Protein 4J25 (pdb70)

Solvent-accessible surface area: 62816 Å² total; per-residue (Å²): 46,125,5,65,6,58,48,50,76,19,76,50,0,15,81,40,2,65,85,120,4,49,2,70,27,70,145,0,6,42,58,52,0,2,116,16,0,7,59,13,2,122,148,33,89,119,146,106,61,9,53,60,70,78,23,38,4,0,14,1,1,22,33,0,0,58,80,0,34,95,24,0,17,149,37,37,163,36,8,0,31,21,29,13,0,24,22,14,36,51,75,76,44,34,121,106,187,143,40,67,11,70,136,117,118,79,40,41,56,32,0,1,0,18,0,2,1,4,84,61,14,92,91,163,28,21,0,34,5,62,0,26,35,85,107,67,80,100,63,56,2,69,0,63,15,3,8,0,0,0,0,44,0,42,94,3,38,11,28,9,49,69,10,60,73,82,6,0,3,1,22,0,25,0,12,86,31,18,149,114,70,70,192,94,68,10,145,38,45,157,21,61,49,0,14,86,39,3,66,96,82,11,15,2,75,25,62,70,0,7,55,42,74,16,4,87,42,0,16,48,12,3,102,44,26,72,6,102,98,161,58,45,9,72,110,68,88,20,88,11,0,18,27,0,30,32,0,0,59,63,0,39,98,22,0,36,152,35,40,170,42,46,4,51,48,35,16,0,30,24,18,38,36,72,62,47,35,130,108,59,138,39,83,9,74,129,80,50,60,40,0,1,0,15,0,2,5,6,95,65,21,88,43,112,14,6,0,9,4,15,0,28,23,92,97,60,6,33,35,24,2,65,0,44,19,2,9,0,0,0,2,50,0,40,65,8,23,10,37,10,18,63,6,62,65,19,4,2,2,1,23,1,28,0,13,73,40,92,88,184,95,68,10,143,39,48,155,21,59,47,0,16,82,39,0,8,61,71,1,15,2,74,24,67,131,0,6,52,64,93,16,3,121,46,0,4,56,14,0,129,105,21,57,91,98,66,112,85,113,17,61,108,69,51,24,92,13,0,18,28,1,29,17,0,0,57,72,0,43,90,28,0,26,100,25,3,34,17,20,4,93,48,33,61,5,66,5,16,28,35,74,79,44,36,129,112,65,138,40,71,12,32,89,62,85,93,26,80,63,18,0,4,2,15,0,2,3,5,92,68,20,91,31,91,12,2,0,4,6,18,0,28,31,87,94,58,4,31,12,22,2,60,0,56,18,3,7,0,0,0,5,16,0,44,88,4,28,10,39,11,17,68,8,64,79,85,4,7,3,1,28,1,34,0,61,49,88,101,46,188,92,76,10,151,47,47,100,18,70,49,0,14,82,35,2,66,83,82,3,12,2,74,26,69,144,0,5,58,58,106,15,3,124,44,0,7,58,19,2,141,196,62,90,150,62,93,9,76,93,58,84,29,87,9,0,15,26,2,25,31,0,0,59,67,0,44,95,26,0,34,151,37,39,167,44,50,4,91,45,29,33,1,32,24,13,47,43,68,78,46,35,123,110,118,48,34,58,12,68,44,71,102,32,81,60,22,0,1,0,17,0,2,3,6,88,61,21,104,48,54,26,4,0,8,5,13,0,20,27,80,142,55,15,35,28,27,2,59,0,65,15,2,9,0,0,0,1,44,0,36,98,2,16,10,34,9,24,53,6,62,75,80,5,1,4,0,21,0,29,0,51,93,160,23,153,108,137,140,109,53,80,44,0,17,85,39,0,7,23,114,2,46,2,74,25,70,134,19,13,93,80,84,20,3,49,44,0,4,47,40,0,116,58,19,59,90,74,54,75,16,83,102,59,108,110,87,54,28,4,38,22,51,110,13,46,70,69,80,28,121,11,2,51,85,2,34,59,22,0,62,112,0,41,94,25,0,35,73,28,2,110,32,50,4,29,25,32,37,0,5,0,1,6,9,47,88,46,17,65,36,124,144,36,72,9,123,187,58,103,82,25,63,50,54,0,1,0,14,0,2,4,5,118,58,20,91,93,163,28,23,0,34,4,61,0,36,35,84,108,69,81,98,57,56,1,78,0,64,12,2,7,0,0,0,0,24,0,37,62,7,20,10,31,12,51,65,6,67,76,69,4,6,2,0,23,0,22,0,43,82,70,99,153,42,34,70,43,0,18,55,36,4,62,105,110,4,20,2,71,34,62,161,38,20,86,63,71,15,2,131,42,0,5,52,40,0,134,58,20,66,95,86,64,37,17,56,76,2,4,50,97,70,38,51,50,126,54,24,36,9,2,43,20,53,116,10,82,111,65,85,25,77,12,0,55,102,1,31,64,22,0,62,44,0,42,101,28,0,28,82,41,62,171,44,49,2,66,55,33,43,0,4,0,1,20,12,46,88,47,19,65,34,18,141,40,78,17,63,151,72,114,56,70,0,1,0,15,0,2,4,5,101,54,22,87,34,69,27,1,0,4,4,12,0,30,24,87,104,62,16,35,22,28,2,58,0,66,19,3,8,1,0,1,1,35,0,45,117,7,26,12,34,10,20,51,8,66,73,56,4,5,1,0,26,0,20,0,55,56,107,63,82,43,0,13,60,43,6,77,80,95,4,18,5,70,41,60,160,16,17,94,77,81,21,5,75,42,0,5,51,44,0,128,55,14,40,96,59,68,20,68,108,61,100,95,83,80,60,32,3,46,17,56,117,22,86,101,40,73,19,77,12,4,60,100,3,42,60,32,0,66,41,0,45,98,23,2,33,76,43,48,158,34,42,4,60,48,31,30,3,5,6,1,14,12,56,50,38,11,62,36,64,141,38,73,18,71,86,113,97,93,30,69,56,51,2,4,2,17,0,1,4,8,91,71,31,21,36,81,19,4,0,8,6,11,0,29,27,86,104,65,16,38,17,20,4,68,0,68,34,4,10,1,0,0,5,45,0,21,115,10,25,11,27,12,14,30,8,24,77,75,4,5,3,0,25,0,24,0,64,69,159,109,107,53,35,71,48,0,16,59,39,6,79,110,92,8,14,2,74,24,71,114,10,13,83,57,115,40,5,91,44,0,5,49,8,0,115,147,15,49,89,157,61,28,20,46,108,52,161,50,91,114,80,64,26,4,45,16,34,62,5,19,17,62,78,16,82,13,0,56,50,0,34,71,27,0,50,45,0,22,45,28,0,30,79,41,30,168,49,48,3,21,4,15,4,1,4,0,0,13,10,50,95,46,10,46,35,137,139,36,76,19,63,91,57,114,126,29,84,38,52,0,2,0,17,0,2,1,10,66,74,31,26,43,72,20,4,0,12,5,15,0,30,25,79,140,62,15,38,20,26,2,46,0,70,28,0,9,0,0,0,1,33,0,20,112,8,25,12,26,10,17,54,0,48,87,89,4,12,3,0,21,0,24,0,1,20,116

Structure (mmCIF, N/CA/C/O backbone):
data_4J25
#
_entry.id   4J25
#
_cell.length_a   45.330
_cell.length_b   62.160
_cell.length_c   132.830
_cell.angle_alpha   91.840
_cell.angle_beta   94.700
_cell.angle_gamma   90.080
#
_symmetry.space_group_name_H-M   'P 1'
#
loop_
_entity.id
_entity.type
_entity.pdbx_description
1 polymer 'Putative uncharacterized protein'
2 non-polymer 'MANGANESE (II) ION'
3 non-polymer N-OXALYLGLYCINE
4 water water
#
loop_
_atom_site.group_PDB
_atom_site.id
_atom_site.type_symbol
_atom_site.label_atom_id
_atom_site.label_alt_id
_atom_site.label_comp_id
_atom_site.label_asym_id
_atom_site.label_entity_id
_atom_site.label_seq_id
_atom_site.pdbx_PDB_ins_code
_atom_site.Cartn_x
_atom_site.Cartn_y
_atom_site.Cartn_z
_atom_site.occupancy
_atom_site.B_iso_or_equiv
_atom_site.auth_seq_id
_atom_site.auth_comp_id
_atom_site.auth_asym_id
_atom_site.auth_atom_id
_atom_site.pdbx_PDB_model_num
ATOM 1 N N . SER A 1 23 ? 10.591 -39.333 -8.085 1.00 39.63 1 SER A N 1
ATOM 2 C CA . SER A 1 23 ? 9.538 -39.803 -7.144 1.00 41.27 1 SER A CA 1
ATOM 3 C C . SER A 1 23 ? 8.443 -38.762 -6.955 1.00 47.65 1 SER A C 1
ATOM 4 O O . SER A 1 23 ? 8.651 -37.577 -7.209 1.00 42.31 1 SER A O 1
ATOM 7 N N . HIS A 1 24 ? 7.277 -39.222 -6.504 1.00 54.50 2 HIS A N 1
ATOM 8 C CA . HIS A 1 24 ? 6.127 -38.357 -6.289 1.00 58.76 2 HIS A CA 1
ATOM 9 C C . HIS A 1 24 ? 5.641 -38.415 -4.834 1.00 53.27 2 HIS A C 1
ATOM 10 O O . HIS A 1 24 ? 4.672 -37.744 -4.483 1.00 60.72 2 HIS A O 1
ATOM 17 N N . ILE A 1 25 ? 6.304 -39.207 -3.988 1.00 44.22 3 ILE A N 1
ATOM 18 C CA . ILE A 1 25 ? 5.924 -39.304 -2.574 1.00 35.19 3 ILE A CA 1
ATOM 19 C C . ILE A 1 25 ? 6.154 -37.954 -1.868 1.00 34.58 3 ILE A C 1
ATOM 20 O O . ILE A 1 25 ? 7.139 -37.258 -2.135 1.00 29.52 3 ILE A O 1
ATOM 25 N N . SER A 1 26 ? 5.239 -37.602 -0.970 1.00 37.53 4 SER A N 1
ATOM 26 C CA . SER A 1 26 ? 5.357 -36.390 -0.168 1.00 39.96 4 SER A CA 1
ATOM 27 C C . SER A 1 26 ? 5.487 -36.779 1.299 1.00 37.47 4 SER A C 1
ATOM 28 O O . SER A 1 26 ? 4.561 -37.322 1.889 1.00 39.30 4 SER A O 1
ATOM 31 N N . PRO A 1 27 ? 6.649 -36.507 1.897 1.00 34.30 5 PRO A N 1
ATOM 32 C CA . PRO A 1 27 ? 6.921 -37.001 3.252 1.00 33.22 5 PRO A CA 1
ATOM 33 C C . PRO A 1 27 ? 6.079 -36.303 4.317 1.00 33.85 5 PRO A C 1
ATOM 34 O O . PRO A 1 27 ? 5.605 -35.182 4.104 1.00 34.22 5 PRO A O 1
ATOM 38 N N . GLU A 1 28 ? 5.917 -36.949 5.464 1.00 32.78 6 GLU A N 1
ATOM 39 C CA . GLU A 1 28 ? 5.166 -36.360 6.558 1.00 34.31 6 GLU A CA 1
ATOM 40 C C . GLU A 1 28 ? 5.939 -35.201 7.151 1.00 31.81 6 GLU A C 1
ATOM 41 O O . GLU A 1 28 ? 7.158 -35.285 7.319 1.00 33.14 6 GLU A O 1
ATOM 47 N N . HIS A 1 29 ? 5.230 -34.123 7.469 1.00 29.65 7 HIS A N 1
ATOM 48 C CA . HIS A 1 29 ? 5.845 -32.954 8.091 1.00 27.10 7 HIS A CA 1
ATOM 49 C C . HIS A 1 29 ? 4.802 -32.225 8.941 1.00 25.55 7 HIS A C 1
ATOM 50 O O . HIS A 1 29 ? 3.608 -32.367 8.705 1.00 25.43 7 HIS A O 1
ATOM 57 N N . PRO A 1 30 ? 5.246 -31.446 9.939 1.00 25.18 8 PRO A N 1
ATOM 58 C CA . PRO A 1 30 ? 4.262 -30.705 10.734 1.00 25.87 8 PRO A CA 1
ATOM 59 C C . PRO A 1 30 ? 3.597 -29.606 9.898 1.00 25.03 8 PRO A C 1
ATOM 60 O O . PRO A 1 30 ? 4.059 -29.331 8.801 1.00 24.18 8 PRO A O 1
ATOM 64 N N . MET A 1 31 ? 2.521 -29.008 10.393 1.00 26.05 9 MET A N 1
ATOM 65 C CA . MET A 1 31 ? 1.732 -28.074 9.593 1.00 24.82 9 MET A CA 1
ATOM 66 C C . MET A 1 31 ? 2.557 -26.838 9.206 1.00 23.49 9 MET A C 1
ATOM 67 O O . MET A 1 31 ? 3.249 -26.256 10.024 1.00 21.95 9 MET A O 1
ATOM 69 N N . LEU A 1 32 ? 2.491 -26.457 7.938 1.00 24.91 10 LEU A N 1
ATOM 70 C CA . LEU A 1 32 ? 3.336 -25.386 7.420 1.00 26.25 10 LEU A CA 1
ATOM 71 C C . LEU A 1 32 ? 2.811 -24.007 7.831 1.00 26.35 10 LEU A C 1
ATOM 72 O O . LEU A 1 32 ? 3.553 -23.019 7.820 1.00 26.28 10 LEU A O 1
ATOM 77 N N . ALA A 1 33 ? 1.539 -23.944 8.205 1.00 27.38 11 ALA A N 1
ATOM 78 C CA . ALA A 1 33 ? 0.931 -22.685 8.633 1.00 26.89 11 ALA A CA 1
ATOM 79 C C . ALA A 1 33 ? 1.712 -22.036 9.770 1.00 26.67 11 ALA A C 1
ATOM 80 O O . ALA A 1 33 ? 1.777 -20.815 9.856 1.00 27.01 11 ALA A O 1
ATOM 82 N N . ALA A 1 34 ? 2.297 -22.853 10.645 1.00 27.46 12 ALA A N 1
ATOM 83 C CA . ALA A 1 34 ? 3.078 -22.348 11.774 1.00 25.42 12 ALA A CA 1
ATOM 84 C C . ALA A 1 34 ? 4.396 -21.703 11.327 1.00 23.11 12 ALA A C 1
ATOM 85 O O . ALA A 1 34 ? 4.816 -20.687 11.880 1.00 21.91 12 ALA A O 1
ATOM 87 N N . VAL A 1 35 ? 5.056 -22.308 10.337 1.00 21.80 13 VAL A N 1
ATOM 88 C CA . VAL A 1 35 ? 6.266 -21.737 9.751 1.00 19.43 13 VAL A CA 1
ATOM 89 C C . VAL A 1 35 ? 5.946 -20.357 9.135 1.00 18.42 13 VAL A C 1
ATOM 90 O O . VAL A 1 35 ? 6.677 -19.393 9.333 1.00 16.82 13 VAL A O 1
ATOM 94 N N . VAL A 1 36 ? 4.843 -20.274 8.400 1.00 17.94 14 VAL A N 1
ATOM 95 C CA . VAL A 1 36 ? 4.465 -19.028 7.751 1.00 17.62 14 VAL A CA 1
ATOM 96 C C . VAL A 1 36 ? 4.099 -17.942 8.777 1.00 20.54 14 VAL A C 1
ATOM 97 O O . VAL A 1 36 ? 4.537 -16.801 8.649 1.00 17.51 14 VAL A O 1
ATOM 101 N N . ASP A 1 37 ? 3.306 -18.289 9.791 1.00 21.29 15 ASP A N 1
ATOM 102 C CA . ASP A 1 37 ? 2.977 -17.318 10.843 1.00 25.41 15 ASP A CA 1
ATOM 103 C C . ASP A 1 37 ? 4.256 -16.813 11.527 1.00 24.31 15 ASP A C 1
ATOM 104 O O . ASP A 1 37 ? 4.421 -15.603 11.719 1.00 23.24 15 ASP A O 1
ATOM 109 N N . ASP A 1 38 ? 5.179 -17.725 11.856 1.00 23.36 16 ASP A N 1
ATOM 110 C CA . ASP A 1 38 ? 6.459 -17.342 12.464 1.00 23.53 16 ASP A CA 1
ATOM 111 C C . ASP A 1 38 ? 7.257 -16.389 11.565 1.00 21.47 16 ASP A C 1
ATOM 112 O O . ASP A 1 38 ? 7.820 -15.410 12.043 1.00 19.98 16 ASP A O 1
ATOM 117 N N . LEU A 1 39 ? 7.348 -16.689 10.272 1.00 19.94 17 LEU A N 1
ATOM 118 C CA . LEU A 1 39 ? 8.060 -15.801 9.354 1.00 20.09 17 LEU A CA 1
ATOM 119 C C . LEU A 1 39 ? 7.453 -14.400 9.356 1.00 20.58 17 LEU A C 1
ATOM 120 O O . LEU A 1 39 ? 8.176 -13.412 9.333 1.00 21.38 17 LEU A O 1
ATOM 125 N N . ALA A 1 40 ? 6.129 -14.326 9.393 1.00 20.82 18 ALA A N 1
ATOM 126 C CA . ALA A 1 40 ? 5.422 -13.040 9.366 1.00 22.92 18 ALA A CA 1
ATOM 127 C C . ALA A 1 40 ? 5.632 -12.250 10.655 1.00 25.84 18 ALA A C 1
ATOM 128 O O . ALA A 1 40 ? 5.803 -11.032 10.631 1.00 25.45 18 ALA A O 1
ATOM 130 N N . THR A 1 41 ? 5.622 -12.949 11.781 1.00 26.97 19 THR A N 1
ATOM 131 C CA . THR A 1 41 ? 5.639 -12.289 13.079 1.00 27.33 19 THR A CA 1
ATOM 132 C C . THR A 1 41 ? 7.060 -11.998 13.587 1.00 25.36 19 THR A C 1
ATOM 133 O O . THR A 1 41 ? 7.299 -10.953 14.211 1.00 25.55 19 THR A O 1
ATOM 137 N N . HIS A 1 42 ? 7.998 -12.901 13.308 1.00 22.39 20 HIS A N 1
ATOM 138 C CA . HIS A 1 42 ? 9.359 -12.813 13.852 1.00 21.36 20 HIS A CA 1
ATOM 139 C C . HIS A 1 42 ? 10.454 -12.776 12.800 1.00 18.61 20 HIS A C 1
ATOM 140 O O . HIS A 1 42 ? 11.607 -12.508 13.128 1.00 19.36 20 HIS A O 1
ATOM 147 N N . GLY A 1 43 ? 10.131 -13.074 11.547 1.00 17.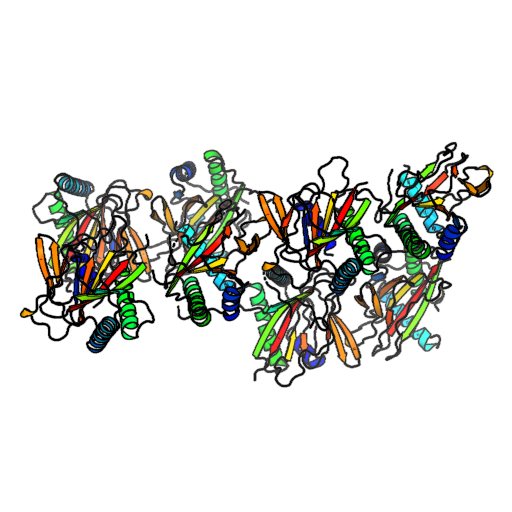98 21 GLY A N 1
ATOM 148 C CA . GLY A 1 43 ? 11.154 -13.117 10.514 1.00 15.79 21 GLY A CA 1
ATOM 149 C C . GLY A 1 43 ? 11.896 -14.445 10.426 1.00 14.33 21 GLY A C 1
ATOM 150 O O . GLY A 1 43 ? 12.782 -14.609 9.591 1.00 13.90 21 GLY A O 1
ATOM 151 N N . TRP A 1 44 ? 11.562 -15.386 11.304 1.00 15.39 22 TRP A N 1
ATOM 152 C CA . TRP A 1 44 ? 12.239 -16.685 11.311 1.00 15.98 22 TRP A CA 1
ATOM 153 C C . TRP A 1 44 ? 11.392 -17.748 11.978 1.00 17.21 22 TRP A C 1
ATOM 154 O O . TRP A 1 44 ? 10.456 -17.436 12.705 1.00 17.90 22 TRP A O 1
ATOM 165 N N . SER A 1 45 ? 11.734 -19.014 11.734 1.00 15.31 23 SER A N 1
ATOM 166 C CA . SER A 1 45 ? 10.998 -20.117 12.311 1.00 16.12 23 SER A CA 1
ATOM 167 C C . SER A 1 45 ? 11.950 -21.299 12.480 1.00 15.96 23 SER A C 1
ATOM 168 O O . SER A 1 45 ? 12.893 -21.470 11.705 1.00 15.49 23 SER A O 1
ATOM 171 N N . GLN A 1 46 ? 11.716 -22.076 13.521 1.00 17.97 24 GLN A N 1
ATOM 172 C CA . GLN A 1 46 ? 12.470 -23.303 13.759 1.00 18.65 24 GLN A CA 1
ATOM 173 C C . GLN A 1 46 ? 11.509 -24.446 14.067 1.00 20.56 24 GLN A C 1
ATOM 174 O O . GLN A 1 46 ? 10.600 -24.296 14.879 1.00 22.90 24 GLN A O 1
ATOM 180 N N . GLN A 1 47 ? 11.707 -25.591 13.410 1.00 20.26 25 GLN A N 1
ATOM 181 C CA . GLN A 1 47 ? 10.815 -26.732 13.561 1.00 20.56 25 GLN A CA 1
ATOM 182 C C . GLN A 1 47 ? 11.623 -27.978 13.832 1.00 20.53 25 GLN A C 1
ATOM 183 O O . GLN A 1 47 ? 12.448 -28.361 13.010 1.00 20.41 25 GLN A O 1
ATOM 189 N N . ALA A 1 48 ? 11.385 -28.619 14.969 1.00 21.27 26 ALA A N 1
ATOM 190 C CA . ALA A 1 48 ? 12.056 -29.878 15.268 1.00 22.06 26 ALA A CA 1
ATOM 191 C C . ALA A 1 48 ? 11.317 -30.996 14.544 1.00 23.27 26 ALA A C 1
ATOM 192 O O . ALA A 1 48 ? 10.117 -30.891 14.291 1.00 21.92 26 ALA A O 1
ATOM 194 N N . HIS A 1 49 ? 12.033 -32.069 14.218 1.00 25.34 27 HIS A N 1
ATOM 195 C CA . HIS A 1 49 ? 11.422 -33.224 13.571 1.00 24.07 27 HIS A CA 1
ATOM 196 C C . HIS A 1 49 ? 10.569 -32.829 12.363 1.00 23.67 27 HIS A C 1
ATOM 197 O O . HIS A 1 49 ? 9.423 -33.263 12.222 1.00 23.51 27 HIS A O 1
ATOM 204 N N . PHE A 1 50 ? 11.147 -32.013 11.486 1.00 22.58 28 PHE A N 1
ATOM 205 C CA . PHE A 1 50 ? 10.443 -31.547 10.297 1.00 21.92 28 PHE A CA 1
ATOM 206 C C . PHE A 1 50 ? 10.106 -32.707 9.352 1.00 22.51 28 PHE A C 1
ATOM 207 O O . PHE A 1 50 ? 9.104 -32.676 8.639 1.00 22.71 28 PHE A O 1
ATOM 215 N N . LEU A 1 51 ? 10.934 -33.742 9.375 1.00 20.64 29 LEU A N 1
ATOM 216 C CA . LEU A 1 51 ? 10.728 -34.887 8.511 1.00 22.26 29 LEU A CA 1
ATOM 217 C C . LEU A 1 51 ? 10.945 -36.160 9.312 1.00 24.51 29 LEU A C 1
ATOM 218 O O . LEU A 1 51 ? 11.660 -36.151 10.312 1.00 26.80 29 LEU A O 1
ATOM 223 N N . PRO A 1 52 ? 10.322 -37.262 8.885 1.00 26.62 30 PRO A N 1
ATOM 224 C CA . PRO A 1 52 ? 10.505 -38.496 9.653 1.00 28.00 30 PRO A CA 1
ATOM 225 C C . PRO A 1 52 ? 11.969 -38.919 9.698 1.00 26.33 30 PRO A C 1
ATOM 226 O O . PRO A 1 52 ? 12.715 -38.678 8.757 1.00 24.24 30 PRO A O 1
ATOM 230 N N . ALA A 1 53 ? 12.367 -39.560 10.792 1.00 27.10 31 ALA A N 1
ATOM 231 C CA . ALA A 1 53 ? 13.765 -39.903 11.007 1.00 24.93 31 ALA A CA 1
ATOM 232 C C . ALA A 1 53 ? 14.398 -40.713 9.870 1.00 26.65 31 ALA A C 1
ATOM 233 O O . ALA A 1 53 ? 15.568 -40.511 9.563 1.00 24.75 31 ALA A O 1
ATOM 235 N N . ASP A 1 54 ? 13.658 -41.630 9.249 1.00 26.21 32 ASP A N 1
ATOM 236 C CA . ASP A 1 54 ? 14.254 -42.477 8.209 1.00 29.50 32 ASP A CA 1
ATOM 237 C C . ASP A 1 54 ? 14.653 -41.646 6.990 1.00 26.76 32 ASP A C 1
ATOM 238 O O . ASP A 1 54 ? 15.667 -41.940 6.352 1.00 27.33 32 ASP A O 1
ATOM 243 N N . LEU A 1 55 ? 13.855 -40.623 6.671 1.00 22.70 33 LEU A N 1
ATOM 244 C CA . LEU A 1 55 ? 14.126 -39.739 5.530 1.00 20.13 33 LEU A CA 1
ATOM 245 C C . LEU A 1 55 ? 15.338 -38.850 5.830 1.00 20.21 33 LEU A C 1
ATOM 246 O O . LEU A 1 55 ? 16.224 -38.702 4.999 1.00 18.09 33 LEU A O 1
ATOM 251 N N . VAL A 1 56 ? 15.381 -38.286 7.036 1.00 20.48 34 VAL A N 1
ATOM 252 C CA . VAL A 1 56 ? 16.535 -37.505 7.475 1.00 22.75 34 VAL A CA 1
ATOM 253 C C . VAL A 1 56 ? 17.832 -38.313 7.401 1.00 22.44 34 VAL A C 1
ATOM 254 O O . VAL A 1 56 ? 18.879 -37.785 7.008 1.00 21.49 34 VAL A O 1
ATOM 258 N N . ARG A 1 57 ? 17.775 -39.588 7.790 1.00 23.25 35 ARG A N 1
ATOM 259 C CA . ARG A 1 57 ? 18.959 -40.449 7.697 1.00 24.47 35 ARG A CA 1
ATOM 260 C C . ARG A 1 57 ? 19.370 -40.683 6.258 1.00 22.19 35 ARG A C 1
ATOM 261 O O . ARG A 1 57 ? 20.561 -40.691 5.949 1.00 21.99 35 ARG A O 1
ATOM 269 N N . ALA A 1 58 ? 18.382 -40.855 5.382 1.00 21.53 36 ALA A N 1
ATOM 270 C CA . ALA A 1 58 ? 18.640 -41.038 3.954 1.00 21.33 36 ALA A CA 1
ATOM 271 C C . ALA A 1 58 ? 19.258 -39.775 3.333 1.00 20.99 36 ALA A C 1
ATOM 272 O O . ALA A 1 58 ? 20.090 -39.854 2.417 1.00 21.83 36 ALA A O 1
ATOM 274 N N . LEU A 1 59 ? 18.842 -38.610 3.827 1.00 18.47 37 LEU A N 1
ATOM 275 C CA . LEU A 1 59 ? 19.415 -37.335 3.401 1.00 18.24 37 LEU A CA 1
ATOM 276 C C . LEU A 1 59 ? 20.840 -37.194 3.906 1.00 18.66 37 LEU A C 1
ATOM 277 O O . LEU A 1 59 ? 21.704 -36.740 3.177 1.00 18.93 37 LEU A O 1
ATOM 282 N N . ALA A 1 60 ? 21.082 -37.577 5.159 1.00 18.94 38 ALA A N 1
ATOM 283 C CA . ALA A 1 60 ? 22.442 -37.607 5.686 1.00 19.69 38 ALA A CA 1
ATOM 284 C C . ALA A 1 60 ? 23.324 -38.488 4.803 1.00 20.81 38 ALA A C 1
ATOM 285 O O . ALA A 1 60 ? 24.460 -38.136 4.492 1.00 21.24 38 ALA A O 1
ATOM 287 N N . ALA A 1 61 ? 22.781 -39.620 4.368 1.00 22.97 39 ALA A N 1
ATOM 288 C CA . ALA A 1 61 ? 23.526 -40.554 3.531 1.00 27.18 39 ALA A CA 1
ATOM 289 C C . ALA A 1 61 ? 23.871 -39.949 2.171 1.00 26.86 39 ALA A C 1
ATOM 290 O O . ALA A 1 61 ? 24.978 -40.150 1.658 1.00 25.43 39 ALA A O 1
ATOM 292 N N . GLU A 1 62 ? 22.923 -39.227 1.583 1.00 26.63 40 GLU A N 1
ATOM 293 C CA . GLU A 1 62 ? 23.152 -38.578 0.295 1.00 27.29 40 GLU A CA 1
ATOM 294 C C . GLU A 1 62 ? 24.148 -37.437 0.442 1.00 26.27 40 GLU A C 1
ATOM 295 O O . GLU A 1 62 ? 24.946 -37.174 -0.451 1.00 26.68 40 GLU A O 1
ATOM 301 N N . CYS A 1 63 ? 24.095 -36.753 1.580 1.00 26.51 41 CYS A N 1
ATOM 302 C CA . CYS A 1 63 ? 25.032 -35.674 1.868 1.00 25.36 41 CYS A CA 1
ATOM 303 C C . CYS A 1 63 ? 26.447 -36.235 1.859 1.00 28.06 41 CYS A C 1
ATOM 304 O O . CYS A 1 63 ? 27.323 -35.682 1.213 1.00 28.08 41 CYS A O 1
ATOM 307 N N . ARG A 1 64 ? 26.662 -37.343 2.571 1.00 29.28 42 ARG A N 1
ATOM 308 C CA . ARG A 1 64 ? 27.977 -37.985 2.619 1.00 33.05 42 ARG A CA 1
ATOM 309 C C . ARG A 1 64 ? 28.417 -38.501 1.248 1.00 31.84 42 ARG A C 1
ATOM 310 O O . ARG A 1 64 ? 29.577 -38.379 0.874 1.00 33.58 42 ARG A O 1
ATOM 318 N N . ARG A 1 65 ? 27.481 -39.080 0.509 1.00 30.06 43 ARG A N 1
ATOM 319 C CA . ARG A 1 65 ? 27.727 -39.545 -0.855 1.00 31.97 43 ARG A CA 1
ATOM 320 C C . ARG A 1 65 ? 28.256 -38.414 -1.749 1.00 33.03 43 ARG A C 1
ATOM 321 O O . ARG A 1 65 ? 29.244 -38.579 -2.451 1.00 34.24 43 ARG A O 1
ATOM 329 N N . ARG A 1 66 ? 27.593 -37.258 -1.718 1.00 33.35 44 ARG A N 1
ATOM 330 C CA . ARG A 1 66 ? 27.990 -36.120 -2.555 1.00 34.81 44 ARG A CA 1
ATOM 331 C C . ARG A 1 66 ? 29.305 -35.487 -2.133 1.00 37.65 44 ARG A C 1
ATOM 332 O O . ARG A 1 66 ? 29.990 -34.875 -2.954 1.00 39.38 44 ARG A O 1
ATOM 340 N N . ASP A 1 67 ? 29.652 -35.624 -0.858 1.00 38.44 45 ASP A N 1
ATOM 341 C CA . ASP A 1 67 ? 30.900 -35.071 -0.341 1.00 41.70 45 ASP A CA 1
ATOM 342 C C . ASP A 1 67 ? 32.086 -35.875 -0.835 1.00 44.07 45 ASP A C 1
ATOM 343 O O . ASP A 1 67 ? 33.188 -35.339 -0.986 1.00 46.22 45 ASP A O 1
ATOM 348 N N . ALA A 1 68 ? 31.849 -37.162 -1.091 1.00 35.86 46 ALA A N 1
ATOM 349 C CA . ALA A 1 68 ? 32.910 -38.078 -1.494 1.00 36.49 46 ALA A CA 1
ATOM 350 C C . ALA A 1 68 ? 33.262 -37.902 -2.966 1.00 37.72 46 ALA A C 1
ATOM 351 O O . ALA A 1 68 ? 32.925 -38.748 -3.801 1.00 38.29 46 ALA A O 1
ATOM 353 N N . ILE A 1 94 ? 29.500 -26.689 -6.733 1.00 42.92 72 ILE A N 1
ATOM 354 C CA . ILE A 1 94 ? 28.222 -26.854 -6.053 1.00 41.30 72 ILE A CA 1
ATOM 355 C C . ILE A 1 94 ? 27.294 -27.777 -6.828 1.00 40.86 72 ILE A C 1
ATOM 356 O O . ILE A 1 94 ? 26.880 -27.446 -7.936 1.00 44.03 72 ILE A O 1
ATOM 361 N N . GLN A 1 95 ? 26.929 -28.907 -6.230 1.00 37.92 73 GLN A N 1
ATOM 362 C CA . GLN A 1 95 ? 25.942 -29.806 -6.818 1.00 37.20 73 GLN A CA 1
ATOM 363 C C . GLN A 1 95 ? 24.514 -29.470 -6.359 1.00 33.96 73 GLN A C 1
ATOM 364 O O . GLN A 1 95 ? 24.007 -30.035 -5.385 1.00 34.00 73 GLN A O 1
ATOM 370 N N . TRP A 1 96 ? 23.875 -28.556 -7.086 1.00 32.51 74 TRP A N 1
ATOM 371 C CA . TRP A 1 96 ? 22.493 -28.185 -6.846 1.00 26.64 74 TRP A CA 1
ATOM 372 C C . TRP A 1 96 ? 21.602 -29.404 -6.981 1.00 25.71 74 TRP A C 1
ATOM 373 O O . TRP A 1 96 ? 21.876 -30.314 -7.756 1.00 24.93 74 TRP A O 1
ATOM 384 N N . ILE A 1 97 ? 20.542 -29.421 -6.189 1.00 24.28 75 ILE A N 1
ATOM 385 C CA . ILE A 1 97 ? 19.658 -30.566 -6.113 1.00 25.32 75 ILE A CA 1
ATOM 386 C C . ILE A 1 97 ? 18.433 -30.302 -6.979 1.00 27.62 75 ILE A C 1
ATOM 387 O O . ILE A 1 97 ? 17.842 -29.222 -6.922 1.00 25.46 75 ILE A O 1
ATOM 392 N N . ASP A 1 98 ? 18.079 -31.287 -7.798 1.00 29.16 76 ASP A N 1
ATOM 393 C CA . ASP A 1 98 ? 16.892 -31.219 -8.646 1.00 32.62 76 ASP A CA 1
ATOM 394 C C . ASP A 1 98 ? 16.132 -32.522 -8.500 1.00 31.83 76 ASP A C 1
ATOM 395 O O . ASP A 1 98 ? 16.687 -33.521 -8.044 1.00 30.78 76 ASP A O 1
ATOM 400 N N . PRO A 1 99 ? 14.850 -32.519 -8.893 1.00 32.50 77 PRO A N 1
ATOM 401 C CA . PRO A 1 99 ? 14.110 -33.781 -8.937 1.00 31.79 77 PRO A CA 1
ATOM 402 C C . PRO A 1 99 ? 14.840 -34.797 -9.806 1.00 31.14 77 PRO A C 1
ATOM 403 O O . PRO A 1 99 ? 15.509 -34.409 -10.760 1.00 32.48 77 PRO A O 1
ATOM 407 N N . GLY A 1 100 ? 14.755 -36.071 -9.442 1.00 30.26 78 GLY A N 1
ATOM 408 C CA . GLY A 1 100 ? 15.246 -37.140 -10.290 1.00 30.41 78 GLY A CA 1
ATOM 409 C C . GLY A 1 100 ? 16.659 -37.575 -9.976 1.00 31.54 78 GLY A C 1
ATOM 410 O O . GLY A 1 100 ? 17.202 -38.430 -10.658 1.00 33.74 78 GLY A O 1
ATOM 411 N N . GLN A 1 101 ? 17.263 -37.004 -8.941 1.00 31.14 79 GLN A N 1
ATOM 412 C CA . GLN A 1 101 ? 18.634 -37.363 -8.585 1.00 30.15 79 GLN A CA 1
ATOM 413 C C . GLN A 1 101 ? 18.662 -38.460 -7.530 1.00 28.99 79 GLN A C 1
ATOM 414 O O . GLN A 1 101 ? 19.492 -39.354 -7.598 1.00 30.13 79 GLN A O 1
ATOM 420 N N . ALA A 1 102 ? 17.759 -38.388 -6.561 1.00 27.04 80 ALA A N 1
ATOM 421 C CA . ALA A 1 102 ? 17.687 -39.393 -5.503 1.00 25.22 80 ALA A CA 1
ATOM 422 C C . ALA A 1 102 ? 16.337 -39.289 -4.837 1.00 24.71 80 ALA A C 1
ATOM 423 O O . ALA A 1 102 ? 15.764 -38.203 -4.761 1.00 24.73 80 ALA A O 1
ATOM 425 N N . GLU A 1 103 ? 15.839 -40.411 -4.341 1.00 23.39 81 GLU A N 1
ATOM 426 C CA . GLU A 1 103 ? 14.537 -40.475 -3.684 1.00 25.38 81 GLU A CA 1
ATOM 427 C C . GLU A 1 103 ? 14.394 -39.533 -2.485 1.00 22.63 81 GLU A C 1
ATOM 428 O O . GLU A 1 103 ? 13.387 -38.847 -2.348 1.00 20.75 81 GLU A O 1
ATOM 434 N N . ALA A 1 104 ? 15.389 -39.537 -1.605 1.00 22.01 82 ALA A N 1
ATOM 435 C CA . ALA A 1 104 ? 15.342 -38.720 -0.408 1.00 22.08 82 ALA A CA 1
ATOM 436 C C . ALA A 1 104 ? 15.226 -37.239 -0.804 1.00 20.85 82 ALA A C 1
ATOM 437 O O . ALA A 1 104 ? 14.416 -36.492 -0.257 1.00 20.28 82 ALA A O 1
ATOM 439 N N . CYS A 1 105 ? 16.024 -36.829 -1.777 1.00 19.97 83 CYS A N 1
ATOM 440 C CA . CYS A 1 105 ? 16.005 -35.440 -2.219 1.00 23.55 83 CYS A CA 1
ATOM 441 C C . CYS A 1 105 ? 14.649 -35.053 -2.832 1.00 23.63 83 CYS A C 1
ATOM 442 O O . CYS A 1 105 ? 14.164 -33.934 -2.616 1.00 23.11 83 CYS A O 1
ATOM 445 N N . ASP A 1 106 ? 14.042 -35.974 -3.583 1.00 20.74 84 ASP A N 1
ATOM 446 C CA . ASP A 1 106 ? 12.771 -35.722 -4.257 1.00 21.92 84 ASP A CA 1
ATOM 447 C C . ASP A 1 106 ? 11.701 -35.427 -3.225 1.00 22.07 84 ASP A C 1
ATOM 448 O O . ASP A 1 106 ? 10.852 -34.553 -3.418 1.00 21.53 84 ASP A O 1
ATOM 453 N N . GLN A 1 107 ? 11.734 -36.174 -2.129 1.00 19.89 85 GLN A N 1
ATOM 454 C CA . GLN A 1 107 ? 10.780 -35.987 -1.054 1.00 19.85 85 GLN A CA 1
ATOM 455 C C . GLN A 1 107 ? 11.034 -34.651 -0.324 1.00 18.79 85 GLN A C 1
ATOM 456 O O . GLN A 1 107 ? 10.100 -33.966 0.075 1.00 16.85 85 GLN A O 1
ATOM 462 N N . TYR A 1 108 ? 12.299 -34.288 -0.157 1.00 19.76 86 TYR A N 1
ATOM 463 C CA . TYR A 1 108 ? 12.617 -33.000 0.455 1.00 19.39 86 TYR A CA 1
ATOM 464 C C . TYR A 1 108 ? 12.083 -31.862 -0.401 1.00 18.31 86 TYR A C 1
ATOM 465 O O . TYR A 1 108 ? 11.476 -30.931 0.117 1.00 17.01 86 TYR A O 1
ATOM 474 N N . LEU A 1 109 ? 12.310 -31.938 -1.710 1.00 19.33 87 LEU A N 1
ATOM 475 C CA . LEU A 1 109 ? 11.845 -30.898 -2.627 1.00 21.97 87 LEU A CA 1
ATOM 476 C C . LEU A 1 109 ? 10.326 -30.803 -2.648 1.00 20.98 87 LEU A C 1
ATOM 477 O O . LEU A 1 109 ? 9.780 -29.711 -2.749 1.00 20.45 87 LEU A O 1
ATOM 482 N N . ALA A 1 110 ? 9.641 -31.937 -2.546 1.00 18.39 88 ALA A N 1
ATOM 483 C CA . ALA A 1 110 ? 8.186 -31.920 -2.558 1.00 18.42 88 ALA A CA 1
ATOM 484 C C . ALA A 1 110 ? 7.666 -31.175 -1.334 1.00 20.35 88 ALA A C 1
ATOM 485 O O . ALA A 1 110 ? 6.746 -30.365 -1.446 1.00 20.67 88 ALA A O 1
ATOM 487 N N . ALA A 1 111 ? 8.288 -31.393 -0.176 1.00 18.41 89 ALA A N 1
ATOM 488 C CA . ALA A 1 111 ? 7.867 -30.701 1.043 1.00 15.77 89 ALA A CA 1
ATOM 489 C C . ALA A 1 111 ? 8.173 -29.200 0.966 1.00 16.15 89 ALA A C 1
ATOM 490 O O . ALA A 1 111 ? 7.369 -28.364 1.410 1.00 15.11 89 ALA A O 1
ATOM 492 N N . MET A 1 112 ? 9.339 -28.861 0.431 1.00 14.50 90 MET A N 1
ATOM 493 C CA . MET A 1 112 ? 9.728 -27.469 0.334 1.00 17.70 90 MET A CA 1
ATOM 494 C C . MET A 1 112 ? 8.884 -26.764 -0.726 1.00 17.73 90 MET A C 1
ATOM 495 O O . MET A 1 112 ? 8.647 -25.566 -0.622 1.00 14.53 90 MET A O 1
ATOM 500 N N . ASP A 1 113 ? 8.419 -27.498 -1.736 1.00 17.82 91 ASP A N 1
ATOM 501 C CA . ASP A 1 113 ? 7.518 -26.888 -2.698 1.00 18.87 91 ASP A CA 1
ATOM 502 C C . ASP A 1 113 ? 6.204 -26.548 -2.019 1.00 17.58 91 ASP A C 1
ATOM 503 O O . ASP A 1 113 ? 5.613 -25.513 -2.298 1.00 16.68 91 ASP A O 1
ATOM 508 N N . GLN A 1 114 ? 5.750 -27.397 -1.110 1.00 16.25 92 GLN A N 1
ATOM 509 C CA . GLN A 1 114 ? 4.558 -27.080 -0.338 1.00 16.53 92 GLN A CA 1
ATOM 510 C C . GLN A 1 114 ? 4.774 -25.834 0.519 1.00 14.65 92 GLN A C 1
ATOM 511 O O . GLN A 1 114 ? 3.884 -25.008 0.639 1.00 14.33 92 GLN A O 1
ATOM 517 N N . LEU A 1 115 ? 5.934 -25.749 1.156 1.00 13.84 93 LEU A N 1
ATOM 518 C CA . LEU A 1 115 ? 6.306 -24.570 1.927 1.00 14.97 93 LEU A CA 1
ATOM 519 C C . LEU A 1 115 ? 6.358 -23.296 1.056 1.00 13.14 93 LEU A C 1
ATOM 520 O O . LEU A 1 115 ? 5.905 -22.255 1.488 1.00 12.76 93 LEU A O 1
ATOM 525 N N . ARG A 1 116 ? 6.899 -23.391 -0.155 1.00 13.34 94 ARG A N 1
ATOM 526 C CA . ARG A 1 116 ? 6.854 -22.294 -1.127 1.00 14.27 94 ARG A CA 1
ATOM 527 C C . ARG A 1 116 ? 5.448 -21.745 -1.368 1.00 15.23 94 ARG A C 1
ATOM 528 O O . ARG A 1 116 ? 5.219 -20.523 -1.289 1.00 13.42 94 ARG A O 1
ATOM 536 N N . LEU A 1 117 ? 4.510 -22.643 -1.638 1.00 14.89 95 LEU A N 1
ATOM 537 C CA . LEU A 1 117 ? 3.133 -22.248 -1.928 1.00 15.63 95 LEU A CA 1
ATOM 538 C C . LEU A 1 117 ? 2.471 -21.674 -0.685 1.00 15.49 95 LEU A C 1
ATOM 539 O O . LEU A 1 117 ? 1.650 -20.769 -0.781 1.00 14.29 95 LEU A O 1
ATOM 544 N N . ALA A 1 118 ? 2.847 -22.185 0.485 1.00 13.86 96 ALA A N 1
ATOM 545 C CA . ALA A 1 118 ? 2.269 -21.698 1.725 1.00 14.61 96 ALA A CA 1
ATOM 546 C C . ALA A 1 118 ? 2.791 -20.290 2.012 1.00 12.99 96 ALA A C 1
ATOM 547 O O . ALA A 1 118 ? 2.040 -19.415 2.430 1.00 16.11 96 ALA A O 1
ATOM 549 N N . ILE A 1 119 ? 4.075 -20.068 1.770 1.00 12.64 97 ILE A N 1
ATOM 550 C CA . ILE A 1 119 ? 4.681 -18.754 1.946 1.00 13.61 97 ILE A CA 1
ATOM 551 C C . ILE A 1 119 ? 4.055 -17.734 0.995 1.00 14.21 97 ILE A C 1
ATOM 552 O O . ILE A 1 119 ? 3.705 -16.618 1.405 1.00 13.94 97 ILE A O 1
ATOM 557 N N . ASN A 1 120 ? 3.859 -18.123 -0.261 1.00 13.77 98 ASN A N 1
ATOM 558 C CA . ASN A 1 120 ? 3.269 -17.212 -1.228 1.00 14.07 98 ASN A CA 1
ATOM 559 C C . ASN A 1 120 ? 1.890 -16.845 -0.805 1.00 15.61 98 ASN A C 1
ATOM 560 O O . ASN A 1 120 ? 1.482 -15.704 -0.944 1.00 13.44 98 ASN A O 1
ATOM 565 N N . GLN A 1 121 ? 1.162 -17.833 -0.310 1.00 15.16 99 GLN A N 1
ATOM 566 C CA . GLN A 1 121 ? -0.210 -17.632 0.070 1.00 20.32 99 GLN A CA 1
ATOM 567 C C . GLN A 1 121 ? -0.316 -16.631 1.241 1.00 21.87 99 GLN A C 1
ATOM 568 O O . GLN A 1 121 ? -1.126 -15.697 1.197 1.00 20.84 99 GLN A O 1
ATOM 574 N N . GLY A 1 122 ? 0.527 -16.810 2.260 1.00 20.11 100 GLY A N 1
ATOM 575 C CA . GLY A 1 122 ? 0.424 -16.032 3.479 1.00 19.92 100 GLY A CA 1
ATOM 576 C C . GLY A 1 122 ? 1.142 -14.695 3.452 1.00 19.53 100 GLY A C 1
ATOM 577 O O . GLY A 1 122 ? 0.682 -13.748 4.100 1.00 22.98 100 GLY A O 1
ATOM 578 N N . LEU A 1 123 ? 2.256 -14.619 2.721 1.00 17.66 101 LEU A N 1
ATOM 579 C CA . LEU A 1 123 ? 3.130 -13.444 2.693 1.00 17.62 101 LEU A CA 1
ATOM 580 C C . LEU A 1 123 ? 3.288 -12.794 1.309 1.00 17.53 101 LEU A C 1
ATOM 581 O O . LEU A 1 123 ? 3.987 -11.787 1.193 1.00 17.69 101 LEU A O 1
ATOM 586 N N . PHE A 1 124 ? 2.697 -13.384 0.273 1.00 16.07 102 PHE A N 1
ATOM 587 C CA . PHE A 1 124 ? 2.596 -12.736 -1.049 1.00 15.96 102 PHE A CA 1
ATOM 588 C C . PHE A 1 124 ? 3.940 -12.418 -1.652 1.00 15.97 102 PHE A C 1
ATOM 589 O O . PHE A 1 124 ? 4.090 -11.387 -2.304 1.00 16.49 102 PHE A O 1
ATOM 597 N N . LEU A 1 125 ? 4.910 -13.306 -1.447 1.00 15.22 103 LEU A N 1
ATOM 598 C CA . LEU A 1 125 ? 6.288 -13.046 -1.861 1.00 16.65 103 LEU A CA 1
ATOM 599 C C . LEU A 1 125 ? 6.586 -13.370 -3.329 1.00 16.78 103 LEU A C 1
ATOM 600 O O . LEU A 1 125 ? 7.646 -13.003 -3.826 1.00 17.54 103 LEU A O 1
ATOM 605 N N . GLY A 1 126 ? 5.689 -14.060 -4.024 1.00 15.34 104 GLY A N 1
ATOM 606 C CA . GLY A 1 126 ? 5.946 -14.363 -5.428 1.00 16.28 104 GLY A CA 1
ATOM 607 C C . GLY A 1 126 ? 7.125 -15.299 -5.692 1.00 16.43 104 GLY A C 1
ATOM 608 O O . GLY A 1 126 ? 7.796 -15.222 -6.732 1.00 17.14 104 GLY A O 1
ATOM 609 N N . LEU A 1 127 ? 7.382 -16.195 -4.750 1.00 15.43 105 LEU A N 1
ATOM 610 C CA . LEU A 1 127 ? 8.494 -17.134 -4.858 1.00 13.93 105 LEU A CA 1
ATOM 611 C C . LEU A 1 127 ? 8.272 -18.102 -6.027 1.00 16.24 105 LEU A C 1
ATOM 612 O O . LEU A 1 127 ? 7.263 -18.806 -6.075 1.00 14.90 105 LEU A O 1
ATOM 617 N N . GLU A 1 128 ? 9.217 -18.144 -6.955 1.00 16.74 106 GLU A N 1
ATOM 618 C CA . GLU A 1 128 ? 9.076 -18.995 -8.138 1.00 22.46 106 GLU A CA 1
ATOM 619 C C . GLU A 1 128 ? 9.722 -20.369 -7.963 1.00 22.09 106 GLU A C 1
ATOM 620 O O . GLU A 1 128 ? 9.297 -21.339 -8.596 1.00 21.63 106 GLU A O 1
ATOM 626 N N . ASP A 1 129 ? 10.765 -20.453 -7.140 1.00 19.85 107 ASP A N 1
ATOM 627 C CA . ASP A 1 129 ? 11.424 -21.734 -6.926 1.00 20.85 107 ASP A CA 1
ATOM 628 C C . ASP A 1 129 ? 12.259 -21.813 -5.631 1.00 19.10 107 ASP A C 1
ATOM 629 O O . ASP A 1 129 ? 12.351 -20.854 -4.839 1.00 16.93 107 ASP A O 1
ATOM 634 N N . PHE A 1 130 ? 12.830 -22.986 -5.426 1.00 14.72 108 PHE A N 1
ATOM 635 C CA . PHE A 1 130 ? 13.645 -23.301 -4.270 1.00 14.22 108 PHE A CA 1
ATOM 636 C C . PHE A 1 130 ? 14.884 -23.978 -4.802 1.00 16.78 108 PHE A C 1
ATOM 637 O O . PHE A 1 130 ? 14.790 -24.920 -5.595 1.00 20.30 108 PHE A O 1
ATOM 645 N N . GLU A 1 131 ? 16.042 -23.475 -4.423 1.00 15.50 109 GLU A N 1
ATOM 646 C CA . GLU A 1 131 ? 17.296 -24.074 -4.810 1.00 18.78 109 GLU A CA 1
ATOM 647 C C . GLU A 1 131 ? 17.986 -24.523 -3.532 1.00 19.29 109 GLU A C 1
ATOM 648 O O . GLU A 1 131 ? 17.962 -23.821 -2.517 1.00 18.22 109 GLU A O 1
ATOM 654 N N . CYS A 1 132 ? 18.604 -25.694 -3.570 1.00 18.33 110 CYS A N 1
ATOM 655 C CA . CYS A 1 132 ? 19.312 -26.176 -2.402 1.00 18.27 110 CYS A CA 1
ATOM 656 C C . CYS A 1 132 ? 20.476 -27.087 -2.758 1.00 19.15 110 CYS A C 1
ATOM 657 O O . CYS A 1 132 ? 20.640 -27.508 -3.915 1.00 18.92 110 CYS A O 1
ATOM 660 N N . HIS A 1 133 ? 21.320 -27.341 -1.761 1.00 17.00 111 HIS A N 1
ATOM 661 C CA . HIS A 1 133 ? 22.464 -28.213 -1.928 1.00 16.69 111 HIS A CA 1
ATOM 662 C C . HIS A 1 133 ? 22.921 -28.657 -0.560 1.00 16.88 111 HIS A C 1
ATOM 663 O O . HIS A 1 133 ? 22.580 -28.017 0.457 1.00 15.00 111 HIS A O 1
ATOM 670 N N . PHE A 1 134 ? 23.683 -29.744 -0.537 1.00 15.71 112 PHE A N 1
ATOM 671 C CA . PHE A 1 134 ? 24.203 -30.286 0.715 1.00 17.17 112 PHE A CA 1
ATOM 672 C C . PHE A 1 134 ? 25.439 -29.518 1.135 1.00 19.58 112 PHE A C 1
ATOM 673 O O . PHE A 1 134 ? 26.101 -28.890 0.311 1.00 18.16 112 PHE A O 1
ATOM 681 N N . ALA A 1 135 ? 25.740 -29.556 2.428 1.00 20.62 113 ALA A N 1
ATOM 682 C CA . ALA A 1 135 ? 26.940 -28.923 2.945 1.00 23.29 113 ALA A CA 1
ATOM 683 C C . ALA A 1 135 ? 27.507 -29.781 4.059 1.00 24.48 113 ALA A C 1
ATOM 684 O O . ALA A 1 135 ? 26.783 -30.211 4.953 1.00 25.39 113 ALA A O 1
ATOM 686 N N . LEU A 1 136 ? 28.806 -30.025 4.014 1.00 25.55 114 LEU A N 1
ATOM 687 C CA . LEU A 1 136 ? 29.453 -30.879 4.997 1.00 28.11 114 LEU A CA 1
ATOM 688 C C . LEU A 1 136 ? 30.666 -30.153 5.553 1.00 26.37 114 LEU A C 1
ATOM 689 O O . LEU A 1 136 ? 31.670 -30.014 4.862 1.00 28.56 114 LEU A O 1
ATOM 694 N N . TYR A 1 137 ? 30.574 -29.680 6.790 1.00 32.50 115 TYR A N 1
ATOM 695 C CA . TYR A 1 137 ? 31.670 -28.932 7.383 1.00 30.67 115 TYR A CA 1
ATOM 696 C C . TYR A 1 137 ? 32.599 -29.858 8.165 1.00 31.35 115 TYR A C 1
ATOM 697 O O . TYR A 1 137 ? 32.159 -30.567 9.075 1.00 30.05 115 TYR A O 1
ATOM 706 N N . PRO A 1 138 ? 33.888 -29.881 7.793 1.00 33.05 116 PRO A N 1
ATOM 707 C CA . PRO A 1 138 ? 34.863 -30.665 8.559 1.00 33.96 116 PRO A CA 1
ATOM 708 C C . PRO A 1 138 ? 34.998 -30.074 9.948 1.00 32.41 116 PRO A C 1
ATOM 709 O O . PRO A 1 138 ? 34.666 -28.906 10.121 1.00 32.62 116 PRO A O 1
ATOM 713 N N . PRO A 1 139 ? 35.467 -30.861 10.927 1.00 31.74 117 PRO A N 1
ATOM 714 C CA . PRO A 1 139 ? 35.705 -30.310 12.270 1.00 30.03 117 PRO A CA 1
ATOM 715 C C . PRO A 1 139 ? 36.612 -29.088 12.209 1.00 28.13 117 PRO A C 1
ATOM 716 O O . PRO A 1 139 ? 37.644 -29.142 11.575 1.00 25.94 117 PRO A O 1
ATOM 720 N N . GLY A 1 140 ? 36.221 -27.998 12.855 1.00 30.58 118 GLY A N 1
ATOM 721 C CA . GLY A 1 140 ? 37.007 -26.779 12.827 1.00 31.03 118 GLY A CA 1
ATOM 722 C C . GLY A 1 140 ? 36.498 -25.733 11.849 1.00 31.25 118 GLY A C 1
ATOM 723 O O . GLY A 1 140 ? 36.822 -24.555 11.980 1.00 30.32 118 GLY A O 1
ATOM 724 N N . ALA A 1 141 ? 35.708 -26.151 10.863 1.00 32.06 119 ALA A N 1
ATOM 725 C CA . ALA A 1 141 ? 35.196 -25.214 9.875 1.00 32.05 119 ALA A CA 1
ATOM 726 C C . ALA A 1 141 ? 34.138 -24.327 10.515 1.00 29.58 119 ALA A C 1
ATOM 727 O O . ALA A 1 141 ? 33.353 -24.772 11.350 1.00 30.97 119 ALA A O 1
ATOM 729 N N . PHE A 1 142 ? 34.143 -23.060 10.127 1.00 26.28 120 PHE A N 1
ATOM 730 C CA . PHE A 1 142 ? 33.140 -22.127 10.583 1.00 25.11 120 PHE A CA 1
ATOM 731 C C . PHE A 1 142 ? 32.727 -21.253 9.423 1.00 24.78 120 PHE A C 1
ATOM 732 O O . PHE A 1 142 ? 33.369 -21.263 8.376 1.00 24.95 120 PHE A O 1
ATOM 740 N N . TYR A 1 143 ? 31.643 -20.506 9.619 1.00 24.72 121 TYR A N 1
ATOM 741 C CA . TYR A 1 143 ? 31.117 -19.596 8.610 1.00 24.97 121 TYR A CA 1
ATOM 742 C C . TYR A 1 143 ? 30.873 -18.277 9.325 1.00 26.50 121 TYR A C 1
ATOM 743 O O . TYR A 1 143 ? 30.020 -18.187 10.202 1.00 25.08 121 TYR A O 1
ATOM 752 N N . ARG A 1 144 ? 31.638 -17.262 8.947 1.00 29.58 122 ARG A N 1
ATOM 753 C CA . ARG A 1 144 ? 31.598 -15.965 9.603 1.00 32.33 122 ARG A CA 1
ATOM 754 C C . ARG A 1 144 ? 30.285 -15.215 9.370 1.00 31.27 122 ARG A C 1
ATOM 755 O O . ARG A 1 144 ? 29.555 -15.502 8.422 1.00 31.24 122 ARG A O 1
ATOM 763 N N . ARG A 1 145 ? 29.994 -14.243 10.234 1.00 30.72 123 ARG A N 1
ATOM 764 C CA . ARG A 1 145 ? 28.711 -13.558 10.181 1.00 27.90 123 ARG A CA 1
ATOM 765 C C . ARG A 1 145 ? 28.428 -13.019 8.788 1.00 28.81 123 ARG A C 1
ATOM 766 O O . ARG A 1 145 ? 29.300 -12.476 8.118 1.00 27.54 123 ARG A O 1
ATOM 774 N N . HIS A 1 146 ? 27.188 -13.180 8.359 1.00 20.22 124 HIS A N 1
ATOM 775 C CA . HIS A 1 146 ? 26.797 -12.770 7.016 1.00 22.39 124 HIS A CA 1
ATOM 776 C C . HIS A 1 146 ? 25.289 -12.697 6.870 1.00 18.70 124 HIS A C 1
ATOM 777 O O . HIS A 1 146 ? 24.531 -13.203 7.713 1.00 15.52 124 HIS A O 1
ATOM 784 N N . LEU A 1 147 ? 24.879 -12.038 5.791 1.00 18.24 125 LEU A N 1
ATOM 785 C CA . LEU A 1 147 ? 23.500 -12.049 5.338 1.00 17.23 125 LEU A CA 1
ATOM 786 C C . LEU A 1 147 ? 23.460 -12.852 4.054 1.00 17.46 125 LEU A C 1
ATOM 787 O O . LEU A 1 147 ? 24.378 -12.783 3.242 1.00 18.51 125 LEU A O 1
ATOM 792 N N . ASP A 1 148 ? 22.394 -13.608 3.865 1.00 17.47 126 ASP A N 1
ATOM 793 C CA . ASP A 1 148 ? 22.272 -14.410 2.660 1.00 19.95 126 ASP A CA 1
ATOM 794 C C . ASP A 1 148 ? 21.922 -13.549 1.455 1.00 23.54 126 ASP A C 1
ATOM 795 O O . ASP A 1 148 ? 22.369 -13.819 0.354 1.00 30.05 126 ASP A O 1
ATOM 800 N N . ARG A 1 149 ? 21.108 -12.532 1.655 1.00 23.91 127 ARG A N 1
ATOM 801 C CA . ARG A 1 149 ? 20.695 -11.665 0.555 1.00 28.19 127 ARG A CA 1
ATOM 802 C C . ARG A 1 149 ? 21.240 -10.257 0.757 1.00 32.06 127 ARG A C 1
ATOM 803 O O . ARG A 1 149 ? 20.957 -9.636 1.763 1.00 29.63 127 ARG A O 1
ATOM 811 N N . PHE A 1 150 ? 22.015 -9.761 -0.197 1.00 39.44 128 PHE A N 1
ATOM 812 C CA . PHE A 1 150 ? 22.506 -8.385 -0.144 1.00 47.25 128 PHE A CA 1
ATOM 813 C C . PHE A 1 150 ? 21.403 -7.395 -0.534 1.00 51.62 128 PHE A C 1
ATOM 814 O O . PHE A 1 150 ? 20.348 -7.788 -1.035 1.00 50.40 128 PHE A O 1
ATOM 822 N N . ARG A 1 151 ? 21.645 -6.107 -0.319 1.00 55.30 129 ARG A N 1
ATOM 823 C CA . ARG A 1 151 ? 20.690 -5.091 -0.753 1.00 59.80 129 ARG A CA 1
ATOM 824 C C . ARG A 1 151 ? 20.701 -4.945 -2.284 1.00 61.52 129 ARG A C 1
ATOM 825 O O . ARG A 1 151 ? 20.132 -3.995 -2.823 1.00 67.02 129 ARG A O 1
ATOM 827 N N . ASP A 1 152 ? 21.337 -5.887 -2.976 1.00 59.23 130 ASP A N 1
ATOM 828 C CA . ASP A 1 152 ? 21.589 -5.751 -4.404 1.00 59.92 130 ASP A CA 1
ATOM 829 C C . ASP A 1 152 ? 20.704 -6.648 -5.272 1.00 62.67 130 ASP A C 1
ATOM 830 O O . ASP A 1 152 ? 21.193 -7.426 -6.099 1.00 60.92 130 ASP A O 1
ATOM 835 N N . ASP A 1 153 ? 19.396 -6.529 -5.082 1.00 63.00 131 ASP A N 1
ATOM 836 C CA . ASP A 1 153 ? 18.439 -7.179 -5.966 1.00 63.53 131 ASP A CA 1
ATOM 837 C C . ASP A 1 153 ? 18.425 -8.700 -5.791 1.00 57.17 131 ASP A C 1
ATOM 838 O O . ASP A 1 153 ? 17.579 -9.383 -6.367 1.00 58.49 131 ASP A O 1
ATOM 840 N N . ASP A 1 154 ? 19.352 -9.218 -4.993 1.00 51.33 132 ASP A N 1
ATOM 841 C CA . ASP A 1 154 ? 19.513 -10.659 -4.835 1.00 46.18 132 ASP A CA 1
ATOM 842 C C . ASP A 1 154 ? 18.107 -11.277 -4.818 1.00 40.64 132 ASP A C 1
ATOM 843 O O . ASP A 1 154 ? 17.186 -10.698 -4.237 1.00 45.61 132 ASP A O 1
ATOM 848 N N . ARG A 1 155 ? 17.926 -12.398 -5.514 1.00 33.28 133 ARG A N 1
ATOM 849 C CA . ARG A 1 155 ? 16.594 -12.995 -5.705 1.00 26.68 133 ARG A CA 1
ATOM 850 C C . ARG A 1 155 ? 16.180 -13.878 -4.533 1.00 24.55 133 ARG A C 1
ATOM 851 O O . ARG A 1 155 ? 15.012 -14.229 -4.394 1.00 19.45 133 ARG A O 1
ATOM 859 N N . ARG A 1 156 ? 17.148 -14.232 -3.697 1.00 24.28 134 ARG A N 1
ATOM 860 C CA . ARG A 1 156 ? 16.884 -15.066 -2.534 1.00 25.83 134 ARG A CA 1
ATOM 861 C C . ARG A 1 156 ? 16.132 -14.274 -1.489 1.00 23.68 134 ARG A C 1
ATOM 862 O O . ARG A 1 156 ? 16.579 -13.230 -1.034 1.00 26.98 134 ARG A O 1
ATOM 870 N N . MET A 1 157 ? 14.953 -14.771 -1.149 1.00 16.76 135 MET A N 1
ATOM 871 C CA . MET A 1 157 ? 14.033 -14.084 -0.264 1.00 16.24 135 MET A CA 1
ATOM 872 C C . MET A 1 157 ? 13.898 -14.786 1.091 1.00 15.97 135 MET A C 1
ATOM 873 O O . MET A 1 157 ? 13.684 -14.142 2.104 1.00 14.13 135 MET A O 1
ATOM 878 N N . VAL A 1 158 ? 13.971 -16.112 1.098 1.00 15.35 136 VAL A N 1
ATOM 879 C CA . VAL A 1 158 ? 13.794 -16.868 2.326 1.00 13.48 136 VAL A CA 1
ATOM 880 C C . VAL A 1 158 ? 14.804 -17.998 2.341 1.00 13.35 136 VAL A C 1
ATOM 881 O O . VAL A 1 158 ? 14.955 -18.691 1.354 1.00 13.17 136 VAL A O 1
ATOM 885 N N . SER A 1 159 ? 15.473 -18.181 3.467 1.00 13.06 137 SER A N 1
ATOM 886 C CA . SER A 1 159 ? 16.516 -19.181 3.614 1.00 12.92 137 SER A CA 1
ATOM 887 C C . SER A 1 159 ? 15.966 -20.339 4.407 1.00 12.90 137 SER A C 1
ATOM 888 O O . SER A 1 159 ? 15.140 -20.147 5.276 1.00 13.01 137 SER A O 1
ATOM 891 N N . ALA A 1 160 ? 16.437 -21.541 4.117 1.00 12.88 138 ALA A N 1
ATOM 892 C CA . ALA A 1 160 ? 15.986 -22.719 4.827 1.00 13.46 138 ALA A CA 1
ATOM 893 C C . ALA A 1 160 ? 17.141 -23.710 4.902 1.00 13.93 138 ALA A C 1
ATOM 894 O O . ALA A 1 160 ? 17.774 -24.035 3.890 1.00 13.83 138 ALA A O 1
ATOM 896 N N . VAL A 1 161 ? 17.421 -24.159 6.115 1.00 14.01 139 VAL A N 1
ATOM 897 C CA . VAL A 1 161 ? 18.481 -25.114 6.370 1.00 15.04 139 VAL A CA 1
ATOM 898 C C . VAL A 1 161 ? 17.891 -26.296 7.117 1.00 15.33 139 VAL A C 1
ATOM 899 O O . VAL A 1 161 ? 17.238 -26.109 8.151 1.00 14.15 139 VAL A O 1
ATOM 903 N N . LEU A 1 162 ? 18.123 -27.503 6.601 1.00 14.06 140 LEU A N 1
ATOM 904 C CA . LEU A 1 162 ? 17.732 -28.724 7.297 1.00 16.36 140 LEU A CA 1
ATOM 905 C C . LEU A 1 162 ? 18.990 -29.389 7.859 1.00 16.54 140 LEU A C 1
ATOM 906 O O . LEU A 1 162 ? 19.962 -29.606 7.132 1.00 17.02 140 LEU A O 1
ATOM 911 N N . TYR A 1 163 ? 19.002 -29.678 9.158 1.00 17.60 141 TYR A N 1
ATOM 912 C CA . TYR A 1 163 ? 20.172 -30.336 9.751 1.00 18.56 141 TYR A CA 1
ATOM 913 C C . TYR A 1 163 ? 19.995 -31.859 9.794 1.00 17.42 141 TYR A C 1
ATOM 914 O O . TYR A 1 163 ? 18.880 -32.372 9.809 1.00 16.69 141 TYR A O 1
ATOM 923 N N . LEU A 1 164 ? 21.116 -32.569 9.792 1.00 18.65 142 LEU A N 1
ATOM 924 C CA . LEU A 1 164 ? 21.131 -33.991 9.471 1.00 18.61 142 LEU A CA 1
ATOM 925 C C . LEU A 1 164 ? 21.939 -34.830 10.458 1.00 22.17 142 LEU A C 1
ATOM 926 O O . LEU A 1 164 ? 22.208 -36.001 10.201 1.00 21.76 142 LEU A O 1
ATOM 931 N N . ASN A 1 165 ? 22.332 -34.245 11.585 1.00 23.58 143 ASN A N 1
ATOM 932 C CA . ASN A 1 165 ? 23.303 -34.920 12.445 1.00 25.00 143 ASN A CA 1
ATOM 933 C C . ASN A 1 165 ? 22.692 -35.633 13.639 1.00 26.76 143 ASN A C 1
ATOM 934 O O . ASN A 1 165 ? 22.103 -35.010 14.526 1.00 23.15 143 ASN A O 1
ATOM 939 N N . GLU A 1 166 ? 22.867 -36.950 13.660 1.00 29.34 144 GLU A N 1
ATOM 940 C CA . GLU A 1 166 ? 22.378 -37.771 14.747 1.00 32.99 144 GLU A CA 1
ATOM 941 C C . GLU A 1 166 ? 23.282 -37.620 15.963 1.00 30.86 144 GLU A C 1
ATOM 942 O O . GLU A 1 166 ? 24.498 -37.501 15.824 1.00 31.24 144 GLU A O 1
ATOM 948 N N . GLY A 1 167 ? 22.676 -37.598 17.145 1.00 29.82 145 GLY A N 1
ATOM 949 C CA . GLY A 1 167 ? 23.413 -37.666 18.399 1.00 30.62 145 GLY A CA 1
ATOM 950 C C . GLY A 1 167 ? 24.293 -36.470 18.713 1.00 30.48 145 GLY A C 1
ATOM 951 O O . GLY A 1 167 ? 25.316 -36.612 19.391 1.00 31.04 145 GLY A O 1
ATOM 952 N N . TRP A 1 168 ? 23.904 -35.295 18.225 1.00 28.75 146 TRP A N 1
ATOM 953 C CA . TRP A 1 168 ? 24.678 -34.080 18.449 1.00 28.05 146 TRP A CA 1
ATOM 954 C C . TRP A 1 168 ? 24.619 -33.692 19.914 1.00 31.76 146 TRP A C 1
ATOM 955 O O . TRP A 1 168 ? 23.584 -33.846 20.555 1.00 31.00 146 TRP A O 1
ATOM 966 N N . GLN A 1 169 ? 25.730 -33.205 20.452 1.00 34.04 147 GLN A N 1
ATOM 967 C CA . GLN A 1 169 ? 25.755 -32.757 21.839 1.00 38.77 147 GLN A CA 1
ATOM 968 C C . GLN A 1 169 ? 26.344 -31.361 21.832 1.00 37.01 147 GLN A C 1
ATOM 969 O O . GLN A 1 169 ? 27.026 -30.996 20.874 1.00 37.62 147 GLN A O 1
ATOM 975 N N . PRO A 1 170 ? 26.090 -30.580 22.898 1.00 36.31 148 PRO A N 1
ATOM 976 C CA . PRO A 1 170 ? 26.540 -29.188 23.013 1.00 33.65 148 PRO A CA 1
ATOM 977 C C . PRO A 1 170 ? 28.055 -29.059 23.028 1.00 37.94 148 PRO A C 1
ATOM 978 O O . PRO A 1 170 ? 28.586 -28.012 22.672 1.00 33.83 148 PRO A O 1
ATOM 982 N N . HIS A 1 171 ? 28.742 -30.113 23.458 1.00 42.66 149 HIS A N 1
ATOM 983 C CA . HIS A 1 171 ? 30.204 -30.124 23.451 1.00 46.71 149 HIS A CA 1
ATOM 984 C C . HIS A 1 171 ? 30.714 -30.087 22.013 1.00 42.29 149 HIS A C 1
ATOM 985 O O . HIS A 1 171 ? 31.880 -29.772 21.760 1.00 43.07 149 HIS A O 1
ATOM 992 N N . ASP A 1 172 ? 29.825 -30.395 21.068 1.00 38.02 150 ASP A N 1
ATOM 993 C CA . ASP A 1 172 ? 30.209 -30.489 19.672 1.00 35.53 150 ASP A CA 1
ATOM 994 C C . ASP A 1 172 ? 30.257 -29.133 18.991 1.00 32.48 150 ASP A C 1
ATOM 995 O O . ASP A 1 172 ? 30.865 -28.989 17.930 1.00 33.84 150 ASP A O 1
ATOM 1000 N N . GLY A 1 173 ? 29.639 -28.130 19.602 1.00 30.94 151 GLY A N 1
ATOM 1001 C CA . GLY A 1 173 ? 29.592 -26.805 19.004 1.00 26.58 151 GLY A CA 1
ATOM 1002 C C . GLY A 1 173 ? 28.785 -26.808 17.715 1.00 22.17 151 GLY A C 1
ATOM 1003 O O . GLY A 1 173 ? 27.761 -27.481 17.611 1.00 20.07 151 GLY A O 1
ATOM 1004 N N . GLY A 1 174 ? 29.241 -26.032 16.738 1.00 21.14 152 GLY A N 1
ATOM 1005 C CA . GLY A 1 174 ? 28.618 -26.011 15.427 1.00 20.36 152 GLY A CA 1
ATOM 1006 C C . GLY A 1 174 ? 27.240 -25.379 15.330 1.00 19.43 152 GLY A C 1
ATOM 1007 O O . GLY A 1 174 ? 26.534 -25.607 14.356 1.00 17.27 152 GLY A O 1
ATOM 1008 N N . GLN A 1 175 ? 26.839 -24.583 16.316 1.00 18.12 153 GLN A N 1
ATOM 1009 C CA . GLN A 1 175 ? 25.519 -23.979 16.259 1.00 18.23 153 GLN A CA 1
ATOM 1010 C C . GLN A 1 175 ? 25.448 -22.940 15.145 1.00 17.11 153 GLN A C 1
ATOM 1011 O O . GLN A 1 175 ? 26.440 -22.277 14.829 1.00 16.71 153 GLN A O 1
ATOM 1017 N N . LEU A 1 176 ? 24.277 -22.838 14.533 1.00 16.10 154 LEU A N 1
ATOM 1018 C CA . LEU A 1 176 ? 23.935 -21.642 13.773 1.00 17.03 154 LEU A CA 1
ATOM 1019 C C . LEU A 1 176 ? 23.569 -20.569 14.808 1.00 17.71 154 LEU A C 1
ATOM 1020 O O . LEU A 1 176 ? 22.732 -20.812 15.669 1.00 17.65 154 LEU A O 1
ATOM 1025 N N . ARG A 1 177 ? 24.215 -19.412 14.740 1.00 16.57 155 ARG A N 1
ATOM 1026 C CA . ARG A 1 177 ? 23.866 -18.280 15.610 1.00 18.48 155 ARG A CA 1
ATOM 1027 C C . ARG A 1 177 ? 23.195 -17.169 14.803 1.00 18.16 155 ARG A C 1
ATOM 1028 O O . ARG A 1 177 ? 23.797 -16.621 13.896 1.00 17.60 155 ARG A O 1
ATOM 1036 N N . MET A 1 178 ? 21.950 -16.853 15.164 1.00 17.52 156 MET A N 1
ATOM 1037 C CA . MET A 1 178 ? 21.122 -15.899 14.453 1.00 17.47 156 MET A CA 1
ATOM 1038 C C . MET A 1 178 ? 20.989 -14.621 15.260 1.00 17.29 156 MET A C 1
ATOM 1039 O O . MET A 1 178 ? 20.712 -14.658 16.457 1.00 16.49 156 MET A O 1
ATOM 1044 N N . PHE A 1 179 ? 21.201 -13.500 14.591 1.00 16.35 157 PHE A N 1
ATOM 1045 C CA . PHE A 1 179 ? 21.120 -12.201 15.223 1.00 17.70 157 PHE A CA 1
ATOM 1046 C C . PHE A 1 179 ? 19.788 -11.585 14.906 1.00 22.09 157 PHE A C 1
ATOM 1047 O O . PHE A 1 179 ? 19.514 -11.163 13.776 1.00 20.79 157 PHE A O 1
ATOM 1055 N N . LEU A 1 180 ? 18.945 -11.557 15.933 1.00 22.93 158 LEU A N 1
ATOM 1056 C CA . LEU A 1 180 ? 17.553 -11.186 15.774 1.00 23.80 158 LEU A CA 1
ATOM 1057 C C . LEU A 1 180 ? 17.391 -9.751 16.186 1.00 28.42 158 LEU A C 1
ATOM 1058 O O . LEU A 1 180 ? 18.375 -9.085 16.484 1.00 27.76 158 LEU A O 1
ATOM 1063 N N . ALA A 1 181 ? 16.153 -9.268 16.176 1.00 32.72 159 ALA A N 1
ATOM 1064 C CA . ALA A 1 181 ? 15.881 -7.868 16.482 1.00 37.35 159 ALA A CA 1
ATOM 1065 C C . ALA A 1 181 ? 16.205 -7.588 17.941 1.00 37.86 159 ALA A C 1
ATOM 1066 O O . ALA A 1 181 ? 16.246 -8.504 18.751 1.00 38.09 159 ALA A O 1
ATOM 1068 N N . ASP A 1 182 ? 16.452 -6.326 18.266 1.00 40.22 160 ASP A N 1
ATOM 1069 C CA . ASP A 1 182 ? 16.643 -5.907 19.660 1.00 40.65 160 ASP A CA 1
ATOM 1070 C C . ASP A 1 182 ? 17.924 -6.478 20.273 1.00 38.23 160 ASP A C 1
ATOM 1071 O O . ASP A 1 182 ? 18.094 -6.463 21.491 1.00 38.65 160 ASP A O 1
ATOM 1073 N N . GLY A 1 183 ? 18.827 -6.971 19.430 1.00 34.71 161 GLY A N 1
ATOM 1074 C CA . GLY A 1 183 ? 20.129 -7.400 19.901 1.00 32.51 161 GLY A CA 1
ATOM 1075 C C . GLY A 1 183 ? 20.085 -8.806 20.472 1.00 28.44 161 GLY A C 1
ATOM 1076 O O . GLY A 1 183 ? 21.076 -9.320 20.982 1.00 30.06 161 GLY A O 1
ATOM 1077 N N . VAL A 1 184 ? 18.917 -9.424 20.400 1.00 25.31 162 VAL A N 1
ATOM 1078 C CA . VAL A 1 184 ? 18.773 -10.813 20.811 1.00 22.42 162 VAL A CA 1
ATOM 1079 C C . VAL A 1 184 ? 19.612 -11.727 19.913 1.00 20.50 162 VAL A C 1
ATOM 1080 O O . VAL A 1 184 ? 19.759 -11.504 18.700 1.00 19.95 162 VAL A O 1
ATOM 1084 N N . GLU A 1 185 ? 20.173 -12.761 20.518 1.00 21.70 163 GLU A N 1
ATOM 1085 C CA . GLU A 1 185 ? 20.877 -13.797 19.766 1.00 21.31 163 GLU A CA 1
ATOM 1086 C C . GLU A 1 185 ? 20.190 -15.124 20.035 1.00 20.72 163 GLU A C 1
ATOM 1087 O O . GLU A 1 185 ? 19.677 -15.331 21.123 1.00 19.45 163 GLU A O 1
ATOM 1093 N N . HIS A 1 186 ? 20.161 -16.014 19.046 1.00 20.98 164 HIS A N 1
ATOM 1094 C CA . HIS A 1 186 ? 19.616 -17.363 19.243 1.00 20.54 164 HIS A CA 1
ATOM 1095 C C . HIS A 1 186 ? 20.490 -18.406 18.553 1.00 20.62 164 HIS A C 1
ATOM 1096 O O . HIS A 1 186 ? 20.701 -18.319 17.343 1.00 19.96 164 HIS A O 1
ATOM 1103 N N . ASP A 1 187 ? 20.996 -19.378 19.322 1.00 20.06 165 ASP A N 1
ATOM 1104 C CA . ASP A 1 187 ? 21.744 -20.497 18.777 1.00 21.25 165 ASP A CA 1
ATOM 1105 C C . ASP A 1 187 ? 20.806 -21.641 18.377 1.00 22.12 165 ASP A C 1
ATOM 1106 O O . ASP A 1 187 ? 19.888 -21.987 19.111 1.00 22.32 165 ASP A O 1
ATOM 1111 N N . VAL A 1 188 ? 21.058 -22.233 17.215 1.00 21.82 166 VAL A N 1
ATOM 1112 C CA . VAL A 1 188 ? 20.427 -23.489 16.848 1.00 22.16 166 VAL A CA 1
ATOM 1113 C C . VAL A 1 188 ? 21.463 -24.611 16.781 1.00 21.56 166 VAL A C 1
ATOM 1114 O O . VAL A 1 188 ? 22.441 -24.512 16.041 1.00 21.24 166 VAL A O 1
ATOM 1118 N N . GLU A 1 189 ? 21.263 -25.678 17.546 1.00 21.66 167 GLU A N 1
ATOM 1119 C CA . GLU A 1 189 ? 22.107 -26.861 17.415 1.00 22.22 167 GLU A CA 1
ATOM 1120 C C . GLU A 1 189 ? 21.677 -27.617 16.167 1.00 17.88 167 GLU A C 1
ATOM 1121 O O . GLU A 1 189 ? 20.492 -27.807 15.943 1.00 17.42 167 GLU A O 1
ATOM 1127 N N . PRO A 1 190 ? 22.644 -28.041 15.355 1.00 17.74 168 PRO A N 1
ATOM 1128 C CA . PRO A 1 190 ? 22.376 -28.705 14.069 1.00 18.30 168 PRO A CA 1
ATOM 1129 C C . PRO A 1 190 ? 21.957 -30.167 14.251 1.00 17.80 168 PRO A C 1
ATOM 1130 O O . PRO A 1 190 ? 22.592 -31.084 13.736 1.00 17.98 168 PRO A O 1
ATOM 1134 N N . VAL A 1 191 ? 20.855 -30.349 14.970 1.00 19.31 169 VAL A N 1
ATOM 1135 C CA . VAL A 1 191 ? 20.312 -31.649 15.350 1.00 23.51 169 VAL A CA 1
ATOM 1136 C C . VAL A 1 191 ? 19.462 -32.258 14.231 1.00 23.69 169 VAL A C 1
ATOM 1137 O O . VAL A 1 191 ? 18.695 -31.565 13.568 1.00 22.46 169 VAL A O 1
ATOM 1141 N N . ALA A 1 192 ? 19.593 -33.559 14.019 1.00 24.16 170 ALA A N 1
ATOM 1142 C CA . ALA A 1 192 ? 18.903 -34.206 12.907 1.00 22.85 170 ALA A CA 1
ATOM 1143 C C . ALA A 1 192 ? 17.423 -33.869 12.916 1.00 20.46 170 ALA A C 1
ATOM 1144 O O . ALA A 1 192 ? 16.764 -33.981 13.943 1.00 21.96 170 ALA A O 1
ATOM 1146 N N . GLY A 1 193 ? 16.896 -33.481 11.762 1.00 18.14 171 GLY A N 1
ATOM 1147 C CA . GLY A 1 193 ? 15.472 -33.239 11.615 1.00 17.97 171 GLY A CA 1
ATOM 1148 C C . GLY A 1 193 ? 15.070 -31.795 11.844 1.00 18.22 171 GLY A C 1
ATOM 1149 O O . GLY A 1 193 ? 13.914 -31.417 11.617 1.00 17.02 171 GLY A O 1
ATOM 1150 N N . CYS A 1 194 ? 16.010 -30.981 12.315 1.00 18.75 172 CYS A N 1
ATOM 1151 C CA . CYS A 1 194 ? 15.700 -29.598 12.649 1.00 17.68 172 CYS A CA 1
ATOM 1152 C C . CYS A 1 194 ? 15.744 -28.716 11.411 1.00 15.71 172 CYS A C 1
ATOM 1153 O O . CYS A 1 194 ? 16.777 -28.632 10.730 1.00 15.37 172 CYS A O 1
ATOM 1156 N N . LEU A 1 195 ? 14.627 -28.047 11.140 1.00 16.20 173 LEU A N 1
ATOM 1157 C CA . LEU A 1 195 ? 14.555 -27.085 10.041 1.00 14.82 173 LEU A CA 1
ATOM 1158 C C . LEU A 1 195 ? 14.532 -25.650 10.582 1.00 14.62 173 LEU A C 1
ATOM 1159 O O . LEU A 1 195 ? 13.783 -25.338 11.506 1.00 15.09 173 LEU A O 1
ATOM 1164 N N . VAL A 1 196 ? 15.376 -24.790 10.021 1.00 14.29 174 VAL A N 1
ATOM 1165 C CA . VAL A 1 196 ? 15.376 -23.371 10.358 1.00 14.97 174 VAL A CA 1
ATOM 1166 C C . VAL A 1 196 ? 15.065 -22.605 9.083 1.00 14.09 174 VAL A C 1
ATOM 1167 O O . VAL A 1 196 ? 15.687 -22.840 8.063 1.00 13.44 174 VAL A O 1
ATOM 1171 N N . VAL A 1 197 ? 14.092 -21.703 9.151 1.00 15.43 175 VAL A N 1
ATOM 1172 C CA . VAL A 1 197 ? 13.712 -20.869 8.010 1.00 13.51 175 VAL A CA 1
ATOM 1173 C C . VAL A 1 197 ? 13.795 -19.408 8.443 1.00 13.59 175 VAL A C 1
ATOM 1174 O O . VAL A 1 197 ? 13.371 -19.051 9.542 1.00 13.90 175 VAL A O 1
ATOM 1178 N N . PHE A 1 198 ? 14.346 -18.550 7.597 1.00 13.43 176 PHE A N 1
ATOM 1179 C CA . PHE A 1 198 ? 14.364 -17.118 7.918 1.00 13.62 176 PHE A CA 1
ATOM 1180 C C . PHE A 1 198 ? 14.363 -16.212 6.685 1.00 13.83 176 PHE A C 1
ATOM 1181 O O . PHE A 1 198 ? 14.650 -16.643 5.543 1.00 13.40 176 PHE A O 1
ATOM 1189 N N . LEU A 1 199 ? 14.009 -14.953 6.915 1.00 14.05 177 LEU A N 1
ATOM 1190 C CA . LEU A 1 199 ? 14.068 -13.957 5.868 1.00 15.41 177 LEU A CA 1
ATOM 1191 C C . LEU A 1 199 ? 15.524 -13.611 5.531 1.00 15.66 177 LEU A C 1
ATOM 1192 O O . LEU A 1 199 ? 16.264 -13.111 6.375 1.00 16.11 177 LEU A O 1
ATOM 1197 N N . SER A 1 200 ? 15.912 -13.851 4.282 1.00 13.86 178 SER A N 1
ATOM 1198 C CA . SER A 1 200 ? 17.312 -13.763 3.872 1.00 13.83 178 SER A CA 1
ATOM 1199 C C . SER A 1 200 ? 17.908 -12.362 3.972 1.00 17.18 178 SER A C 1
ATOM 1200 O O . SER A 1 200 ? 19.088 -12.213 4.257 1.00 15.77 178 SER A O 1
ATOM 1203 N N . GLY A 1 201 ? 17.103 -11.339 3.711 1.00 18.59 179 GLY A N 1
ATOM 1204 C CA . GLY A 1 201 ? 17.597 -9.976 3.733 1.00 22.11 179 GLY A CA 1
ATOM 1205 C C . GLY A 1 201 ? 17.660 -9.389 5.129 1.00 23.69 179 GLY A C 1
ATOM 1206 O O . GLY A 1 201 ? 18.152 -8.274 5.308 1.00 23.09 179 GLY A O 1
ATOM 1207 N N . GLU A 1 202 ? 17.174 -10.132 6.120 1.00 22.56 180 GLU A N 1
ATOM 1208 C CA . GLU A 1 202 ? 16.963 -9.570 7.455 1.00 25.12 180 GLU A CA 1
ATOM 1209 C C . GLU A 1 202 ? 17.787 -10.164 8.591 1.00 23.41 180 GLU A C 1
ATOM 1210 O O . GLU A 1 202 ? 18.111 -9.459 9.553 1.00 23.76 180 GLU A O 1
ATOM 1216 N N . VAL A 1 203 ? 18.094 -11.459 8.533 1.00 19.63 181 VAL A N 1
ATOM 1217 C CA . VAL A 1 203 ? 18.727 -12.096 9.685 1.00 14.79 181 VAL A CA 1
ATOM 1218 C C . VAL A 1 203 ? 20.191 -12.428 9.451 1.00 14.72 181 VAL A C 1
ATOM 1219 O O . VAL A 1 203 ? 20.510 -13.415 8.778 1.00 14.34 181 VAL A O 1
ATOM 1223 N N . PRO A 1 204 ? 21.093 -11.604 10.011 1.00 17.41 182 PRO A N 1
ATOM 1224 C CA . PRO A 1 204 ? 22.505 -11.968 9.946 1.00 17.47 182 PRO A CA 1
ATOM 1225 C C . PRO A 1 204 ? 22.704 -13.242 10.732 1.00 15.73 182 PRO A C 1
ATOM 1226 O O . PRO A 1 204 ? 21.971 -13.474 11.699 1.00 17.28 182 PRO A O 1
ATOM 1230 N N . HIS A 1 205 ? 23.654 -14.070 10.330 1.00 15.05 183 HIS A N 1
ATOM 1231 C CA . HIS A 1 205 ? 23.868 -15.335 11.032 1.00 15.32 183 HIS A CA 1
ATOM 1232 C C . HIS A 1 205 ? 25.271 -15.846 10.772 1.00 17.37 183 HIS A C 1
ATOM 1233 O O . HIS A 1 205 ? 25.956 -15.372 9.874 1.00 18.59 183 HIS A O 1
ATOM 1240 N N . GLU A 1 206 ? 25.707 -16.788 11.592 1.00 18.12 184 GLU A N 1
ATOM 1241 C CA . GLU A 1 206 ? 27.031 -17.361 11.452 1.00 20.44 184 GLU A CA 1
ATOM 1242 C C . GLU A 1 206 ? 26.999 -18.794 11.948 1.00 18.88 184 GLU A C 1
ATOM 1243 O O . GLU A 1 206 ? 26.027 -19.224 12.572 1.00 17.01 184 GLU A O 1
ATOM 1249 N N . VAL A 1 207 ? 28.056 -19.539 11.650 1.00 21.59 185 VAL A N 1
ATOM 1250 C CA . VAL A 1 207 ? 28.201 -20.904 12.140 1.00 22.15 185 VAL A CA 1
ATOM 1251 C C . VAL A 1 207 ? 29.467 -20.992 12.962 1.00 22.97 185 VAL A C 1
ATOM 1252 O O . VAL A 1 207 ? 30.547 -20.678 12.476 1.00 22.90 185 VAL A O 1
ATOM 1256 N N . LEU A 1 208 ? 29.331 -21.406 14.218 1.00 23.87 186 LEU A N 1
ATOM 1257 C CA . LEU A 1 208 ? 30.486 -21.568 15.094 1.00 25.38 186 LEU A CA 1
ATOM 1258 C C . LEU A 1 208 ? 31.169 -22.911 14.799 1.00 25.57 186 LEU A C 1
ATOM 1259 O O . LEU A 1 208 ? 30.524 -23.851 14.345 1.00 22.79 186 LEU A O 1
ATOM 1264 N N . PRO A 1 209 ? 32.492 -22.990 15.013 1.00 27.18 187 PRO A N 1
ATOM 1265 C CA . PRO A 1 209 ? 33.155 -24.242 14.638 1.00 30.37 187 PRO A CA 1
ATOM 1266 C C . PRO A 1 209 ? 32.626 -25.431 15.438 1.00 30.09 187 PRO A C 1
ATOM 1267 O O . PRO A 1 209 ? 32.193 -25.265 16.587 1.00 30.72 187 PRO A O 1
ATOM 1271 N N . ALA A 1 210 ? 32.626 -26.605 14.815 1.00 27.66 188 ALA A N 1
ATOM 1272 C CA . ALA A 1 210 ? 32.216 -27.828 15.488 1.00 26.49 188 ALA A CA 1
ATOM 1273 C C . ALA A 1 210 ? 33.428 -28.706 15.705 1.00 27.43 188 ALA A C 1
ATOM 1274 O O . ALA A 1 210 ? 34.455 -28.527 15.055 1.00 27.40 188 ALA A O 1
ATOM 1276 N N . GLY A 1 211 ? 33.296 -29.665 16.611 1.00 28.30 189 GLY A N 1
ATOM 1277 C CA . GLY A 1 211 ? 34.367 -30.602 16.878 1.00 30.79 189 GLY A CA 1
ATOM 1278 C C . GLY A 1 211 ? 34.201 -31.880 16.085 1.00 33.45 189 GLY A C 1
ATOM 1279 O O . GLY A 1 211 ? 35.017 -32.782 16.204 1.00 34.75 189 GLY A O 1
ATOM 1280 N N . ARG A 1 212 ? 33.140 -31.971 15.287 1.00 32.74 190 ARG A N 1
ATOM 1281 C CA . ARG A 1 212 ? 32.909 -33.156 14.467 1.00 34.44 190 ARG A CA 1
ATOM 1282 C C . ARG A 1 212 ? 32.204 -32.756 13.174 1.00 33.99 190 ARG A C 1
ATOM 1283 O O . ARG A 1 212 ? 31.652 -31.671 13.079 1.00 31.74 190 ARG A O 1
ATOM 1291 N N . GLU A 1 213 ? 32.252 -33.625 12.175 1.00 35.66 191 GLU A N 1
ATOM 1292 C CA . GLU A 1 213 ? 31.663 -33.315 10.879 1.00 36.11 191 GLU A CA 1
ATOM 1293 C C . GLU A 1 213 ? 30.233 -32.848 11.046 1.00 29.65 191 GLU A C 1
ATOM 1294 O O . GLU A 1 213 ? 29.433 -33.479 11.735 1.00 29.65 191 GLU A O 1
ATOM 1300 N N . ARG A 1 214 ? 29.905 -31.737 10.413 1.00 26.11 192 ARG A N 1
ATOM 1301 C CA . ARG A 1 214 ? 28.580 -31.174 10.558 1.00 21.85 192 ARG A CA 1
ATOM 1302 C C . ARG A 1 214 ? 27.862 -31.169 9.216 1.00 19.67 192 ARG A C 1
ATOM 1303 O O . ARG A 1 214 ? 28.299 -30.532 8.280 1.00 18.77 192 ARG A O 1
ATOM 1311 N N . LEU A 1 215 ? 26.739 -31.868 9.163 1.00 17.79 193 LEU A N 1
ATOM 1312 C CA . LEU A 1 215 ? 25.986 -32.062 7.934 1.00 18.10 193 LEU A CA 1
ATOM 1313 C C . LEU A 1 215 ? 24.704 -31.247 7.874 1.00 17.90 193 LEU A C 1
ATOM 1314 O O . LEU A 1 215 ? 23.951 -31.200 8.849 1.00 19.65 193 LEU A O 1
ATOM 1319 N N . SER A 1 216 ? 24.445 -30.631 6.721 1.00 16.03 194 SER A N 1
ATOM 1320 C CA . SER A 1 216 ? 23.203 -29.879 6.517 1.00 15.41 194 SER A CA 1
ATOM 1321 C C . SER A 1 216 ? 22.748 -29.870 5.054 1.00 15.64 194 SER A C 1
ATOM 1322 O O . SER A 1 216 ? 23.485 -30.253 4.156 1.00 15.35 194 SER A O 1
ATOM 1325 N N . LEU A 1 217 ? 21.513 -29.438 4.844 1.00 16.94 195 LEU A N 1
ATOM 1326 C CA . LEU A 1 217 ? 20.951 -29.245 3.514 1.00 18.29 195 LEU A CA 1
ATOM 1327 C C . LEU A 1 217 ? 20.448 -27.803 3.521 1.00 17.11 195 LEU A C 1
ATOM 1328 O O . LEU A 1 217 ? 19.503 -27.463 4.222 1.00 15.85 195 LEU A O 1
ATOM 1333 N N . THR A 1 218 ? 21.138 -26.961 2.762 1.00 16.57 196 THR A N 1
ATOM 1334 C CA A THR A 1 218 ? 20.910 -25.529 2.791 0.50 17.13 196 THR A CA 1
ATOM 1335 C CA B THR A 1 218 ? 20.915 -25.525 2.788 0.50 17.20 196 THR A CA 1
ATOM 1336 C C . THR A 1 218 ? 20.298 -25.056 1.468 1.00 15.74 196 THR A C 1
ATOM 1337 O O . THR A 1 218 ? 20.647 -25.554 0.396 1.00 14.94 196 THR A O 1
ATOM 1344 N N . GLY A 1 219 ? 19.375 -24.101 1.545 1.00 13.17 197 GLY A N 1
ATOM 1345 C CA . GLY A 1 219 ? 18.673 -23.658 0.363 1.00 13.19 197 GLY A CA 1
ATOM 1346 C C . GLY A 1 219 ? 18.031 -22.288 0.489 1.00 14.40 197 GLY A C 1
ATOM 1347 O O . GLY A 1 219 ? 18.052 -21.675 1.563 1.00 13.29 197 GLY A O 1
ATOM 1348 N N . TRP A 1 220 ? 17.418 -21.849 -0.610 1.00 13.18 198 TRP A N 1
ATOM 1349 C CA . TRP A 1 220 ? 16.787 -20.523 -0.699 1.00 13.76 198 TRP A CA 1
ATOM 1350 C C . TRP A 1 220 ? 15.610 -20.569 -1.628 1.00 13.43 198 TRP A C 1
ATOM 1351 O O . TRP A 1 220 ? 15.682 -21.186 -2.707 1.00 13.65 198 TRP A O 1
ATOM 1362 N N . PHE A 1 221 ? 14.512 -19.976 -1.179 1.00 13.46 199 PHE A N 1
ATOM 1363 C CA . PHE A 1 221 ? 13.383 -19.699 -2.041 1.00 13.86 199 PHE A CA 1
ATOM 1364 C C . PHE A 1 221 ? 13.649 -18.376 -2.736 1.00 15.82 199 PHE A C 1
ATOM 1365 O O . PHE A 1 221 ? 14.053 -17.400 -2.084 1.00 14.14 199 PHE A O 1
ATOM 1373 N N . ARG A 1 222 ? 13.390 -18.326 -4.042 1.00 16.43 200 ARG A N 1
ATOM 1374 C CA . ARG A 1 222 ? 13.739 -17.175 -4.854 1.00 15.85 200 ARG A CA 1
ATOM 1375 C C . ARG A 1 222 ? 12.561 -16.593 -5.615 1.00 16.28 200 ARG A C 1
ATOM 1376 O O . ARG A 1 222 ? 11.625 -17.304 -5.947 1.00 15.60 200 ARG A O 1
ATOM 1384 N N . ARG A 1 223 ? 12.623 -15.286 -5.859 1.00 17.43 201 ARG A N 1
ATOM 1385 C CA . ARG A 1 223 ? 11.767 -14.604 -6.825 1.00 22.11 201 ARG A CA 1
ATOM 1386 C C . ARG A 1 223 ? 12.436 -14.614 -8.188 1.00 23.34 201 ARG A C 1
ATOM 1387 O O . ARG A 1 223 ? 13.643 -14.845 -8.299 1.00 22.85 201 ARG A O 1
ATOM 1395 N N . ARG A 1 224 ? 11.664 -14.277 -9.215 1.00 21.27 202 ARG A N 1
ATOM 1396 C CA . ARG A 1 224 ? 12.195 -14.125 -10.552 1.00 24.43 202 ARG A CA 1
ATOM 1397 C C . ARG A 1 224 ? 13.304 -13.058 -10.619 1.00 24.89 202 ARG A C 1
ATOM 1398 O O . ARG A 1 224 ? 14.371 -13.306 -11.175 1.00 27.89 202 ARG A O 1
ATOM 1406 N N . GLY A 1 225 ? 13.066 -11.879 -10.060 1.00 24.23 203 GLY A N 1
ATOM 1407 C CA . GLY A 1 225 ? 14.036 -10.795 -10.164 1.00 25.21 203 GLY A CA 1
ATOM 1408 C C . GLY A 1 225 ? 13.891 -9.987 -11.447 1.00 31.25 203 GLY A C 1
ATOM 1409 O O . GLY A 1 225 ? 13.284 -10.431 -12.424 1.00 28.22 203 GLY A O 1
ATOM 1410 N N . ASN A 1 226 ? 14.474 -8.796 -11.457 1.00 38.27 204 ASN A N 1
ATOM 1411 C CA . ASN A 1 226 ? 14.205 -7.838 -12.522 1.00 45.47 204 ASN A CA 1
ATOM 1412 C C . ASN A 1 226 ? 15.121 -7.962 -13.733 1.00 45.45 204 ASN A C 1
ATOM 1413 O O . ASN A 1 226 ? 14.925 -7.273 -14.721 1.00 48.25 204 ASN A O 1
ATOM 1418 N N . ASP A 1 227 ? 16.110 -8.847 -13.664 1.00 43.55 205 ASP A N 1
ATOM 1419 C CA . ASP A 1 227 ? 17.023 -9.034 -14.786 1.00 43.10 205 ASP A CA 1
ATOM 1420 C C . ASP A 1 227 ? 16.671 -10.318 -15.523 1.00 40.91 205 ASP A C 1
ATOM 1421 O O . ASP A 1 227 ? 16.681 -11.392 -14.923 1.00 39.10 205 ASP A O 1
ATOM 1426 N N . PRO A 1 228 ? 16.322 -10.211 -16.819 1.00 42.60 206 PRO A N 1
ATOM 1427 C CA . PRO A 1 228 ? 15.998 -11.426 -17.574 1.00 42.11 206 PRO A CA 1
ATOM 1428 C C . PRO A 1 228 ? 17.234 -12.132 -18.113 1.00 40.76 206 PRO A C 1
ATOM 1429 O O . PRO A 1 228 ? 17.052 -13.251 -18.592 1.00 39.77 206 PRO A O 1
ATOM 1433 N N . SER B 1 23 ? -12.519 -38.311 -70.536 1.00 50.92 1 SER B N 1
ATOM 1434 C CA . SER B 1 23 ? -13.241 -39.080 -69.486 1.00 48.19 1 SER B CA 1
ATOM 1435 C C . SER B 1 23 ? -14.622 -38.493 -69.169 1.00 43.43 1 SER B C 1
ATOM 1436 O O . SER B 1 23 ? -14.850 -37.277 -69.261 1.00 45.10 1 SER B O 1
ATOM 1439 N N . HIS B 1 24 ? -15.522 -39.393 -68.783 1.00 38.96 2 HIS B N 1
ATOM 1440 C CA . HIS B 1 24 ? -16.883 -39.085 -68.354 1.00 33.35 2 HIS B CA 1
ATOM 1441 C C . HIS B 1 24 ? -16.984 -38.967 -66.829 1.00 32.57 2 HIS B C 1
ATOM 1442 O O . HIS B 1 24 ? -18.076 -38.757 -66.290 1.00 33.35 2 HIS B O 1
ATOM 1449 N N . ILE B 1 25 ? -15.858 -39.113 -66.131 1.00 30.24 3 ILE B N 1
ATOM 1450 C CA . ILE B 1 25 ? -15.870 -39.121 -64.668 1.00 28.52 3 ILE B CA 1
ATOM 1451 C C . ILE B 1 25 ? -15.585 -37.728 -64.063 1.00 30.48 3 ILE B C 1
ATOM 1452 O O . ILE B 1 25 ? -14.614 -37.044 -64.411 1.00 26.31 3 ILE B O 1
ATOM 1457 N N . SER B 1 26 ? -16.459 -37.317 -63.156 1.00 32.93 4 SER B N 1
ATOM 1458 C CA . SER B 1 26 ? -16.291 -36.063 -62.445 1.00 34.99 4 SER B CA 1
ATOM 1459 C C . SER B 1 26 ? -15.947 -36.399 -60.992 1.00 31.45 4 SER B C 1
ATOM 1460 O O . SER B 1 26 ? -16.803 -36.884 -60.259 1.00 33.32 4 SER B O 1
ATOM 1463 N N . PRO B 1 27 ? -14.688 -36.146 -60.578 1.00 26.33 5 PRO B N 1
ATOM 1464 C CA . PRO B 1 27 ? -14.226 -36.572 -59.253 1.00 24.88 5 PRO B CA 1
ATOM 1465 C C . PRO B 1 27 ? -14.917 -35.823 -58.129 1.00 25.67 5 PRO B C 1
ATOM 1466 O O . PRO B 1 27 ? -15.416 -34.697 -58.324 1.00 24.30 5 PRO B O 1
ATOM 1470 N N . GLU B 1 28 ? -14.953 -36.451 -56.962 1.00 25.97 6 GLU B N 1
ATOM 1471 C CA . GLU B 1 28 ? -15.474 -35.815 -55.768 1.00 29.02 6 GLU B CA 1
ATOM 1472 C C . GLU B 1 28 ? -14.547 -34.704 -55.281 1.00 25.45 6 GLU B C 1
ATOM 1473 O O . GLU B 1 28 ? -13.330 -34.828 -55.293 1.00 23.93 6 GLU B O 1
ATOM 1479 N N . HIS B 1 29 ? -15.142 -33.613 -54.836 1.00 25.29 7 HIS B N 1
ATOM 1480 C CA . HIS B 1 29 ? -14.376 -32.487 -54.328 1.00 24.82 7 HIS B CA 1
ATOM 1481 C C . HIS B 1 29 ? -15.285 -31.702 -53.396 1.00 23.65 7 HIS B C 1
ATOM 1482 O O . HIS B 1 29 ? -16.500 -31.909 -53.415 1.00 24.24 7 HIS B O 1
ATOM 1489 N N . PRO B 1 30 ? -14.702 -30.831 -52.556 1.00 23.13 8 PRO B N 1
ATOM 1490 C CA . PRO B 1 30 ? -15.509 -29.971 -51.681 1.00 24.61 8 PRO B CA 1
ATOM 1491 C C . PRO B 1 30 ? -16.366 -28.997 -52.465 1.00 25.92 8 PRO B C 1
ATOM 1492 O O . PRO B 1 30 ? -16.135 -28.804 -53.655 1.00 23.12 8 PRO B O 1
ATOM 1496 N N . MET B 1 31 ? -17.335 -28.396 -51.784 1.00 29.30 9 MET B N 1
ATOM 1497 C CA . MET B 1 31 ? -18.270 -27.474 -52.401 1.00 32.30 9 MET B CA 1
ATOM 1498 C C . MET B 1 31 ? -17.498 -26.298 -52.988 1.00 28.99 9 MET B C 1
ATOM 1499 O O . MET B 1 31 ? -16.708 -25.643 -52.299 1.00 28.64 9 MET B O 1
ATOM 1504 N N . LEU B 1 32 ? -17.723 -26.037 -54.271 1.00 26.37 10 LEU B N 1
ATOM 1505 C CA . LEU B 1 32 ? -16.989 -24.988 -54.955 1.00 23.65 10 LEU B CA 1
ATOM 1506 C C . LEU B 1 32 ? -17.471 -23.629 -54.495 1.00 24.51 10 LEU B C 1
ATOM 1507 O O . LEU B 1 32 ? -16.754 -22.634 -54.626 1.00 25.32 10 LEU B O 1
ATOM 1512 N N . ALA B 1 33 ? -18.685 -23.588 -53.951 1.00 19.56 11 ALA B N 1
ATOM 1513 C CA . ALA B 1 33 ? -19.276 -22.339 -53.495 1.00 22.98 11 ALA B CA 1
ATOM 1514 C C . ALA B 1 33 ? -18.328 -21.642 -52.537 1.00 23.69 11 ALA B C 1
ATOM 1515 O O . ALA B 1 33 ? -18.165 -20.441 -52.611 1.00 21.10 11 ALA B O 1
ATOM 1517 N N . ALA B 1 34 ? -17.685 -22.409 -51.654 1.00 23.46 12 ALA B N 1
ATOM 1518 C CA . ALA B 1 34 ? -16.784 -21.834 -50.649 1.00 23.27 12 ALA B CA 1
ATOM 1519 C C . ALA B 1 34 ? -15.555 -21.178 -51.278 1.00 21.85 12 ALA B C 1
ATOM 1520 O O . ALA B 1 34 ? -15.051 -20.178 -50.777 1.00 22.92 12 ALA B O 1
ATOM 1522 N N . VAL B 1 35 ? -15.072 -21.746 -52.376 1.00 20.63 13 VAL B N 1
ATOM 1523 C CA . VAL B 1 35 ? -13.960 -21.165 -53.129 1.00 21.08 13 VAL B CA 1
ATOM 1524 C C . VAL B 1 35 ? -14.394 -19.846 -53.770 1.00 19.06 13 VAL B C 1
ATOM 1525 O O . VAL B 1 35 ? -13.697 -18.835 -53.687 1.00 17.80 13 VAL B O 1
ATOM 1529 N N . VAL B 1 36 ? -15.561 -19.868 -54.402 1.00 19.63 14 VAL B N 1
ATOM 1530 C CA . VAL B 1 36 ? -16.086 -18.681 -55.066 1.00 19.86 14 VAL B CA 1
ATOM 1531 C C . VAL B 1 36 ? -16.301 -17.569 -54.035 1.00 22.50 14 VAL B C 1
ATOM 1532 O O . VAL B 1 36 ? -15.982 -16.414 -54.302 1.00 19.35 14 VAL B O 1
ATOM 1536 N N . ASP B 1 37 ? -16.844 -17.917 -52.867 1.00 23.18 15 ASP B N 1
ATOM 1537 C CA . ASP B 1 37 ? -17.074 -16.936 -51.793 1.00 27.04 15 ASP B CA 1
ATOM 1538 C C . ASP B 1 37 ? -15.763 -16.350 -51.313 1.00 26.48 15 ASP B C 1
ATOM 1539 O O . ASP B 1 37 ? -15.657 -15.150 -51.067 1.00 27.93 15 ASP B O 1
ATOM 1544 N N . ASP B 1 38 ? -14.767 -17.213 -51.178 1.00 24.22 16 ASP B N 1
ATOM 1545 C CA . ASP B 1 38 ? -13.430 -16.817 -50.755 1.00 24.48 16 ASP B CA 1
ATOM 1546 C C . ASP B 1 38 ? -12.785 -15.850 -51.744 1.00 22.23 16 ASP B C 1
ATOM 1547 O O . ASP B 1 38 ? -12.131 -14.874 -51.348 1.00 21.91 16 ASP B O 1
ATOM 1552 N N . LEU B 1 39 ? -12.924 -16.142 -53.036 1.00 19.84 17 LEU B N 1
ATOM 1553 C CA . LEU B 1 39 ? -12.346 -15.269 -54.054 1.00 19.21 17 LEU B CA 1
ATOM 1554 C C . LEU B 1 39 ? -12.941 -13.877 -53.937 1.00 21.69 17 LEU B C 1
ATOM 1555 O O . LEU B 1 39 ? -12.226 -12.881 -54.057 1.00 22.55 17 LEU B O 1
ATOM 1560 N N . ALA B 1 40 ? -14.247 -13.814 -53.709 1.00 23.43 18 ALA B N 1
ATOM 1561 C CA . ALA B 1 40 ? -14.933 -12.532 -53.546 1.00 29.04 18 ALA B CA 1
ATOM 1562 C C . ALA B 1 40 ? -14.525 -11.815 -52.264 1.00 30.43 18 ALA B C 1
ATOM 1563 O O . ALA B 1 40 ? -14.206 -10.628 -52.287 1.00 30.59 18 ALA B O 1
ATOM 1565 N N . THR B 1 41 ? -14.536 -12.520 -51.142 1.00 30.25 19 THR B N 1
ATOM 1566 C CA . THR B 1 41 ? -14.269 -11.853 -49.871 1.00 33.22 19 THR B CA 1
ATOM 1567 C C . THR B 1 41 ? -12.776 -11.573 -49.628 1.00 32.11 19 THR B C 1
ATOM 1568 O O . THR B 1 41 ? -12.425 -10.558 -49.012 1.00 32.21 19 THR B O 1
ATOM 1572 N N . HIS B 1 42 ? -11.902 -12.458 -50.116 1.00 28.93 20 HIS B N 1
ATOM 1573 C CA . HIS B 1 42 ? -10.477 -12.374 -49.793 1.00 25.87 20 HIS B CA 1
ATOM 1574 C C . HIS B 1 42 ? -9.545 -12.274 -50.975 1.00 23.84 20 HIS B C 1
ATOM 1575 O O . HIS B 1 42 ? -8.385 -11.900 -50.796 1.00 24.48 20 HIS B O 1
ATOM 1582 N N . GLY B 1 43 ? -10.017 -12.623 -52.172 1.00 22.03 21 GLY B N 1
ATOM 1583 C CA . GLY B 1 43 ? -9.157 -12.651 -53.343 1.00 19.33 21 GLY B CA 1
ATOM 1584 C C . GLY B 1 43 ? -8.388 -13.953 -53.508 1.00 19.14 21 GLY B C 1
ATOM 1585 O O . GLY B 1 43 ? -7.661 -14.111 -54.489 1.00 16.97 21 GLY B O 1
ATOM 1586 N N . TRP B 1 44 ? -8.538 -14.874 -52.553 1.00 20.11 22 TRP B N 1
ATOM 1587 C CA . TRP B 1 44 ? -7.885 -16.181 -52.626 1.00 18.62 22 TRP B CA 1
ATOM 1588 C C . TRP B 1 44 ? -8.595 -17.207 -51.745 1.00 17.98 22 TRP B C 1
ATOM 1589 O O . TRP B 1 44 ? -9.344 -16.849 -50.820 1.00 16.65 22 TRP B O 1
ATOM 1600 N N . SER B 1 45 ? -8.337 -18.486 -52.039 1.00 14.90 23 SER B N 1
ATOM 1601 C CA . SER B 1 45 ? -8.946 -19.591 -51.331 1.00 15.62 23 SER B CA 1
ATOM 1602 C C . SER B 1 45 ? -7.932 -20.728 -51.254 1.00 16.35 23 SER B C 1
ATOM 1603 O O . SER B 1 45 ? -7.157 -20.948 -52.189 1.00 15.28 23 SER B O 1
ATOM 1606 N N . GLN B 1 46 ? -7.935 -21.441 -50.138 1.00 16.47 24 GLN B N 1
ATOM 1607 C CA . GLN B 1 46 ? -7.088 -22.612 -49.967 1.00 16.93 24 GLN B CA 1
ATOM 1608 C C . GLN B 1 46 ? -7.937 -23.795 -49.509 1.00 18.09 24 GLN B C 1
ATOM 1609 O O . GLN B 1 46 ? -8.642 -23.694 -48.517 1.00 17.38 24 GLN B O 1
ATOM 1615 N N . GLN B 1 47 ? -7.880 -24.907 -50.244 1.00 17.11 25 GLN B N 1
ATOM 1616 C CA . GLN B 1 47 ? -8.725 -26.070 -49.956 1.00 17.38 25 GLN B CA 1
ATOM 1617 C C . GLN B 1 47 ? -7.873 -27.315 -49.758 1.00 18.05 25 GLN B C 1
ATOM 1618 O O . GLN B 1 47 ? -7.222 -27.788 -50.693 1.00 17.76 25 GLN B O 1
ATOM 1624 N N . ALA B 1 48 ? -7.884 -27.854 -48.547 1.00 17.51 26 ALA B N 1
ATOM 1625 C CA . ALA B 1 48 ? -7.185 -29.099 -48.269 1.00 18.83 26 ALA B CA 1
ATOM 1626 C C . ALA B 1 48 ? -7.955 -30.269 -48.893 1.00 19.55 26 ALA B C 1
ATOM 1627 O O . ALA B 1 48 ? -9.177 -30.219 -49.011 1.00 20.76 26 ALA B O 1
ATOM 1629 N N . HIS B 1 49 ? -7.229 -31.303 -49.299 1.00 19.40 27 HIS B N 1
ATOM 1630 C CA . HIS B 1 49 ? -7.817 -32.545 -49.792 1.00 21.85 27 HIS B CA 1
ATOM 1631 C C . HIS B 1 49 ? -8.921 -32.298 -50.804 1.00 20.83 27 HIS B C 1
ATOM 1632 O O . HIS B 1 49 ? -10.049 -32.777 -50.684 1.00 20.48 27 HIS B O 1
ATOM 1639 N N . PHE B 1 50 ? -8.554 -31.533 -51.821 1.00 19.56 28 PHE B N 1
ATOM 1640 C CA . PHE B 1 50 ? -9.495 -31.059 -52.804 1.00 17.60 28 PHE B CA 1
ATOM 1641 C C . PHE B 1 50 ? -9.983 -32.170 -53.710 1.00 15.95 28 PHE B C 1
ATOM 1642 O O . PHE B 1 50 ? -11.073 -32.068 -54.265 1.00 16.79 28 PHE B O 1
ATOM 1650 N N . LEU B 1 51 ? -9.158 -33.202 -53.877 1.00 15.22 29 LEU B N 1
ATOM 1651 C CA . LEU B 1 51 ? -9.483 -34.363 -54.693 1.00 15.93 29 LEU B CA 1
ATOM 1652 C C . LEU B 1 51 ? -9.047 -35.595 -53.906 1.00 18.88 29 LEU B C 1
ATOM 1653 O O . LEU B 1 51 ? -8.198 -35.491 -53.018 1.00 18.02 29 LEU B O 1
ATOM 1658 N N . PRO B 1 52 ? -9.619 -36.759 -54.241 1.00 17.95 30 PRO B N 1
ATOM 1659 C CA . PRO B 1 52 ? -9.269 -37.972 -53.494 1.00 18.90 30 PRO B CA 1
ATOM 1660 C C . PRO B 1 52 ? -7.799 -38.364 -53.633 1.00 17.07 30 PRO B C 1
ATOM 1661 O O . PRO B 1 52 ? -7.185 -38.190 -54.695 1.00 17.21 30 PRO B O 1
ATOM 1665 N N . ALA B 1 53 ? -7.234 -38.880 -52.547 1.00 17.14 31 ALA B N 1
ATOM 1666 C CA . ALA B 1 53 ? -5.807 -39.185 -52.485 1.00 17.68 31 ALA B CA 1
ATOM 1667 C C . ALA B 1 53 ? -5.303 -40.034 -53.671 1.00 18.57 31 ALA B C 1
ATOM 1668 O O . ALA B 1 53 ? -4.195 -39.816 -54.163 1.00 15.73 31 ALA B O 1
ATOM 1670 N N . ASP B 1 54 ? -6.102 -40.991 -54.138 1.00 20.69 32 ASP B N 1
ATOM 1671 C CA . ASP B 1 54 ? -5.630 -41.864 -55.207 1.00 22.39 32 ASP B CA 1
ATOM 1672 C C . ASP B 1 54 ? -5.621 -41.159 -56.559 1.00 18.28 32 ASP B C 1
ATOM 1673 O O . ASP B 1 54 ? -4.762 -41.445 -57.383 1.00 16.44 32 ASP B O 1
ATOM 1678 N N . LEU B 1 55 ? -6.554 -40.236 -56.790 1.00 18.44 33 LEU B N 1
ATOM 1679 C CA . LEU B 1 55 ? -6.480 -39.383 -57.976 1.00 17.98 33 LEU B CA 1
ATOM 1680 C C . LEU B 1 55 ? -5.232 -38.497 -57.903 1.00 15.56 33 LEU B C 1
ATOM 1681 O O . LEU B 1 55 ? -4.507 -38.330 -58.879 1.00 14.93 33 LEU B O 1
ATOM 1686 N N . VAL B 1 56 ? -4.967 -37.935 -56.733 1.00 14.88 34 VAL B N 1
ATOM 1687 C CA . VAL B 1 56 ? -3.805 -37.067 -56.575 1.00 14.50 34 VAL B CA 1
ATOM 1688 C C . VAL B 1 56 ? -2.503 -37.849 -56.801 1.00 14.66 34 VAL B C 1
ATOM 1689 O O . VAL B 1 56 ? -1.570 -37.369 -57.443 1.00 14.64 34 VAL B O 1
ATOM 1693 N N . ARG B 1 57 ? -2.438 -39.067 -56.288 1.00 15.09 35 ARG B N 1
ATOM 1694 C CA . ARG B 1 57 ? -1.266 -39.914 -56.544 1.00 16.40 35 ARG B CA 1
ATOM 1695 C C . ARG B 1 57 ? -1.074 -40.199 -58.035 1.00 15.41 35 ARG B C 1
ATOM 1696 O O . ARG B 1 57 ? 0.048 -40.195 -58.517 1.00 15.44 35 ARG B O 1
ATOM 1704 N N . ALA B 1 58 ? -2.165 -40.425 -58.760 1.00 15.51 36 ALA B N 1
ATOM 1705 C CA . ALA B 1 58 ? -2.093 -40.586 -60.230 1.00 16.92 36 ALA B CA 1
ATOM 1706 C C . ALA B 1 58 ? -1.565 -39.331 -60.939 1.00 15.25 36 ALA B C 1
ATOM 1707 O O . ALA B 1 58 ? -0.785 -39.415 -61.888 1.00 15.41 36 ALA B O 1
ATOM 1709 N N . LEU B 1 59 ? -1.980 -38.151 -60.478 1.00 14.80 37 LEU B N 1
ATOM 1710 C CA . LEU B 1 59 ? -1.473 -36.920 -61.069 1.00 14.49 37 LEU B CA 1
ATOM 1711 C C . LEU B 1 59 ? 0.017 -36.790 -60.802 1.00 14.47 37 LEU B C 1
ATOM 1712 O O . LEU B 1 59 ? 0.765 -36.386 -61.672 1.00 14.53 37 LEU B O 1
ATOM 1717 N N . ALA B 1 60 ? 0.447 -37.150 -59.602 1.00 14.50 38 ALA B N 1
ATOM 1718 C CA . ALA B 1 60 ? 1.856 -37.085 -59.256 1.00 15.60 38 ALA B CA 1
ATOM 1719 C C . ALA B 1 60 ? 2.656 -38.058 -60.120 1.00 16.43 38 ALA B C 1
ATOM 1720 O O . ALA B 1 60 ? 3.743 -37.738 -60.557 1.00 16.24 38 ALA B O 1
ATOM 1722 N N . ALA B 1 61 ? 2.122 -39.244 -60.371 1.00 16.99 39 ALA B N 1
ATOM 1723 C CA . ALA B 1 61 ? 2.824 -40.195 -61.230 1.00 18.50 39 ALA B CA 1
ATOM 1724 C C . ALA B 1 61 ? 2.901 -39.634 -62.654 1.00 20.62 39 ALA B C 1
ATOM 1725 O O . ALA B 1 61 ? 3.934 -39.748 -63.321 1.00 20.63 39 ALA B O 1
ATOM 1727 N N . GLU B 1 62 ? 1.817 -39.012 -63.110 1.00 21.22 40 GLU B N 1
ATOM 1728 C CA . GLU B 1 62 ? 1.801 -38.400 -64.443 1.00 22.46 40 GLU B CA 1
ATOM 1729 C C . GLU B 1 62 ? 2.834 -37.289 -64.509 1.00 21.21 40 GLU B C 1
ATOM 1730 O O . GLU B 1 62 ? 3.554 -37.162 -65.497 1.00 23.59 40 GLU B O 1
ATOM 1736 N N . CYS B 1 63 ? 2.914 -36.486 -63.449 1.00 17.90 41 CYS B N 1
ATOM 1737 C CA . CYS B 1 63 ? 3.925 -35.448 -63.329 1.00 16.59 41 CYS B CA 1
ATOM 1738 C C . CYS B 1 63 ? 5.349 -35.980 -63.461 1.00 19.66 41 CYS B C 1
ATOM 1739 O O . CYS B 1 63 ? 6.162 -35.398 -64.199 1.00 21.24 41 CYS B O 1
ATOM 1742 N N . ARG B 1 64 ? 5.682 -37.050 -62.746 1.00 25.66 42 ARG B N 1
ATOM 1743 C CA . ARG B 1 64 ? 7.008 -37.664 -62.908 1.00 27.01 42 ARG B CA 1
ATOM 1744 C C . ARG B 1 64 ? 7.187 -38.248 -64.319 1.00 27.04 42 ARG B C 1
ATOM 1745 O O . ARG B 1 64 ? 8.277 -38.230 -64.881 1.00 25.82 42 ARG B O 1
ATOM 1753 N N . ARG B 1 65 ? 6.108 -38.752 -64.897 1.00 28.20 43 ARG B N 1
ATOM 1754 C CA . ARG B 1 65 ? 6.173 -39.315 -66.242 1.00 32.43 43 ARG B CA 1
ATOM 1755 C C . ARG B 1 65 ? 6.596 -38.252 -67.256 1.00 31.85 43 ARG B C 1
ATOM 1756 O O . ARG B 1 65 ? 7.515 -38.464 -68.044 1.00 31.35 43 ARG B O 1
ATOM 1764 N N . ARG B 1 66 ? 5.938 -37.097 -67.213 1.00 32.07 44 ARG B N 1
ATOM 1765 C CA . ARG B 1 66 ? 6.244 -36.002 -68.130 1.00 32.25 44 ARG B CA 1
ATOM 1766 C C . ARG B 1 66 ? 7.619 -35.408 -67.872 1.00 32.13 44 ARG B C 1
ATOM 1767 O O . ARG B 1 66 ? 8.265 -34.906 -68.788 1.00 30.67 44 ARG B O 1
ATOM 1775 N N . ASP B 1 67 ? 8.070 -35.469 -66.627 1.00 32.25 45 ASP B N 1
ATOM 1776 C CA . ASP B 1 67 ? 9.434 -35.092 -66.311 1.00 35.66 45 ASP B CA 1
ATOM 1777 C C . ASP B 1 67 ? 10.411 -36.049 -67.003 1.00 35.19 45 ASP B C 1
ATOM 1778 O O . ASP B 1 67 ? 11.432 -35.634 -67.555 1.00 39.40 45 ASP B O 1
ATOM 1783 N N . ALA B 1 68 ? 10.087 -37.340 -66.971 1.00 30.32 46 ALA B N 1
ATOM 1784 C CA . ALA B 1 68 ? 10.925 -38.360 -67.585 1.00 28.21 46 ALA B CA 1
ATOM 1785 C C . ALA B 1 68 ? 10.969 -38.224 -69.113 1.00 32.75 46 ALA B C 1
ATOM 1786 O O . ALA B 1 68 ? 11.841 -38.801 -69.768 1.00 29.52 46 ALA B O 1
ATOM 1788 N N . GLU B 1 69 ? 10.025 -37.462 -69.670 1.00 39.21 47 GLU B N 1
ATOM 1789 C CA . GLU B 1 69 ? 9.969 -37.199 -71.107 1.00 46.04 47 GLU B CA 1
ATOM 1790 C C . GLU B 1 69 ? 10.704 -35.918 -71.497 1.00 49.76 47 GLU B C 1
ATOM 1791 O O . GLU B 1 69 ? 10.849 -35.617 -72.682 1.00 50.56 47 GLU B O 1
ATOM 1797 N N . GLY B 1 70 ? 11.136 -35.145 -70.509 1.00 51.82 48 GLY B N 1
ATOM 1798 C CA . GLY B 1 70 ? 11.826 -33.895 -70.778 1.00 55.07 48 GLY B CA 1
ATOM 1799 C C . GLY B 1 70 ? 11.001 -32.967 -71.646 1.00 56.45 48 GLY B C 1
ATOM 1800 O O . GLY B 1 70 ? 9.909 -32.552 -71.255 1.00 57.04 48 GLY B O 1
ATOM 1801 N N . ILE B 1 94 ? 7.062 -26.720 -73.257 1.00 55.23 72 ILE B N 1
ATOM 1802 C CA . ILE B 1 94 ? 6.129 -27.027 -72.173 1.00 53.90 72 ILE B CA 1
ATOM 1803 C C . ILE B 1 94 ? 5.087 -28.057 -72.614 1.00 49.80 72 ILE B C 1
ATOM 1804 O O . ILE B 1 94 ? 4.524 -27.953 -73.708 1.00 52.19 72 ILE B O 1
ATOM 1809 N N . GLN B 1 95 ? 4.827 -29.047 -71.765 1.00 44.84 73 GLN B N 1
ATOM 1810 C CA . GLN B 1 95 ? 3.765 -30.012 -72.036 1.00 40.31 73 GLN B CA 1
ATOM 1811 C C . GLN B 1 95 ? 2.473 -29.570 -71.350 1.00 38.41 73 GLN B C 1
ATOM 1812 O O . GLN B 1 95 ? 2.207 -29.922 -70.204 1.00 39.38 73 GLN B O 1
ATOM 1814 N N . TRP B 1 96 ? 1.666 -28.781 -72.046 1.00 35.73 74 TRP B N 1
ATOM 1815 C CA . TRP B 1 96 ? 0.397 -28.378 -71.491 1.00 32.59 74 TRP B CA 1
ATOM 1816 C C . TRP B 1 96 ? -0.559 -29.566 -71.468 1.00 31.79 74 TRP B C 1
ATOM 1817 O O . TRP B 1 96 ? -0.453 -30.479 -72.285 1.00 33.47 74 TRP B O 1
ATOM 1828 N N . ILE B 1 97 ? -1.486 -29.549 -70.520 1.00 27.07 75 ILE B N 1
ATOM 1829 C CA . ILE B 1 97 ? -2.424 -30.642 -70.337 1.00 25.84 75 ILE B CA 1
ATOM 1830 C C . ILE B 1 97 ? -3.692 -30.415 -71.171 1.00 28.15 75 ILE B C 1
ATOM 1831 O O . ILE B 1 97 ? -4.362 -29.390 -71.048 1.00 28.37 75 ILE B O 1
ATOM 1836 N N . ASP B 1 98 ? -4.000 -31.359 -72.047 1.00 28.48 76 ASP B N 1
ATOM 1837 C CA . ASP B 1 98 ? -5.211 -31.268 -72.862 1.00 32.47 76 ASP B CA 1
ATOM 1838 C C . ASP B 1 98 ? -6.093 -32.478 -72.602 1.00 31.22 76 ASP B C 1
ATOM 1839 O O . ASP B 1 98 ? -5.612 -33.507 -72.133 1.00 29.71 76 ASP B O 1
ATOM 1844 N N . PRO B 1 99 ? -7.392 -32.370 -72.906 1.00 32.36 77 PRO B N 1
ATOM 1845 C CA . PRO B 1 99 ? -8.233 -33.557 -72.712 1.00 33.91 77 PRO B CA 1
ATOM 1846 C C . PRO B 1 99 ? -7.714 -34.751 -73.512 1.00 34.91 77 PRO B C 1
ATOM 1847 O O . PRO B 1 99 ? -7.202 -34.543 -74.605 1.00 36.13 77 PRO B O 1
ATOM 1851 N N . GLY B 1 100 ? -7.797 -35.961 -72.958 1.00 34.51 78 GLY B N 1
ATOM 1852 C CA . GLY B 1 100 ? -7.442 -37.160 -73.697 1.00 34.80 78 GLY B CA 1
ATOM 1853 C C . GLY B 1 100 ? -6.022 -37.675 -73.525 1.00 35.66 78 GLY B C 1
ATOM 1854 O O . GLY B 1 100 ? -5.626 -38.614 -74.211 1.00 36.89 78 GLY B O 1
ATOM 1855 N N . GLN B 1 101 ? -5.241 -37.087 -72.627 1.00 33.79 79 GLN B N 1
ATOM 1856 C CA . GLN B 1 101 ? -3.869 -37.558 -72.417 1.00 32.67 79 GLN B CA 1
ATOM 1857 C C . GLN B 1 101 ? -3.761 -38.579 -71.292 1.00 30.74 79 GLN B C 1
ATOM 1858 O O . GLN B 1 101 ? -2.924 -39.490 -71.355 1.00 31.08 79 GLN B O 1
ATOM 1864 N N . ALA B 1 102 ? -4.606 -38.432 -70.273 1.00 26.82 80 ALA B N 1
ATOM 1865 C CA . ALA B 1 102 ? -4.559 -39.296 -69.089 1.00 25.41 80 ALA B CA 1
ATOM 1866 C C . ALA B 1 102 ? -5.855 -39.207 -68.301 1.00 24.49 80 ALA B C 1
ATOM 1867 O O . ALA B 1 102 ? -6.416 -38.117 -68.157 1.00 24.78 80 ALA B O 1
ATOM 1869 N N . GLU B 1 103 ? -6.317 -40.332 -67.756 1.00 21.71 81 GLU B N 1
ATOM 1870 C CA . GLU B 1 103 ? -7.572 -40.338 -66.999 1.00 21.88 81 GLU B CA 1
ATOM 1871 C C . GLU B 1 103 ? -7.538 -39.391 -65.795 1.00 18.84 81 GLU B C 1
ATOM 1872 O O . GLU B 1 103 ? -8.480 -38.626 -65.580 1.00 20.34 81 GLU B O 1
ATOM 1878 N N . ALA B 1 104 ? -6.458 -39.434 -65.020 1.00 17.08 82 ALA B N 1
ATOM 1879 C CA . ALA B 1 104 ? -6.300 -38.532 -63.884 1.00 16.83 82 ALA B CA 1
ATOM 1880 C C . ALA B 1 104 ? -6.400 -37.059 -64.312 1.00 16.67 82 ALA B C 1
ATOM 1881 O O . ALA B 1 104 ? -7.082 -36.271 -63.662 1.00 14.71 82 ALA B O 1
ATOM 1883 N N . CYS B 1 105 ? -5.691 -36.696 -65.383 1.00 18.32 83 CYS B N 1
ATOM 1884 C CA . CYS B 1 105 ? -5.704 -35.316 -65.898 1.00 20.44 83 CYS B CA 1
ATOM 1885 C C . CYS B 1 105 ? -7.081 -34.932 -66.376 1.00 20.81 83 CYS B C 1
ATOM 1886 O O . CYS B 1 105 ? -7.539 -33.808 -66.145 1.00 19.23 83 CYS B O 1
ATOM 1889 N N . ASP B 1 106 ? -7.736 -35.861 -67.061 1.00 21.48 84 ASP B N 1
ATOM 1890 C CA . ASP B 1 106 ? -9.090 -35.619 -67.539 1.00 23.36 84 ASP B CA 1
ATOM 1891 C C . ASP B 1 106 ? -10.000 -35.263 -66.383 1.00 18.69 84 ASP B C 1
ATOM 1892 O O . ASP B 1 106 ? -10.758 -34.292 -66.453 1.00 19.20 84 ASP B O 1
ATOM 1897 N N . GLN B 1 107 ? -9.897 -36.009 -65.297 1.00 15.65 85 GLN B N 1
ATOM 1898 C CA . GLN B 1 107 ? -10.746 -35.738 -64.138 1.00 15.25 85 GLN B CA 1
ATOM 1899 C C . GLN B 1 107 ? -10.414 -34.402 -63.481 1.00 14.81 85 GLN B C 1
ATOM 1900 O O . GLN B 1 107 ? -11.303 -33.712 -62.980 1.00 14.75 85 GLN B O 1
ATOM 1906 N N . TYR B 1 108 ? -9.139 -34.046 -63.459 1.00 14.60 86 TYR B N 1
ATOM 1907 C CA . TYR B 1 108 ? -8.750 -32.755 -62.915 1.00 14.34 86 TYR B CA 1
ATOM 1908 C C . TYR B 1 108 ? -9.435 -31.650 -63.719 1.00 14.70 86 TYR B C 1
ATOM 1909 O O . TYR B 1 108 ? -10.091 -30.760 -63.160 1.00 14.58 86 TYR B O 1
ATOM 1918 N N . LEU B 1 109 ? -9.282 -31.730 -65.034 1.00 15.90 87 LEU B N 1
ATOM 1919 C CA . LEU B 1 109 ? -9.887 -30.763 -65.962 1.00 18.34 87 LEU B CA 1
ATOM 1920 C C . LEU B 1 109 ? -11.403 -30.650 -65.794 1.00 17.01 87 LEU B C 1
ATOM 1921 O O . LEU B 1 109 ? -11.961 -29.558 -65.903 1.00 17.92 87 LEU B O 1
ATOM 1926 N N . ALA B 1 110 ? -12.077 -31.768 -65.548 1.00 15.93 88 ALA B N 1
ATOM 1927 C CA . ALA B 1 110 ? -13.511 -31.753 -65.304 1.00 16.19 88 ALA B CA 1
ATOM 1928 C C . ALA B 1 110 ? -13.853 -30.964 -64.028 1.00 16.69 88 ALA B C 1
ATOM 1929 O O . ALA B 1 110 ? -14.835 -30.217 -63.992 1.00 16.17 88 ALA B O 1
ATOM 1931 N N . ALA B 1 111 ? -13.065 -31.153 -62.974 1.00 15.27 89 ALA B N 1
ATOM 1932 C CA . ALA B 1 111 ? -13.297 -30.445 -61.728 1.00 14.86 89 ALA B CA 1
ATOM 1933 C C . ALA B 1 111 ? -13.048 -28.932 -61.934 1.00 14.82 89 ALA B C 1
ATOM 1934 O O . ALA B 1 111 ? -13.807 -28.100 -61.440 1.00 14.94 89 ALA B O 1
ATOM 1936 N N . MET B 1 112 ? -11.985 -28.594 -62.663 1.00 15.13 90 MET B N 1
ATOM 1937 C CA . MET B 1 112 ? -11.637 -27.205 -62.929 1.00 16.78 90 MET B CA 1
ATOM 1938 C C . MET B 1 112 ? -12.681 -26.536 -63.822 1.00 17.52 90 MET B C 1
ATOM 1939 O O . MET B 1 112 ? -12.936 -25.337 -63.694 1.00 17.56 90 MET B O 1
ATOM 1944 N N . ASP B 1 113 ? -13.315 -27.302 -64.703 1.00 16.01 91 ASP B N 1
ATOM 1945 C CA . ASP B 1 113 ? -14.357 -26.723 -65.543 1.00 18.56 91 ASP B CA 1
ATOM 1946 C C . ASP B 1 113 ? -15.593 -26.397 -64.703 1.00 18.43 91 ASP B C 1
ATOM 1947 O O . ASP B 1 113 ? -16.280 -25.413 -64.953 1.00 18.04 91 ASP B O 1
ATOM 1952 N N . GLN B 1 114 ? -15.888 -27.244 -63.726 1.00 16.43 92 GLN B N 1
ATOM 1953 C CA . GLN B 1 114 ? -16.966 -26.972 -62.794 1.00 18.59 92 GLN B CA 1
ATOM 1954 C C . GLN B 1 114 ? -16.658 -25.701 -61.996 1.00 17.47 92 GLN B C 1
ATOM 1955 O O . GLN B 1 114 ? -17.544 -24.879 -61.768 1.00 18.27 92 GLN B O 1
ATOM 1961 N N . LEU B 1 115 ? -15.397 -25.548 -61.593 1.00 15.74 93 LEU B N 1
ATOM 1962 C CA . LEU B 1 115 ? -14.935 -24.343 -60.910 1.00 15.59 93 LEU B CA 1
ATOM 1963 C C . LEU B 1 115 ? -15.048 -23.123 -61.811 1.00 16.07 93 LEU B C 1
ATOM 1964 O O . LEU B 1 115 ? -15.465 -22.064 -61.372 1.00 16.29 93 LEU B O 1
ATOM 1969 N N . ARG B 1 116 ? -14.677 -23.275 -63.074 1.00 16.97 94 ARG B N 1
ATOM 1970 C CA . ARG B 1 116 ? -14.842 -22.191 -64.049 1.00 16.93 94 ARG B CA 1
ATOM 1971 C C . ARG B 1 116 ? -16.279 -21.696 -64.091 1.00 18.17 94 ARG B C 1
ATOM 1972 O O . ARG B 1 116 ? -16.535 -20.495 -63.994 1.00 19.00 94 ARG B O 1
ATOM 1980 N N . LEU B 1 117 ? -17.219 -22.619 -64.248 1.00 18.92 95 LEU B N 1
ATOM 1981 C CA . LEU B 1 117 ? -18.630 -22.262 -64.325 1.00 21.50 95 LEU B CA 1
ATOM 1982 C C . LEU B 1 117 ? -19.154 -21.682 -63.004 1.00 20.42 95 LEU B C 1
ATOM 1983 O O . LEU B 1 117 ? -19.964 -20.764 -63.006 1.00 18.92 95 LEU B O 1
ATOM 1988 N N . ALA B 1 118 ? -18.689 -22.210 -61.876 1.00 18.97 96 ALA B N 1
ATOM 1989 C CA . ALA B 1 118 ? -19.047 -21.643 -60.582 1.00 17.66 96 ALA B CA 1
ATOM 1990 C C . ALA B 1 118 ? -18.559 -20.189 -60.431 1.00 17.71 96 ALA B C 1
ATOM 1991 O O . ALA B 1 118 ? -19.282 -19.336 -59.926 1.00 19.25 96 ALA B O 1
ATOM 1993 N N . ILE B 1 119 ? -17.328 -19.912 -60.844 1.00 17.34 97 ILE B N 1
ATOM 1994 C CA . ILE B 1 119 ? -16.792 -18.542 -60.771 1.00 19.66 97 ILE B CA 1
ATOM 1995 C C . ILE B 1 119 ? -17.572 -17.575 -61.694 1.00 19.82 97 ILE B C 1
ATOM 1996 O O . ILE B 1 119 ? -17.944 -16.470 -61.287 1.00 19.84 97 ILE B O 1
ATOM 2001 N N . ASN B 1 120 ? -17.833 -18.003 -62.922 1.00 18.62 98 ASN B N 1
ATOM 2002 C CA . ASN B 1 120 ? -18.584 -17.179 -63.858 1.00 22.80 98 ASN B CA 1
ATOM 2003 C C . ASN B 1 120 ? -19.990 -16.860 -63.344 1.00 25.75 98 ASN B C 1
ATOM 2004 O O . ASN B 1 120 ? -20.474 -15.740 -63.465 1.00 24.16 98 ASN B O 1
ATOM 2009 N N . GLN B 1 121 ? -20.644 -17.869 -62.785 1.00 25.94 99 GLN B N 1
ATOM 2010 C CA . GLN B 1 121 ? -21.994 -17.739 -62.278 1.00 28.11 99 GLN B CA 1
ATOM 2011 C C . GLN B 1 121 ? -22.054 -16.792 -61.084 1.00 27.19 99 GLN B C 1
ATOM 2012 O O . GLN B 1 121 ? -23.044 -16.098 -60.889 1.00 27.14 99 GLN B O 1
ATOM 2018 N N . GLY B 1 122 ? -20.995 -16.783 -60.285 1.00 25.28 100 GLY B N 1
ATOM 2019 C CA . GLY B 1 122 ? -20.982 -16.046 -59.038 1.00 25.61 100 GLY B CA 1
ATOM 2020 C C . GLY B 1 122 ? -20.286 -14.693 -59.131 1.00 25.75 100 GLY B C 1
ATOM 2021 O O . GLY B 1 122 ? -20.703 -13.758 -58.457 1.00 27.80 100 GLY B O 1
ATOM 2022 N N . LEU B 1 123 ? -19.242 -14.581 -59.953 1.00 24.02 101 LEU B N 1
ATOM 2023 C CA . LEU B 1 123 ? -18.410 -13.365 -59.977 1.00 23.34 101 LEU B CA 1
ATOM 2024 C C . LEU B 1 123 ? -18.333 -12.696 -61.348 1.00 24.66 101 LEU B C 1
ATOM 2025 O O . LEU B 1 123 ? -17.641 -11.690 -61.506 1.00 24.40 101 LEU B O 1
ATOM 2030 N N . PHE B 1 124 ? -19.019 -13.263 -62.336 1.00 25.21 102 PHE B N 1
ATOM 2031 C CA . PHE B 1 124 ? -19.116 -12.663 -63.671 1.00 27.01 102 PHE B CA 1
ATOM 2032 C C . PHE B 1 124 ? -17.761 -12.278 -64.269 1.00 28.39 102 PHE B C 1
ATOM 2033 O O . PHE B 1 124 ? -17.631 -11.226 -64.924 1.00 28.64 102 PHE B O 1
ATOM 2041 N N . LEU B 1 125 ? -16.770 -13.150 -64.082 1.00 26.27 103 LEU B N 1
ATOM 2042 C CA . LEU B 1 125 ? -15.417 -12.895 -64.570 1.00 26.18 103 LEU B CA 1
ATOM 2043 C C . LEU B 1 125 ? -15.173 -13.226 -66.053 1.00 24.77 103 LEU B C 1
ATOM 2044 O O . LEU B 1 125 ? -14.102 -12.946 -66.567 1.00 26.50 103 LEU B O 1
ATOM 2049 N N . GLY B 1 126 ? -16.142 -13.827 -66.728 1.00 23.79 104 GLY B N 1
ATOM 2050 C CA . GLY B 1 126 ? -16.012 -14.103 -68.151 1.00 25.36 104 GLY B CA 1
ATOM 2051 C C . GLY B 1 126 ? -14.929 -15.102 -68.545 1.00 25.79 104 GLY B C 1
ATOM 2052 O O . GLY B 1 126 ? -14.335 -14.975 -69.621 1.00 27.35 104 GLY B O 1
ATOM 2053 N N . LEU B 1 127 ? -14.683 -16.103 -67.694 1.00 22.46 105 LEU B N 1
ATOM 2054 C CA . LEU B 1 127 ? -13.625 -17.074 -67.938 1.00 21.60 105 LEU B CA 1
ATOM 2055 C C . LEU B 1 127 ? -14.042 -18.027 -69.054 1.00 22.22 105 LEU B C 1
ATOM 2056 O O . LEU B 1 127 ? -15.081 -18.682 -68.966 1.00 21.84 105 LEU B O 1
ATOM 2061 N N . GLU B 1 128 ? -13.229 -18.093 -70.102 1.00 25.40 106 GLU B N 1
ATOM 2062 C CA . GLU B 1 128 ? -13.544 -18.905 -71.277 1.00 30.01 106 GLU B CA 1
ATOM 2063 C C . GLU B 1 128 ? -13.021 -20.337 -71.163 1.00 30.91 106 GLU B C 1
ATOM 2064 O O . GLU B 1 128 ? -13.689 -21.282 -71.584 1.00 29.46 106 GLU B O 1
ATOM 2070 N N . ASP B 1 129 ? -11.827 -20.494 -70.597 1.00 30.01 107 ASP B N 1
ATOM 2071 C CA . ASP B 1 129 ? -11.238 -21.810 -70.458 1.00 30.27 107 ASP B CA 1
ATOM 2072 C C . ASP B 1 129 ? -10.190 -21.859 -69.351 1.00 27.46 107 ASP B C 1
ATOM 2073 O O . ASP B 1 129 ? -9.971 -20.874 -68.635 1.00 25.18 107 ASP B O 1
ATOM 2078 N N . PHE B 1 130 ? -9.571 -23.029 -69.229 1.00 20.89 108 PHE B N 1
ATOM 2079 C CA . PHE B 1 130 ? -8.546 -23.317 -68.235 1.00 19.12 108 PHE B CA 1
ATOM 2080 C C . PHE B 1 130 ? -7.370 -23.966 -68.960 1.00 20.11 108 PHE B C 1
ATOM 2081 O O . PHE B 1 130 ? -7.554 -24.870 -69.774 1.00 19.45 108 PHE B O 1
ATOM 2089 N N . GLU B 1 131 ? -6.167 -23.476 -68.698 1.00 18.69 109 GLU B N 1
ATOM 2090 C CA . GLU B 1 131 ? -4.960 -24.105 -69.197 1.00 19.61 109 GLU B CA 1
ATOM 2091 C C . GLU B 1 131 ? -4.118 -24.472 -67.978 1.00 19.60 109 GLU B C 1
ATOM 2092 O O . GLU B 1 131 ? -4.150 -23.768 -66.976 1.00 16.52 109 GLU B O 1
ATOM 2098 N N . CYS B 1 132 ? -3.376 -25.578 -68.051 1.00 20.72 110 CYS B N 1
ATOM 2099 C CA . CYS B 1 132 ? -2.500 -25.978 -66.947 1.00 18.25 110 CYS B CA 1
ATOM 2100 C C . CYS B 1 132 ? -1.372 -26.891 -67.422 1.00 17.84 110 CYS B C 1
ATOM 2101 O O . CYS B 1 132 ? -1.429 -27.439 -68.512 1.00 15.51 110 CYS B O 1
ATOM 2104 N N . HIS B 1 133 ? -0.347 -27.046 -66.586 1.00 15.71 111 HIS B N 1
ATOM 2105 C CA . HIS B 1 133 ? 0.774 -27.917 -66.876 1.00 15.23 111 HIS B CA 1
ATOM 2106 C C . HIS B 1 133 ? 1.400 -28.343 -65.563 1.00 15.11 111 HIS B C 1
ATOM 2107 O O . HIS B 1 133 ? 1.182 -27.709 -64.525 1.00 15.11 111 HIS B O 1
ATOM 2114 N N . PHE B 1 134 ? 2.152 -29.444 -65.618 1.00 16.24 112 PHE B N 1
ATOM 2115 C CA . PHE B 1 134 ? 2.824 -29.985 -64.453 1.00 17.61 112 PHE B CA 1
ATOM 2116 C C . PHE B 1 134 ? 4.081 -29.192 -64.254 1.00 18.04 112 PHE B C 1
ATOM 2117 O O . PHE B 1 134 ? 4.653 -28.654 -65.208 1.00 18.84 112 PHE B O 1
ATOM 2125 N N . ALA B 1 135 ? 4.482 -29.080 -62.999 1.00 18.36 113 ALA B N 1
ATOM 2126 C CA . ALA B 1 135 ? 5.687 -28.359 -62.635 1.00 19.92 113 ALA B CA 1
ATOM 2127 C C . ALA B 1 135 ? 6.442 -29.232 -61.664 1.00 22.84 113 ALA B C 1
ATOM 2128 O O . ALA B 1 135 ? 5.855 -29.764 -60.711 1.00 18.35 113 ALA B O 1
ATOM 2130 N N . LEU B 1 136 ? 7.732 -29.402 -61.905 1.00 26.22 114 LEU B N 1
ATOM 2131 C CA . LEU B 1 136 ? 8.565 -30.153 -60.981 1.00 30.86 114 LEU B CA 1
ATOM 2132 C C . LEU B 1 136 ? 9.815 -29.350 -60.642 1.00 31.14 114 LEU B C 1
ATOM 2133 O O . LEU B 1 136 ? 10.691 -29.171 -61.490 1.00 33.98 114 LEU B O 1
ATOM 2138 N N . TYR B 1 137 ? 9.885 -28.864 -59.406 1.00 27.05 115 TYR B N 1
ATOM 2139 C CA . TYR B 1 137 ? 11.040 -28.118 -58.917 1.00 26.74 115 TYR B CA 1
ATOM 2140 C C . TYR B 1 137 ? 12.048 -29.074 -58.298 1.00 28.27 115 TYR B C 1
ATOM 2141 O O . TYR B 1 137 ? 11.779 -29.659 -57.245 1.00 26.39 115 TYR B O 1
ATOM 2150 N N . PRO B 1 138 ? 13.227 -29.208 -58.923 1.00 30.33 116 PRO B N 1
ATOM 2151 C CA . PRO B 1 138 ? 14.308 -29.955 -58.275 1.00 30.46 116 PRO B CA 1
ATOM 2152 C C . PRO B 1 138 ? 14.716 -29.225 -57.003 1.00 29.04 116 PRO B C 1
ATOM 2153 O O . PRO B 1 138 ? 14.463 -28.024 -56.906 1.00 28.64 116 PRO B O 1
ATOM 2157 N N . PRO B 1 139 ? 15.345 -29.928 -56.053 1.00 28.52 117 PRO B N 1
ATOM 2158 C CA . PRO B 1 139 ? 15.849 -29.299 -54.829 1.00 29.36 117 PRO B CA 1
ATOM 2159 C C . PRO B 1 139 ? 16.694 -28.064 -55.111 1.00 32.73 117 PRO B C 1
ATOM 2160 O O . PRO B 1 139 ? 17.653 -28.140 -55.875 1.00 34.42 117 PRO B O 1
ATOM 2164 N N . GLY B 1 140 ? 16.336 -26.938 -54.496 1.00 32.63 118 GLY B N 1
ATOM 2165 C CA . GLY B 1 140 ? 17.093 -25.712 -54.643 1.00 33.26 118 GLY B CA 1
ATOM 2166 C C . GLY B 1 140 ? 16.444 -24.756 -55.623 1.00 31.21 118 GLY B C 1
ATOM 2167 O O . GLY B 1 140 ? 16.724 -23.562 -55.614 1.00 33.00 118 GLY B O 1
ATOM 2168 N N . ALA B 1 141 ? 15.574 -25.279 -56.479 1.00 27.52 119 ALA B N 1
ATOM 2169 C CA . ALA B 1 141 ? 14.887 -24.440 -57.443 1.00 26.53 119 ALA B CA 1
ATOM 2170 C C . ALA B 1 141 ? 13.832 -23.585 -56.760 1.00 24.48 119 ALA B C 1
ATOM 2171 O O . ALA B 1 141 ? 13.212 -24.004 -55.783 1.00 23.82 119 ALA B O 1
ATOM 2173 N N . PHE B 1 142 ? 13.636 -22.377 -57.270 1.00 24.71 120 PHE B N 1
ATOM 2174 C CA . PHE B 1 142 ? 12.699 -21.453 -56.657 1.00 24.80 120 PHE B CA 1
ATOM 2175 C C . PHE B 1 142 ? 12.083 -20.564 -57.717 1.00 25.58 120 PHE B C 1
ATOM 2176 O O . PHE B 1 142 ? 12.465 -20.614 -58.884 1.00 26.68 120 PHE B O 1
ATOM 2184 N N . TYR B 1 143 ? 11.100 -19.780 -57.305 1.00 24.03 121 TYR B N 1
ATOM 2185 C CA . TYR B 1 143 ? 10.415 -18.866 -58.195 1.00 25.55 121 TYR B CA 1
ATOM 2186 C C . TYR B 1 143 ? 10.194 -17.555 -57.435 1.00 24.67 121 TYR B C 1
ATOM 2187 O O . TYR B 1 143 ? 9.356 -17.464 -56.542 1.00 22.45 121 TYR B O 1
ATOM 2196 N N . ARG B 1 144 ? 10.994 -16.549 -57.770 1.00 26.94 122 ARG B N 1
ATOM 2197 C CA . ARG B 1 144 ? 10.952 -15.277 -57.075 1.00 25.45 122 ARG B CA 1
ATOM 2198 C C . ARG B 1 144 ? 9.597 -14.619 -57.253 1.00 25.00 122 ARG B C 1
ATOM 2199 O O . ARG B 1 144 ? 8.862 -14.885 -58.212 1.00 25.36 122 ARG B O 1
ATOM 2201 N N . ARG B 1 145 ? 9.273 -13.766 -56.300 1.00 24.17 123 ARG B N 1
ATOM 2202 C CA . ARG B 1 145 ? 8.021 -13.044 -56.275 1.00 25.86 123 ARG B CA 1
ATOM 2203 C C . ARG B 1 145 ? 7.585 -12.486 -57.625 1.00 26.73 123 ARG B C 1
ATOM 2204 O O . ARG B 1 145 ? 8.367 -11.841 -58.341 1.00 28.44 123 ARG B O 1
ATOM 2212 N N . HIS B 1 146 ? 6.316 -12.705 -57.949 1.00 23.76 124 HIS B N 1
ATOM 2213 C CA . HIS B 1 146 ? 5.745 -12.192 -59.179 1.00 22.98 124 HIS B CA 1
ATOM 2214 C C . HIS B 1 146 ? 4.235 -12.103 -59.095 1.00 23.94 124 HIS B C 1
ATOM 2215 O O . HIS B 1 146 ? 3.604 -12.639 -58.186 1.00 20.75 124 HIS B O 1
ATOM 2222 N N . LEU B 1 147 ? 3.657 -11.434 -60.080 1.00 26.27 125 LEU B N 1
ATOM 2223 C CA . LEU B 1 147 ? 2.233 -11.545 -60.341 1.00 26.81 125 LEU B CA 1
ATOM 2224 C C . LEU B 1 147 ? 2.090 -12.375 -61.614 1.00 26.90 125 LEU B C 1
ATOM 2225 O O . LEU B 1 147 ? 2.920 -12.274 -62.518 1.00 28.02 125 LEU B O 1
ATOM 2230 N N . ASP B 1 148 ? 1.041 -13.188 -61.681 1.00 25.47 126 ASP B N 1
ATOM 2231 C CA . ASP B 1 148 ? 0.723 -13.953 -62.886 1.00 26.68 126 ASP B CA 1
ATOM 2232 C C . ASP B 1 148 ? 0.053 -13.053 -63.936 1.00 36.25 126 ASP B C 1
ATOM 2233 O O . ASP B 1 148 ? -0.940 -13.444 -64.535 1.00 32.57 126 ASP B O 1
ATOM 2238 N N . ARG B 1 149 ? 0.575 -11.855 -64.161 1.00 44.70 127 ARG B N 1
ATOM 2239 C CA . ARG B 1 149 ? -0.113 -10.884 -65.020 1.00 54.31 127 ARG B CA 1
ATOM 2240 C C . ARG B 1 149 ? 0.901 -9.964 -65.696 1.00 60.19 127 ARG B C 1
ATOM 2241 O O . ARG B 1 149 ? 1.946 -10.421 -66.162 1.00 58.11 127 ARG B O 1
ATOM 2249 N N . PHE B 1 150 ? 0.598 -8.669 -65.739 1.00 66.55 128 PHE B N 1
ATOM 2250 C CA . PHE B 1 150 ? 1.465 -7.688 -66.384 1.00 72.13 128 PHE B CA 1
ATOM 2251 C C . PHE B 1 150 ? 0.955 -6.287 -66.085 1.00 75.11 128 PHE B C 1
ATOM 2252 O O . PHE B 1 150 ? 0.311 -5.663 -66.927 1.00 77.35 128 PHE B O 1
ATOM 2254 N N . ASP B 1 154 ? -3.167 -9.126 -70.302 1.00 46.99 132 ASP B N 1
ATOM 2255 C CA . ASP B 1 154 ? -2.990 -10.555 -70.068 1.00 45.22 132 ASP B CA 1
ATOM 2256 C C . ASP B 1 154 ? -4.361 -11.188 -69.840 1.00 42.01 132 ASP B C 1
ATOM 2257 O O . ASP B 1 154 ? -5.248 -10.592 -69.236 1.00 43.57 132 ASP B O 1
ATOM 2262 N N . ARG B 1 155 ? -4.537 -12.395 -70.355 1.00 40.01 133 ARG B N 1
ATOM 2263 C CA . ARG B 1 155 ? -5.823 -13.080 -70.291 1.00 36.08 133 ARG B CA 1
ATOM 2264 C C . ARG B 1 155 ? -6.048 -13.850 -68.997 1.00 31.91 133 ARG B C 1
ATOM 2265 O O . ARG B 1 155 ? -7.187 -14.118 -68.632 1.00 28.29 133 ARG B O 1
ATOM 2273 N N . ARG B 1 156 ? -4.965 -14.203 -68.312 1.00 31.25 134 ARG B N 1
ATOM 2274 C CA . ARG B 1 156 ? -5.052 -14.962 -67.059 1.00 29.07 134 ARG B CA 1
ATOM 2275 C C . ARG B 1 156 ? -5.754 -14.147 -65.957 1.00 27.45 134 ARG B C 1
ATOM 2276 O O . ARG B 1 156 ? -5.248 -13.112 -65.528 1.00 30.86 134 ARG B O 1
ATOM 2284 N N . MET B 1 157 ? -6.931 -14.604 -65.528 1.00 24.80 135 MET B N 1
ATOM 2285 C CA . MET B 1 157 ? -7.740 -13.916 -64.522 1.00 22.24 135 MET B CA 1
ATOM 2286 C C . MET B 1 157 ? -7.687 -14.572 -63.141 1.00 21.52 135 MET B C 1
ATOM 2287 O O . MET B 1 157 ? -7.740 -13.888 -62.119 1.00 21.02 135 MET B O 1
ATOM 2292 N N . VAL B 1 158 ? -7.649 -15.906 -63.107 1.00 19.28 136 VAL B N 1
ATOM 2293 C CA . VAL B 1 158 ? -7.686 -16.646 -61.850 1.00 17.41 136 VAL B CA 1
ATOM 2294 C C . VAL B 1 158 ? -6.672 -17.776 -61.965 1.00 17.54 136 VAL B C 1
ATOM 2295 O O . VAL B 1 158 ? -6.668 -18.488 -62.966 1.00 18.75 136 VAL B O 1
ATOM 2299 N N . SER B 1 159 ? -5.826 -17.930 -60.950 1.00 15.38 137 SER B N 1
ATOM 2300 C CA . SER B 1 159 ? -4.771 -18.934 -60.942 1.00 15.64 137 SER B CA 1
ATOM 2301 C C . SER B 1 159 ? -5.186 -20.025 -60.004 1.00 13.90 137 SER B C 1
ATOM 2302 O O . SER B 1 159 ? -5.894 -19.782 -59.041 1.00 13.24 137 SER B O 1
ATOM 2305 N N . ALA B 1 160 ? -4.747 -21.237 -60.284 1.00 12.58 138 ALA B N 1
ATOM 2306 C CA . ALA B 1 160 ? -5.074 -22.347 -59.430 1.00 12.34 138 ALA B CA 1
ATOM 2307 C C . ALA B 1 160 ? -3.903 -23.310 -59.469 1.00 12.43 138 ALA B C 1
ATOM 2308 O O . ALA B 1 160 ? -3.405 -23.633 -60.542 1.00 12.28 138 ALA B O 1
ATOM 2310 N N . VAL B 1 161 ? -3.469 -23.762 -58.298 1.00 10.30 139 VAL B N 1
ATOM 2311 C CA . VAL B 1 161 ? -2.337 -24.659 -58.187 1.00 11.13 139 VAL B CA 1
ATOM 2312 C C . VAL B 1 161 ? -2.748 -25.817 -57.297 1.00 12.50 139 VAL B C 1
ATOM 2313 O O . VAL B 1 161 ? -3.249 -25.597 -56.176 1.00 10.19 139 VAL B O 1
ATOM 2317 N N . LEU B 1 162 ? -2.571 -27.042 -57.794 1.00 11.74 140 LEU B N 1
ATOM 2318 C CA . LEU B 1 162 ? -2.805 -28.243 -56.979 1.00 10.82 140 LEU B CA 1
ATOM 2319 C C . LEU B 1 162 ? -1.472 -28.866 -56.597 1.00 11.53 140 LEU B C 1
ATOM 2320 O O . LEU B 1 162 ? -0.652 -29.122 -57.461 1.00 14.03 140 LEU B O 1
ATOM 2325 N N . TYR B 1 163 ? -1.249 -29.140 -55.310 1.00 9.77 141 TYR B N 1
ATOM 2326 C CA . TYR B 1 163 ? 0.016 -29.728 -54.887 1.00 10.09 141 TYR B CA 1
ATOM 2327 C C . TYR B 1 163 ? -0.109 -31.247 -54.830 1.00 11.27 141 TYR B C 1
ATOM 2328 O O . TYR B 1 163 ? -1.210 -31.781 -54.685 1.00 10.16 141 TYR B O 1
ATOM 2337 N N . LEU B 1 164 ? 1.024 -31.928 -54.988 1.00 14.45 142 LEU B N 1
ATOM 2338 C CA . LEU B 1 164 ? 1.034 -33.357 -55.282 1.00 13.58 142 LEU B CA 1
ATOM 2339 C C . LEU B 1 164 ? 1.948 -34.168 -54.356 1.00 16.14 142 LEU B C 1
ATOM 2340 O O . LEU B 1 164 ? 2.055 -35.376 -54.522 1.00 16.70 142 LEU B O 1
ATOM 2345 N N . ASN B 1 165 ? 2.559 -33.518 -53.373 1.00 15.78 143 ASN B N 1
ATOM 2346 C CA . ASN B 1 165 ? 3.639 -34.114 -52.586 1.00 15.98 143 ASN B CA 1
ATOM 2347 C C . ASN B 1 165 ? 3.186 -34.758 -51.281 1.00 18.08 143 ASN B C 1
ATOM 2348 O O . ASN B 1 165 ? 2.555 -34.123 -50.438 1.00 19.09 143 ASN B O 1
ATOM 2353 N N . GLU B 1 166 ? 3.535 -36.017 -51.101 1.00 21.01 144 GLU B N 1
ATOM 2354 C CA . GLU B 1 166 ? 3.187 -36.715 -49.872 1.00 25.54 144 GLU B CA 1
ATOM 2355 C C . GLU B 1 166 ? 4.324 -36.605 -48.853 1.00 22.80 144 GLU B C 1
ATOM 2356 O O . GLU B 1 166 ? 5.504 -36.583 -49.215 1.00 20.68 144 GLU B O 1
ATOM 2362 N N . GLY B 1 167 ? 3.941 -36.496 -47.587 1.00 22.77 145 GLY B N 1
ATOM 2363 C CA . GLY B 1 167 ? 4.873 -36.589 -46.484 1.00 22.70 145 GLY B CA 1
ATOM 2364 C C . GLY B 1 167 ? 5.749 -35.372 -46.325 1.00 23.46 145 GLY B C 1
ATOM 2365 O O . GLY B 1 167 ? 6.868 -35.491 -45.828 1.00 25.27 145 GLY B O 1
ATOM 2366 N N . TRP B 1 168 ? 5.233 -34.205 -46.725 1.00 22.09 146 TRP B N 1
ATOM 2367 C CA . TRP B 1 168 ? 5.959 -32.937 -46.604 1.00 22.38 146 TRP B CA 1
ATOM 2368 C C . TRP B 1 168 ? 6.188 -32.526 -45.151 1.00 25.51 146 TRP B C 1
ATOM 2369 O O . TRP B 1 168 ? 5.291 -32.646 -44.318 1.00 23.97 146 TRP B O 1
ATOM 2380 N N . GLN B 1 169 ? 7.385 -32.022 -44.863 1.00 27.77 147 GLN B N 1
ATOM 2381 C CA . GLN B 1 169 ? 7.743 -31.614 -43.510 1.00 32.10 147 GLN B CA 1
ATOM 2382 C C . GLN B 1 169 ? 8.160 -30.155 -43.500 1.00 31.01 147 GLN B C 1
ATOM 2383 O O . GLN B 1 169 ? 8.685 -29.654 -44.487 1.00 26.45 147 GLN B O 1
ATOM 2389 N N . PRO B 1 170 ? 7.956 -29.467 -42.365 1.00 34.60 148 PRO B N 1
ATOM 2390 C CA . PRO B 1 170 ? 8.347 -28.053 -42.260 1.00 34.22 148 PRO B CA 1
ATOM 2391 C C . PRO B 1 170 ? 9.821 -27.794 -42.621 1.00 32.23 148 PRO B C 1
ATOM 2392 O O . PRO B 1 170 ? 10.133 -26.736 -43.176 1.00 31.55 148 PRO B O 1
ATOM 2396 N N . HIS B 1 171 ? 10.708 -28.751 -42.368 1.00 31.59 149 HIS B N 1
ATOM 2397 C CA . HIS B 1 171 ? 12.105 -28.595 -42.774 1.00 32.34 149 HIS B CA 1
ATOM 2398 C C . HIS B 1 171 ? 12.349 -28.729 -44.291 1.00 28.75 149 HIS B C 1
ATOM 2399 O O . HIS B 1 171 ? 13.462 -28.450 -44.768 1.00 29.73 149 HIS B O 1
ATOM 2406 N N . ASP B 1 172 ? 11.327 -29.158 -45.038 1.00 22.57 150 ASP B N 1
ATOM 2407 C CA . ASP B 1 172 ? 11.466 -29.349 -46.489 1.00 21.73 150 ASP B CA 1
ATOM 2408 C C . ASP B 1 172 ? 11.397 -28.029 -47.256 1.00 20.18 150 ASP B C 1
ATOM 2409 O O . ASP B 1 172 ? 11.832 -27.962 -48.402 1.00 20.48 150 ASP B O 1
ATOM 2414 N N . GLY B 1 173 ? 10.855 -26.984 -46.624 1.00 19.27 151 GLY B N 1
ATOM 2415 C CA . GLY B 1 173 ? 10.656 -25.699 -47.292 1.00 18.07 151 GLY B CA 1
ATOM 2416 C C . GLY B 1 173 ? 9.657 -25.786 -48.441 1.00 16.43 151 GLY B C 1
ATOM 2417 O O . GLY B 1 173 ? 8.619 -26.412 -48.327 1.00 15.70 151 GLY B O 1
ATOM 2418 N N . GLY B 1 174 ? 9.959 -25.132 -49.555 1.00 18.63 152 GLY B N 1
ATOM 2419 C CA . GLY B 1 174 ? 9.121 -25.236 -50.741 1.00 16.71 152 GLY B CA 1
ATOM 2420 C C . GLY B 1 174 ? 7.725 -24.644 -50.652 1.00 15.41 152 GLY B C 1
ATOM 2421 O O . GLY B 1 174 ? 6.847 -25.014 -51.434 1.00 13.43 152 GLY B O 1
ATOM 2422 N N . GLN B 1 175 ? 7.498 -23.705 -49.736 1.00 14.00 153 GLN B N 1
ATOM 2423 C CA . GLN B 1 175 ? 6.163 -23.148 -49.578 1.00 14.04 153 GLN B CA 1
ATOM 2424 C C . GLN B 1 175 ? 5.850 -22.142 -50.677 1.00 13.26 153 GLN B C 1
ATOM 2425 O O . GLN B 1 175 ? 6.727 -21.495 -51.218 1.00 13.55 153 GLN B O 1
ATOM 2431 N N . LEU B 1 176 ? 4.579 -22.040 -51.003 1.00 12.06 154 LEU B N 1
ATOM 2432 C CA . LEU B 1 176 ? 4.089 -20.921 -51.759 1.00 13.82 154 LEU B CA 1
ATOM 2433 C C . LEU B 1 176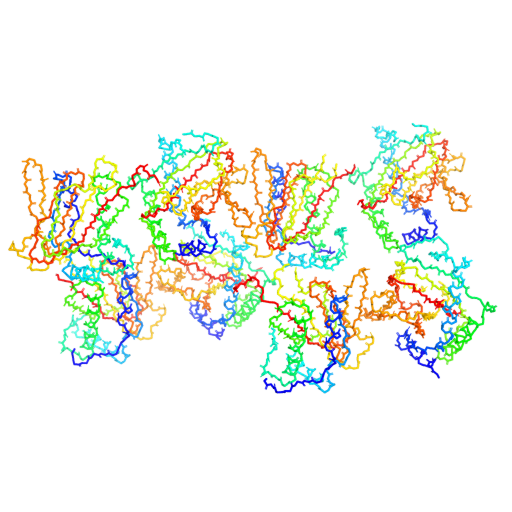 ? 3.891 -19.788 -50.753 1.00 14.96 154 LEU B C 1
ATOM 2434 O O . LEU B 1 176 ? 3.204 -19.955 -49.743 1.00 17.62 154 LEU B O 1
ATOM 2439 N N . ARG B 1 177 ? 4.502 -18.650 -51.010 1.00 13.26 155 ARG B N 1
ATOM 2440 C CA . ARG B 1 177 ? 4.315 -17.472 -50.154 1.00 16.31 155 ARG B CA 1
ATOM 2441 C C . ARG B 1 177 ? 3.447 -16.482 -50.892 1.00 15.74 155 ARG B C 1
ATOM 2442 O O . ARG B 1 177 ? 3.794 -16.067 -51.984 1.00 15.33 155 ARG B O 1
ATOM 2450 N N . MET B 1 178 ? 2.313 -16.138 -50.287 1.00 15.78 156 MET B N 1
ATOM 2451 C CA . MET B 1 178 ? 1.318 -15.248 -50.874 1.00 16.93 156 MET B CA 1
ATOM 2452 C C . MET B 1 178 ? 1.355 -13.924 -50.132 1.00 18.63 156 MET B C 1
ATOM 2453 O O . MET B 1 178 ? 1.369 -13.908 -48.904 1.00 18.08 156 MET B O 1
ATOM 2458 N N . PHE B 1 179 ? 1.373 -12.823 -50.876 1.00 20.02 157 PHE B N 1
ATOM 2459 C CA . PHE B 1 179 ? 1.441 -11.498 -50.280 1.00 23.40 157 PHE B CA 1
ATOM 2460 C C . PHE B 1 179 ? 0.073 -10.868 -50.336 1.00 24.91 157 PHE B C 1
ATOM 2461 O O . PHE B 1 179 ? -0.438 -10.534 -51.407 1.00 25.71 157 PHE B O 1
ATOM 2469 N N . LEU B 1 180 ? -0.528 -10.726 -49.167 1.00 27.23 158 LEU B N 1
ATOM 2470 C CA . LEU B 1 180 ? -1.900 -10.267 -49.080 1.00 31.18 158 LEU B CA 1
ATOM 2471 C C . LEU B 1 180 ? -1.958 -8.760 -48.810 1.00 36.54 158 LEU B C 1
ATOM 2472 O O . LEU B 1 180 ? -0.932 -8.125 -48.525 1.00 36.59 158 LEU B O 1
ATOM 2477 N N . ALA B 1 181 ? -3.157 -8.191 -48.931 1.00 40.40 159 ALA B N 1
ATOM 2478 C CA . ALA B 1 181 ? -3.387 -6.757 -48.674 1.00 43.65 159 ALA B CA 1
ATOM 2479 C C . ALA B 1 181 ? -2.794 -6.324 -47.344 1.00 45.78 159 ALA B C 1
ATOM 2480 O O . ALA B 1 181 ? -2.572 -7.145 -46.469 1.00 43.97 159 ALA B O 1
ATOM 2482 N N . ASP B 1 182 ? -2.546 -5.029 -47.186 1.00 50.71 160 ASP B N 1
ATOM 2483 C CA . ASP B 1 182 ? -2.000 -4.503 -45.937 1.00 53.35 160 ASP B CA 1
ATOM 2484 C C . ASP B 1 182 ? -0.675 -5.160 -45.556 1.00 50.84 160 ASP B C 1
ATOM 2485 O O . ASP B 1 182 ? -0.360 -5.300 -44.365 1.00 52.93 160 ASP B O 1
ATOM 2487 N N . GLY B 1 183 ? 0.095 -5.565 -46.564 1.00 46.96 161 GLY B N 1
ATOM 2488 C CA . GLY B 1 183 ? 1.385 -6.197 -46.338 1.00 44.87 161 GLY B CA 1
ATOM 2489 C C . GLY B 1 183 ? 1.357 -7.458 -45.481 1.00 42.88 161 GLY B C 1
ATOM 2490 O O . GLY B 1 183 ? 2.329 -7.749 -44.771 1.00 46.22 161 GLY B O 1
ATOM 2491 N N . VAL B 1 184 ? 0.256 -8.211 -45.541 1.00 38.40 162 VAL B N 1
ATOM 2492 C CA . VAL B 1 184 ? 0.143 -9.471 -44.808 1.00 34.84 162 VAL B CA 1
ATOM 2493 C C . VAL B 1 184 ? 0.708 -10.599 -45.679 1.00 29.49 162 VAL B C 1
ATOM 2494 O O . VAL B 1 184 ? 0.754 -10.459 -46.887 1.00 30.50 162 VAL B O 1
ATOM 2498 N N . GLU B 1 185 ? 1.164 -11.693 -45.077 1.00 29.89 163 GLU B N 1
ATOM 2499 C CA . GLU B 1 185 ? 1.722 -12.828 -45.846 1.00 28.96 163 GLU B CA 1
ATOM 2500 C C . GLU B 1 185 ? 1.170 -14.170 -45.374 1.00 26.67 163 GLU B C 1
ATOM 2501 O O . GLU B 1 185 ? 0.912 -14.353 -44.194 1.00 30.02 163 GLU B O 1
ATOM 2507 N N . HIS B 1 186 ? 0.997 -15.121 -46.292 1.00 23.04 164 HIS B N 1
ATOM 2508 C CA . HIS B 1 186 ? 0.524 -16.445 -45.918 1.00 19.77 164 HIS B CA 1
ATOM 2509 C C . HIS B 1 186 ? 1.293 -17.513 -46.691 1.00 17.75 164 HIS B C 1
ATOM 2510 O O . HIS B 1 186 ? 1.378 -17.460 -47.919 1.00 14.61 164 HIS B O 1
ATOM 2517 N N . ASP B 1 187 ? 1.875 -18.464 -45.964 1.00 17.83 165 ASP B N 1
ATOM 2518 C CA . ASP B 1 187 ? 2.636 -19.548 -46.566 1.00 19.19 165 ASP B CA 1
ATOM 2519 C C . ASP B 1 187 ? 1.740 -20.774 -46.722 1.00 18.74 165 ASP B C 1
ATOM 2520 O O . ASP B 1 187 ? 0.976 -21.132 -45.808 1.00 19.27 165 ASP B O 1
ATOM 2525 N N . VAL B 1 188 ? 1.821 -21.417 -47.878 1.00 16.83 166 VAL B N 1
ATOM 2526 C CA . VAL B 1 188 ? 1.126 -22.673 -48.093 1.00 15.91 166 VAL B CA 1
ATOM 2527 C C . VAL B 1 188 ? 2.163 -23.753 -48.313 1.00 13.73 166 VAL B C 1
ATOM 2528 O O . VAL B 1 188 ? 2.980 -23.670 -49.216 1.00 12.88 166 VAL B O 1
ATOM 2532 N N . GLU B 1 189 ? 2.137 -24.762 -47.463 1.00 16.28 167 GLU B N 1
ATOM 2533 C CA . GLU B 1 189 ? 2.948 -25.962 -47.664 1.00 17.04 167 GLU B CA 1
ATOM 2534 C C . GLU B 1 189 ? 2.390 -26.741 -48.840 1.00 12.99 167 GLU B C 1
ATOM 2535 O O . GLU B 1 189 ? 1.181 -26.924 -48.949 1.00 12.67 167 GLU B O 1
ATOM 2541 N N . PRO B 1 190 ? 3.272 -27.223 -49.715 1.00 11.48 168 PRO B N 1
ATOM 2542 C CA . PRO B 1 190 ? 2.857 -27.843 -50.975 1.00 10.58 168 PRO B CA 1
ATOM 2543 C C . PRO B 1 190 ? 2.377 -29.281 -50.748 1.00 12.58 168 PRO B C 1
ATOM 2544 O O . PRO B 1 190 ? 2.865 -30.252 -51.363 1.00 11.82 168 PRO B O 1
ATOM 2548 N N . VAL B 1 191 ? 1.405 -29.397 -49.846 1.00 13.55 169 VAL B N 1
ATOM 2549 C CA . VAL B 1 191 ? 0.859 -30.680 -49.426 1.00 15.72 169 VAL B CA 1
ATOM 2550 C C . VAL B 1 191 ? -0.062 -31.314 -50.476 1.00 14.78 169 VAL B C 1
ATOM 2551 O O . VAL B 1 191 ? -0.908 -30.634 -51.044 1.00 13.54 169 VAL B O 1
ATOM 2555 N N . ALA B 1 192 ? 0.081 -32.627 -50.694 1.00 12.78 170 ALA B N 1
ATOM 2556 C CA . ALA B 1 192 ? -0.736 -33.342 -51.675 1.00 13.45 170 ALA B CA 1
ATOM 2557 C C . ALA B 1 192 ? -2.229 -33.106 -51.466 1.00 12.24 170 ALA B C 1
ATOM 2558 O O . ALA B 1 192 ? -2.743 -33.238 -50.367 1.00 10.64 170 ALA B O 1
ATOM 2560 N N . GLY B 1 193 ? -2.920 -32.746 -52.541 1.00 10.65 171 GLY B N 1
ATOM 2561 C CA . GLY B 1 193 ? -4.351 -32.532 -52.484 1.00 10.18 171 GLY B CA 1
ATOM 2562 C C . GLY B 1 193 ? -4.729 -31.095 -52.166 1.00 11.01 171 GLY B C 1
ATOM 2563 O O . GLY B 1 193 ? -5.887 -30.709 -52.258 1.00 13.62 171 GLY B O 1
ATOM 2564 N N . CYS B 1 194 ? -3.756 -30.289 -51.804 1.00 10.29 172 CYS B N 1
ATOM 2565 C CA . CYS B 1 194 ? -4.049 -28.911 -51.438 1.00 11.31 172 CYS B CA 1
ATOM 2566 C C . CYS B 1 194 ? -4.195 -28.092 -52.711 1.00 9.49 172 CYS B C 1
ATOM 2567 O O . CYS B 1 194 ? -3.302 -28.091 -53.559 1.00 9.48 172 CYS B O 1
ATOM 2570 N N . LEU B 1 195 ? -5.339 -27.429 -52.846 1.00 10.11 173 LEU B N 1
ATOM 2571 C CA . LEU B 1 195 ? -5.617 -26.551 -53.985 1.00 10.23 173 LEU B CA 1
ATOM 2572 C C . LEU B 1 195 ? -5.615 -25.090 -53.496 1.00 12.00 173 LEU B C 1
ATOM 2573 O O . LEU B 1 195 ? -6.245 -24.770 -52.481 1.00 11.92 173 LEU B O 1
ATOM 2578 N N . VAL B 1 196 ? -4.884 -24.226 -54.205 1.00 9.74 174 VAL B N 1
ATOM 2579 C CA . VAL B 1 196 ? -4.845 -22.800 -53.914 1.00 11.89 174 VAL B CA 1
ATOM 2580 C C . VAL B 1 196 ? -5.317 -22.070 -55.169 1.00 12.81 174 VAL B C 1
ATOM 2581 O O . VAL B 1 196 ? -4.823 -22.335 -56.265 1.00 12.49 174 VAL B O 1
ATOM 2585 N N . VAL B 1 197 ? -6.265 -21.154 -54.996 1.00 10.64 175 VAL B N 1
ATOM 2586 C CA . VAL B 1 197 ? -6.879 -20.424 -56.093 1.00 11.30 175 VAL B CA 1
ATOM 2587 C C . VAL B 1 197 ? -6.792 -18.942 -55.694 1.00 12.86 175 VAL B C 1
ATOM 2588 O O . VAL B 1 197 ? -7.033 -18.599 -54.514 1.00 12.34 175 VAL B O 1
ATOM 2592 N N . PHE B 1 198 ? -6.346 -18.088 -56.612 1.00 12.06 176 PHE B N 1
ATOM 2593 C CA . PHE B 1 198 ? -6.305 -16.646 -56.341 1.00 13.45 176 PHE B CA 1
ATOM 2594 C C . PHE B 1 198 ? -6.487 -15.770 -57.600 1.00 14.59 176 PHE B C 1
ATOM 2595 O O . PHE B 1 198 ? -6.267 -16.207 -58.725 1.00 13.46 176 PHE B O 1
ATOM 2603 N N . LEU B 1 199 ? -6.880 -14.513 -57.389 1.00 15.68 177 LEU B N 1
ATOM 2604 C CA . LEU B 1 199 ? -6.993 -13.560 -58.485 1.00 15.77 177 LEU B CA 1
ATOM 2605 C C . LEU B 1 199 ? -5.602 -13.242 -59.038 1.00 16.76 177 LEU B C 1
ATOM 2606 O O . LEU B 1 199 ? -4.755 -12.723 -58.329 1.00 19.41 177 LEU B O 1
ATOM 2611 N N . SER B 1 200 ? -5.368 -13.560 -60.309 1.00 18.32 178 SER B N 1
ATOM 2612 C CA . SER B 1 200 ? -4.032 -13.481 -60.907 1.00 20.44 178 SER B CA 1
ATOM 2613 C C . SER B 1 200 ? -3.446 -12.069 -60.894 1.00 25.02 178 SER B C 1
ATOM 2614 O O . SER B 1 200 ? -2.218 -11.877 -60.902 1.00 22.72 178 SER B O 1
ATOM 2617 N N . GLY B 1 201 ? -4.326 -11.083 -60.923 1.00 28.17 179 GLY B N 1
ATOM 2618 C CA . GLY B 1 201 ? -3.883 -9.713 -61.021 1.00 31.45 179 GLY B CA 1
ATOM 2619 C C . GLY B 1 201 ? -3.668 -9.077 -59.669 1.00 31.26 179 GLY B C 1
ATOM 2620 O O . GLY B 1 201 ? -3.186 -7.958 -59.606 1.00 34.10 179 GLY B O 1
ATOM 2621 N N . GLU B 1 202 ? -4.016 -9.767 -58.583 1.00 27.01 180 GLU B N 1
ATOM 2622 C CA . GLU B 1 202 ? -4.088 -9.091 -57.285 1.00 25.66 180 GLU B CA 1
ATOM 2623 C C . GLU B 1 202 ? -3.179 -9.659 -56.200 1.00 25.59 180 GLU B C 1
ATOM 2624 O O . GLU B 1 202 ? -2.925 -8.991 -55.191 1.00 23.79 180 GLU B O 1
ATOM 2626 N N . VAL B 1 203 ? -2.726 -10.902 -56.382 1.00 24.73 181 VAL B N 1
ATOM 2627 C CA . VAL B 1 203 ? -1.968 -11.586 -55.340 1.00 24.47 181 VAL B CA 1
ATOM 2628 C C . VAL B 1 203 ? -0.571 -11.936 -55.814 1.00 23.89 181 VAL B C 1
ATOM 2629 O O . VAL B 1 203 ? -0.375 -12.920 -56.533 1.00 23.51 181 VAL B O 1
ATOM 2633 N N . PRO B 1 204 ? 0.406 -11.113 -55.441 1.00 24.94 182 PRO B N 1
ATOM 2634 C CA . PRO B 1 204 ? 1.786 -11.481 -55.725 1.00 24.12 182 PRO B CA 1
ATOM 2635 C C . PRO B 1 204 ? 2.158 -12.700 -54.898 1.00 19.62 182 PRO B C 1
ATOM 2636 O O . PRO B 1 204 ? 1.575 -12.884 -53.819 1.00 17.46 182 PRO B O 1
ATOM 2640 N N . HIS B 1 205 ? 3.118 -13.485 -55.373 1.00 17.97 183 HIS B N 1
ATOM 2641 C CA . HIS B 1 205 ? 3.495 -14.731 -54.707 1.00 17.78 183 HIS B CA 1
ATOM 2642 C C . HIS B 1 205 ? 4.858 -15.227 -55.182 1.00 20.04 183 HIS B C 1
ATOM 2643 O O . HIS B 1 205 ? 5.365 -14.814 -56.235 1.00 17.36 183 HIS B O 1
ATOM 2650 N N . GLU B 1 206 ? 5.455 -16.123 -54.397 1.00 19.42 184 GLU B N 1
ATOM 2651 C CA . GLU B 1 206 ? 6.730 -16.713 -54.767 1.00 21.23 184 GLU B CA 1
ATOM 2652 C C . GLU B 1 206 ? 6.767 -18.125 -54.246 1.00 17.81 184 GLU B C 1
ATOM 2653 O O . GLU B 1 206 ? 5.960 -18.488 -53.409 1.00 17.56 184 GLU B O 1
ATOM 2659 N N . VAL B 1 207 ? 7.691 -18.913 -54.775 1.00 16.78 185 VAL B N 1
ATOM 2660 C CA . VAL B 1 207 ? 7.911 -20.273 -54.309 1.00 16.90 185 VAL B CA 1
ATOM 2661 C C . VAL B 1 207 ? 9.281 -20.273 -53.683 1.00 16.86 185 VAL B C 1
ATOM 2662 O O . VAL B 1 207 ? 10.261 -19.920 -54.341 1.00 17.31 185 VAL B O 1
ATOM 2666 N N . LEU B 1 208 ? 9.355 -20.605 -52.395 1.00 16.13 186 LEU B N 1
ATOM 2667 C CA . LEU B 1 208 ? 10.651 -20.715 -51.743 1.00 17.14 186 LEU B CA 1
ATOM 2668 C C . LEU B 1 208 ? 11.307 -22.036 -52.140 1.00 18.19 186 LEU B C 1
ATOM 2669 O O . LEU B 1 208 ? 10.611 -23.003 -52.460 1.00 16.48 186 LEU B O 1
ATOM 2674 N N . PRO B 1 209 ? 12.651 -22.088 -52.106 1.00 19.35 187 PRO B N 1
ATOM 2675 C CA . PRO B 1 209 ? 13.380 -23.310 -52.456 1.00 20.35 187 PRO B CA 1
ATOM 2676 C C . PRO B 1 209 ? 13.031 -24.476 -51.537 1.00 20.27 187 PRO B C 1
ATOM 2677 O O . PRO B 1 209 ? 12.671 -24.258 -50.371 1.00 18.21 187 PRO B O 1
ATOM 2681 N N . ALA B 1 210 ? 13.112 -25.695 -52.067 1.00 21.14 188 ALA B N 1
ATOM 2682 C CA . ALA B 1 210 ? 12.829 -26.895 -51.279 1.00 23.14 188 ALA B CA 1
ATOM 2683 C C . ALA B 1 210 ? 14.033 -27.814 -51.215 1.00 23.99 188 ALA B C 1
ATOM 2684 O O . ALA B 1 210 ? 14.892 -27.789 -52.095 1.00 24.58 188 ALA B O 1
ATOM 2686 N N . GLY B 1 211 ? 14.079 -28.642 -50.177 1.00 23.88 189 GLY B N 1
ATOM 2687 C CA . GLY B 1 211 ? 15.179 -29.573 -49.996 1.00 26.41 189 GLY B CA 1
ATOM 2688 C C . GLY B 1 211 ? 14.955 -30.893 -50.707 1.00 27.28 189 GLY B C 1
ATOM 2689 O O . GLY B 1 211 ? 15.811 -31.774 -50.675 1.00 28.03 189 GLY B O 1
ATOM 2690 N N . ARG B 1 212 ? 13.796 -31.035 -51.342 1.00 26.17 190 ARG B N 1
ATOM 2691 C CA . ARG B 1 212 ? 13.437 -32.255 -52.045 1.00 25.86 190 ARG B CA 1
ATOM 2692 C C . ARG B 1 212 ? 12.604 -31.856 -53.254 1.00 24.58 190 ARG B C 1
ATOM 2693 O O . ARG B 1 212 ? 12.194 -30.713 -53.370 1.00 23.86 190 ARG B O 1
ATOM 2701 N N . GLU B 1 213 ? 12.343 -32.796 -54.150 1.00 24.31 191 GLU B N 1
ATOM 2702 C CA . GLU B 1 213 ? 11.567 -32.483 -55.337 1.00 23.86 191 GLU B CA 1
ATOM 2703 C C . GLU B 1 213 ? 10.162 -32.035 -54.982 1.00 20.16 191 GLU B C 1
ATOM 2704 O O . GLU B 1 213 ? 9.525 -32.605 -54.100 1.00 19.24 191 GLU B O 1
ATOM 2710 N N . ARG B 1 214 ? 9.694 -31.006 -55.675 1.00 19.19 192 ARG B N 1
ATOM 2711 C CA . ARG B 1 214 ? 8.399 -30.403 -55.391 1.00 18.05 192 ARG B CA 1
ATOM 2712 C C . ARG B 1 214 ? 7.502 -30.415 -56.633 1.00 16.94 192 ARG B C 1
ATOM 2713 O O . ARG B 1 214 ? 7.772 -29.739 -57.612 1.00 16.19 192 ARG B O 1
ATOM 2721 N N . LEU B 1 215 ? 6.421 -31.179 -56.550 1.00 14.42 193 LEU B N 1
ATOM 2722 C CA . LEU B 1 215 ? 5.519 -31.386 -57.664 1.00 17.32 193 LEU B CA 1
ATOM 2723 C C . LEU B 1 215 ? 4.230 -30.597 -57.489 1.00 15.53 193 LEU B C 1
ATOM 2724 O O . LEU B 1 215 ? 3.691 -30.491 -56.387 1.00 14.76 193 LEU B O 1
ATOM 2729 N N . SER B 1 216 ? 3.743 -30.058 -58.594 1.00 12.34 194 SER B N 1
ATOM 2730 C CA . SER B 1 216 ? 2.472 -29.374 -58.626 1.00 11.55 194 SER B CA 1
ATOM 2731 C C . SER B 1 216 ? 1.874 -29.386 -60.019 1.00 12.45 194 SER B C 1
ATOM 2732 O O . SER B 1 216 ? 2.531 -29.725 -61.006 1.00 12.89 194 SER B O 1
ATOM 2735 N N . LEU B 1 217 ? 0.603 -29.030 -60.073 1.00 11.22 195 LEU B N 1
ATOM 2736 C CA . LEU B 1 217 ? -0.133 -28.872 -61.311 1.00 11.58 195 LEU B CA 1
ATOM 2737 C C . LEU B 1 217 ? -0.653 -27.421 -61.266 1.00 12.36 195 LEU B C 1
ATOM 2738 O O . LEU B 1 217 ? -1.501 -27.072 -60.432 1.00 13.30 195 LEU B O 1
ATOM 2743 N N . THR B 1 218 ? -0.074 -26.571 -62.106 1.00 12.37 196 THR B N 1
ATOM 2744 C CA . THR B 1 218 ? -0.300 -25.133 -62.071 1.00 11.60 196 THR B CA 1
ATOM 2745 C C . THR B 1 218 ? -1.063 -24.689 -63.331 1.00 14.03 196 THR B C 1
ATOM 2746 O O . THR B 1 218 ? -0.798 -25.168 -64.442 1.00 12.49 196 THR B O 1
ATOM 2750 N N . GLY B 1 219 ? -2.022 -23.793 -63.150 1.00 13.48 197 GLY B N 1
ATOM 2751 C CA . GLY B 1 219 ? -2.840 -23.339 -64.260 1.00 14.77 197 GLY B CA 1
ATOM 2752 C C . GLY B 1 219 ? -3.551 -22.024 -64.040 1.00 17.39 197 GLY B C 1
ATOM 2753 O O . GLY B 1 219 ? -3.441 -21.392 -62.985 1.00 14.84 197 GLY B O 1
ATOM 2754 N N . TRP B 1 220 ? -4.295 -21.611 -65.061 1.00 18.17 198 TRP B N 1
ATOM 2755 C CA . TRP B 1 220 ? -4.942 -20.309 -65.070 1.00 18.31 198 TRP B CA 1
ATOM 2756 C C . TRP B 1 220 ? -6.242 -20.382 -65.810 1.00 17.61 198 TRP B C 1
ATOM 2757 O O . TRP B 1 220 ? -6.338 -21.043 -66.857 1.00 18.94 198 TRP B O 1
ATOM 2768 N N . PHE B 1 221 ? -7.257 -19.744 -65.243 1.00 15.30 199 PHE B N 1
ATOM 2769 C CA . PHE B 1 221 ? -8.493 -19.528 -65.951 1.00 16.04 199 PHE B CA 1
ATOM 2770 C C . PHE B 1 221 ? -8.305 -18.251 -66.775 1.00 17.75 199 PHE B C 1
ATOM 2771 O O . PHE B 1 221 ? -7.840 -17.228 -66.243 1.00 19.84 199 PHE B O 1
ATOM 2779 N N . ARG B 1 222 ? -8.659 -18.308 -68.055 1.00 33.98 200 ARG B N 1
ATOM 2780 C CA . ARG B 1 222 ? -8.478 -17.166 -68.960 1.00 35.51 200 ARG B CA 1
ATOM 2781 C C . ARG B 1 222 ? -9.792 -16.592 -69.491 1.00 36.65 200 ARG B C 1
ATOM 2782 O O . ARG B 1 222 ? -10.726 -17.332 -69.796 1.00 34.91 200 ARG B O 1
ATOM 2790 N N . ARG B 1 223 ? -9.832 -15.264 -69.606 1.00 39.54 201 ARG B N 1
ATOM 2791 C CA . ARG B 1 223 ? -10.925 -14.560 -70.274 1.00 44.03 201 ARG B CA 1
ATOM 2792 C C . ARG B 1 223 ? -10.491 -14.276 -71.706 1.00 45.55 201 ARG B C 1
ATOM 2793 O O . ARG B 1 223 ? -9.340 -14.527 -72.066 1.00 47.25 201 ARG B O 1
ATOM 2801 N N . ARG B 1 224 ? -11.400 -13.744 -72.518 1.00 46.62 202 ARG B N 1
ATOM 2802 C CA . ARG B 1 224 ? -11.098 -13.475 -73.930 1.00 48.36 202 ARG B CA 1
ATOM 2803 C C . ARG B 1 224 ? -9.861 -12.588 -74.081 1.00 52.38 202 ARG B C 1
ATOM 2804 O O . ARG B 1 224 ? -9.610 -11.711 -73.257 1.00 53.07 202 ARG B O 1
ATOM 2806 N N . GLY B 1 225 ? -9.091 -12.815 -75.141 1.00 55.11 203 GLY B N 1
ATOM 2807 C CA . GLY B 1 225 ? -7.874 -12.053 -75.367 1.00 56.54 203 GLY B CA 1
ATOM 2808 C C . GLY B 1 225 ? -8.131 -10.729 -76.062 1.00 57.45 203 GLY B C 1
ATOM 2809 O O . GLY B 1 225 ? -7.414 -9.755 -75.831 1.00 57.82 203 GLY B O 1
ATOM 2810 N N . SER C 1 23 ? 6.797 -66.195 8.930 1.00 84.61 1 SER C N 1
ATOM 2811 C CA . SER C 1 23 ? 6.932 -67.495 9.649 1.00 82.22 1 SER C CA 1
ATOM 2812 C C . SER C 1 23 ? 8.233 -68.164 9.242 1.00 73.22 1 SER C C 1
ATOM 2813 O O . SER C 1 23 ? 9.254 -67.493 9.062 1.00 80.91 1 SER C O 1
ATOM 2816 N N . HIS C 1 24 ? 8.198 -69.484 9.092 1.00 61.15 2 HIS C N 1
ATOM 2817 C CA . HIS C 1 24 ? 9.378 -70.213 8.674 1.00 49.31 2 HIS C CA 1
ATOM 2818 C C . HIS C 1 24 ? 9.498 -70.284 7.155 1.00 45.47 2 HIS C C 1
ATOM 2819 O O . HIS C 1 24 ? 10.591 -70.466 6.627 1.00 48.09 2 HIS C O 1
ATOM 2826 N N . ILE C 1 25 ? 8.388 -70.103 6.450 1.00 40.79 3 ILE C N 1
ATOM 2827 C CA . ILE C 1 25 ? 8.418 -70.080 4.986 1.00 35.93 3 ILE C CA 1
ATOM 2828 C C . ILE C 1 25 ? 7.923 -68.763 4.367 1.00 36.97 3 ILE C C 1
ATOM 2829 O O . ILE C 1 25 ? 6.845 -68.252 4.686 1.00 34.86 3 ILE C O 1
ATOM 2834 N N . SER C 1 26 ? 8.756 -68.231 3.480 1.00 39.13 4 SER C N 1
ATOM 2835 C CA . SER C 1 26 ? 8.414 -67.077 2.676 1.00 43.08 4 SER C CA 1
ATOM 2836 C C . SER C 1 26 ? 8.171 -67.529 1.235 1.00 38.45 4 SER C C 1
ATOM 2837 O O . SER C 1 26 ? 9.095 -67.938 0.541 1.00 39.83 4 SER C O 1
ATOM 2840 N N . PRO C 1 27 ? 6.916 -67.434 0.783 1.00 35.05 5 PRO C N 1
ATOM 2841 C CA . PRO C 1 27 ? 6.463 -67.944 -0.515 1.00 32.40 5 PRO C CA 1
ATOM 2842 C C . PRO C 1 27 ? 7.072 -67.194 -1.694 1.00 33.23 5 PRO C C 1
ATOM 2843 O O . PRO C 1 27 ? 7.535 -66.057 -1.549 1.00 33.11 5 PRO C O 1
ATOM 2847 N N . GLU C 1 28 ? 7.050 -67.832 -2.855 1.00 32.93 6 GLU C N 1
ATOM 2848 C CA . GLU C 1 28 ? 7.525 -67.222 -4.087 1.00 35.13 6 GLU C CA 1
ATOM 2849 C C . GLU C 1 28 ? 6.609 -66.085 -4.520 1.00 33.41 6 GLU C C 1
ATOM 2850 O O . GLU C 1 28 ? 5.393 -66.208 -4.473 1.00 32.37 6 GLU C O 1
ATOM 2856 N N . HIS C 1 29 ? 7.204 -64.990 -4.972 1.00 20.00 7 HIS C N 1
ATOM 2857 C CA . HIS C 1 29 ? 6.432 -63.851 -5.457 1.00 21.87 7 HIS C CA 1
ATOM 2858 C C . HIS C 1 29 ? 7.334 -63.022 -6.358 1.00 23.96 7 HIS C C 1
ATOM 2859 O O . HIS C 1 29 ? 8.553 -63.161 -6.292 1.00 23.60 7 HIS C O 1
ATOM 2866 N N . PRO C 1 30 ? 6.741 -62.167 -7.214 1.00 25.01 8 PRO C N 1
ATOM 2867 C CA . PRO C 1 30 ? 7.540 -61.328 -8.117 1.00 25.55 8 PRO C CA 1
ATOM 2868 C C . PRO C 1 30 ? 8.403 -60.318 -7.371 1.00 27.35 8 PRO C C 1
ATOM 2869 O O . PRO C 1 30 ? 8.202 -60.101 -6.185 1.00 26.06 8 PRO C O 1
ATOM 2873 N N . MET C 1 31 ? 9.343 -59.706 -8.075 1.00 29.74 9 MET C N 1
ATOM 2874 C CA . MET C 1 31 ? 10.300 -58.792 -7.465 1.00 32.79 9 MET C CA 1
ATOM 2875 C C . MET C 1 31 ? 9.589 -57.601 -6.811 1.00 28.58 9 MET C C 1
ATOM 2876 O O . MET C 1 31 ? 8.742 -56.960 -7.423 1.00 28.08 9 MET C O 1
ATOM 2881 N N . LEU C 1 32 ? 9.945 -57.306 -5.563 1.00 26.80 10 LEU C N 1
ATOM 2882 C CA . LEU C 1 32 ? 9.271 -56.260 -4.812 1.00 25.41 10 LEU C CA 1
ATOM 2883 C C . LEU C 1 32 ? 9.736 -54.864 -5.231 1.00 26.30 10 LEU C C 1
ATOM 2884 O O . LEU C 1 32 ? 9.051 -53.868 -4.970 1.00 25.04 10 LEU C O 1
ATOM 2889 N N . ALA C 1 33 ? 10.891 -54.793 -5.890 1.00 27.13 11 ALA C N 1
ATOM 2890 C CA . ALA C 1 33 ? 11.441 -53.514 -6.320 1.00 29.18 11 ALA C CA 1
ATOM 2891 C C . ALA C 1 33 ? 10.461 -52.838 -7.269 1.00 29.63 11 ALA C C 1
ATOM 2892 O O . ALA C 1 33 ? 10.263 -51.638 -7.198 1.00 29.16 11 ALA C O 1
ATOM 2894 N N . ALA C 1 34 ? 9.828 -53.625 -8.138 1.00 27.19 12 ALA C N 1
ATOM 2895 C CA . ALA C 1 34 ? 8.863 -53.091 -9.095 1.00 24.86 12 ALA C CA 1
ATOM 2896 C C . ALA C 1 34 ? 7.700 -52.430 -8.374 1.00 22.60 12 ALA C C 1
ATOM 2897 O O . ALA C 1 34 ? 7.218 -51.372 -8.786 1.00 22.62 12 ALA C O 1
ATOM 2899 N N . VAL C 1 35 ? 7.228 -53.064 -7.305 1.00 21.04 13 VAL C N 1
ATOM 2900 C CA . VAL C 1 35 ? 6.175 -52.473 -6.507 1.00 20.52 13 VAL C CA 1
ATOM 2901 C C . VAL C 1 35 ? 6.659 -51.145 -5.911 1.00 21.15 13 VAL C C 1
ATOM 2902 O O . VAL C 1 35 ? 5.958 -50.126 -5.967 1.00 21.07 13 VAL C O 1
ATOM 2906 N N . VAL C 1 36 ? 7.858 -51.152 -5.340 1.00 21.81 14 VAL C N 1
ATOM 2907 C CA . VAL C 1 36 ? 8.402 -49.949 -4.714 1.00 23.19 14 VAL C CA 1
ATOM 2908 C C . VAL C 1 36 ? 8.555 -48.808 -5.724 1.00 26.62 14 VAL C C 1
ATOM 2909 O O . VAL C 1 36 ? 8.151 -47.676 -5.442 1.00 22.91 14 VAL C O 1
ATOM 2913 N N . ASP C 1 37 ? 9.143 -49.107 -6.878 1.00 27.75 15 ASP C N 1
ATOM 2914 C CA . ASP C 1 37 ? 9.232 -48.154 -7.982 1.00 32.28 15 ASP C CA 1
ATOM 2915 C C . ASP C 1 37 ? 7.866 -47.590 -8.350 1.00 29.37 15 ASP C C 1
ATOM 2916 O O . ASP C 1 37 ? 7.696 -46.371 -8.419 1.00 32.66 15 ASP C O 1
ATOM 2921 N N . ASP C 1 38 ? 6.911 -48.481 -8.609 1.00 23.56 16 ASP C N 1
ATOM 2922 C CA . ASP C 1 38 ? 5.545 -48.095 -8.953 1.00 22.07 16 ASP C CA 1
ATOM 2923 C C . ASP C 1 38 ? 4.946 -47.103 -7.950 1.00 20.67 16 ASP C C 1
ATOM 2924 O O . ASP C 1 38 ? 4.310 -46.130 -8.339 1.00 21.69 16 ASP C O 1
ATOM 2929 N N . LEU C 1 39 ? 5.124 -47.366 -6.663 1.00 18.54 17 LEU C N 1
ATOM 2930 C CA . LEU C 1 39 ? 4.591 -46.489 -5.626 1.00 20.91 17 LEU C CA 1
ATOM 2931 C C . LEU C 1 39 ? 5.163 -45.095 -5.746 1.00 24.25 17 LEU C C 1
ATOM 2932 O O . LEU C 1 39 ? 4.431 -44.120 -5.699 1.00 23.04 17 LEU C O 1
ATOM 2937 N N . ALA C 1 40 ? 6.475 -45.009 -5.906 1.00 27.59 18 ALA C N 1
ATOM 2938 C CA . ALA C 1 40 ? 7.135 -43.723 -6.014 1.00 30.21 18 ALA C CA 1
ATOM 2939 C C . ALA C 1 40 ? 6.721 -42.968 -7.271 1.00 32.84 18 ALA C C 1
ATOM 2940 O O . ALA C 1 40 ? 6.620 -41.744 -7.249 1.00 31.83 18 ALA C O 1
ATOM 2942 N N . THR C 1 41 ? 6.493 -43.680 -8.373 1.00 34.28 19 THR C N 1
ATOM 2943 C CA . THR C 1 41 ? 6.238 -42.998 -9.641 1.00 37.14 19 THR C CA 1
ATOM 2944 C C . THR C 1 41 ? 4.752 -42.816 -9.963 1.00 34.86 19 THR C C 1
ATOM 2945 O O . THR C 1 41 ? 4.377 -41.858 -10.639 1.00 37.90 19 THR C O 1
ATOM 2949 N N . HIS C 1 42 ? 3.897 -43.711 -9.485 1.00 30.58 20 HIS C N 1
ATOM 2950 C CA . HIS C 1 42 ? 2.468 -43.599 -9.784 1.00 27.41 20 HIS C CA 1
ATOM 2951 C C . HIS C 1 42 ? 1.612 -43.547 -8.535 1.00 23.72 20 HIS C C 1
ATOM 2952 O O . HIS C 1 42 ? 0.444 -43.216 -8.627 1.00 24.62 20 HIS C O 1
ATOM 2959 N N . GLY C 1 43 ? 2.183 -43.892 -7.380 1.00 22.54 21 GLY C N 1
ATOM 2960 C CA . GLY C 1 43 ? 1.420 -43.971 -6.141 1.00 20.04 21 GLY C CA 1
ATOM 2961 C C . GLY C 1 43 ? 0.609 -45.251 -5.958 1.00 18.42 21 GLY C C 1
ATOM 2962 O O . GLY C 1 43 ? -0.153 -45.373 -5.002 1.00 17.90 21 GLY C O 1
ATOM 2963 N N . TRP C 1 44 ? 0.757 -46.193 -6.881 1.00 17.35 22 TRP C N 1
ATOM 2964 C CA . TRP C 1 44 ? 0.079 -47.476 -6.788 1.00 18.79 22 TRP C CA 1
ATOM 2965 C C . TRP C 1 44 ? 0.808 -48.494 -7.661 1.00 18.81 22 TRP C C 1
ATOM 2966 O O . TRP C 1 44 ? 1.654 -48.123 -8.486 1.00 17.76 22 TRP C O 1
ATOM 2977 N N . SER C 1 45 ? 0.453 -49.765 -7.481 1.00 15.98 23 SER C N 1
ATOM 2978 C CA . SER C 1 45 ? 1.074 -50.873 -8.204 1.00 18.14 23 SER C CA 1
ATOM 2979 C C . SER C 1 45 ? 0.069 -52.009 -8.296 1.00 17.76 23 SER C C 1
ATOM 2980 O O . SER C 1 45 ? -0.699 -52.228 -7.365 1.00 17.47 23 SER C O 1
ATOM 2983 N N . GLN C 1 46 ? 0.064 -52.719 -9.420 1.00 16.60 24 GLN C N 1
ATOM 2984 C CA . GLN C 1 46 ? -0.790 -53.884 -9.592 1.00 17.02 24 GLN C CA 1
ATOM 2985 C C . GLN C 1 46 ? 0.073 -55.058 -10.026 1.00 16.13 24 GLN C C 1
ATOM 2986 O O . GLN C 1 46 ? 0.833 -54.948 -10.972 1.00 15.44 24 GLN C O 1
ATOM 2992 N N . GLN C 1 47 ? -0.039 -56.171 -9.315 1.00 16.07 25 GLN C N 1
ATOM 2993 C CA . GLN C 1 47 ? 0.783 -57.355 -9.587 1.00 17.31 25 GLN C CA 1
ATOM 2994 C C . GLN C 1 47 ? -0.107 -58.573 -9.756 1.00 15.69 25 GLN C C 1
ATOM 2995 O O . GLN C 1 47 ? -0.762 -58.993 -8.810 1.00 15.31 25 GLN C O 1
ATOM 3001 N N . ALA C 1 48 ? -0.136 -59.156 -10.943 1.00 16.93 26 ALA C N 1
ATOM 3002 C CA . ALA C 1 48 ? -0.919 -60.374 -11.138 1.00 15.35 26 ALA C CA 1
ATOM 3003 C C . ALA C 1 48 ? -0.148 -61.550 -10.549 1.00 16.02 26 ALA C C 1
ATOM 3004 O O . ALA C 1 48 ? 1.083 -61.513 -10.452 1.00 14.58 26 ALA C O 1
ATOM 3006 N N . HIS C 1 49 ? -0.880 -62.567 -10.111 1.00 16.98 27 HIS C N 1
ATOM 3007 C CA . HIS C 1 49 ? -0.277 -63.824 -9.666 1.00 21.40 27 HIS C CA 1
ATOM 3008 C C . HIS C 1 49 ? 0.878 -63.565 -8.698 1.00 20.85 27 HIS C C 1
ATOM 3009 O O . HIS C 1 49 ? 2.006 -64.019 -8.882 1.00 21.26 27 HIS C O 1
ATOM 3016 N N . PHE C 1 50 ? 0.567 -62.787 -7.666 1.00 19.74 28 PHE C N 1
ATOM 3017 C CA . PHE C 1 50 ? 1.559 -62.338 -6.709 1.00 15.91 28 PHE C CA 1
ATOM 3018 C C . PHE C 1 50 ? 2.069 -63.506 -5.854 1.00 15.39 28 PHE C C 1
ATOM 3019 O O . PHE C 1 50 ? 3.217 -63.501 -5.435 1.00 16.78 28 PHE C O 1
ATOM 3027 N N . LEU C 1 51 ? 1.203 -64.481 -5.593 1.00 15.35 29 LEU C N 1
ATOM 3028 C CA . LEU C 1 51 ? 1.547 -65.657 -4.785 1.00 16.14 29 LEU C CA 1
ATOM 3029 C C . LEU C 1 51 ? 1.092 -66.888 -5.537 1.00 17.10 29 LEU C C 1
ATOM 3030 O O . LEU C 1 51 ? 0.200 -66.799 -6.377 1.00 16.20 29 LEU C O 1
ATOM 3035 N N . PRO C 1 52 ? 1.678 -68.051 -5.222 1.00 19.20 30 PRO C N 1
ATOM 3036 C CA . PRO C 1 52 ? 1.294 -69.283 -5.926 1.00 20.40 30 PRO C CA 1
ATOM 3037 C C . PRO C 1 52 ? -0.193 -69.616 -5.793 1.00 18.02 30 PRO C C 1
ATOM 3038 O O . PRO C 1 52 ? -0.798 -69.376 -4.745 1.00 16.13 30 PRO C O 1
ATOM 3042 N N . ALA C 1 53 ? -0.772 -70.143 -6.872 1.00 17.19 31 ALA C N 1
ATOM 3043 C CA . ALA C 1 53 ? -2.204 -70.438 -6.928 1.00 15.12 31 ALA C CA 1
ATOM 3044 C C . ALA C 1 53 ? -2.703 -71.348 -5.788 1.00 16.11 31 ALA C C 1
ATOM 3045 O O . ALA C 1 53 ? -3.818 -71.175 -5.306 1.00 14.58 31 ALA C O 1
ATOM 3047 N N . ASP C 1 54 ? -1.909 -72.321 -5.346 1.00 18.08 32 ASP C N 1
ATOM 3048 C CA . ASP C 1 54 ? -2.395 -73.167 -4.251 1.00 18.16 32 ASP C CA 1
ATOM 3049 C C . ASP C 1 54 ? -2.421 -72.410 -2.916 1.00 15.18 32 ASP C C 1
ATOM 3050 O O . ASP C 1 54 ? -3.350 -72.577 -2.132 1.00 15.13 32 ASP C O 1
ATOM 3055 N N . LEU C 1 55 ? -1.431 -71.561 -2.680 1.00 15.19 33 LEU C N 1
ATOM 3056 C CA . LEU C 1 55 ? -1.438 -70.714 -1.479 1.00 15.13 33 LEU C CA 1
ATOM 3057 C C . LEU C 1 55 ? -2.673 -69.780 -1.498 1.00 14.76 33 LEU C C 1
ATOM 3058 O O . LEU C 1 55 ? -3.338 -69.594 -0.492 1.00 14.71 33 LEU C O 1
ATOM 3063 N N . VAL C 1 56 ? -2.998 -69.241 -2.676 1.00 14.40 34 VAL C N 1
ATOM 3064 C CA . VAL C 1 56 ? -4.139 -68.352 -2.815 1.00 14.08 34 VAL C CA 1
ATOM 3065 C C . VAL C 1 56 ? -5.451 -69.107 -2.567 1.00 14.14 34 VAL C C 1
ATOM 3066 O O . VAL C 1 56 ? -6.335 -68.616 -1.864 1.00 14.05 34 VAL C O 1
ATOM 3070 N N . ARG C 1 57 ? -5.577 -70.310 -3.122 1.00 14.74 35 ARG C N 1
ATOM 3071 C CA . ARG C 1 57 ? -6.744 -71.145 -2.833 1.00 15.18 35 ARG C CA 1
ATOM 3072 C C . ARG C 1 57 ? -6.878 -71.444 -1.337 1.00 14.62 35 ARG C C 1
ATOM 3073 O O . ARG C 1 57 ? -7.984 -71.436 -0.804 1.00 14.67 35 ARG C O 1
ATOM 3081 N N . ALA C 1 58 ? -5.767 -71.713 -0.665 1.00 14.83 36 ALA C N 1
ATOM 3082 C CA . ALA C 1 58 ? -5.815 -71.942 0.783 1.00 15.15 36 ALA C CA 1
ATOM 3083 C C . ALA C 1 58 ? -6.283 -70.676 1.550 1.00 16.24 36 ALA C C 1
ATOM 3084 O O . ALA C 1 58 ? -7.024 -70.771 2.544 1.00 15.28 36 ALA C O 1
ATOM 3086 N N . LEU C 1 59 ? -5.858 -69.496 1.097 1.00 15.14 37 LEU C N 1
ATOM 3087 C CA . LEU C 1 59 ? -6.358 -68.244 1.664 1.00 15.20 37 LEU C CA 1
ATOM 3088 C C . LEU C 1 59 ? -7.861 -68.071 1.460 1.00 15.47 37 LEU C C 1
ATOM 3089 O O . LEU C 1 59 ? -8.553 -67.622 2.368 1.00 15.22 37 LEU C O 1
ATOM 3094 N N . ALA C 1 60 ? -8.375 -68.425 0.281 1.00 15.34 38 ALA C N 1
ATOM 3095 C CA . ALA C 1 60 ? -9.817 -68.363 0.049 1.00 14.70 38 ALA C CA 1
ATOM 3096 C C . ALA C 1 60 ? -10.568 -69.328 0.965 1.00 17.68 38 ALA C C 1
ATOM 3097 O O . ALA C 1 60 ? -11.659 -69.021 1.439 1.00 17.11 38 ALA C O 1
ATOM 3099 N N . ALA C 1 61 ? -9.992 -70.492 1.234 1.00 20.49 39 ALA C N 1
ATOM 3100 C CA . ALA C 1 61 ? -10.663 -71.448 2.111 1.00 22.23 39 ALA C CA 1
ATOM 3101 C C . ALA C 1 61 ? -10.726 -70.881 3.539 1.00 23.47 39 ALA C C 1
ATOM 3102 O O . ALA C 1 61 ? -11.733 -70.995 4.239 1.00 22.24 39 ALA C O 1
ATOM 3104 N N . GLU C 1 62 ? -9.634 -70.266 3.958 1.00 23.32 40 GLU C N 1
ATOM 3105 C CA . GLU C 1 62 ? -9.558 -69.675 5.275 1.00 25.40 40 GLU C CA 1
ATOM 3106 C C . GLU C 1 62 ? -10.606 -68.569 5.397 1.00 24.63 40 GLU C C 1
ATOM 3107 O O . GLU C 1 62 ? -11.224 -68.393 6.453 1.00 24.47 40 GLU C O 1
ATOM 3113 N N . CYS C 1 63 ? -10.820 -67.843 4.302 1.00 22.97 41 CYS C N 1
ATOM 3114 C CA . CYS C 1 63 ? -11.802 -66.770 4.272 1.00 23.12 41 CYS C CA 1
ATOM 3115 C C . CYS C 1 63 ? -13.215 -67.334 4.465 1.00 20.93 41 CYS C C 1
ATOM 3116 O O . CYS C 1 63 ? -14.010 -66.798 5.247 1.00 20.46 41 CYS C O 1
ATOM 3119 N N . ARG C 1 64 ? -13.517 -68.427 3.767 1.00 29.84 42 ARG C N 1
ATOM 3120 C CA . ARG C 1 64 ? -14.828 -69.052 3.873 0.50 27.80 42 ARG C CA 1
ATOM 3121 C C . ARG C 1 64 ? -15.024 -69.684 5.247 1.00 27.70 42 ARG C C 1
ATOM 3122 O O . ARG C 1 64 ? -16.123 -69.676 5.796 1.00 27.55 42 ARG C O 1
ATOM 3130 N N . ARG C 1 65 ? -13.955 -70.215 5.813 1.00 27.98 43 ARG C N 1
ATOM 3131 C CA . ARG C 1 65 ? -14.058 -70.803 7.135 1.00 28.18 43 ARG C CA 1
ATOM 3132 C C . ARG C 1 65 ? -14.333 -69.730 8.190 1.00 28.53 43 ARG C C 1
ATOM 3133 O O . ARG C 1 65 ? -15.185 -69.909 9.046 1.00 28.67 43 ARG C O 1
ATOM 3141 N N . ARG C 1 66 ? -13.617 -68.617 8.121 1.00 28.82 44 ARG C N 1
ATOM 3142 C CA . ARG C 1 66 ? -13.873 -67.505 9.028 1.00 30.98 44 ARG C CA 1
ATOM 3143 C C . ARG C 1 66 ? -15.297 -66.942 8.859 1.00 30.23 44 ARG C C 1
ATOM 3144 O O . ARG C 1 66 ? -15.944 -66.556 9.837 1.00 29.79 44 ARG C O 1
ATOM 3152 N N . ASP C 1 67 ? -15.793 -66.921 7.628 1.00 28.77 45 ASP C N 1
ATOM 3153 C CA . ASP C 1 67 ? -17.160 -66.485 7.372 1.00 28.80 45 ASP C CA 1
ATOM 3154 C C . ASP C 1 67 ? -18.184 -67.444 7.985 1.00 29.24 45 ASP C C 1
ATOM 3155 O O . ASP C 1 67 ? -19.213 -67.017 8.516 1.00 29.38 45 ASP C O 1
ATOM 3160 N N . ALA C 1 68 ? -17.906 -68.741 7.899 1.00 28.14 46 ALA C N 1
ATOM 3161 C CA . ALA C 1 68 ? -18.801 -69.744 8.452 1.00 28.31 46 ALA C CA 1
ATOM 3162 C C . ALA C 1 68 ? -18.809 -69.666 9.981 1.00 30.62 46 ALA C C 1
ATOM 3163 O O . ALA C 1 68 ? -19.822 -69.943 10.611 1.00 29.09 46 ALA C O 1
ATOM 3165 N N . GLU C 1 69 ? -17.669 -69.295 10.560 1.00 34.16 47 GLU C N 1
ATOM 3166 C CA . GLU C 1 69 ? -17.524 -69.188 12.013 1.00 39.58 47 GLU C CA 1
ATOM 3167 C C . GLU C 1 69 ? -18.181 -67.925 12.571 1.00 41.93 47 GLU C C 1
ATOM 3168 O O . GLU C 1 69 ? -18.272 -67.754 13.784 1.00 45.25 47 GLU C O 1
ATOM 3174 N N . GLY C 1 70 ? -18.634 -67.043 11.690 1.00 43.04 48 GLY C N 1
ATOM 3175 C CA . GLY C 1 70 ? -19.244 -65.795 12.107 1.00 45.16 48 GLY C CA 1
ATOM 3176 C C . GLY C 1 70 ? -18.203 -64.741 12.452 1.00 50.43 48 GLY C C 1
ATOM 3177 O O . GLY C 1 70 ? -18.517 -63.731 13.082 1.00 48.37 48 GLY C O 1
ATOM 3178 N N . GLU C 1 71 ? -16.959 -64.975 12.033 1.00 52.59 49 GLU C N 1
ATOM 3179 C CA . GLU C 1 71 ? -15.856 -64.068 12.343 1.00 56.50 49 GLU C CA 1
ATOM 3180 C C . GLU C 1 71 ? -15.724 -62.896 11.360 1.00 56.41 49 GLU C C 1
ATOM 3181 O O . GLU C 1 71 ? -14.817 -62.079 11.497 1.00 56.65 49 GLU C O 1
ATOM 3187 N N . LEU C 1 72 ? -16.629 -62.820 10.383 1.00 56.78 50 LEU C N 1
ATOM 3188 C CA . LEU C 1 72 ? -16.689 -61.687 9.457 1.00 57.61 50 LEU C CA 1
ATOM 3189 C C . LEU C 1 72 ? -17.935 -61.777 8.581 1.00 59.82 50 LEU C C 1
ATOM 3190 O O . LEU C 1 72 ? -18.608 -60.774 8.334 1.00 61.79 50 LEU C O 1
ATOM 3195 N N . TRP C 1 96 ? -9.781 -59.921 11.865 1.00 45.87 74 TRP C N 1
ATOM 3196 C CA . TRP C 1 96 ? -8.357 -59.664 11.687 1.00 45.68 74 TRP C CA 1
ATOM 3197 C C . TRP C 1 96 ? -7.545 -60.958 11.700 1.00 45.95 74 TRP C C 1
ATOM 3198 O O . TRP C 1 96 ? -7.991 -61.991 12.203 1.00 48.44 74 TRP C O 1
ATOM 3200 N N . ILE C 1 97 ? -6.340 -60.875 11.152 1.00 43.96 75 ILE C N 1
ATOM 3201 C CA . ILE C 1 97 ? -5.471 -62.022 10.984 1.00 41.43 75 ILE C CA 1
ATOM 3202 C C . ILE C 1 97 ? -4.234 -61.863 11.853 1.00 44.82 75 ILE C C 1
ATOM 3203 O O . ILE C 1 97 ? -3.489 -60.886 11.737 1.00 43.24 75 ILE C O 1
ATOM 3208 N N . ASP C 1 98 ? -4.038 -62.822 12.744 1.00 38.42 76 ASP C N 1
ATOM 3209 C CA . ASP C 1 98 ? -2.844 -62.867 13.569 1.00 42.55 76 ASP C CA 1
ATOM 3210 C C . ASP C 1 98 ? -1.990 -64.024 13.068 1.00 45.12 76 ASP C C 1
ATOM 3211 O O . ASP C 1 98 ? -2.526 -64.978 12.507 1.00 42.27 76 ASP C O 1
ATOM 3213 N N . PRO C 1 99 ? -0.659 -63.942 13.257 1.00 49.61 77 PRO C N 1
ATOM 3214 C CA . PRO C 1 99 ? 0.200 -65.064 12.857 1.00 52.88 77 PRO C CA 1
ATOM 3215 C C . PRO C 1 99 ? -0.032 -66.271 13.763 1.00 55.63 77 PRO C C 1
ATOM 3216 O O . PRO C 1 99 ? -0.214 -66.089 14.970 1.00 55.28 77 PRO C O 1
ATOM 3220 N N . GLY C 1 100 ? -0.037 -67.473 13.187 1.00 57.29 78 GLY C N 1
ATOM 3221 C CA . GLY C 1 100 ? -0.218 -68.699 13.946 1.00 58.63 78 GLY C CA 1
ATOM 3222 C C . GLY C 1 100 ? -1.644 -69.214 13.898 1.00 59.33 78 GLY C C 1
ATOM 3223 O O . GLY C 1 100 ? -1.997 -70.152 14.613 1.00 61.07 78 GLY C O 1
ATOM 3224 N N . GLN C 1 101 ? -2.463 -68.603 13.049 1.00 57.35 79 GLN C N 1
ATOM 3225 C CA . GLN C 1 101 ? -3.851 -69.017 12.878 1.00 55.79 79 GLN C CA 1
ATOM 3226 C C . GLN C 1 101 ? -3.975 -69.986 11.712 1.00 50.25 79 GLN C C 1
ATOM 3227 O O . GLN C 1 101 ? -4.899 -70.804 11.679 1.00 56.42 79 GLN C O 1
ATOM 3229 N N . ALA C 1 102 ? -3.045 -69.876 10.759 1.00 41.33 80 ALA C N 1
ATOM 3230 C CA . ALA C 1 102 ? -3.012 -70.725 9.571 1.00 31.44 80 ALA C CA 1
ATOM 3231 C C . ALA C 1 102 ? -1.692 -70.559 8.819 1.00 28.20 80 ALA C C 1
ATOM 3232 O O . ALA C 1 102 ? -1.130 -69.464 8.782 1.00 28.38 80 ALA C O 1
ATOM 3234 N N . GLU C 1 103 ? -1.211 -71.636 8.197 1.00 24.06 81 GLU C N 1
ATOM 3235 C CA . GLU C 1 103 ? 0.026 -71.580 7.418 1.00 24.28 81 GLU C CA 1
ATOM 3236 C C . GLU C 1 103 ? -0.068 -70.643 6.179 1.00 22.84 81 GLU C C 1
ATOM 3237 O O . GLU C 1 103 ? 0.874 -69.906 5.881 1.00 21.52 81 GLU C O 1
ATOM 3243 N N . ALA C 1 104 ? -1.185 -70.683 5.457 1.00 21.37 82 ALA C N 1
ATOM 3244 C CA . ALA C 1 104 ? -1.367 -69.798 4.294 1.00 20.82 82 ALA C CA 1
ATOM 3245 C C . ALA C 1 104 ? -1.301 -68.317 4.706 1.00 22.82 82 ALA C C 1
ATOM 3246 O O . ALA C 1 104 ? -0.650 -67.517 4.029 1.00 20.56 82 ALA C O 1
ATOM 3248 N N . CYS C 1 105 ? -1.972 -67.968 5.810 1.00 24.50 83 CYS C N 1
ATOM 3249 C CA . CYS C 1 105 ? -1.899 -66.622 6.380 1.00 28.75 83 CYS C CA 1
ATOM 3250 C C . CYS C 1 105 ? -0.486 -66.271 6.814 1.00 28.00 83 CYS C C 1
ATOM 3251 O O . CYS C 1 105 ? -0.032 -65.161 6.595 1.00 25.98 83 CYS C O 1
ATOM 3254 N N . ASP C 1 106 ? 0.203 -67.214 7.445 1.00 27.18 84 ASP C N 1
ATOM 3255 C CA . ASP C 1 106 ? 1.566 -66.966 7.901 1.00 28.00 84 ASP C CA 1
ATOM 3256 C C . ASP C 1 106 ? 2.477 -66.677 6.706 1.00 25.12 84 ASP C C 1
ATOM 3257 O O . ASP C 1 106 ? 3.367 -65.826 6.791 1.00 24.48 84 ASP C O 1
ATOM 3262 N N . GLN C 1 107 ? 2.236 -67.341 5.576 1.00 21.87 85 GLN C N 1
ATOM 3263 C CA . GLN C 1 107 ? 3.073 -67.104 4.405 1.00 21.40 85 GLN C CA 1
ATOM 3264 C C . GLN C 1 107 ? 2.754 -65.733 3.783 1.00 20.56 85 GLN C C 1
ATOM 3265 O O . GLN C 1 107 ? 3.660 -65.024 3.349 1.00 20.51 85 GLN C O 1
ATOM 3271 N N . TYR C 1 108 ? 1.474 -65.378 3.766 1.00 20.43 86 TYR C N 1
ATOM 3272 C CA . TYR C 1 108 ? 1.056 -64.067 3.260 1.00 20.22 86 TYR C CA 1
ATOM 3273 C C . TYR C 1 108 ? 1.739 -62.954 4.069 1.00 21.13 86 TYR C C 1
ATOM 3274 O O . TYR C 1 108 ? 2.341 -62.048 3.513 1.00 20.36 86 TYR C O 1
ATOM 3283 N N . LEU C 1 109 ? 1.638 -63.052 5.393 1.00 20.97 87 LEU C N 1
ATOM 3284 C CA . LEU C 1 109 ? 2.238 -62.081 6.294 1.00 22.44 87 LEU C CA 1
ATOM 3285 C C . LEU C 1 109 ? 3.771 -61.983 6.151 1.00 22.01 87 LEU C C 1
ATOM 3286 O O . LEU C 1 109 ? 4.339 -60.908 6.291 1.00 21.59 87 LEU C O 1
ATOM 3291 N N . ALA C 1 110 ? 4.433 -63.094 5.847 1.00 21.47 88 ALA C N 1
ATOM 3292 C CA . ALA C 1 110 ? 5.873 -63.082 5.620 1.00 21.65 88 ALA C CA 1
ATOM 3293 C C . ALA C 1 110 ? 6.260 -62.332 4.322 1.00 22.19 88 ALA C C 1
ATOM 3294 O O . ALA C 1 110 ? 7.264 -61.622 4.274 1.00 21.46 88 ALA C O 1
ATOM 3296 N N . ALA C 1 111 ? 5.475 -62.505 3.263 1.00 20.73 89 ALA C N 1
ATOM 3297 C CA . ALA C 1 111 ? 5.716 -61.756 2.046 1.00 20.44 89 ALA C CA 1
ATOM 3298 C C . ALA C 1 111 ? 5.414 -60.256 2.299 1.00 20.46 89 ALA C C 1
ATOM 3299 O O . ALA C 1 111 ? 6.136 -59.370 1.843 1.00 20.51 89 ALA C O 1
ATOM 3301 N N . MET C 1 112 ? 4.337 -59.977 3.012 1.00 20.47 90 MET C N 1
ATOM 3302 C CA . MET C 1 112 ? 3.990 -58.591 3.283 1.00 20.54 90 MET C CA 1
ATOM 3303 C C . MET C 1 112 ? 5.095 -57.934 4.113 1.00 21.42 90 MET C C 1
ATOM 3304 O O . MET C 1 112 ? 5.397 -56.770 3.922 1.00 21.03 90 MET C O 1
ATOM 3309 N N . ASP C 1 113 ? 5.730 -58.696 5.002 1.00 21.37 91 ASP C N 1
ATOM 3310 C CA . ASP C 1 113 ? 6.819 -58.138 5.779 1.00 22.57 91 ASP C CA 1
ATOM 3311 C C . ASP C 1 113 ? 8.008 -57.841 4.877 1.00 23.07 91 ASP C C 1
ATOM 3312 O O . ASP C 1 113 ? 8.682 -56.826 5.050 1.00 22.83 91 ASP C O 1
ATOM 3317 N N . GLN C 1 114 ? 8.258 -58.693 3.890 1.00 21.69 92 GLN C N 1
ATOM 3318 C CA . GLN C 1 114 ? 9.324 -58.406 2.936 1.00 23.37 92 GLN C CA 1
ATOM 3319 C C . GLN C 1 114 ? 9.035 -57.113 2.168 1.00 22.47 92 GLN C C 1
ATOM 3320 O O . GLN C 1 114 ? 9.943 -56.336 1.882 1.00 22.22 92 GLN C O 1
ATOM 3326 N N . LEU C 1 115 ? 7.777 -56.908 1.804 1.00 20.99 93 LEU C N 1
ATOM 3327 C CA . LEU C 1 115 ? 7.395 -55.688 1.105 1.00 20.83 93 LEU C CA 1
ATOM 3328 C C . LEU C 1 115 ? 7.525 -54.468 2.034 1.00 21.14 93 LEU C C 1
ATOM 3329 O O . LEU C 1 115 ? 7.914 -53.392 1.593 1.00 21.24 93 LEU C O 1
ATOM 3334 N N . ARG C 1 116 ? 7.205 -54.640 3.311 1.00 21.69 94 ARG C N 1
ATOM 3335 C CA . ARG C 1 116 ? 7.330 -53.540 4.269 1.00 24.54 94 ARG C CA 1
ATOM 3336 C C . ARG C 1 116 ? 8.764 -53.017 4.250 1.00 24.23 94 ARG C C 1
ATOM 3337 O O . ARG C 1 116 ? 8.999 -51.813 4.097 1.00 22.27 94 ARG C O 1
ATOM 3345 N N . LEU C 1 117 ? 9.718 -53.935 4.345 1.00 23.06 95 LEU C N 1
ATOM 3346 C CA . LEU C 1 117 ? 11.121 -53.570 4.419 1.00 26.84 95 LEU C CA 1
ATOM 3347 C C . LEU C 1 117 ? 11.595 -52.995 3.105 1.00 26.22 95 LEU C C 1
ATOM 3348 O O . LEU C 1 117 ? 12.469 -52.119 3.074 1.00 25.42 95 LEU C O 1
ATOM 3353 N N . ALA C 1 118 ? 11.028 -53.490 2.013 1.00 22.67 96 ALA C N 1
ATOM 3354 C CA . ALA C 1 118 ? 11.386 -52.978 0.700 1.00 24.10 96 ALA C CA 1
ATOM 3355 C C . ALA C 1 118 ? 10.941 -51.506 0.560 1.00 25.58 96 ALA C C 1
ATOM 3356 O O . ALA C 1 118 ? 11.707 -50.669 0.100 1.00 25.33 96 ALA C O 1
ATOM 3358 N N . ILE C 1 119 ? 9.710 -51.211 0.966 1.00 24.22 97 ILE C N 1
ATOM 3359 C CA . ILE C 1 119 ? 9.189 -49.842 0.959 1.00 24.03 97 ILE C CA 1
ATOM 3360 C C . ILE C 1 119 ? 10.012 -48.909 1.863 1.00 24.92 97 ILE C C 1
ATOM 3361 O O . ILE C 1 119 ? 10.353 -47.786 1.470 1.00 24.85 97 ILE C O 1
ATOM 3366 N N . ASN C 1 120 ? 10.313 -49.370 3.073 1.00 23.05 98 ASN C N 1
ATOM 3367 C CA . ASN C 1 120 ? 11.058 -48.572 4.031 1.00 26.77 98 ASN C CA 1
ATOM 3368 C C . ASN C 1 120 ? 12.434 -48.218 3.504 1.00 28.35 98 ASN C C 1
ATOM 3369 O O . ASN C 1 120 ? 12.930 -47.112 3.717 1.00 28.48 98 ASN C O 1
ATOM 3374 N N . GLN C 1 121 ? 13.051 -49.168 2.819 1.00 27.41 99 GLN C N 1
ATOM 3375 C CA . GLN C 1 121 ? 14.417 -49.011 2.363 1.00 28.74 99 GLN C CA 1
ATOM 3376 C C . GLN C 1 121 ? 14.509 -48.097 1.163 1.00 30.10 99 GLN C C 1
ATOM 3377 O O . GLN C 1 121 ? 15.507 -47.403 0.984 1.00 29.64 99 GLN C O 1
ATOM 3380 N N . GLY C 1 122 ? 13.475 -48.116 0.330 1.00 30.25 100 GLY C N 1
ATOM 3381 C CA . GLY C 1 122 ? 13.475 -47.329 -0.884 1.00 32.22 100 GLY C CA 1
ATOM 3382 C C . GLY C 1 122 ? 12.730 -46.013 -0.763 1.00 31.19 100 GLY C C 1
ATOM 3383 O O . GLY C 1 122 ? 13.106 -45.044 -1.408 1.00 30.83 100 GLY C O 1
ATOM 3384 N N . LEU C 1 123 ? 11.698 -45.977 0.075 1.00 30.64 101 LEU C N 1
ATOM 3385 C CA . LEU C 1 123 ? 10.789 -44.837 0.135 1.00 30.32 101 LEU C CA 1
ATOM 3386 C C . LEU C 1 123 ? 10.758 -44.150 1.501 1.00 30.47 101 LEU C C 1
ATOM 3387 O O . LEU C 1 123 ? 10.098 -43.115 1.662 1.00 29.38 101 LEU C O 1
ATOM 3392 N N . PHE C 1 124 ? 11.457 -44.731 2.475 1.00 30.39 102 PHE C N 1
ATOM 3393 C CA . PHE C 1 124 ? 11.697 -44.098 3.774 1.00 31.26 102 PHE C CA 1
ATOM 3394 C C . PHE C 1 124 ? 10.418 -43.686 4.505 1.00 30.77 102 PHE C C 1
ATOM 3395 O O . PHE C 1 124 ? 10.394 -42.629 5.163 1.00 29.20 102 PHE C O 1
ATOM 3403 N N . LEU C 1 125 ? 9.379 -44.525 4.418 1.00 26.84 103 LEU C N 1
ATOM 3404 C CA . LEU C 1 125 ? 8.056 -44.197 4.967 1.00 26.71 103 LEU C CA 1
ATOM 3405 C C . LEU C 1 125 ? 7.888 -44.553 6.449 1.00 26.68 103 LEU C C 1
ATOM 3406 O O . LEU C 1 125 ? 6.853 -44.263 7.039 1.00 27.32 103 LEU C O 1
ATOM 3411 N N . GLY C 1 126 ? 8.885 -45.190 7.047 1.00 27.32 104 GLY C N 1
ATOM 3412 C CA . GLY C 1 126 ? 8.835 -45.514 8.466 1.00 29.39 104 GLY C CA 1
ATOM 3413 C C . GLY C 1 126 ? 7.740 -46.506 8.847 1.00 30.31 104 GLY C C 1
ATOM 3414 O O . GLY C 1 126 ? 7.145 -46.389 9.920 1.00 31.26 104 GLY C O 1
ATOM 3415 N N . LEU C 1 127 ? 7.474 -47.488 7.981 1.00 27.47 105 LEU C N 1
ATOM 3416 C CA . LEU C 1 127 ? 6.422 -48.469 8.237 1.00 26.59 105 LEU C CA 1
ATOM 3417 C C . LEU C 1 127 ? 6.857 -49.433 9.320 1.00 25.61 105 LEU C C 1
ATOM 3418 O O . LEU C 1 127 ? 7.890 -50.097 9.202 1.00 27.55 105 LEU C O 1
ATOM 3423 N N . GLU C 1 128 ? 6.049 -49.518 10.361 1.00 29.07 106 GLU C N 1
ATOM 3424 C CA . GLU C 1 128 ? 6.366 -50.343 11.511 1.00 31.54 106 GLU C CA 1
ATOM 3425 C C . GLU C 1 128 ? 5.745 -51.729 11.467 1.00 30.31 106 GLU C C 1
ATOM 3426 O O . GLU C 1 128 ? 6.315 -52.671 12.008 1.00 29.20 106 GLU C O 1
ATOM 3432 N N . ASP C 1 129 ? 4.562 -51.849 10.873 1.00 28.57 107 ASP C N 1
ATOM 3433 C CA . ASP C 1 129 ? 3.885 -53.140 10.822 1.00 29.17 107 ASP C CA 1
ATOM 3434 C C . ASP C 1 129 ? 2.775 -53.172 9.782 1.00 27.75 107 ASP C C 1
ATOM 3435 O O . ASP C 1 129 ? 2.491 -52.168 9.136 1.00 25.36 107 ASP C O 1
ATOM 3440 N N . PHE C 1 130 ? 2.169 -54.353 9.655 1.00 26.95 108 PHE C N 1
ATOM 3441 C CA . PHE C 1 130 ? 1.084 -54.623 8.720 1.00 25.71 108 PHE C CA 1
ATOM 3442 C C . PHE C 1 130 ? -0.086 -55.225 9.487 1.00 25.81 108 PHE C C 1
ATOM 3443 O O . PHE C 1 130 ? 0.113 -56.093 10.333 1.00 29.56 108 PHE C O 1
ATOM 3451 N N . GLU C 1 131 ? -1.294 -54.742 9.217 1.00 23.67 109 GLU C N 1
ATOM 3452 C CA . GLU C 1 131 ? -2.519 -55.312 9.768 1.00 25.03 109 GLU C CA 1
ATOM 3453 C C . GLU C 1 131 ? -3.397 -55.702 8.603 1.00 24.43 109 GLU C C 1
ATOM 3454 O O . GLU C 1 131 ? -3.454 -54.985 7.597 1.00 23.41 109 GLU C O 1
ATOM 3460 N N . CYS C 1 132 ? -4.062 -56.845 8.693 1.00 24.20 110 CYS C N 1
ATOM 3461 C CA . CYS C 1 132 ? -4.942 -57.252 7.602 1.00 24.09 110 CYS C CA 1
ATOM 3462 C C . CYS C 1 132 ? -6.105 -58.074 8.075 1.00 23.24 110 CYS C C 1
ATOM 3463 O O . CYS C 1 132 ? -6.148 -58.511 9.219 1.00 26.48 110 CYS C O 1
ATOM 3466 N N . HIS C 1 133 ? -7.069 -58.258 7.188 1.00 20.43 111 HIS C N 1
ATOM 3467 C CA . HIS C 1 133 ? -8.266 -58.997 7.509 1.00 20.54 111 HIS C CA 1
ATOM 3468 C C . HIS C 1 133 ? -8.971 -59.451 6.245 1.00 20.04 111 HIS C C 1
ATOM 3469 O O . HIS C 1 133 ? -8.849 -58.837 5.182 1.00 19.12 111 HIS C O 1
ATOM 3476 N N . PHE C 1 134 ? -9.698 -60.552 6.376 1.00 19.57 112 PHE C N 1
ATOM 3477 C CA . PHE C 1 134 ? -10.481 -61.087 5.285 1.00 19.63 112 PHE C CA 1
ATOM 3478 C C . PHE C 1 134 ? -11.745 -60.282 5.091 1.00 21.81 112 PHE C C 1
ATOM 3479 O O . PHE C 1 134 ? -12.344 -59.800 6.054 1.00 23.55 112 PHE C O 1
ATOM 3487 N N . ALA C 1 135 ? -12.135 -60.121 3.835 1.00 20.87 113 ALA C N 1
ATOM 3488 C CA . ALA C 1 135 ? -13.372 -59.447 3.489 1.00 20.82 113 ALA C CA 1
ATOM 3489 C C . ALA C 1 135 ? -14.142 -60.334 2.533 1.00 21.59 113 ALA C C 1
ATOM 3490 O O . ALA C 1 135 ? -13.568 -60.884 1.597 1.00 20.36 113 ALA C O 1
ATOM 3492 N N . LEU C 1 136 ? -15.439 -60.468 2.774 1.00 22.80 114 LEU C N 1
ATOM 3493 C CA . LEU C 1 136 ? -16.312 -61.247 1.913 1.00 25.22 114 LEU C CA 1
ATOM 3494 C C . LEU C 1 136 ? -17.545 -60.416 1.606 1.00 27.56 114 LEU C C 1
ATOM 3495 O O . LEU C 1 136 ? -18.351 -60.141 2.492 1.00 26.48 114 LEU C O 1
ATOM 3500 N N . TYR C 1 137 ? -17.673 -59.989 0.355 1.00 26.34 115 TYR C N 1
ATOM 3501 C CA . TYR C 1 137 ? -18.815 -59.195 -0.058 1.00 27.52 115 TYR C CA 1
ATOM 3502 C C . TYR C 1 137 ? -19.863 -60.152 -0.598 1.00 28.49 115 TYR C C 1
ATOM 3503 O O . TYR C 1 137 ? -19.597 -60.886 -1.554 1.00 27.87 115 TYR C O 1
ATOM 3512 N N . PRO C 1 138 ? -21.054 -60.173 0.017 1.00 29.01 116 PRO C N 1
ATOM 3513 C CA . PRO C 1 138 ? -22.147 -60.911 -0.609 1.00 29.26 116 PRO C CA 1
ATOM 3514 C C . PRO C 1 138 ? -22.531 -60.253 -1.938 1.00 28.33 116 PRO C C 1
ATOM 3515 O O . PRO C 1 138 ? -22.179 -59.091 -2.165 1.00 29.50 116 PRO C O 1
ATOM 3519 N N . PRO C 1 139 ? -23.240 -60.979 -2.809 1.00 27.18 117 PRO C N 1
ATOM 3520 C CA . PRO C 1 139 ? -23.718 -60.341 -4.035 1.00 25.12 117 PRO C CA 1
ATOM 3521 C C . PRO C 1 139 ? -24.478 -59.055 -3.725 1.00 26.11 117 PRO C C 1
ATOM 3522 O O . PRO C 1 139 ? -25.384 -59.050 -2.887 1.00 25.70 117 PRO C O 1
ATOM 3526 N N . GLY C 1 140 ? -24.096 -57.972 -4.385 1.00 25.97 118 GLY C N 1
ATOM 3527 C CA . GLY C 1 140 ? -24.804 -56.708 -4.253 1.00 26.22 118 GLY C CA 1
ATOM 3528 C C . GLY C 1 140 ? -24.182 -55.751 -3.256 1.00 24.76 118 GLY C C 1
ATOM 3529 O O . GLY C 1 140 ? -24.491 -54.560 -3.268 1.00 26.47 118 GLY C O 1
ATOM 3530 N N . ALA C 1 141 ? -23.332 -56.261 -2.367 1.00 23.53 119 ALA C N 1
ATOM 3531 C CA . ALA C 1 141 ? -22.615 -55.390 -1.450 1.00 22.50 119 ALA C CA 1
ATOM 3532 C C . ALA C 1 141 ? -21.592 -54.559 -2.226 1.00 22.21 119 ALA C C 1
ATOM 3533 O O . ALA C 1 141 ? -21.157 -54.922 -3.314 1.00 21.61 119 ALA C O 1
ATOM 3535 N N . PHE C 1 142 ? -21.222 -53.425 -1.664 1.00 23.24 120 PHE C N 1
ATOM 3536 C CA . PHE C 1 142 ? -20.263 -52.549 -2.313 1.00 24.29 120 PHE C CA 1
ATOM 3537 C C . PHE C 1 142 ? -19.613 -51.652 -1.272 1.00 23.70 120 PHE C C 1
ATOM 3538 O O . PHE C 1 142 ? -20.018 -51.643 -0.108 1.00 20.98 120 PHE C O 1
ATOM 3546 N N . TYR C 1 143 ? -18.603 -50.907 -1.697 1.00 23.80 121 TYR C N 1
ATOM 3547 C CA . TYR C 1 143 ? -17.927 -49.991 -0.804 1.00 24.24 121 TYR C CA 1
ATOM 3548 C C . TYR C 1 143 ? -17.809 -48.661 -1.528 1.00 22.33 121 TYR C C 1
ATOM 3549 O O . TYR C 1 143 ? -17.026 -48.531 -2.458 1.00 20.35 121 TYR C O 1
ATOM 3558 N N . ARG C 1 144 ? -18.598 -47.673 -1.102 1.00 23.24 122 ARG C N 1
ATOM 3559 C CA . ARG C 1 144 ? -18.593 -46.363 -1.735 1.00 22.21 122 ARG C CA 1
ATOM 3560 C C . ARG C 1 144 ? -17.184 -45.770 -1.769 1.00 22.48 122 ARG C C 1
ATOM 3561 O O . ARG C 1 144 ? -16.308 -46.129 -0.973 1.00 22.99 122 ARG C O 1
ATOM 3563 N N . ARG C 1 145 ? -16.985 -44.847 -2.695 1.00 21.23 123 ARG C N 1
ATOM 3564 C CA . ARG C 1 145 ? -15.722 -44.171 -2.869 1.00 21.73 123 ARG C CA 1
ATOM 3565 C C . ARG C 1 145 ? -15.174 -43.580 -1.570 1.00 24.29 123 ARG C C 1
ATOM 3566 O O . ARG C 1 145 ? -15.869 -42.824 -0.873 1.00 26.61 123 ARG C O 1
ATOM 3574 N N . HIS C 1 146 ? -13.920 -43.904 -1.252 1.00 22.51 124 HIS C N 1
ATOM 3575 C CA . HIS C 1 146 ? -13.296 -43.385 -0.039 1.00 22.99 124 HIS C CA 1
ATOM 3576 C C . HIS C 1 146 ? -11.781 -43.337 -0.108 1.00 22.86 124 HIS C C 1
ATOM 3577 O O . HIS C 1 146 ? -11.161 -43.810 -1.061 1.00 21.97 124 HIS C O 1
ATOM 3584 N N . LEU C 1 147 ? -11.200 -42.737 0.924 1.00 23.86 125 LEU C N 1
ATOM 3585 C CA . LEU C 1 147 ? -9.769 -42.774 1.165 1.00 25.00 125 LEU C CA 1
ATOM 3586 C C . LEU C 1 147 ? -9.561 -43.606 2.417 1.00 27.21 125 LEU C C 1
ATOM 3587 O O . LEU C 1 147 ? -10.331 -43.491 3.376 1.00 27.47 125 LEU C O 1
ATOM 3592 N N . ASP C 1 148 ? -8.526 -44.438 2.415 1.00 26.48 126 ASP C N 1
ATOM 3593 C CA . ASP C 1 148 ? -8.246 -45.289 3.564 1.00 26.71 126 ASP C CA 1
ATOM 3594 C C . ASP C 1 148 ? -7.694 -44.475 4.716 1.00 30.68 126 ASP C C 1
ATOM 3595 O O . ASP C 1 148 ? -8.095 -44.676 5.839 1.00 31.98 126 ASP C O 1
ATOM 3600 N N . ARG C 1 149 ? -6.764 -43.572 4.427 1.00 34.06 127 ARG C N 1
ATOM 3601 C CA . ARG C 1 149 ? -6.243 -42.646 5.435 1.00 38.48 127 ARG C CA 1
ATOM 3602 C C . ARG C 1 149 ? -7.033 -41.347 5.380 1.00 45.68 127 ARG C C 1
ATOM 3603 O O . ARG C 1 149 ? -6.681 -40.447 4.621 1.00 41.30 127 ARG C O 1
ATOM 3611 N N . PHE C 1 150 ? -8.107 -41.256 6.161 1.00 53.02 128 PHE C N 1
ATOM 3612 C CA . PHE C 1 150 ? -8.943 -40.054 6.147 1.00 62.97 128 PHE C CA 1
ATOM 3613 C C . PHE C 1 150 ? -8.341 -38.953 7.025 1.00 67.87 128 PHE C C 1
ATOM 3614 O O . PHE C 1 150 ? -7.854 -37.943 6.522 1.00 67.47 128 PHE C O 1
ATOM 3616 N N . ARG C 1 151 ? -8.376 -39.161 8.339 1.00 69.16 129 ARG C N 1
ATOM 3617 C CA . ARG C 1 151 ? -7.774 -38.230 9.287 1.00 73.31 129 ARG C CA 1
ATOM 3618 C C . ARG C 1 151 ? -6.250 -38.153 9.128 1.00 74.37 129 ARG C C 1
ATOM 3619 O O . ARG C 1 151 ? -5.654 -38.908 8.359 1.00 72.69 129 ARG C O 1
ATOM 3621 N N . ASP C 1 152 ? -5.629 -37.227 9.857 1.00 75.31 130 ASP C N 1
ATOM 3622 C CA . ASP C 1 152 ? -4.177 -37.068 9.840 1.00 73.62 130 ASP C CA 1
ATOM 3623 C C . ASP C 1 152 ? -3.563 -37.805 11.022 1.00 66.16 130 ASP C C 1
ATOM 3624 O O . ASP C 1 152 ? -2.355 -38.033 11.063 1.00 70.28 130 ASP C O 1
ATOM 3626 N N . ASP C 1 153 ? -4.405 -38.161 11.988 1.00 59.37 131 ASP C N 1
ATOM 3627 C CA . ASP C 1 153 ? -3.997 -39.027 13.084 1.00 53.09 131 ASP C CA 1
ATOM 3628 C C . ASP C 1 153 ? -3.950 -40.483 12.608 1.00 48.95 131 ASP C C 1
ATOM 3629 O O . ASP C 1 153 ? -3.535 -41.376 13.347 1.00 49.05 131 ASP C O 1
ATOM 3631 N N . ASP C 1 154 ? -4.388 -40.725 11.378 1.00 46.02 132 ASP C N 1
ATOM 3632 C CA . ASP C 1 154 ? -4.434 -42.084 10.847 1.00 43.42 132 ASP C CA 1
ATOM 3633 C C . ASP C 1 154 ? -3.010 -42.515 10.481 1.00 41.17 132 ASP C C 1
ATOM 3634 O O . ASP C 1 154 ? -2.302 -41.808 9.766 1.00 42.41 132 ASP C O 1
ATOM 3639 N N . ARG C 1 155 ? -2.582 -43.654 11.013 1.00 38.80 133 ARG C N 1
ATOM 3640 C CA . ARG C 1 155 ? -1.207 -44.105 10.838 1.00 37.83 133 ARG C CA 1
ATOM 3641 C C . ARG C 1 155 ? -1.013 -44.899 9.541 1.00 34.40 133 ARG C C 1
ATOM 3642 O O . ARG C 1 155 ? 0.120 -45.195 9.161 1.00 32.22 133 ARG C O 1
ATOM 3650 N N . ARG C 1 156 ? -2.114 -45.253 8.882 1.00 33.68 134 ARG C N 1
ATOM 3651 C CA . ARG C 1 156 ? -2.074 -46.086 7.675 1.00 30.98 134 ARG C CA 1
ATOM 3652 C C . ARG C 1 156 ? -1.493 -45.323 6.482 1.00 30.07 134 ARG C C 1
ATOM 3653 O O . ARG C 1 156 ? -2.047 -44.312 6.056 1.00 31.64 134 ARG C O 1
ATOM 3661 N N . MET C 1 157 ? -0.370 -45.812 5.962 1.00 27.21 135 MET C N 1
ATOM 3662 C CA . MET C 1 157 ? 0.386 -45.133 4.914 1.00 25.70 135 MET C CA 1
ATOM 3663 C C . MET C 1 157 ? 0.264 -45.796 3.547 1.00 23.11 135 MET C C 1
ATOM 3664 O O . MET C 1 157 ? 0.285 -45.125 2.520 1.00 21.61 135 MET C O 1
ATOM 3669 N N . VAL C 1 158 ? 0.198 -47.130 3.544 1.00 20.54 136 VAL C N 1
ATOM 3670 C CA . VAL C 1 158 ? 0.144 -47.893 2.314 1.00 17.83 136 VAL C CA 1
ATOM 3671 C C . VAL C 1 158 ? -0.903 -49.011 2.466 1.00 18.09 136 VAL C C 1
ATOM 3672 O O . VAL C 1 158 ? -0.906 -49.738 3.460 1.00 17.25 136 VAL C O 1
ATOM 3676 N N . SER C 1 159 ? -1.789 -49.118 1.484 1.00 17.32 137 SER C N 1
ATOM 3677 C CA . SER C 1 159 ? -2.858 -50.101 1.473 1.00 16.30 137 SER C CA 1
ATOM 3678 C C . SER C 1 159 ? -2.442 -51.229 0.540 1.00 14.90 137 SER C C 1
ATOM 3679 O O . SER C 1 159 ? -1.778 -50.995 -0.455 1.00 15.60 137 SER C O 1
ATOM 3682 N N . ALA C 1 160 ? -2.828 -52.450 0.864 1.00 14.54 138 ALA C N 1
ATOM 3683 C CA . ALA C 1 160 ? -2.540 -53.604 0.007 1.00 13.88 138 ALA C CA 1
ATOM 3684 C C . ALA C 1 160 ? -3.746 -54.538 0.058 1.00 15.63 138 ALA C C 1
ATOM 3685 O O . ALA C 1 160 ? -4.221 -54.887 1.152 1.00 14.09 138 ALA C O 1
ATOM 3687 N N . VAL C 1 161 ? -4.249 -54.931 -1.114 1.00 12.98 139 VAL C N 1
ATOM 3688 C CA . VAL C 1 161 ? -5.359 -55.882 -1.198 1.00 12.73 139 VAL C CA 1
ATOM 3689 C C . VAL C 1 161 ? -4.999 -57.051 -2.131 1.00 13.11 139 VAL C C 1
ATOM 3690 O O . VAL C 1 161 ? -4.491 -56.847 -3.236 1.00 12.08 139 VAL C O 1
ATOM 3694 N N . LEU C 1 162 ? -5.227 -58.274 -1.647 1.00 12.34 140 LEU C N 1
ATOM 3695 C CA . LEU C 1 162 ? -4.997 -59.482 -2.443 1.00 12.11 140 LEU C CA 1
ATOM 3696 C C . LEU C 1 162 ? -6.323 -60.109 -2.768 1.00 12.05 140 LEU C C 1
ATOM 3697 O O . LEU C 1 162 ? -7.076 -60.457 -1.869 1.00 13.19 140 LEU C O 1
ATOM 3702 N N . TYR C 1 163 ? -6.613 -60.308 -4.040 1.00 11.80 141 TYR C N 1
ATOM 3703 C CA . TYR C 1 163 ? -7.885 -60.905 -4.378 1.00 11.87 141 TYR C CA 1
ATOM 3704 C C . TYR C 1 163 ? -7.774 -62.437 -4.415 1.00 12.05 141 TYR C C 1
ATOM 3705 O O . TYR C 1 163 ? -6.705 -62.985 -4.657 1.00 12.05 141 TYR C O 1
ATOM 3714 N N . LEU C 1 164 ? -8.898 -63.107 -4.209 1.00 14.37 142 LEU C N 1
ATOM 3715 C CA . LEU C 1 164 ? -8.897 -64.567 -4.025 1.00 15.15 142 LEU C CA 1
ATOM 3716 C C . LEU C 1 164 ? -9.877 -65.333 -4.924 1.00 18.62 142 LEU C C 1
ATOM 3717 O O . LEU C 1 164 ? -10.101 -66.524 -4.721 1.00 16.64 142 LEU C O 1
ATOM 3722 N N . ASN C 1 165 ? -10.449 -64.659 -5.915 1.00 19.20 143 ASN C N 1
ATOM 3723 C CA . ASN C 1 165 ? -11.569 -65.210 -6.672 1.00 19.74 143 ASN C CA 1
ATOM 3724 C C . ASN C 1 165 ? -11.149 -65.838 -7.983 1.00 20.63 143 ASN C C 1
ATOM 3725 O O . ASN C 1 165 ? -10.505 -65.196 -8.810 1.00 21.51 143 ASN C O 1
ATOM 3730 N N . GLU C 1 166 ? -11.536 -67.094 -8.170 1.00 21.83 144 GLU C N 1
ATOM 3731 C CA . GLU C 1 166 ? -11.243 -67.817 -9.406 1.00 23.76 144 GLU C CA 1
ATOM 3732 C C . GLU C 1 166 ? -12.412 -67.747 -10.397 1.00 23.36 144 GLU C C 1
ATOM 3733 O O . GLU C 1 166 ? -13.572 -67.620 -10.013 1.00 21.99 144 GLU C O 1
ATOM 3739 N N . GLY C 1 167 ? -12.089 -67.798 -11.680 1.00 25.97 145 GLY C N 1
ATOM 3740 C CA . GLY C 1 167 ? -13.087 -67.782 -12.729 1.00 28.18 145 GLY C CA 1
ATOM 3741 C C . GLY C 1 167 ? -13.951 -66.536 -12.794 1.00 26.88 145 GLY C C 1
ATOM 3742 O O . GLY C 1 167 ? -15.136 -66.627 -13.118 1.00 29.88 145 GLY C O 1
ATOM 3743 N N . TRP C 1 168 ? -13.357 -65.380 -12.507 1.00 23.06 146 TRP C N 1
ATOM 3744 C CA . TRP C 1 168 ? -14.056 -64.098 -12.562 1.00 20.23 146 TRP C CA 1
ATOM 3745 C C . TRP C 1 168 ? -14.257 -63.637 -13.994 1.00 24.53 146 TRP C C 1
ATOM 3746 O O . TRP C 1 168 ? -13.354 -63.736 -14.810 1.00 22.86 146 TRP C O 1
ATOM 3757 N N . GLN C 1 169 ? -15.436 -63.110 -14.282 1.00 30.45 147 GLN C N 1
ATOM 3758 C CA . GLN C 1 169 ? -15.784 -62.688 -15.638 1.00 37.65 147 GLN C CA 1
ATOM 3759 C C . GLN C 1 169 ? -16.234 -61.244 -15.639 1.00 35.54 147 GLN C C 1
ATOM 3760 O O . GLN C 1 169 ? -16.704 -60.733 -14.622 1.00 34.03 147 GLN C O 1
ATOM 3766 N N . PRO C 1 170 ? -16.089 -60.569 -16.788 1.00 35.03 148 PRO C N 1
ATOM 3767 C CA . PRO C 1 170 ? -16.481 -59.162 -16.878 1.00 31.99 148 PRO C CA 1
ATOM 3768 C C . PRO C 1 170 ? -17.963 -58.925 -16.544 1.00 29.37 148 PRO C C 1
ATOM 3769 O O . PRO C 1 170 ? -18.301 -57.821 -16.149 1.00 32.25 148 PRO C O 1
ATOM 3773 N N . HIS C 1 171 ? -18.826 -59.926 -16.653 1.00 26.73 149 HIS C N 1
ATOM 3774 C CA . HIS C 1 171 ? -20.220 -59.744 -16.234 1.00 29.00 149 HIS C CA 1
ATOM 3775 C C . HIS C 1 171 ? -20.433 -59.833 -14.715 1.00 27.44 149 HIS C C 1
ATOM 3776 O O . HIS C 1 171 ? -21.530 -59.582 -14.231 1.00 30.20 149 HIS C O 1
ATOM 3783 N N . ASP C 1 172 ? -19.394 -60.193 -13.968 1.00 23.17 150 ASP C N 1
ATOM 3784 C CA . ASP C 1 172 ? -19.509 -60.324 -12.518 1.00 21.82 150 ASP C CA 1
ATOM 3785 C C . ASP C 1 172 ? -19.382 -58.998 -11.757 1.00 22.18 150 ASP C C 1
ATOM 3786 O O . ASP C 1 172 ? -19.789 -58.921 -10.602 1.00 24.10 150 ASP C O 1
ATOM 3791 N N . GLY C 1 173 ? -18.812 -57.968 -12.381 1.00 21.09 151 GLY C N 1
ATOM 3792 C CA . GLY C 1 173 ? -18.632 -56.687 -11.722 1.00 21.23 151 GLY C CA 1
ATOM 3793 C C . GLY C 1 173 ? -17.605 -56.795 -10.605 1.00 19.73 151 GLY C C 1
ATOM 3794 O O . GLY C 1 173 ? -16.621 -57.508 -10.754 1.00 18.05 151 GLY C O 1
ATOM 3795 N N . GLY C 1 174 ? -17.813 -56.094 -9.492 1.00 18.12 152 GLY C N 1
ATOM 3796 C CA . GLY C 1 174 ? -16.955 -56.294 -8.320 1.00 16.53 152 GLY C CA 1
ATOM 3797 C C . GLY C 1 174 ? -15.556 -55.698 -8.432 1.00 15.21 152 GLY C C 1
ATOM 3798 O O . GLY C 1 174 ? -14.660 -55.994 -7.629 1.00 13.16 152 GLY C O 1
ATOM 3799 N N . GLN C 1 175 ? -15.360 -54.827 -9.412 1.00 13.61 153 GLN C N 1
ATOM 3800 C CA . GLN C 1 175 ? -14.050 -54.237 -9.601 1.00 16.41 153 GLN C CA 1
ATOM 3801 C C . GLN C 1 175 ? -13.685 -53.248 -8.483 1.00 14.70 153 GLN C C 1
ATOM 3802 O O . GLN C 1 175 ? -14.546 -52.591 -7.886 1.00 14.63 153 GLN C O 1
ATOM 3808 N N . LEU C 1 176 ? -12.399 -53.175 -8.183 1.00 14.31 154 LEU C N 1
ATOM 3809 C CA . LEU C 1 176 ? -11.870 -52.042 -7.439 1.00 17.02 154 LEU C CA 1
ATOM 3810 C C . LEU C 1 176 ? -11.665 -50.911 -8.446 1.00 15.12 154 LEU C C 1
ATOM 3811 O O . LEU C 1 176 ? -10.974 -51.084 -9.434 1.00 15.95 154 LEU C O 1
ATOM 3816 N N . ARG C 1 177 ? -12.250 -49.761 -8.182 1.00 16.28 155 ARG C N 1
ATOM 3817 C CA . ARG C 1 177 ? -12.036 -48.591 -9.017 1.00 15.33 155 ARG C CA 1
ATOM 3818 C C . ARG C 1 177 ? -11.137 -47.604 -8.284 1.00 16.05 155 ARG C C 1
ATOM 3819 O O . ARG C 1 177 ? -11.432 -47.161 -7.171 1.00 15.26 155 ARG C O 1
ATOM 3827 N N . MET C 1 178 ? -10.009 -47.301 -8.906 1.00 16.76 156 MET C N 1
ATOM 3828 C CA . MET C 1 178 ? -9.065 -46.348 -8.374 1.00 17.83 156 MET C CA 1
ATOM 3829 C C . MET C 1 178 ? -9.174 -45.066 -9.172 1.00 19.59 156 MET C C 1
ATOM 3830 O O . MET C 1 178 ? -9.219 -45.094 -10.398 1.00 19.00 156 MET C O 1
ATOM 3835 N N . PHE C 1 179 ? -9.223 -43.957 -8.448 1.00 19.23 157 PHE C N 1
ATOM 3836 C CA . PHE C 1 179 ? -9.308 -42.629 -9.043 1.00 22.22 157 PHE C CA 1
ATOM 3837 C C . PHE C 1 179 ? -7.914 -42.024 -9.011 1.00 23.47 157 PHE C C 1
ATOM 3838 O O . PHE C 1 179 ? -7.352 -41.754 -7.950 1.00 23.53 157 PHE C O 1
ATOM 3846 N N . LEU C 1 180 ? -7.338 -41.886 -10.192 1.00 25.67 158 LEU C N 1
ATOM 3847 C CA . LEU C 1 180 ? -5.978 -41.412 -10.330 1.00 30.97 158 LEU C CA 1
ATOM 3848 C C . LEU C 1 180 ? -6.072 -39.932 -10.689 1.00 39.23 158 LEU C C 1
ATOM 3849 O O . LEU C 1 180 ? -7.164 -39.358 -10.639 1.00 39.12 158 LEU C O 1
ATOM 3854 N N . ALA C 1 181 ? -4.949 -39.310 -11.042 1.00 45.92 159 ALA C N 1
ATOM 3855 C CA . ALA C 1 181 ? -4.933 -37.880 -11.374 1.00 51.57 159 ALA C CA 1
ATOM 3856 C C . ALA C 1 181 ? -5.537 -37.583 -12.755 1.00 50.57 159 ALA C C 1
ATOM 3857 O O . ALA C 1 181 ? -5.594 -38.458 -13.621 1.00 51.24 159 ALA C O 1
ATOM 3859 N N . ASP C 1 182 ? -5.987 -36.340 -12.943 1.00 48.84 160 ASP C N 1
ATOM 3860 C CA . ASP C 1 182 ? -6.576 -35.875 -14.209 1.00 46.85 160 ASP C CA 1
ATOM 3861 C C . ASP C 1 182 ? -7.854 -36.613 -14.615 1.00 46.99 160 ASP C C 1
ATOM 3862 O O . ASP C 1 182 ? -8.159 -36.761 -15.812 1.00 43.76 160 ASP C O 1
ATOM 3864 N N . GLY C 1 183 ? -8.612 -37.051 -13.616 1.00 49.02 161 GLY C N 1
ATOM 3865 C CA . GLY C 1 183 ? -9.871 -37.735 -13.854 1.00 50.80 161 GLY C CA 1
ATOM 3866 C C . GLY C 1 183 ? -9.719 -39.125 -14.446 1.00 47.20 161 GLY C C 1
ATOM 3867 O O . GLY C 1 183 ? -10.697 -39.719 -14.917 1.00 50.05 161 GLY C O 1
ATOM 3868 N N . VAL C 1 184 ? -8.492 -39.642 -14.442 1.00 41.35 162 VAL C N 1
ATOM 3869 C CA . VAL C 1 184 ? -8.243 -40.967 -14.967 1.00 35.45 162 VAL C CA 1
ATOM 3870 C C . VAL C 1 184 ? -8.721 -41.941 -13.903 1.00 31.51 162 VAL C C 1
ATOM 3871 O O . VAL C 1 184 ? -8.584 -41.686 -12.709 1.00 30.00 162 VAL C O 1
ATOM 3875 N N . GLU C 1 185 ? -9.321 -43.037 -14.338 1.00 31.29 163 GLU C N 1
ATOM 3876 C CA . GLU C 1 185 ? -9.718 -44.096 -13.421 1.00 30.51 163 GLU C CA 1
ATOM 3877 C C . GLU C 1 185 ? -9.092 -45.373 -13.898 1.00 28.00 163 GLU C C 1
ATOM 3878 O O . GLU C 1 185 ? -8.735 -45.503 -15.069 1.00 28.79 163 GLU C O 1
ATOM 3884 N N . HIS C 1 186 ? -8.936 -46.313 -12.983 1.00 23.96 164 HIS C N 1
ATOM 3885 C CA . HIS C 1 186 ? -8.463 -47.622 -13.355 1.00 21.96 164 HIS C CA 1
ATOM 3886 C C . HIS C 1 186 ? -9.271 -48.667 -12.608 1.00 21.12 164 HIS C C 1
ATOM 3887 O O . HIS C 1 186 ? -9.362 -48.624 -11.370 1.00 20.48 164 HIS C O 1
ATOM 3894 N N . ASP C 1 187 ? -9.883 -49.581 -13.353 1.00 20.18 165 ASP C N 1
ATOM 3895 C CA . ASP C 1 187 ? -10.585 -50.709 -12.750 1.00 21.61 165 ASP C CA 1
ATOM 3896 C C . ASP C 1 187 ? -9.680 -51.933 -12.640 1.00 20.32 165 ASP C C 1
ATOM 3897 O O . ASP C 1 187 ? -8.895 -52.242 -13.546 1.00 22.56 165 ASP C O 1
ATOM 3902 N N . VAL C 1 188 ? -9.794 -52.616 -11.512 1.00 17.56 166 VAL C N 1
ATOM 3903 C CA . VAL C 1 188 ? -9.113 -53.884 -11.291 1.00 15.24 166 VAL C CA 1
ATOM 3904 C C . VAL C 1 188 ? -10.148 -54.963 -11.018 1.00 15.68 166 VAL C C 1
ATOM 3905 O O . VAL C 1 188 ? -10.901 -54.868 -10.055 1.00 15.96 166 VAL C O 1
ATOM 3909 N N . GLU C 1 189 ? -10.208 -55.994 -11.857 1.00 15.39 167 GLU C N 1
ATOM 3910 C CA . GLU C 1 189 ? -11.066 -57.143 -11.560 1.00 17.15 167 GLU C CA 1
ATOM 3911 C C . GLU C 1 189 ? -10.497 -57.936 -10.370 1.00 13.60 167 GLU C C 1
ATOM 3912 O O . GLU C 1 189 ? -9.303 -58.115 -10.266 1.00 13.81 167 GLU C O 1
ATOM 3918 N N . PRO C 1 190 ? -11.356 -58.428 -9.478 1.00 13.29 168 PRO C N 1
ATOM 3919 C CA . PRO C 1 190 ? -10.877 -59.068 -8.248 1.00 12.46 168 PRO C CA 1
ATOM 3920 C C . PRO C 1 190 ? -10.388 -60.507 -8.457 1.00 12.12 168 PRO C C 1
ATOM 3921 O O . PRO C 1 190 ? -10.869 -61.437 -7.817 1.00 13.05 168 PRO C O 1
ATOM 3925 N N . VAL C 1 191 ? -9.410 -60.659 -9.343 1.00 14.37 169 VAL C N 1
ATOM 3926 C CA . VAL C 1 191 ? -8.936 -61.952 -9.815 1.00 14.90 169 VAL C CA 1
ATOM 3927 C C . VAL C 1 191 ? -7.970 -62.624 -8.851 1.00 15.40 169 VAL C C 1
ATOM 3928 O O . VAL C 1 191 ? -7.026 -61.996 -8.369 1.00 14.38 169 VAL C O 1
ATOM 3932 N N . ALA C 1 192 ? -8.177 -63.917 -8.601 1.00 15.38 170 ALA C N 1
ATOM 3933 C CA . ALA C 1 192 ? -7.334 -64.648 -7.645 1.00 14.51 170 ALA C CA 1
ATOM 3934 C C . ALA C 1 192 ? -5.859 -64.349 -7.882 1.00 13.53 170 ALA C C 1
ATOM 3935 O O . ALA C 1 192 ? -5.374 -64.434 -9.006 1.00 12.30 170 ALA C O 1
ATOM 3937 N N . GLY C 1 193 ? -5.144 -64.012 -6.817 1.00 13.17 171 GLY C N 1
ATOM 3938 C CA . GLY C 1 193 ? -3.713 -63.803 -6.897 1.00 13.33 171 GLY C CA 1
ATOM 3939 C C . GLY C 1 193 ? -3.289 -62.378 -7.208 1.00 12.92 171 GLY C C 1
ATOM 3940 O O . GLY C 1 193 ? -2.115 -62.049 -7.119 1.00 12.03 171 GLY C O 1
ATOM 3941 N N . CYS C 1 194 ? -4.234 -61.531 -7.590 1.00 11.71 172 CYS C N 1
ATOM 3942 C CA . CYS C 1 194 ? -3.878 -60.164 -7.949 1.00 12.81 172 CYS C CA 1
ATOM 3943 C C . CYS C 1 194 ? -3.670 -59.316 -6.694 1.00 11.61 172 CYS C C 1
ATOM 3944 O O . CYS C 1 194 ? -4.550 -59.238 -5.839 1.00 11.58 172 CYS C O 1
ATOM 3947 N N . LEU C 1 195 ? -2.512 -58.680 -6.609 1.00 11.76 173 LEU C N 1
ATOM 3948 C CA . LEU C 1 195 ? -2.198 -57.780 -5.494 1.00 13.30 173 LEU C CA 1
ATOM 3949 C C . LEU C 1 195 ? -2.213 -56.340 -5.991 1.00 12.45 173 LEU C C 1
ATOM 3950 O O . LEU C 1 195 ? -1.561 -56.022 -6.989 1.00 12.14 173 LEU C O 1
ATOM 3955 N N . VAL C 1 196 ? -2.968 -55.494 -5.294 1.00 12.44 174 VAL C N 1
ATOM 3956 C CA . VAL C 1 196 ? -2.973 -54.060 -5.532 1.00 12.61 174 VAL C CA 1
ATOM 3957 C C . VAL C 1 196 ? -2.440 -53.360 -4.289 1.00 14.75 174 VAL C C 1
ATOM 3958 O O . VAL C 1 196 ? -2.872 -53.652 -3.173 1.00 13.61 174 VAL C O 1
ATOM 3962 N N . VAL C 1 197 ? -1.505 -52.438 -4.493 1.00 13.98 175 VAL C N 1
ATOM 3963 C CA . VAL C 1 197 ? -0.848 -51.731 -3.406 1.00 13.90 175 VAL C CA 1
ATOM 3964 C C . VAL C 1 197 ? -0.979 -50.244 -3.764 1.00 15.69 175 VAL C C 1
ATOM 3965 O O . VAL C 1 197 ? -0.842 -49.888 -4.936 1.00 14.76 175 VAL C O 1
ATOM 3969 N N . PHE C 1 198 ? -1.297 -49.389 -2.794 1.00 14.80 176 PHE C N 1
ATOM 3970 C CA . PHE C 1 198 ? -1.379 -47.950 -3.080 1.00 15.44 176 PHE C CA 1
ATOM 3971 C C . PHE C 1 198 ? -1.193 -47.065 -1.852 1.00 17.73 176 PHE C C 1
ATOM 3972 O O . PHE C 1 198 ? -1.387 -47.498 -0.699 1.00 16.40 176 PHE C O 1
ATOM 3980 N N . LEU C 1 199 ? -0.810 -45.819 -2.110 1.00 17.10 177 LEU C N 1
ATOM 3981 C CA . LEU C 1 199 ? -0.639 -44.860 -1.049 1.00 19.46 177 LEU C CA 1
ATOM 3982 C C . LEU C 1 199 ? -2.007 -44.517 -0.478 1.00 19.60 177 LEU C C 1
ATOM 3983 O O . LEU C 1 199 ? -2.868 -44.002 -1.178 1.00 19.84 177 LEU C O 1
ATOM 3988 N N . SER C 1 200 ? -2.179 -44.799 0.811 1.00 18.90 178 SER C N 1
ATOM 3989 C CA . SER C 1 200 ? -3.470 -44.719 1.487 1.00 20.36 178 SER C CA 1
ATOM 3990 C C . SER C 1 200 ? -4.056 -43.303 1.527 1.00 22.33 178 SER C C 1
ATOM 3991 O O . SER C 1 200 ? -5.275 -43.132 1.549 1.00 21.17 178 SER C O 1
ATOM 3994 N N . GLY C 1 201 ? -3.195 -42.294 1.594 1.00 26.23 179 GLY C N 1
ATOM 3995 C CA . GLY C 1 201 ? -3.660 -40.911 1.690 1.00 28.03 179 GLY C CA 1
ATOM 3996 C C . GLY C 1 201 ? -3.830 -40.277 0.326 1.00 31.46 179 GLY C C 1
ATOM 3997 O O . GLY C 1 201 ? -4.347 -39.160 0.224 1.00 30.56 179 GLY C O 1
ATOM 3998 N N . GLU C 1 202 ? -3.409 -40.982 -0.731 1.00 29.98 180 GLU C N 1
ATOM 3999 C CA . GLU C 1 202 ? -3.367 -40.390 -2.072 1.00 32.39 180 GLU C CA 1
ATOM 4000 C C . GLU C 1 202 ? -4.382 -40.936 -3.090 1.00 28.63 180 GLU C C 1
ATOM 4001 O O . GLU C 1 202 ? -4.783 -40.216 -3.993 1.00 29.52 180 GLU C O 1
ATOM 4007 N N . VAL C 1 203 ? -4.787 -42.197 -2.962 1.00 25.94 181 VAL C N 1
ATOM 4008 C CA . VAL C 1 203 ? -5.601 -42.832 -4.000 1.00 22.00 181 VAL C CA 1
ATOM 4009 C C . VAL C 1 203 ? -7.013 -43.161 -3.507 1.00 20.09 181 VAL C C 1
ATOM 4010 O O . VAL C 1 203 ? -7.223 -44.115 -2.750 1.00 17.46 181 VAL C O 1
ATOM 4014 N N . PRO C 1 204 ? -7.993 -42.345 -3.908 1.00 21.74 182 PRO C N 1
ATOM 4015 C CA . PRO C 1 204 ? -9.366 -42.730 -3.594 1.00 21.93 182 PRO C CA 1
ATOM 4016 C C . PRO C 1 204 ? -9.830 -43.899 -4.461 1.00 19.19 182 PRO C C 1
ATOM 4017 O O . PRO C 1 204 ? -9.361 -44.067 -5.595 1.00 17.04 182 PRO C O 1
ATOM 4021 N N . HIS C 1 205 ? -10.769 -44.679 -3.942 1.00 19.25 183 HIS C N 1
ATOM 4022 C CA . HIS C 1 205 ? -11.163 -45.914 -4.599 1.00 18.65 183 HIS C CA 1
ATOM 4023 C C . HIS C 1 205 ? -12.488 -46.411 -4.056 1.00 19.81 183 HIS C C 1
ATOM 4024 O O . HIS C 1 205 ? -12.890 -46.047 -2.952 1.00 19.61 183 HIS C O 1
ATOM 4031 N N . GLU C 1 206 ? -13.166 -47.246 -4.835 1.00 19.43 184 GLU C N 1
ATOM 4032 C CA . GLU C 1 206 ? -14.428 -47.851 -4.420 1.00 18.71 184 GLU C CA 1
ATOM 4033 C C . GLU C 1 206 ? -14.479 -49.275 -4.919 1.00 16.21 184 GLU C C 1
ATOM 4034 O O . GLU C 1 206 ? -13.681 -49.652 -5.756 1.00 14.77 184 GLU C O 1
ATOM 4040 N N . VAL C 1 207 ? -15.408 -50.050 -4.367 1.00 17.63 185 VAL C N 1
ATOM 4041 C CA . VAL C 1 207 ? -15.697 -51.410 -4.817 1.00 16.72 185 VAL C CA 1
ATOM 4042 C C . VAL C 1 207 ? -17.090 -51.395 -5.409 1.00 16.92 185 VAL C C 1
ATOM 4043 O O . VAL C 1 207 ? -18.056 -50.958 -4.781 1.00 16.22 185 VAL C O 1
ATOM 4047 N N . LEU C 1 208 ? -17.176 -51.822 -6.656 1.00 18.17 186 LEU C N 1
ATOM 4048 C CA . LEU C 1 208 ? -18.450 -51.862 -7.346 1.00 19.44 186 LEU C CA 1
ATOM 4049 C C . LEU C 1 208 ? -19.150 -53.153 -6.970 1.00 19.77 186 LEU C C 1
ATOM 4050 O O . LEU C 1 208 ? -18.498 -54.150 -6.648 1.00 17.90 186 LEU C O 1
ATOM 4055 N N . PRO C 1 209 ? -20.488 -53.148 -6.992 1.00 21.29 187 PRO C N 1
ATOM 4056 C CA . PRO C 1 209 ? -21.155 -54.388 -6.585 1.00 22.31 187 PRO C CA 1
ATOM 4057 C C . PRO C 1 209 ? -20.876 -55.532 -7.547 1.00 22.54 187 PRO C C 1
ATOM 4058 O O . PRO C 1 209 ? -20.655 -55.305 -8.745 1.00 20.85 187 PRO C O 1
ATOM 4062 N N . ALA C 1 210 ? -20.890 -56.746 -7.016 1.00 21.43 188 ALA C N 1
ATOM 4063 C CA . ALA C 1 210 ? -20.673 -57.956 -7.804 1.00 22.90 188 ALA C CA 1
ATOM 4064 C C . ALA C 1 210 ? -21.903 -58.842 -7.764 1.00 25.10 188 ALA C C 1
ATOM 4065 O O . ALA C 1 210 ? -22.672 -58.796 -6.812 1.00 25.87 188 ALA C O 1
ATOM 4067 N N . GLY C 1 211 ? -22.065 -59.670 -8.792 1.00 27.20 189 GLY C N 1
ATOM 4068 C CA . GLY C 1 211 ? -23.171 -60.606 -8.864 1.00 29.12 189 GLY C CA 1
ATOM 4069 C C . GLY C 1 211 ? -22.816 -61.968 -8.292 1.00 28.97 189 GLY C C 1
ATOM 4070 O O . GLY C 1 211 ? -23.619 -62.895 -8.340 1.00 29.59 189 GLY C O 1
ATOM 4071 N N . ARG C 1 212 ? -21.615 -62.089 -7.741 1.00 25.32 190 ARG C N 1
ATOM 4072 C CA . ARG C 1 212 ? -21.235 -63.296 -7.012 1.00 25.49 190 ARG C CA 1
ATOM 4073 C C . ARG C 1 212 ? -20.409 -62.894 -5.794 1.00 24.26 190 ARG C C 1
ATOM 4074 O O . ARG C 1 212 ? -19.907 -61.783 -5.732 1.00 22.87 190 ARG C O 1
ATOM 4082 N N . GLU C 1 213 ? -20.278 -63.781 -4.818 1.00 27.10 191 GLU C N 1
ATOM 4083 C CA . GLU C 1 213 ? -19.496 -63.463 -3.628 1.00 27.47 191 GLU C CA 1
ATOM 4084 C C . GLU C 1 213 ? -18.083 -63.078 -4.029 1.00 22.42 191 GLU C C 1
ATOM 4085 O O . GLU C 1 213 ? -17.505 -63.654 -4.945 1.00 23.18 191 GLU C O 1
ATOM 4091 N N . ARG C 1 214 ? -17.539 -62.099 -3.327 1.00 20.72 192 ARG C N 1
ATOM 4092 C CA . ARG C 1 214 ? -16.248 -61.521 -3.663 1.00 17.97 192 ARG C CA 1
ATOM 4093 C C . ARG C 1 214 ? -15.332 -61.540 -2.437 1.00 18.38 192 ARG C C 1
ATOM 4094 O O . ARG C 1 214 ? -15.585 -60.859 -1.432 1.00 17.98 192 ARG C O 1
ATOM 4102 N N . LEU C 1 215 ? -14.267 -62.328 -2.540 1.00 16.62 193 LEU C N 1
ATOM 4103 C CA . LEU C 1 215 ? -13.355 -62.561 -1.443 1.00 16.33 193 LEU C CA 1
ATOM 4104 C C . LEU C 1 215 ? -12.080 -61.789 -1.670 1.00 15.56 193 LEU C C 1
ATOM 4105 O O . LEU C 1 215 ? -11.614 -61.654 -2.803 1.00 13.82 193 LEU C O 1
ATOM 4110 N N . SER C 1 216 ? -11.485 -61.330 -0.580 1.00 14.49 194 SER C N 1
ATOM 4111 C CA . SER C 1 216 ? -10.228 -60.611 -0.651 1.00 13.14 194 SER C CA 1
ATOM 4112 C C . SER C 1 216 ? -9.583 -60.577 0.726 1.00 14.91 194 SER C C 1
ATOM 4113 O O . SER C 1 216 ? -10.188 -60.934 1.746 1.00 15.64 194 SER C O 1
ATOM 4116 N N . LEU C 1 217 ? -8.342 -60.149 0.734 1.00 13.69 195 LEU C N 1
ATOM 4117 C CA . LEU C 1 217 ? -7.589 -60.012 1.948 1.00 17.97 195 LEU C CA 1
ATOM 4118 C C . LEU C 1 217 ? -6.984 -58.609 1.939 1.00 18.73 195 LEU C C 1
ATOM 4119 O O . LEU C 1 217 ? -6.069 -58.308 1.161 1.00 17.02 195 LEU C O 1
ATOM 4124 N N . THR C 1 218 ? -7.529 -57.750 2.787 1.00 17.88 196 THR C N 1
ATOM 4125 C CA . THR C 1 218 ? -7.241 -56.324 2.729 1.00 20.53 196 THR C CA 1
ATOM 4126 C C . THR C 1 218 ? -6.480 -55.893 3.972 1.00 19.28 196 THR C C 1
ATOM 4127 O O . THR C 1 218 ? -6.769 -56.344 5.074 1.00 18.02 196 THR C O 1
ATOM 4131 N N . GLY C 1 219 ? -5.476 -55.044 3.768 1.00 17.23 197 GLY C N 1
ATOM 4132 C CA . GLY C 1 219 ? -4.581 -54.662 4.839 1.00 18.17 197 GLY C CA 1
ATOM 4133 C C . GLY C 1 219 ? -3.915 -53.311 4.636 1.00 19.10 197 GLY C C 1
ATOM 4134 O O . GLY C 1 219 ? -4.061 -52.694 3.575 1.00 17.42 197 GLY C O 1
ATOM 4135 N N . TRP C 1 220 ? -3.167 -52.883 5.654 1.00 17.63 198 TRP C N 1
ATOM 4136 C CA . TRP C 1 220 ? -2.519 -51.568 5.691 1.00 19.52 198 TRP C CA 1
ATOM 4137 C C . TRP C 1 220 ? -1.194 -51.650 6.427 1.00 20.43 198 TRP C C 1
ATOM 4138 O O . TRP C 1 220 ? -1.112 -52.248 7.504 1.00 21.73 198 TRP C O 1
ATOM 4149 N N . PHE C 1 221 ? -0.155 -51.076 5.829 1.00 18.27 199 PHE C N 1
ATOM 4150 C CA . PHE C 1 221 ? 1.085 -50.817 6.535 1.00 19.17 199 PHE C CA 1
ATOM 4151 C C . PHE C 1 221 ? 0.930 -49.496 7.299 1.00 22.96 199 PHE C C 1
ATOM 4152 O O . PHE C 1 221 ? 0.383 -48.518 6.759 1.00 20.29 199 PHE C O 1
ATOM 4160 N N . ARG C 1 222 ? 1.397 -49.489 8.551 1.00 23.92 200 ARG C N 1
ATOM 4161 C CA . ARG C 1 222 ? 1.226 -48.344 9.453 1.00 29.95 200 ARG C CA 1
ATOM 4162 C C . ARG C 1 222 ? 2.553 -47.741 9.895 1.00 32.87 200 ARG C C 1
ATOM 4163 O O . ARG C 1 222 ? 3.469 -48.465 10.291 1.00 32.64 200 ARG C O 1
ATOM 4171 N N . ARG C 1 223 ? 2.641 -46.409 9.840 1.00 34.33 201 ARG C N 1
ATOM 4172 C CA . ARG C 1 223 ? 3.848 -45.694 10.234 1.00 37.20 201 ARG C CA 1
ATOM 4173 C C . ARG C 1 223 ? 3.893 -45.449 11.742 1.00 40.67 201 ARG C C 1
ATOM 4174 O O . ARG C 1 223 ? 2.906 -45.667 12.449 1.00 38.58 201 ARG C O 1
ATOM 4182 N N . ARG C 1 224 ? 5.046 -44.981 12.219 1.00 45.16 202 ARG C N 1
ATOM 4183 C CA . ARG C 1 224 ? 5.237 -44.663 13.632 1.00 50.52 202 ARG C CA 1
ATOM 4184 C C . ARG C 1 224 ? 4.387 -43.469 14.043 1.00 51.23 202 ARG C C 1
ATOM 4185 O O . ARG C 1 224 ? 3.457 -43.613 14.830 1.00 51.71 202 ARG C O 1
ATOM 4187 N N . ALA D 1 22 ? 25.923 -68.519 -50.537 1.00 63.98 0 ALA D N 1
ATOM 4188 C CA . ALA D 1 22 ? 27.286 -68.718 -49.981 1.00 63.61 0 ALA D CA 1
ATOM 4189 C C . ALA D 1 22 ? 28.075 -69.731 -50.816 1.00 59.80 0 ALA D C 1
ATOM 4190 O O . ALA D 1 22 ? 28.194 -70.891 -50.431 1.00 63.00 0 ALA D O 1
ATOM 4192 N N . SER D 1 23 ? 28.622 -69.280 -51.948 1.00 54.49 1 SER D N 1
ATOM 4193 C CA . SER D 1 23 ? 29.394 -70.158 -52.827 1.00 50.83 1 SER D CA 1
ATOM 4194 C C . SER D 1 23 ? 30.801 -69.646 -53.156 1.00 50.18 1 SER D C 1
ATOM 4195 O O . SER D 1 23 ? 31.098 -68.458 -53.037 1.00 49.38 1 SER D O 1
ATOM 4198 N N . HIS D 1 24 ? 31.654 -70.580 -53.572 1.00 51.49 2 HIS D N 1
ATOM 4199 C CA . HIS D 1 24 ? 33.010 -70.292 -54.029 1.00 50.47 2 HIS D CA 1
ATOM 4200 C C . HIS D 1 24 ? 33.042 -70.126 -55.546 1.00 47.25 2 HIS D C 1
ATOM 4201 O O . HIS D 1 24 ? 34.115 -69.960 -56.146 1.00 49.19 2 HIS D O 1
ATOM 4208 N N . ILE D 1 25 ? 31.869 -70.192 -56.171 1.00 42.15 3 ILE D N 1
ATOM 4209 C CA . ILE D 1 25 ? 31.806 -70.199 -57.620 1.00 35.89 3 ILE D CA 1
ATOM 4210 C C . ILE D 1 25 ? 31.591 -68.796 -58.150 1.00 33.07 3 ILE D C 1
ATOM 4211 O O . ILE D 1 25 ? 30.572 -68.168 -57.876 1.00 27.80 3 ILE D O 1
ATOM 4216 N N . SER D 1 26 ? 32.578 -68.318 -58.893 1.00 34.26 4 SER D N 1
ATOM 4217 C CA . SER D 1 26 ? 32.435 -67.099 -59.663 1.00 36.84 4 SER D CA 1
ATOM 4218 C C . SER D 1 26 ? 32.196 -67.528 -61.101 1.00 34.02 4 SER D C 1
ATOM 4219 O O . SER D 1 26 ? 33.070 -68.113 -61.731 1.00 35.62 4 SER D O 1
ATOM 4222 N N . PRO D 1 27 ? 30.998 -67.265 -61.619 1.00 31.22 5 PRO D N 1
ATOM 4223 C CA . PRO D 1 27 ? 30.643 -67.724 -62.960 1.00 29.88 5 PRO D CA 1
ATOM 4224 C C . PRO D 1 27 ? 31.404 -66.967 -64.053 1.00 33.25 5 PRO D C 1
ATOM 4225 O O . PRO D 1 27 ? 31.851 -65.840 -63.840 1.00 31.55 5 PRO D O 1
ATOM 4229 N N . GLU D 1 28 ? 31.543 -67.597 -65.214 1.00 35.25 6 GLU D N 1
ATOM 4230 C CA . GLU D 1 28 ? 32.214 -66.987 -66.356 1.00 37.55 6 GLU D CA 1
ATOM 4231 C C . GLU D 1 28 ? 31.365 -65.854 -66.940 1.00 31.96 6 GLU D C 1
ATOM 4232 O O . GLU D 1 28 ? 30.177 -66.028 -67.163 1.00 31.52 6 GLU D O 1
ATOM 4238 N N . HIS D 1 29 ? 31.985 -64.702 -67.180 1.00 30.60 7 HIS D N 1
ATOM 4239 C CA . HIS D 1 29 ? 31.304 -63.546 -67.782 1.00 27.95 7 HIS D CA 1
ATOM 4240 C C . HIS D 1 29 ? 32.262 -62.810 -68.720 1.00 27.09 7 HIS D C 1
ATOM 4241 O O . HIS D 1 29 ? 33.470 -62.994 -68.625 1.00 24.11 7 HIS D O 1
ATOM 4248 N N . PRO D 1 30 ? 31.727 -61.990 -69.643 1.00 28.76 8 PRO D N 1
ATOM 4249 C CA . PRO D 1 30 ? 32.639 -61.229 -70.504 1.00 30.61 8 PRO D CA 1
ATOM 4250 C C . PRO D 1 30 ? 33.328 -60.119 -69.720 1.00 29.87 8 PRO D C 1
ATOM 4251 O O . PRO D 1 30 ? 32.967 -59.871 -68.577 1.00 27.34 8 PRO D O 1
ATOM 4255 N N . MET D 1 31 ? 34.301 -59.463 -70.336 1.00 30.55 9 MET D N 1
ATOM 4256 C CA . MET D 1 31 ? 35.174 -58.551 -69.615 1.00 31.15 9 MET D CA 1
ATOM 4257 C C . MET D 1 31 ? 34.428 -57.286 -69.198 1.00 26.83 9 MET D C 1
ATOM 4258 O O . MET D 1 31 ? 33.691 -56.687 -69.977 1.00 28.83 9 MET D O 1
ATOM 4261 N N . LEU D 1 32 ? 34.595 -56.898 -67.946 1.00 24.85 10 LEU D N 1
ATOM 4262 C CA . LEU D 1 32 ? 33.727 -55.882 -67.357 1.00 24.49 10 LEU D CA 1
ATOM 4263 C C . LEU D 1 32 ? 34.182 -54.472 -67.734 1.00 24.42 10 LEU D C 1
ATOM 4264 O O . LEU D 1 32 ? 33.405 -53.510 -67.634 1.00 21.93 10 LEU D O 1
ATOM 4269 N N . ALA D 1 33 ? 35.430 -54.355 -68.180 1.00 24.99 11 ALA D N 1
ATOM 4270 C CA . ALA D 1 33 ? 35.971 -53.071 -68.580 1.00 27.00 11 ALA D CA 1
ATOM 4271 C C . ALA D 1 33 ? 35.106 -52.477 -69.686 1.00 27.33 11 ALA D C 1
ATOM 4272 O O . ALA D 1 33 ? 34.898 -51.272 -69.731 1.00 25.48 11 ALA D O 1
ATOM 4274 N N . ALA D 1 34 ? 34.584 -53.329 -70.566 1.00 27.85 12 ALA D N 1
ATOM 4275 C CA . ALA D 1 34 ? 33.690 -52.869 -71.627 1.00 28.19 12 ALA D CA 1
ATOM 4276 C C . ALA D 1 34 ? 32.430 -52.248 -71.036 1.00 26.90 12 ALA D C 1
ATOM 4277 O O . ALA D 1 34 ? 31.947 -51.227 -71.513 1.00 25.26 12 ALA D O 1
ATOM 4279 N N . VAL D 1 35 ? 31.893 -52.871 -69.995 1.00 26.10 13 VAL D N 1
ATOM 4280 C CA . VAL D 1 35 ? 30.685 -52.362 -69.367 1.00 25.97 13 VAL D CA 1
ATOM 4281 C C . VAL D 1 35 ? 30.962 -50.966 -68.776 1.00 23.72 13 VAL D C 1
ATOM 4282 O O . VAL D 1 35 ? 30.210 -50.028 -69.017 1.00 21.28 13 VAL D O 1
ATOM 4286 N N . VAL D 1 36 ? 32.059 -50.838 -68.033 1.00 22.36 14 VAL D N 1
ATOM 4287 C CA . VAL D 1 36 ? 32.393 -49.584 -67.365 1.00 21.73 14 VAL D CA 1
ATOM 4288 C C . VAL D 1 36 ? 32.674 -48.466 -68.374 1.00 22.76 14 VAL D C 1
ATOM 4289 O O . VAL D 1 36 ? 32.221 -47.343 -68.185 1.00 21.31 14 VAL D O 1
ATOM 4293 N N . ASP D 1 37 ? 33.412 -48.776 -69.437 1.00 23.22 15 ASP D N 1
ATOM 4294 C CA . ASP D 1 37 ? 33.710 -47.803 -70.476 1.00 28.50 15 ASP D CA 1
ATOM 4295 C C . ASP D 1 37 ? 32.419 -47.329 -71.142 1.00 26.38 15 ASP D C 1
ATOM 4296 O O . ASP D 1 37 ? 32.229 -46.131 -71.372 1.00 25.63 15 ASP D O 1
ATOM 4301 N N . ASP D 1 38 ? 31.530 -48.273 -71.436 1.00 23.28 16 ASP D N 1
ATOM 4302 C CA . ASP D 1 38 ? 30.228 -47.957 -72.011 1.00 23.24 16 ASP D CA 1
ATOM 4303 C C . ASP D 1 38 ? 29.449 -46.997 -71.104 1.00 22.44 16 ASP D C 1
ATOM 4304 O O . ASP D 1 38 ? 28.833 -46.033 -71.580 1.00 20.56 16 ASP D O 1
ATOM 4309 N N . LEU D 1 39 ? 29.477 -47.254 -69.798 1.00 20.38 17 LEU D N 1
ATOM 4310 C CA . LEU D 1 39 ? 28.744 -46.410 -68.851 1.00 19.70 17 LEU D CA 1
ATOM 4311 C C . LEU D 1 39 ? 29.273 -45.003 -68.894 1.00 21.28 17 LEU D C 1
ATOM 4312 O O . LEU D 1 39 ? 28.510 -44.039 -68.939 1.00 21.57 17 LEU D O 1
ATOM 4317 N N . ALA D 1 40 ? 30.596 -44.890 -68.864 1.00 22.23 18 ALA D N 1
ATOM 4318 C CA . ALA D 1 40 ? 31.270 -43.607 -68.915 1.00 22.65 18 ALA D CA 1
ATOM 4319 C C . ALA D 1 40 ? 30.998 -42.854 -70.212 1.00 25.09 18 ALA D C 1
ATOM 4320 O O . ALA D 1 40 ? 30.734 -41.659 -70.202 1.00 24.92 18 ALA D O 1
ATOM 4322 N N . THR D 1 41 ? 31.085 -43.545 -71.336 1.00 26.38 19 THR D N 1
ATOM 4323 C CA . THR D 1 41 ? 31.018 -42.872 -72.626 1.00 26.42 19 THR D CA 1
ATOM 4324 C C . THR D 1 41 ? 29.590 -42.620 -73.132 1.00 25.03 19 THR D C 1
ATOM 4325 O O . THR D 1 41 ? 29.341 -41.617 -73.818 1.00 25.58 19 THR D O 1
ATOM 4329 N N . HIS D 1 42 ? 28.665 -43.524 -72.812 1.00 20.65 20 HIS D N 1
ATOM 4330 C CA . HIS D 1 42 ? 27.312 -43.481 -73.357 1.00 19.32 20 HIS D CA 1
ATOM 4331 C C . HIS D 1 42 ? 26.209 -43.388 -72.298 1.00 17.17 20 HIS D C 1
ATOM 4332 O O . HIS D 1 42 ? 25.063 -43.065 -72.631 1.00 16.24 20 HIS D O 1
ATOM 4339 N N . GLY D 1 43 ? 26.517 -43.712 -71.039 1.00 15.54 21 GLY D N 1
ATOM 4340 C CA . GLY D 1 43 ? 25.490 -43.790 -70.020 1.00 14.01 21 GLY D CA 1
ATOM 4341 C C . GLY D 1 43 ? 24.783 -45.132 -69.910 1.00 13.90 21 GLY D C 1
ATOM 4342 O O . GLY D 1 43 ? 23.970 -45.354 -69.005 1.00 13.85 21 GLY D O 1
ATOM 4343 N N . TRP D 1 44 ? 25.087 -46.044 -70.829 1.00 15.32 22 TRP D N 1
ATOM 4344 C CA . TRP D 1 44 ? 24.499 -47.367 -70.786 1.00 14.61 22 TRP D CA 1
ATOM 4345 C C . TRP D 1 44 ? 25.358 -48.375 -71.544 1.00 15.06 22 TRP D C 1
ATOM 4346 O O . TRP D 1 44 ? 26.275 -48.008 -72.276 1.00 14.97 22 TRP D O 1
ATOM 4357 N N . SER D 1 45 ? 25.059 -49.646 -71.313 1.00 15.07 23 SER D N 1
ATOM 4358 C CA . SER D 1 45 ? 25.771 -50.766 -71.913 1.00 16.90 23 SER D CA 1
ATOM 4359 C C . SER D 1 45 ? 24.834 -51.970 -72.039 1.00 15.96 23 SER D C 1
ATOM 4360 O O . SER D 1 45 ? 23.949 -52.191 -71.212 1.00 15.83 23 SER D O 1
ATOM 4363 N N . GLN D 1 46 ? 25.019 -52.735 -73.109 1.00 15.21 24 GLN D N 1
ATOM 4364 C CA . GLN D 1 46 ? 24.225 -53.922 -73.348 1.00 15.88 24 GLN D CA 1
ATOM 4365 C C . GLN D 1 46 ? 25.160 -55.069 -73.704 1.00 18.97 24 GLN D C 1
ATOM 4366 O O . GLN D 1 46 ? 25.943 -54.964 -74.649 1.00 20.46 24 GLN D O 1
ATOM 4372 N N . GLN D 1 47 ? 25.078 -56.156 -72.944 1.00 17.57 25 GLN D N 1
ATOM 4373 C CA . GLN D 1 47 ? 25.975 -57.278 -73.090 1.00 18.95 25 GLN D CA 1
ATOM 4374 C C . GLN D 1 47 ? 25.165 -58.530 -73.367 1.00 19.14 25 GLN D C 1
ATOM 4375 O O . GLN D 1 47 ? 24.370 -58.963 -72.529 1.00 20.02 25 GLN D O 1
ATOM 4381 N N . ALA D 1 48 ? 25.384 -59.138 -74.520 1.00 20.52 26 ALA D N 1
ATOM 4382 C CA . ALA D 1 48 ? 24.773 -60.434 -74.798 1.00 20.32 26 ALA D CA 1
ATOM 4383 C C . ALA D 1 48 ? 25.538 -61.528 -74.065 1.00 20.97 26 ALA D C 1
ATOM 4384 O O . ALA D 1 48 ? 26.722 -61.390 -73.796 1.00 21.11 26 ALA D O 1
ATOM 4386 N N . HIS D 1 49 ? 24.856 -62.614 -73.734 1.00 22.79 27 HIS D N 1
ATOM 4387 C CA . HIS D 1 49 ? 25.508 -63.774 -73.140 1.00 24.30 27 HIS D CA 1
ATOM 4388 C C . HIS D 1 49 ? 26.438 -63.407 -71.980 1.00 22.46 27 HIS D C 1
ATOM 4389 O O . HIS D 1 49 ? 27.570 -63.894 -71.860 1.00 22.42 27 HIS D O 1
ATOM 4396 N N . PHE D 1 50 ? 25.913 -62.587 -71.089 1.00 20.19 28 PHE D N 1
ATOM 4397 C CA . PHE D 1 50 ? 26.674 -62.146 -69.940 1.00 20.06 28 PHE D CA 1
ATOM 4398 C C . PHE D 1 50 ? 27.023 -63.293 -68.976 1.00 21.55 28 PHE D C 1
ATOM 4399 O O . PHE D 1 50 ? 28.078 -63.287 -68.354 1.00 19.21 28 PHE D O 1
ATOM 4407 N N . LEU D 1 51 ? 26.132 -64.274 -68.867 1.00 23.61 29 LEU D N 1
ATOM 4408 C CA . LEU D 1 51 ? 26.380 -65.466 -68.060 1.00 23.64 29 LEU D CA 1
ATOM 4409 C C . LEU D 1 51 ? 26.163 -66.694 -68.924 1.00 25.63 29 LEU D C 1
ATOM 4410 O O . LEU D 1 51 ? 25.469 -66.625 -69.935 1.00 27.00 29 LEU D O 1
ATOM 4415 N N . PRO D 1 52 ? 26.752 -67.821 -68.526 1.00 25.03 30 PRO D N 1
ATOM 4416 C CA . PRO D 1 52 ? 26.548 -69.094 -69.231 1.00 26.69 30 PRO D CA 1
ATOM 4417 C C . PRO D 1 52 ? 25.081 -69.555 -69.250 1.00 26.02 30 PRO D C 1
ATOM 4418 O O . PRO D 1 52 ? 24.356 -69.331 -68.287 1.00 25.39 30 PRO D O 1
ATOM 4422 N N . ALA D 1 53 ? 24.672 -70.209 -70.334 1.00 26.35 31 ALA D N 1
ATOM 4423 C CA . ALA D 1 53 ? 23.282 -70.595 -70.548 1.00 26.20 31 ALA D CA 1
ATOM 4424 C C . ALA D 1 53 ? 22.693 -71.458 -69.435 1.00 28.04 31 ALA D C 1
ATOM 4425 O O . ALA D 1 53 ? 21.505 -71.352 -69.130 1.00 24.66 31 ALA D O 1
ATOM 4427 N N . ASP D 1 54 ? 23.511 -72.331 -68.850 1.00 31.66 32 ASP D N 1
ATOM 4428 C CA . ASP D 1 54 ? 23.045 -73.196 -67.764 1.00 33.61 32 ASP D CA 1
ATOM 4429 C C . ASP D 1 54 ? 22.700 -72.352 -66.538 1.00 27.62 32 ASP D C 1
ATOM 4430 O O . ASP D 1 54 ? 21.640 -72.524 -65.943 1.00 26.42 32 ASP D O 1
ATOM 4435 N N . LEU D 1 55 ? 23.590 -71.437 -66.171 1.00 24.36 33 LEU D N 1
ATOM 4436 C CA . LEU D 1 55 ? 23.318 -70.549 -65.040 1.00 23.04 33 LEU D CA 1
ATOM 4437 C C . LEU D 1 55 ? 22.071 -69.710 -65.311 1.00 22.32 33 LEU D C 1
ATOM 4438 O O . LEU D 1 55 ? 21.212 -69.568 -64.443 1.00 22.26 33 LEU D O 1
ATOM 4443 N N . VAL D 1 56 ? 21.973 -69.161 -66.523 1.00 21.90 34 VAL D N 1
ATOM 4444 C CA . VAL D 1 56 ? 20.801 -68.383 -66.910 1.00 21.39 34 VAL D CA 1
ATOM 4445 C C . VAL D 1 56 ? 19.514 -69.183 -66.802 1.00 22.16 34 VAL D C 1
ATOM 4446 O O . VAL D 1 56 ? 18.536 -68.695 -66.242 1.00 21.93 34 VAL D O 1
ATOM 4450 N N . ARG D 1 57 ? 19.502 -70.418 -67.300 1.00 23.20 35 ARG D N 1
ATOM 4451 C CA . ARG D 1 57 ? 18.325 -71.274 -67.131 1.00 24.10 35 ARG D CA 1
ATOM 4452 C C . ARG D 1 57 ? 17.989 -71.502 -65.658 1.00 24.25 35 ARG D C 1
ATOM 4453 O O . ARG D 1 57 ? 16.829 -71.442 -65.259 1.00 24.45 35 ARG D O 1
ATOM 4461 N N . ALA D 1 58 ? 19.009 -71.758 -64.850 1.00 24.27 36 ALA D N 1
ATOM 4462 C CA . ALA D 1 58 ? 18.812 -71.955 -63.414 1.00 25.02 36 ALA D CA 1
ATOM 4463 C C . ALA D 1 58 ? 18.229 -70.702 -62.743 1.00 24.43 36 ALA D C 1
ATOM 4464 O O . ALA D 1 58 ? 17.391 -70.803 -61.845 1.00 23.97 36 ALA D O 1
ATOM 4466 N N . LEU D 1 59 ? 18.665 -69.521 -63.186 1.00 22.88 37 LEU D N 1
ATOM 4467 C CA . LEU D 1 59 ? 18.090 -68.273 -62.679 1.00 22.94 37 LEU D CA 1
ATOM 4468 C C . LEU D 1 59 ? 16.634 -68.159 -63.115 1.00 22.09 37 LEU D C 1
ATOM 4469 O O . LEU D 1 59 ? 15.779 -67.773 -62.328 1.00 22.43 37 LEU D O 1
ATOM 4474 N N . ALA D 1 60 ? 16.364 -68.491 -64.373 1.00 23.91 38 ALA D N 1
ATOM 4475 C CA . ALA D 1 60 ? 14.991 -68.508 -64.878 1.00 27.04 38 ALA D CA 1
ATOM 4476 C C . ALA D 1 60 ? 14.147 -69.497 -64.079 1.00 27.25 38 ALA D C 1
ATOM 4477 O O . ALA D 1 60 ? 12.954 -69.288 -63.897 1.00 29.40 38 ALA D O 1
ATOM 4479 N N . ALA D 1 61 ? 14.758 -70.568 -63.594 1.00 27.00 39 ALA D N 1
ATOM 4480 C CA . ALA D 1 61 ? 14.009 -71.506 -62.771 1.00 29.28 39 ALA D CA 1
ATOM 4481 C C . ALA D 1 61 ? 13.696 -70.835 -61.440 1.00 27.93 39 ALA D C 1
ATOM 4482 O O . ALA D 1 61 ? 12.561 -70.847 -60.979 1.00 27.54 39 ALA D O 1
ATOM 4484 N N . GLU D 1 62 ? 14.705 -70.239 -60.825 1.00 28.53 40 GLU D N 1
ATOM 4485 C CA . GLU D 1 62 ? 14.500 -69.570 -59.543 1.00 31.29 40 GLU D CA 1
ATOM 4486 C C . GLU D 1 62 ? 13.509 -68.393 -59.658 1.00 31.04 40 GLU D C 1
ATOM 4487 O O . GLU D 1 62 ? 12.756 -68.116 -58.722 1.00 30.86 40 GLU D O 1
ATOM 4493 N N . CYS D 1 63 ? 13.501 -67.707 -60.802 1.00 30.79 41 CYS D N 1
ATOM 4494 C CA . CYS D 1 63 ? 12.520 -66.646 -61.038 1.00 29.77 41 CYS D CA 1
ATOM 4495 C C . CYS D 1 63 ? 11.118 -67.225 -60.939 1.00 34.06 41 CYS D C 1
ATOM 4496 O O . CYS D 1 63 ? 10.223 -66.625 -60.334 1.00 33.34 41 CYS D O 1
ATOM 4499 N N . ARG D 1 64 ? 10.931 -68.404 -61.529 1.00 36.21 42 ARG D N 1
ATOM 4500 C CA . ARG D 1 64 ? 9.623 -69.050 -61.534 1.00 38.66 42 ARG D CA 1
ATOM 4501 C C . ARG D 1 64 ? 9.231 -69.533 -60.153 1.00 37.83 42 ARG D C 1
ATOM 4502 O O . ARG D 1 64 ? 8.082 -69.388 -59.748 1.00 39.98 42 ARG D O 1
ATOM 4510 N N . ARG D 1 65 ? 10.192 -70.091 -59.425 1.00 36.54 43 ARG D N 1
ATOM 4511 C CA . ARG D 1 65 ? 9.951 -70.559 -58.067 1.00 36.51 43 ARG D CA 1
ATOM 4512 C C . ARG D 1 65 ? 9.500 -69.428 -57.120 1.00 38.52 43 ARG D C 1
ATOM 4513 O O . ARG D 1 65 ? 8.597 -69.622 -56.307 1.00 39.42 43 ARG D O 1
ATOM 4521 N N . ARG D 1 66 ? 10.115 -68.251 -57.223 1.00 38.19 44 ARG D N 1
ATOM 4522 C CA . ARG D 1 66 ? 9.696 -67.109 -56.410 1.00 40.07 44 ARG D CA 1
ATOM 4523 C C . ARG D 1 66 ? 8.351 -66.565 -56.884 1.00 44.26 44 ARG D C 1
ATOM 4524 O O . ARG D 1 66 ? 7.607 -65.989 -56.101 1.00 42.55 44 ARG D O 1
ATOM 4532 N N . ASP D 1 67 ? 8.045 -66.766 -58.163 1.00 49.74 45 ASP D N 1
ATOM 4533 C CA . ASP D 1 67 ? 6.717 -66.485 -58.710 1.00 55.85 45 ASP D CA 1
ATOM 4534 C C . ASP D 1 67 ? 6.594 -65.063 -59.245 1.00 57.23 45 ASP D C 1
ATOM 4535 O O . ASP D 1 67 ? 5.663 -64.751 -59.993 1.00 58.42 45 ASP D O 1
ATOM 4537 N N . ILE D 1 94 ? 8.342 -57.945 -51.583 1.00 40.55 72 ILE D N 1
ATOM 4538 C CA . ILE D 1 94 ? 9.442 -58.212 -52.507 1.00 38.79 72 ILE D CA 1
ATOM 4539 C C . ILE D 1 94 ? 10.482 -59.137 -51.889 1.00 40.66 72 ILE D C 1
ATOM 4540 O O . ILE D 1 94 ? 10.998 -58.869 -50.808 1.00 40.00 72 ILE D O 1
ATOM 4545 N N . GLN D 1 95 ? 10.794 -60.229 -52.580 1.00 41.91 73 GLN D N 1
ATOM 4546 C CA . GLN D 1 95 ? 11.817 -61.141 -52.107 1.00 43.14 73 GLN D CA 1
ATOM 4547 C C . GLN D 1 95 ? 13.180 -60.699 -52.630 1.00 38.66 73 GLN D C 1
ATOM 4548 O O . GLN D 1 95 ? 13.663 -61.210 -53.647 1.00 41.68 73 GLN D O 1
ATOM 4550 N N . TRP D 1 96 ? 13.804 -59.747 -51.939 1.00 32.86 74 TRP D N 1
ATOM 4551 C CA . TRP D 1 96 ? 15.155 -59.332 -52.301 1.00 26.87 74 TRP D CA 1
ATOM 4552 C C . TRP D 1 96 ? 16.104 -60.531 -52.242 1.00 26.46 74 TRP D C 1
ATOM 4553 O O . TRP D 1 96 ? 15.946 -61.418 -51.400 1.00 26.72 74 TRP D O 1
ATOM 4564 N N . ILE D 1 97 ? 17.078 -60.555 -53.146 1.00 23.96 75 ILE D N 1
ATOM 4565 C CA . ILE D 1 97 ? 18.021 -61.666 -53.248 1.00 24.39 75 ILE D CA 1
ATOM 4566 C C . ILE D 1 97 ? 19.291 -61.395 -52.461 1.00 26.99 75 ILE D C 1
ATOM 4567 O O . ILE D 1 97 ? 19.932 -60.343 -52.611 1.00 26.53 75 ILE D O 1
ATOM 4572 N N . ASP D 1 98 ? 19.640 -62.359 -51.616 1.00 29.17 76 ASP D N 1
ATOM 4573 C CA . ASP D 1 98 ? 20.813 -62.283 -50.759 1.00 29.71 76 ASP D CA 1
ATOM 4574 C C . ASP D 1 98 ? 21.592 -63.574 -50.885 1.00 28.75 76 ASP D C 1
ATOM 4575 O O . ASP D 1 98 ? 21.034 -64.607 -51.246 1.00 28.07 76 ASP D O 1
ATOM 4580 N N . PRO D 1 99 ? 22.890 -63.533 -50.573 1.00 28.86 77 PRO D N 1
ATOM 4581 C CA . PRO D 1 99 ? 23.652 -64.784 -50.560 1.00 28.78 77 PRO D CA 1
ATOM 4582 C C . PRO D 1 99 ? 23.043 -65.852 -49.632 1.00 29.44 77 PRO D C 1
ATOM 4583 O O . PRO D 1 99 ? 22.500 -65.532 -48.582 1.00 28.42 77 PRO D O 1
ATOM 4587 N N . GLY D 1 100 ? 23.116 -67.114 -50.049 1.00 30.90 78 GLY D N 1
ATOM 4588 C CA . GLY D 1 100 ? 22.648 -68.222 -49.233 1.00 32.11 78 GLY D CA 1
ATOM 4589 C C . GLY D 1 100 ? 21.217 -68.638 -49.514 1.00 31.99 78 GLY D C 1
ATOM 4590 O O . GLY D 1 100 ? 20.677 -69.469 -48.799 1.00 30.90 78 GLY D O 1
ATOM 4591 N N . GLN D 1 101 ? 20.592 -68.068 -50.544 1.00 30.02 79 GLN D N 1
ATOM 4592 C CA . GLN D 1 101 ? 19.202 -68.416 -50.865 1.00 30.07 79 GLN D CA 1
ATOM 4593 C C . GLN D 1 101 ? 19.152 -69.481 -51.947 1.00 31.08 7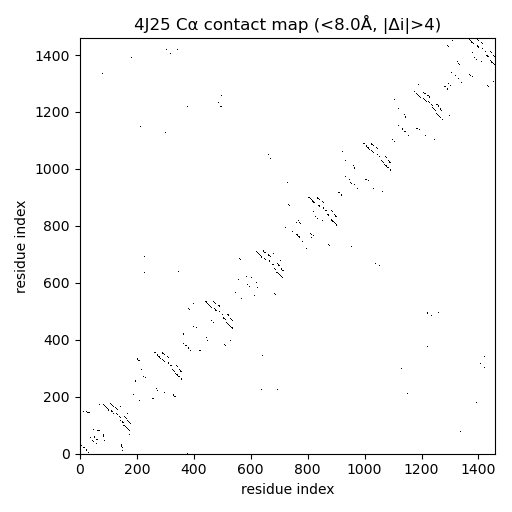9 GLN D C 1
ATOM 4594 O O . GLN D 1 101 ? 18.314 -70.383 -51.899 1.00 31.02 79 GLN D O 1
ATOM 4600 N N . ALA D 1 102 ? 20.057 -69.384 -52.916 1.00 30.01 80 ALA D N 1
ATOM 4601 C CA . ALA D 1 102 ? 20.146 -70.387 -53.974 1.00 29.19 80 ALA D CA 1
ATOM 4602 C C . ALA D 1 102 ? 21.465 -70.242 -54.708 1.00 25.73 80 ALA D C 1
ATOM 4603 O O . ALA D 1 102 ? 21.994 -69.150 -54.833 1.00 24.00 80 ALA D O 1
ATOM 4605 N N . GLU D 1 103 ? 21.978 -71.364 -55.201 1.00 24.13 81 GLU D N 1
ATOM 4606 C CA . GLU D 1 103 ? 23.250 -71.415 -55.904 1.00 20.63 81 GLU D CA 1
ATOM 4607 C C . GLU D 1 103 ? 23.319 -70.411 -57.065 1.00 19.44 81 GLU D C 1
ATOM 4608 O O . GLU D 1 103 ? 24.255 -69.630 -57.171 1.00 19.17 81 GLU D O 1
ATOM 4614 N N . ALA D 1 104 ? 22.327 -70.452 -57.940 1.00 19.09 82 ALA D N 1
ATOM 4615 C CA . ALA D 1 104 ? 22.328 -69.619 -59.123 1.00 20.53 82 ALA D CA 1
ATOM 4616 C C . ALA D 1 104 ? 22.362 -68.132 -58.719 1.00 21.27 82 ALA D C 1
ATOM 4617 O O . ALA D 1 104 ? 23.053 -67.326 -59.334 1.00 20.20 82 ALA D O 1
ATOM 4619 N N . CYS D 1 105 ? 21.621 -67.780 -57.679 1.00 22.62 83 CYS D N 1
ATOM 4620 C CA . CYS D 1 105 ? 21.636 -66.401 -57.179 1.00 24.00 83 CYS D CA 1
ATOM 4621 C C . CYS D 1 105 ? 22.991 -66.022 -56.610 1.00 23.83 83 CYS D C 1
ATOM 4622 O O . CYS D 1 105 ? 23.458 -64.893 -56.819 1.00 21.95 83 CYS D O 1
ATOM 4625 N N . ASP D 1 106 ? 23.617 -66.948 -55.879 1.00 22.53 84 ASP D N 1
ATOM 4626 C CA . ASP D 1 106 ? 24.936 -66.684 -55.318 1.00 22.82 84 ASP D CA 1
ATOM 4627 C C . ASP D 1 106 ? 25.949 -66.348 -56.404 1.00 20.91 84 ASP D C 1
ATOM 4628 O O . ASP D 1 106 ? 26.804 -65.481 -56.216 1.00 22.51 84 ASP D O 1
ATOM 4633 N N . GLN D 1 107 ? 25.869 -67.040 -57.530 1.00 18.76 85 GLN D N 1
ATOM 4634 C CA . GLN D 1 107 ? 26.810 -66.808 -58.603 1.00 18.17 85 GLN D CA 1
ATOM 4635 C C . GLN D 1 107 ? 26.476 -65.505 -59.304 1.00 17.30 85 GLN D C 1
ATOM 4636 O O . GLN D 1 107 ? 27.371 -64.809 -59.756 1.00 17.01 85 GLN D O 1
ATOM 4642 N N . TYR D 1 108 ? 25.195 -65.171 -59.401 1.00 18.39 86 TYR D N 1
ATOM 4643 C CA . TYR D 1 108 ? 24.825 -63.885 -60.011 1.00 18.89 86 TYR D CA 1
ATOM 4644 C C . TYR D 1 108 ? 25.372 -62.736 -59.172 1.00 19.57 86 TYR D C 1
ATOM 4645 O O . TYR D 1 108 ? 25.953 -61.782 -59.707 1.00 16.89 86 TYR D O 1
ATOM 4654 N N . LEU D 1 109 ? 25.186 -62.843 -57.856 1.00 19.17 87 LEU D N 1
ATOM 4655 C CA . LEU D 1 109 ? 25.618 -61.806 -56.938 1.00 18.59 87 LEU D CA 1
ATOM 4656 C C . LEU D 1 109 ? 27.115 -61.660 -56.976 1.00 17.59 87 LEU D C 1
ATOM 4657 O O . LEU D 1 109 ? 27.641 -60.542 -56.864 1.00 16.88 87 LEU D O 1
ATOM 4662 N N . ALA D 1 110 ? 27.806 -62.786 -57.135 1.00 17.36 88 ALA D N 1
ATOM 4663 C CA . ALA D 1 110 ? 29.261 -62.781 -57.204 1.00 18.92 88 ALA D CA 1
ATOM 4664 C C . ALA D 1 110 ? 29.740 -61.999 -58.422 1.00 18.40 88 ALA D C 1
ATOM 4665 O O . ALA D 1 110 ? 30.685 -61.207 -58.341 1.00 18.74 88 ALA D O 1
ATOM 4667 N N . ALA D 1 111 ? 29.085 -62.228 -59.553 1.00 17.37 89 ALA D N 1
ATOM 4668 C CA . ALA D 1 111 ? 29.416 -61.514 -60.776 1.00 16.67 89 ALA D CA 1
ATOM 4669 C C . ALA D 1 111 ? 29.122 -60.013 -60.607 1.00 15.78 89 ALA D C 1
ATOM 4670 O O . ALA D 1 111 ? 29.885 -59.178 -61.052 1.00 16.92 89 ALA D O 1
ATOM 4672 N N . MET D 1 112 ? 28.007 -59.683 -59.981 1.00 15.71 90 MET D N 1
ATOM 4673 C CA . MET D 1 112 ? 27.599 -58.291 -59.879 1.00 17.33 90 MET D CA 1
ATOM 4674 C C . MET D 1 112 ? 28.490 -57.546 -58.881 1.00 15.74 90 MET D C 1
ATOM 4675 O O . MET D 1 112 ? 28.667 -56.349 -58.998 1.00 15.73 90 MET D O 1
ATOM 4680 N N . ASP D 1 113 ? 29.058 -58.262 -57.910 1.00 16.23 91 ASP D N 1
ATOM 4681 C CA . ASP D 1 113 ? 29.970 -57.664 -56.962 1.00 16.60 91 ASP D CA 1
ATOM 4682 C C . ASP D 1 113 ? 31.271 -57.327 -57.663 1.00 17.46 91 ASP D C 1
ATOM 4683 O O . ASP D 1 113 ? 31.897 -56.304 -57.375 1.00 17.66 91 ASP D O 1
ATOM 4688 N N . GLN D 1 114 ? 31.664 -58.151 -58.623 1.00 17.25 92 GLN D N 1
ATOM 4689 C CA . GLN D 1 114 ? 32.813 -57.827 -59.453 1.00 17.00 92 GLN D CA 1
ATOM 4690 C C . GLN D 1 114 ? 32.535 -56.584 -60.279 1.00 15.88 92 GLN D C 1
ATOM 4691 O O . GLN D 1 114 ? 33.414 -55.753 -60.459 1.00 15.91 92 GLN D O 1
ATOM 4697 N N . LEU D 1 115 ? 31.325 -56.490 -60.816 1.00 15.45 93 LEU D N 1
ATOM 4698 C CA . LEU D 1 115 ? 30.939 -55.311 -61.573 1.00 15.95 93 LEU D CA 1
ATOM 4699 C C . LEU D 1 115 ? 30.929 -54.079 -60.644 1.00 16.33 93 LEU D C 1
ATOM 4700 O O . LEU D 1 115 ? 31.425 -53.014 -61.014 1.00 17.98 93 LEU D O 1
ATOM 4705 N N . ARG D 1 116 ? 30.394 -54.222 -59.434 1.00 16.79 94 ARG D N 1
ATOM 4706 C CA . ARG D 1 116 ? 30.419 -53.125 -58.467 1.00 17.02 94 ARG D CA 1
ATOM 4707 C C . ARG D 1 116 ? 31.825 -52.567 -58.328 1.00 18.87 94 ARG D C 1
ATOM 4708 O O . ARG D 1 116 ? 32.039 -51.335 -58.372 1.00 16.37 94 ARG D O 1
ATOM 4716 N N . LEU D 1 117 ? 32.774 -53.484 -58.146 1.00 16.80 95 LEU D N 1
ATOM 4717 C CA . LEU D 1 117 ? 34.164 -53.141 -57.873 1.00 16.72 95 LEU D CA 1
ATOM 4718 C C . LEU D 1 117 ? 34.816 -52.499 -59.089 1.00 16.82 95 LEU D C 1
ATOM 4719 O O . LEU D 1 117 ? 35.603 -51.548 -58.958 1.00 16.37 95 LEU D O 1
ATOM 4724 N N . ALA D 1 118 ? 34.490 -53.019 -60.268 1.00 15.85 96 ALA D N 1
ATOM 4725 C CA . ALA D 1 118 ? 35.009 -52.474 -61.513 1.00 16.37 96 ALA D CA 1
ATOM 4726 C C . ALA D 1 118 ? 34.451 -51.058 -61.754 1.00 15.77 96 ALA D C 1
ATOM 4727 O O . ALA D 1 118 ? 35.155 -50.176 -62.243 1.00 16.34 96 ALA D O 1
ATOM 4729 N N . ILE D 1 119 ? 33.191 -50.841 -61.409 1.00 15.71 97 ILE D N 1
ATOM 4730 C CA . ILE D 1 119 ? 32.597 -49.502 -61.548 1.00 16.00 97 ILE D CA 1
ATOM 4731 C C . ILE D 1 119 ? 33.249 -48.519 -60.591 1.00 17.51 97 ILE D C 1
ATOM 4732 O O . ILE D 1 119 ? 33.583 -47.388 -60.967 1.00 16.43 97 ILE D O 1
ATOM 4737 N N . ASN D 1 120 ? 33.414 -48.933 -59.339 1.00 18.09 98 ASN D N 1
ATOM 4738 C CA . ASN D 1 120 ? 34.014 -48.050 -58.356 1.00 17.70 98 ASN D CA 1
ATOM 4739 C C . ASN D 1 120 ? 35.400 -47.661 -58.801 1.00 19.76 98 ASN D C 1
ATOM 4740 O O . ASN D 1 120 ? 35.765 -46.515 -58.717 1.00 16.20 98 ASN D O 1
ATOM 4745 N N . GLN D 1 121 ? 36.152 -48.631 -59.309 1.00 22.93 99 GLN D N 1
ATOM 4746 C CA . GLN D 1 121 ? 37.541 -48.431 -59.678 1.00 27.05 99 GLN D CA 1
ATOM 4747 C C . GLN D 1 121 ? 37.694 -47.561 -60.921 1.00 25.39 99 GLN D C 1
ATOM 4748 O O . GLN D 1 121 ? 38.614 -46.746 -60.997 1.00 27.15 99 GLN D O 1
ATOM 4754 N N . GLY D 1 122 ? 36.785 -47.718 -61.879 1.00 22.25 100 GLY D N 1
ATOM 4755 C CA . GLY D 1 122 ? 36.860 -46.980 -63.126 1.00 21.26 100 GLY D CA 1
ATOM 4756 C C . GLY D 1 122 ? 36.211 -45.607 -63.084 1.00 22.51 100 GLY D C 1
ATOM 4757 O O . GLY D 1 122 ? 36.738 -44.663 -63.664 1.00 24.06 100 GLY D O 1
ATOM 4758 N N . LEU D 1 123 ? 35.088 -45.496 -62.374 1.00 22.12 101 LEU D N 1
ATOM 4759 C CA . LEU D 1 123 ? 34.262 -44.295 -62.357 1.00 22.13 101 LEU D CA 1
ATOM 4760 C C . LEU D 1 123 ? 34.180 -43.609 -60.997 1.00 21.78 101 LEU D C 1
ATOM 4761 O O . LEU D 1 123 ? 33.605 -42.524 -60.890 1.00 23.28 101 LEU D O 1
ATOM 4766 N N . PHE D 1 124 ? 34.719 -44.234 -59.958 1.00 22.16 102 PHE D N 1
ATOM 4767 C CA . PHE D 1 124 ? 34.846 -43.598 -58.632 1.00 21.78 102 PHE D CA 1
ATOM 4768 C C . PHE D 1 124 ? 33.530 -43.256 -57.965 1.00 24.74 102 PHE D C 1
ATOM 4769 O O . PHE D 1 124 ? 33.392 -42.159 -57.422 1.00 24.14 102 PHE D O 1
ATOM 4777 N N . LEU D 1 125 ? 32.569 -44.170 -57.985 1.00 24.32 103 LEU D N 1
ATOM 4778 C CA . LEU D 1 125 ? 31.223 -43.828 -57.543 1.00 25.15 103 LEU D CA 1
ATOM 4779 C C . LEU D 1 125 ? 30.900 -44.223 -56.107 1.00 25.15 103 LEU D C 1
ATOM 4780 O O . LEU D 1 125 ? 29.814 -43.904 -55.613 1.00 25.86 103 LEU D O 1
ATOM 4785 N N . GLY D 1 126 ? 31.818 -44.910 -55.438 1.00 23.42 104 GLY D N 1
ATOM 4786 C CA . GLY D 1 126 ? 31.585 -45.271 -54.052 1.00 23.79 104 GLY D CA 1
ATOM 4787 C C . GLY D 1 126 ? 30.377 -46.176 -53.841 1.00 22.08 104 GLY D C 1
ATOM 4788 O O . GLY D 1 126 ? 29.678 -46.068 -52.839 1.00 23.37 104 GLY D O 1
ATOM 4789 N N . LEU D 1 127 ? 30.128 -47.078 -54.784 1.00 19.94 105 LEU D N 1
ATOM 4790 C CA . LEU D 1 127 ? 29.001 -48.001 -54.672 1.00 16.89 105 LEU D CA 1
ATOM 4791 C C . LEU D 1 127 ? 29.217 -48.948 -53.496 1.00 20.14 105 LEU D C 1
ATOM 4792 O O . LEU D 1 127 ? 30.254 -49.596 -53.390 1.00 19.50 105 LEU D O 1
ATOM 4797 N N . GLU D 1 128 ? 28.234 -49.008 -52.608 1.00 22.54 106 GLU D N 1
ATOM 4798 C CA . GLU D 1 128 ? 28.310 -49.834 -51.413 1.00 28.24 106 GLU D CA 1
ATOM 4799 C C . GLU D 1 128 ? 27.796 -51.227 -51.659 1.00 26.72 106 GLU D C 1
ATOM 4800 O O . GLU D 1 128 ? 28.380 -52.197 -51.197 1.00 25.97 106 GLU D O 1
ATOM 4806 N N . ASP D 1 129 ? 26.668 -51.329 -52.349 1.00 24.25 107 ASP D N 1
ATOM 4807 C CA . ASP D 1 129 ? 26.055 -52.628 -52.523 1.00 23.51 107 ASP D CA 1
ATOM 4808 C C . ASP D 1 129 ? 25.249 -52.742 -53.803 1.00 19.57 107 ASP D C 1
ATOM 4809 O O . ASP D 1 129 ? 25.157 -51.796 -54.596 1.00 16.32 107 ASP D O 1
ATOM 4814 N N . PHE D 1 130 ? 24.707 -53.934 -54.002 1.00 17.90 108 PHE D N 1
ATOM 4815 C CA . PHE D 1 130 ? 23.858 -54.244 -55.135 1.00 17.70 108 PHE D CA 1
ATOM 4816 C C . PHE D 1 130 ? 22.646 -54.939 -54.556 1.00 19.49 108 PHE D C 1
ATOM 4817 O O . PHE D 1 130 ? 22.780 -55.868 -53.773 1.00 19.81 108 PHE D O 1
ATOM 4825 N N . GLU D 1 131 ? 21.464 -54.449 -54.882 1.00 17.21 109 GLU D N 1
ATOM 4826 C CA . GLU D 1 131 ? 20.239 -55.085 -54.438 1.00 21.28 109 GLU D CA 1
ATOM 4827 C C . GLU D 1 131 ? 19.503 -55.495 -55.689 1.00 19.59 109 GLU D C 1
ATOM 4828 O O . GLU D 1 131 ? 19.502 -54.756 -56.667 1.00 19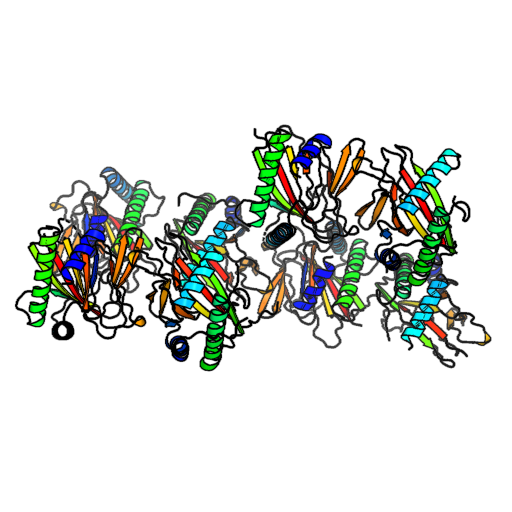.41 109 GLU D O 1
ATOM 4834 N N . CYS D 1 132 ? 18.876 -56.659 -55.669 1.00 18.12 110 CYS D N 1
ATOM 4835 C CA . CYS D 1 132 ? 18.131 -57.120 -56.828 1.00 19.58 110 CYS D CA 1
ATOM 4836 C C . CYS D 1 132 ? 16.992 -58.047 -56.449 1.00 19.47 110 CYS D C 1
ATOM 4837 O O . CYS D 1 132 ? 16.942 -58.605 -55.344 1.00 19.66 110 CYS D O 1
ATOM 4840 N N . HIS D 1 133 ? 16.074 -58.203 -57.389 1.00 16.51 111 HIS D N 1
ATOM 4841 C CA . HIS D 1 133 ? 14.945 -59.080 -57.209 1.00 17.04 111 HIS D CA 1
ATOM 4842 C C . HIS D 1 133 ? 14.499 -59.572 -58.560 1.00 17.05 111 HIS D C 1
ATOM 4843 O O . HIS D 1 133 ? 14.796 -58.955 -59.578 1.00 16.08 111 HIS D O 1
ATOM 4850 N N . PHE D 1 134 ? 13.810 -60.707 -58.557 1.00 17.26 112 PHE D N 1
ATOM 4851 C CA . PHE D 1 134 ? 13.243 -61.259 -59.780 1.00 19.09 112 PHE D CA 1
ATOM 4852 C C . PHE D 1 134 ? 11.965 -60.508 -60.162 1.00 22.26 112 PHE D C 1
ATOM 4853 O O . PHE D 1 134 ? 11.240 -59.997 -59.307 1.00 20.68 112 PHE D O 1
ATOM 4861 N N . ALA D 1 135 ? 11.680 -60.456 -61.452 1.00 23.65 113 ALA D N 1
ATOM 4862 C CA . ALA D 1 135 ? 10.479 -59.787 -61.919 1.00 25.70 113 ALA D CA 1
ATOM 4863 C C . ALA D 1 135 ? 9.807 -60.671 -62.953 1.00 26.75 113 ALA D C 1
ATOM 4864 O O . ALA D 1 135 ? 10.451 -61.150 -63.887 1.00 25.76 113 ALA D O 1
ATOM 4866 N N . LEU D 1 136 ? 8.516 -60.910 -62.761 1.00 37.12 114 LEU D N 1
ATOM 4867 C CA . LEU D 1 136 ? 7.738 -61.718 -63.682 1.00 38.99 114 LEU D CA 1
ATOM 4868 C C . LEU D 1 136 ? 6.577 -60.887 -64.220 1.00 38.87 114 LEU D C 1
ATOM 4869 O O . LEU D 1 136 ? 5.680 -60.497 -63.473 1.00 41.04 114 LEU D O 1
ATOM 4874 N N . TYR D 1 137 ? 6.600 -60.607 -65.516 1.00 35.07 115 TYR D N 1
ATOM 4875 C CA . TYR D 1 137 ? 5.523 -59.850 -66.133 1.00 34.88 115 TYR D CA 1
ATOM 4876 C C . TYR D 1 137 ? 4.619 -60.801 -66.889 1.00 34.97 115 TYR D C 1
ATOM 4877 O O . TYR D 1 137 ? 5.049 -61.397 -67.877 1.00 36.14 115 TYR D O 1
ATOM 4886 N N . PRO D 1 138 ? 3.366 -60.950 -66.426 1.00 34.69 116 PRO D N 1
ATOM 4887 C CA . PRO D 1 138 ? 2.365 -61.735 -67.153 1.00 34.10 116 PRO D CA 1
ATOM 4888 C C . PRO D 1 138 ? 2.084 -61.087 -68.489 1.00 34.43 116 PRO D C 1
ATOM 4889 O O . PRO D 1 138 ? 2.440 -59.930 -68.671 1.00 31.64 116 PRO D O 1
ATOM 4893 N N . PRO D 1 139 ? 1.451 -61.820 -69.417 1.00 37.90 117 PRO D N 1
ATOM 4894 C CA . PRO D 1 139 ? 1.136 -61.204 -70.707 1.00 38.55 117 PRO D CA 1
ATOM 4895 C C . PRO D 1 139 ? 0.244 -59.989 -70.521 1.00 39.99 117 PRO D C 1
ATOM 4896 O O . PRO D 1 139 ? -0.707 -60.039 -69.746 1.00 39.63 117 PRO D O 1
ATOM 4900 N N . GLY D 1 140 ? 0.560 -58.906 -71.217 1.00 40.72 118 GLY D N 1
ATOM 4901 C CA . GLY D 1 140 ? -0.246 -57.703 -71.153 1.00 42.63 118 GLY D CA 1
ATOM 4902 C C . GLY D 1 140 ? 0.238 -56.735 -70.095 1.00 40.59 118 GLY D C 1
ATOM 4903 O O . GLY D 1 140 ? -0.142 -55.570 -70.098 1.00 43.67 118 GLY D O 1
ATOM 4904 N N . ALA D 1 141 ? 1.074 -57.210 -69.182 1.00 37.64 119 ALA D N 1
ATOM 4905 C CA . ALA D 1 141 ? 1.589 -56.357 -68.129 1.00 35.82 119 ALA D CA 1
ATOM 4906 C C . ALA D 1 141 ? 2.672 -55.444 -68.702 1.00 35.28 119 ALA D C 1
ATOM 4907 O O . ALA D 1 141 ? 3.406 -55.829 -69.614 1.00 34.34 119 ALA D O 1
ATOM 4909 N N . PHE D 1 142 ? 2.757 -54.223 -68.185 1.00 35.27 120 PHE D N 1
ATOM 4910 C CA . PHE D 1 142 ? 3.749 -53.276 -68.672 1.00 34.38 120 PHE D CA 1
ATOM 4911 C C . PHE D 1 142 ? 4.185 -52.315 -67.585 1.00 32.85 120 PHE D C 1
ATOM 4912 O O . PHE D 1 142 ? 3.593 -52.258 -66.508 1.00 34.11 120 PHE D O 1
ATOM 4920 N N . TYR D 1 143 ? 5.241 -51.574 -67.886 1.00 31.44 121 TYR D N 1
ATOM 4921 C CA . TYR D 1 143 ? 5.798 -50.592 -66.978 1.00 31.14 121 TYR D CA 1
ATOM 4922 C C . TYR D 1 143 ? 5.988 -49.309 -67.763 1.00 29.40 121 TYR D C 1
ATOM 4923 O O . TYR D 1 143 ? 6.790 -49.245 -68.687 1.00 26.86 121 TYR D O 1
ATOM 4932 N N . ARG D 1 144 ? 5.246 -48.281 -67.382 1.00 30.49 122 ARG D N 1
ATOM 4933 C CA . ARG D 1 144 ? 5.281 -47.003 -68.075 1.00 30.21 122 ARG D CA 1
ATOM 4934 C C . ARG D 1 144 ? 6.607 -46.264 -67.901 1.00 26.39 122 ARG D C 1
ATOM 4935 O O . ARG D 1 144 ? 7.405 -46.566 -67.007 1.00 25.99 122 ARG D O 1
ATOM 4943 N N . ARG D 1 145 ? 6.829 -45.288 -68.768 1.00 24.50 123 ARG D N 1
ATOM 4944 C CA . ARG D 1 145 ? 8.062 -44.528 -68.783 1.00 22.61 123 ARG D CA 1
ATOM 4945 C C . ARG D 1 145 ? 8.418 -43.986 -67.399 1.00 21.24 123 ARG D C 1
ATOM 4946 O O . ARG D 1 145 ? 7.572 -43.424 -66.700 1.00 21.77 123 ARG D O 1
ATOM 4954 N N . HIS D 1 146 ? 9.676 -44.160 -67.014 1.00 20.35 124 HIS D N 1
ATOM 4955 C CA . HIS D 1 146 ? 10.131 -43.695 -65.718 1.00 20.21 124 HIS D CA 1
ATOM 4956 C C . HIS D 1 146 ? 11.646 -43.571 -65.648 1.00 19.73 124 HIS D C 1
ATOM 4957 O O . HIS D 1 146 ? 12.376 -44.137 -66.480 1.00 19.02 124 HIS D O 1
ATOM 4964 N N . LEU D 1 147 ? 12.109 -42.829 -64.640 1.00 19.38 125 LEU D N 1
ATOM 4965 C CA . LEU D 1 147 ? 13.508 -42.876 -64.232 1.00 18.88 125 LEU D CA 1
ATOM 4966 C C . LEU D 1 147 ? 13.605 -43.726 -62.967 1.00 19.24 125 LEU D C 1
ATOM 4967 O O . LEU D 1 147 ? 12.694 -43.703 -62.141 1.00 19.88 125 LEU D O 1
ATOM 4972 N N . ASP D 1 148 ? 14.706 -44.464 -62.815 1.00 20.66 126 ASP D N 1
ATOM 4973 C CA . ASP D 1 148 ? 14.906 -45.324 -61.640 1.00 21.63 126 ASP D CA 1
ATOM 4974 C C . ASP D 1 148 ? 15.324 -44.526 -60.417 1.00 24.70 126 ASP D C 1
ATOM 4975 O O . ASP D 1 148 ? 15.004 -44.900 -59.311 1.00 27.50 126 ASP D O 1
ATOM 4980 N N . ARG D 1 149 ? 16.097 -43.470 -60.628 1.00 25.46 127 ARG D N 1
ATOM 4981 C CA . ARG D 1 149 ? 16.578 -42.611 -59.549 1.00 29.66 127 ARG D CA 1
ATOM 4982 C C . ARG D 1 149 ? 15.963 -41.230 -59.673 1.00 30.96 127 ARG D C 1
ATOM 4983 O O . ARG D 1 149 ? 16.225 -40.526 -60.640 1.00 29.06 127 ARG D O 1
ATOM 4991 N N . PHE D 1 150 ? 15.145 -40.852 -58.699 1.00 33.47 128 PHE D N 1
ATOM 4992 C CA . PHE D 1 150 ? 14.563 -39.510 -58.654 1.00 38.73 128 PHE D CA 1
ATOM 4993 C C . PHE D 1 150 ? 15.643 -38.449 -58.472 1.00 41.57 128 PHE D C 1
ATOM 4994 O O . PHE D 1 150 ? 15.371 -37.254 -58.620 1.00 44.99 128 PHE D O 1
ATOM 4996 N N . ASP D 1 152 ? 17.088 -35.953 -56.470 1.00 55.75 130 ASP D N 1
ATOM 4997 C CA . ASP D 1 152 ? 16.433 -36.420 -55.256 1.00 56.24 130 ASP D CA 1
ATOM 4998 C C . ASP D 1 152 ? 17.372 -37.331 -54.454 1.00 55.35 130 ASP D C 1
ATOM 4999 O O . ASP D 1 152 ? 18.408 -37.751 -54.960 1.00 55.65 130 ASP D O 1
ATOM 5004 N N . ASP D 1 153 ? 17.002 -37.642 -53.213 1.00 54.86 131 ASP D N 1
ATOM 5005 C CA . ASP D 1 153 ? 17.886 -38.378 -52.301 1.00 54.69 131 ASP D CA 1
ATOM 5006 C C . ASP D 1 153 ? 17.917 -39.903 -52.532 1.00 51.01 131 ASP D C 1
ATOM 5007 O O . ASP D 1 153 ? 17.901 -40.685 -51.569 1.00 54.19 131 ASP D O 1
ATOM 5009 N N . ASP D 1 154 ? 17.993 -40.320 -53.796 1.00 44.02 132 ASP D N 1
ATOM 5010 C CA . ASP D 1 154 ? 17.883 -41.737 -54.139 1.00 38.60 132 ASP D CA 1
ATOM 5011 C C . ASP D 1 154 ? 19.302 -42.299 -54.250 1.00 34.11 132 ASP D C 1
ATOM 5012 O O . ASP D 1 154 ? 20.143 -41.750 -54.963 1.00 34.43 132 ASP D O 1
ATOM 5017 N N . ARG D 1 155 ? 19.582 -43.361 -53.502 1.00 31.64 133 ARG D N 1
ATOM 5018 C CA . ARG D 1 155 ? 20.924 -43.965 -53.477 1.00 27.65 133 ARG D CA 1
ATOM 5019 C C . ARG D 1 155 ? 21.231 -44.816 -54.725 1.00 25.04 133 ARG D C 1
ATOM 5020 O O . ARG D 1 155 ? 22.369 -45.254 -54.939 1.00 22.59 133 ARG D O 1
ATOM 5028 N N . ARG D 1 156 ? 20.217 -45.070 -55.534 1.00 23.04 134 ARG D N 1
ATOM 5029 C CA . ARG D 1 156 ? 20.397 -45.903 -56.708 1.00 24.38 134 ARG D CA 1
ATOM 5030 C C . ARG D 1 156 ? 21.170 -45.127 -57.774 1.00 22.91 134 ARG D C 1
ATOM 5031 O O . ARG D 1 156 ? 20.689 -44.106 -58.275 1.00 23.79 134 ARG D O 1
ATOM 5039 N N . MET D 1 157 ? 22.372 -45.607 -58.097 1.00 19.37 135 MET D N 1
ATOM 5040 C CA . MET D 1 157 ? 23.276 -44.938 -59.036 1.00 17.12 135 MET D CA 1
ATOM 5041 C C . MET D 1 157 ? 23.340 -45.646 -60.384 1.00 16.59 135 MET D C 1
ATOM 5042 O O . MET D 1 157 ? 23.392 -45.004 -61.440 1.00 13.59 135 MET D O 1
ATOM 5047 N N . VAL D 1 158 ? 23.386 -46.975 -60.350 1.00 14.34 136 VAL D N 1
ATOM 5048 C CA . VAL D 1 158 ? 23.489 -47.751 -61.583 1.00 12.59 136 VAL D CA 1
ATOM 5049 C C . VAL D 1 158 ? 22.484 -48.899 -61.562 1.00 13.57 136 VAL D C 1
ATOM 5050 O O . VAL D 1 158 ? 22.433 -49.682 -60.612 1.00 13.43 136 VAL D O 1
ATOM 5054 N N . SER D 1 159 ? 21.704 -49.000 -62.629 1.00 12.43 137 SER D N 1
ATOM 5055 C CA . SER D 1 159 ? 20.679 -50.017 -62.770 1.00 13.57 137 SER D CA 1
ATOM 5056 C C . SER D 1 159 ? 21.234 -51.138 -63.623 1.00 13.73 137 SER D C 1
ATOM 5057 O O . SER D 1 159 ? 22.019 -50.900 -64.539 1.00 12.26 137 SER D O 1
ATOM 5060 N N . ALA D 1 160 ? 20.825 -52.361 -63.316 1.00 13.24 138 ALA D N 1
ATOM 5061 C CA . ALA D 1 160 ? 21.203 -53.517 -64.126 1.00 15.84 138 ALA D CA 1
ATOM 5062 C C . ALA D 1 160 ? 20.065 -54.540 -64.174 1.00 14.52 138 ALA D C 1
ATOM 5063 O O . ALA D 1 160 ? 19.446 -54.854 -63.153 1.00 13.22 138 ALA D O 1
ATOM 5065 N N . VAL D 1 161 ? 19.788 -55.026 -65.378 1.00 13.56 139 VAL D N 1
ATOM 5066 C CA . VAL D 1 161 ? 18.720 -55.981 -65.617 1.00 14.39 139 VAL D CA 1
ATOM 5067 C C . VAL D 1 161 ? 19.264 -57.111 -66.471 1.00 15.32 139 VAL D C 1
ATOM 5068 O O . VAL D 1 161 ? 19.826 -56.881 -67.533 1.00 13.74 139 VAL D O 1
ATOM 5072 N N . LEU D 1 162 ? 19.105 -58.330 -65.972 1.00 16.14 140 LEU D N 1
ATOM 5073 C CA . LEU D 1 162 ? 19.467 -59.525 -66.707 1.00 15.72 140 LEU D CA 1
ATOM 5074 C C . LEU D 1 162 ? 18.193 -60.200 -67.195 1.00 15.02 140 LEU D C 1
ATOM 5075 O O . LEU D 1 162 ? 17.294 -60.458 -66.413 1.00 15.41 140 LEU D O 1
ATOM 5080 N N . TYR D 1 163 ? 18.103 -60.487 -68.489 1.00 15.84 141 TYR D N 1
ATOM 5081 C CA . TYR D 1 163 ? 16.907 -61.137 -69.026 1.00 16.30 141 TYR D CA 1
ATOM 5082 C C . TYR D 1 163 ? 17.081 -62.668 -69.061 1.00 16.99 141 TYR D C 1
ATOM 5083 O O . TYR D 1 163 ? 18.186 -63.169 -69.207 1.00 17.02 141 TYR D O 1
ATOM 5092 N N . LEU D 1 164 ? 15.965 -63.376 -68.958 1.00 17.65 142 LEU D N 1
ATOM 5093 C CA . LEU D 1 164 ? 15.973 -64.811 -68.670 1.00 20.41 142 LEU D CA 1
ATOM 5094 C C . LEU D 1 164 ? 15.142 -65.653 -69.645 1.00 24.38 142 LEU D C 1
ATOM 5095 O O . LEU D 1 164 ? 14.941 -66.855 -69.422 1.00 26.04 142 LEU D O 1
ATOM 5100 N N . ASN D 1 165 ? 14.651 -65.048 -70.720 1.00 25.66 143 ASN D N 1
ATOM 5101 C CA . ASN D 1 165 ? 13.681 -65.737 -71.574 1.00 27.88 143 ASN D CA 1
ATOM 5102 C C . ASN D 1 165 ? 14.276 -66.450 -72.788 1.00 31.78 143 ASN D C 1
ATOM 5103 O O . ASN D 1 165 ? 15.104 -65.890 -73.509 1.00 31.29 143 ASN D O 1
ATOM 5108 N N . GLU D 1 166 ? 13.841 -67.690 -73.007 1.00 34.20 144 GLU D N 1
ATOM 5109 C CA . GLU D 1 166 ? 14.256 -68.474 -74.169 1.00 37.66 144 GLU D CA 1
ATOM 5110 C C . GLU D 1 166 ? 13.309 -68.270 -75.360 1.00 38.27 144 GLU D C 1
ATOM 5111 O O . GLU D 1 166 ? 12.124 -67.967 -75.188 1.00 37.06 144 GLU D O 1
ATOM 5117 N N . GLY D 1 167 ? 13.844 -68.444 -76.567 1.00 40.53 145 GLY D N 1
ATOM 5118 C CA . GLY D 1 167 ? 13.053 -68.397 -77.792 1.00 41.89 145 GLY D CA 1
ATOM 5119 C C . GLY D 1 167 ? 12.187 -67.161 -77.971 1.00 40.92 145 GLY D C 1
ATOM 5120 O O . GLY D 1 167 ? 11.038 -67.271 -78.396 1.00 43.76 145 GLY D O 1
ATOM 5121 N N . TRP D 1 168 ? 12.728 -65.983 -77.652 1.00 37.30 146 TRP D N 1
ATOM 5122 C CA . TRP D 1 168 ? 11.981 -64.739 -77.786 1.00 34.16 146 TRP D CA 1
ATOM 5123 C C . TRP D 1 168 ? 11.865 -64.294 -79.239 1.00 37.28 146 TRP D C 1
ATOM 5124 O O . TRP D 1 168 ? 12.871 -64.189 -79.938 1.00 37.64 146 TRP D O 1
ATOM 5135 N N . GLN D 1 169 ? 10.637 -64.021 -79.678 1.00 39.81 147 GLN D N 1
ATOM 5136 C CA . GLN D 1 169 ? 10.358 -63.606 -81.056 1.00 43.34 147 GLN D CA 1
ATOM 5137 C C . GLN D 1 169 ? 9.903 -62.149 -81.082 1.00 43.28 147 GLN D C 1
ATOM 5138 O O . GLN D 1 169 ? 9.386 -61.653 -80.081 1.00 38.92 147 GLN D O 1
ATOM 5144 N N . PRO D 1 170 ? 10.042 -61.474 -82.240 1.00 47.15 148 PRO D N 1
ATOM 5145 C CA . PRO D 1 170 ? 9.663 -60.058 -82.352 1.00 48.92 148 PRO D CA 1
ATOM 5146 C C . PRO D 1 170 ? 8.182 -59.818 -82.060 1.00 47.05 148 PRO D C 1
ATOM 5147 O O . PRO D 1 170 ? 7.812 -58.759 -81.541 1.00 49.43 148 PRO D O 1
ATOM 5151 N N . HIS D 1 171 ? 7.356 -60.802 -82.390 1.00 44.69 149 HIS D N 1
ATOM 5152 C CA . HIS D 1 171 ? 5.919 -60.719 -82.172 1.00 43.06 149 HIS D CA 1
ATOM 5153 C C . HIS D 1 171 ? 5.560 -60.874 -80.692 1.00 40.74 149 HIS D C 1
ATOM 5154 O O . HIS D 1 171 ? 4.406 -60.688 -80.305 1.00 40.84 149 HIS D O 1
ATOM 5156 N N . ASP D 1 172 ? 6.542 -61.219 -79.864 1.00 38.69 150 ASP D N 1
ATOM 5157 C CA . ASP D 1 172 ? 6.290 -61.425 -78.439 1.00 37.45 150 ASP D CA 1
ATOM 5158 C C . ASP D 1 172 ? 6.305 -60.100 -77.667 1.00 34.75 150 ASP D C 1
ATOM 5159 O O . ASP D 1 172 ? 5.888 -60.053 -76.506 1.00 35.20 150 ASP D O 1
ATOM 5164 N N . GLY D 1 173 ? 6.760 -59.034 -78.329 1.00 32.07 151 GLY D N 1
ATOM 5165 C CA . GLY D 1 173 ? 6.916 -57.728 -77.708 1.00 29.69 151 GLY D CA 1
ATOM 5166 C C . GLY D 1 173 ? 7.830 -57.755 -76.485 1.00 27.80 151 GLY D C 1
ATOM 5167 O O . GLY D 1 173 ? 8.893 -58.370 -76.497 1.00 24.20 151 GLY D O 1
ATOM 5168 N N . GLY D 1 174 ? 7.410 -57.071 -75.425 1.00 29.63 152 GLY D N 1
ATOM 5169 C CA . GLY D 1 174 ? 8.098 -57.135 -74.148 1.00 30.02 152 GLY D CA 1
ATOM 5170 C C . GLY D 1 174 ? 9.435 -56.419 -74.048 1.00 25.76 152 GLY D C 1
ATOM 5171 O O . GLY D 1 174 ? 10.197 -56.651 -73.114 1.00 25.10 152 GLY D O 1
ATOM 5172 N N . GLN D 1 175 ? 9.744 -55.551 -74.994 1.00 21.06 153 GLN D N 1
ATOM 5173 C CA . GLN D 1 175 ? 11.053 -54.926 -74.978 1.00 20.21 153 GLN D CA 1
ATOM 5174 C C . GLN D 1 175 ? 11.200 -53.901 -73.850 1.00 19.02 153 GLN D C 1
ATOM 5175 O O . GLN D 1 175 ? 10.233 -53.263 -73.434 1.00 18.84 153 GLN D O 1
ATOM 5181 N N . LEU D 1 176 ? 12.427 -53.769 -73.369 1.00 19.95 154 LEU D N 1
ATOM 5182 C CA . LEU D 1 176 ? 12.843 -52.602 -72.607 1.00 21.07 154 LEU D CA 1
ATOM 5183 C C . LEU D 1 176 ? 13.134 -51.484 -73.606 1.00 21.56 154 LEU D C 1
ATOM 5184 O O . LEU D 1 176 ? 14.020 -51.621 -74.460 1.00 22.69 154 LEU D O 1
ATOM 5189 N N . ARG D 1 177 ? 12.394 -50.385 -73.516 1.00 18.27 155 ARG D N 1
ATOM 5190 C CA . ARG D 1 177 ? 12.651 -49.243 -74.381 1.00 18.72 155 ARG D CA 1
ATOM 5191 C C . ARG D 1 177 ? 13.428 -48.147 -73.639 1.00 18.42 155 ARG D C 1
ATOM 5192 O O . ARG D 1 177 ? 12.951 -47.608 -72.644 1.00 19.38 155 ARG D O 1
ATOM 5200 N N . MET D 1 178 ? 14.619 -47.818 -74.121 1.00 18.45 156 MET D N 1
ATOM 5201 C CA . MET D 1 178 ? 15.475 -46.833 -73.457 1.00 20.68 156 MET D CA 1
ATOM 5202 C C . MET D 1 178 ? 15.479 -45.520 -74.228 1.00 21.56 156 MET D C 1
ATOM 5203 O O . MET D 1 178 ? 15.591 -45.513 -75.454 1.00 20.34 156 MET D O 1
ATOM 5208 N N . PHE D 1 179 ? 15.348 -44.416 -73.499 1.00 19.30 157 PHE D N 1
ATOM 5209 C CA . PHE D 1 179 ? 15.327 -43.097 -74.107 1.00 22.57 157 PHE D CA 1
ATOM 5210 C C . PHE D 1 179 ? 16.672 -42.430 -73.899 1.00 24.45 157 PHE D C 1
ATOM 5211 O O . PHE D 1 179 ? 17.038 -42.073 -72.776 1.00 21.32 157 PHE D O 1
ATOM 5219 N N . LEU D 1 180 ? 17.428 -42.312 -74.991 1.00 25.75 158 LEU D N 1
ATOM 5220 C CA . LEU D 1 180 ? 18.810 -41.830 -74.925 1.00 26.86 158 LEU D CA 1
ATOM 5221 C C . LEU D 1 180 ? 18.856 -40.347 -75.285 1.00 27.24 158 LEU D C 1
ATOM 5222 O O . LEU D 1 180 ? 17.809 -39.722 -75.461 1.00 26.45 158 LEU D O 1
ATOM 5227 N N . ALA D 1 181 ? 20.055 -39.780 -75.372 1.00 29.35 159 ALA D N 1
ATOM 5228 C CA . ALA D 1 181 ? 20.196 -38.361 -75.709 1.00 35.41 159 ALA D CA 1
ATOM 5229 C C . ALA D 1 181 ? 19.667 -38.055 -77.110 1.00 41.57 159 ALA D C 1
ATOM 5230 O O . ALA D 1 181 ? 19.742 -38.889 -78.012 1.00 38.31 159 ALA D O 1
ATOM 5232 N N . ASP D 1 182 ? 19.123 -36.857 -77.274 1.00 49.18 160 ASP D N 1
ATOM 5233 C CA . ASP D 1 182 ? 18.675 -36.365 -78.581 1.00 55.81 160 ASP D CA 1
ATOM 5234 C C . ASP D 1 182 ? 17.385 -37.020 -79.040 1.00 51.00 160 ASP D C 1
ATOM 5235 O O . ASP D 1 182 ? 17.042 -36.972 -80.221 1.00 54.88 160 ASP D O 1
ATOM 5240 N N . GLY D 1 183 ? 16.664 -37.623 -78.106 1.00 44.22 161 GLY D N 1
ATOM 5241 C CA . GLY D 1 183 ? 15.387 -38.225 -78.437 1.00 39.12 161 GLY D CA 1
ATOM 5242 C C . GLY D 1 183 ? 15.539 -39.532 -79.201 1.00 35.21 161 GLY D C 1
ATOM 5243 O O . GLY D 1 183 ? 14.586 -40.011 -79.809 1.00 34.54 161 GLY D O 1
ATOM 5244 N N . VAL D 1 184 ? 16.746 -40.087 -79.186 1.00 33.20 162 VAL D N 1
ATOM 5245 C CA . VAL D 1 184 ? 17.000 -41.415 -79.733 1.00 31.79 162 VAL D CA 1
ATOM 5246 C C . VAL D 1 184 ? 16.389 -42.460 -78.798 1.00 28.39 162 VAL D C 1
ATOM 5247 O O . VAL D 1 184 ? 16.419 -42.303 -77.566 1.00 27.06 162 VAL D O 1
ATOM 5251 N N . GLU D 1 185 ? 15.827 -43.517 -79.376 1.00 24.96 163 GLU D N 1
ATOM 5252 C CA . GLU D 1 185 ? 15.238 -44.592 -78.586 1.00 23.65 163 GLU D CA 1
ATOM 5253 C C . GLU D 1 185 ? 15.927 -45.914 -78.963 1.00 23.73 163 GLU D C 1
ATOM 5254 O O . GLU D 1 185 ? 16.209 -46.163 -80.142 1.00 21.64 163 GLU D O 1
ATOM 5260 N N . HIS D 1 186 ? 16.202 -46.751 -77.973 1.00 21.92 164 HIS D N 1
ATOM 5261 C CA . HIS D 1 186 ? 16.780 -48.064 -78.253 1.00 21.36 164 HIS D CA 1
ATOM 5262 C C . HIS D 1 186 ? 15.944 -49.142 -77.568 1.00 22.20 164 HIS D C 1
ATOM 5263 O O . HIS D 1 186 ? 15.679 -49.056 -76.369 1.00 19.76 164 HIS D O 1
ATOM 5270 N N . ASP D 1 187 ? 15.505 -50.141 -78.338 1.00 21.63 165 ASP D N 1
ATOM 5271 C CA . ASP D 1 187 ? 14.691 -51.224 -77.804 1.00 23.16 165 ASP D CA 1
ATOM 5272 C C . ASP D 1 187 ? 15.595 -52.442 -77.540 1.00 22.88 165 ASP D C 1
ATOM 5273 O O . ASP D 1 187 ? 16.447 -52.776 -78.363 1.00 24.45 165 ASP D O 1
ATOM 5278 N N . VAL D 1 188 ? 15.399 -53.099 -76.405 1.00 21.19 166 VAL D N 1
ATOM 5279 C CA . VAL D 1 188 ? 16.102 -54.345 -76.085 1.00 20.82 166 VAL D CA 1
ATOM 5280 C C . VAL D 1 188 ? 15.114 -55.478 -75.909 1.00 22.39 166 VAL D C 1
ATOM 5281 O O . VAL D 1 188 ? 14.214 -55.394 -75.072 1.00 21.19 166 VAL D O 1
ATOM 5285 N N . GLU D 1 189 ? 15.270 -56.550 -76.678 1.00 23.82 167 GLU D N 1
ATOM 5286 C CA . GLU D 1 189 ? 14.408 -57.707 -76.499 1.00 25.36 167 GLU D CA 1
ATOM 5287 C C . GLU D 1 189 ? 14.905 -58.458 -75.264 1.00 22.83 167 GLU D C 1
ATOM 5288 O O . GLU D 1 189 ? 16.104 -58.541 -75.035 1.00 20.67 167 GLU D O 1
ATOM 5294 N N . PRO D 1 190 ? 13.979 -58.977 -74.442 1.00 23.59 168 PRO D N 1
ATOM 5295 C CA . PRO D 1 190 ? 14.376 -59.598 -73.165 1.00 22.93 168 PRO D CA 1
ATOM 5296 C C . PRO D 1 190 ? 14.916 -61.022 -73.365 1.00 22.73 168 PRO D C 1
ATOM 5297 O O . PRO D 1 190 ? 14.401 -61.998 -72.806 1.00 23.75 168 PRO D O 1
ATOM 5301 N N . VAL D 1 191 ? 15.983 -61.116 -74.147 1.00 21.07 169 VAL D N 1
ATOM 5302 C CA . VAL D 1 191 ? 16.590 -62.390 -74.512 1.00 24.56 169 VAL D CA 1
ATOM 5303 C C . VAL D 1 191 ? 17.418 -62.971 -73.362 1.00 22.94 169 VAL D C 1
ATOM 5304 O O . VAL D 1 191 ? 18.157 -62.251 -72.691 1.00 18.12 169 VAL D O 1
ATOM 5308 N N . ALA D 1 192 ? 17.326 -64.281 -73.172 1.00 23.19 170 ALA D N 1
ATOM 5309 C CA . ALA D 1 192 ? 18.080 -64.961 -72.121 1.00 22.87 170 ALA D CA 1
ATOM 5310 C C . ALA D 1 192 ? 19.548 -64.598 -72.194 1.00 21.62 170 ALA D C 1
ATOM 5311 O O . ALA D 1 192 ? 20.153 -64.688 -73.249 1.00 22.13 170 ALA D O 1
ATOM 5313 N N . GLY D 1 193 ? 20.116 -64.181 -71.066 1.00 19.08 171 GLY D N 1
ATOM 5314 C CA . GLY D 1 193 ? 21.537 -63.909 -70.985 1.00 19.30 171 GLY D CA 1
ATOM 5315 C C . GLY D 1 193 ? 21.938 -62.459 -71.228 1.00 18.05 171 GLY D C 1
ATOM 5316 O O . GLY D 1 193 ? 23.077 -62.073 -71.008 1.00 16.88 171 GLY D O 1
ATOM 5317 N N . CYS D 1 194 ? 21.002 -61.657 -71.703 1.00 18.69 172 CYS D N 1
ATOM 5318 C CA . CYS D 1 194 ? 21.304 -60.287 -72.066 1.00 19.28 172 CYS D CA 1
ATOM 5319 C C . CYS D 1 194 ? 21.312 -59.410 -70.823 1.00 17.95 172 CYS D C 1
ATOM 5320 O O . CYS D 1 194 ? 20.363 -59.434 -70.037 1.00 20.38 172 CYS D O 1
ATOM 5323 N N . LEU D 1 195 ? 22.381 -58.646 -70.635 1.00 15.56 173 LEU D N 1
ATOM 5324 C CA . LEU D 1 195 ? 22.464 -57.752 -69.483 1.00 15.88 173 LEU D CA 1
ATOM 5325 C C . LEU D 1 195 ? 22.470 -56.317 -69.965 1.00 16.92 173 LEU D C 1
ATOM 5326 O O . LEU D 1 195 ? 23.239 -55.955 -70.849 1.00 17.45 173 LEU D O 1
ATOM 5331 N N . VAL D 1 196 ? 21.590 -55.511 -69.393 1.00 16.01 174 VAL D N 1
ATOM 5332 C CA . VAL D 1 196 ? 21.571 -54.107 -69.695 1.00 16.64 174 VAL D CA 1
ATOM 5333 C C . VAL D 1 196 ? 21.909 -53.328 -68.429 1.00 15.25 174 VAL D C 1
ATOM 5334 O O . VAL D 1 196 ? 21.351 -53.580 -67.374 1.00 13.21 174 VAL D O 1
ATOM 5338 N N . VAL D 1 197 ? 22.839 -52.384 -68.559 1.00 13.91 175 VAL D N 1
ATOM 5339 C CA . VAL D 1 197 ? 23.310 -51.595 -67.420 1.00 14.87 175 VAL D CA 1
ATOM 5340 C C . VAL D 1 197 ? 23.171 -50.135 -67.824 1.00 14.25 175 VAL D C 1
ATOM 5341 O O . VAL D 1 197 ? 23.465 -49.779 -68.969 1.00 14.74 175 VAL D O 1
ATOM 5345 N N . PHE D 1 198 ? 22.696 -49.296 -66.916 1.00 13.28 176 PHE D N 1
ATOM 5346 C CA . PHE D 1 198 ? 22.572 -47.875 -67.237 1.00 14.42 176 PHE D CA 1
ATOM 5347 C C . PHE D 1 198 ? 22.579 -46.972 -65.988 1.00 14.68 176 PHE D C 1
ATOM 5348 O O . PHE D 1 198 ? 22.280 -47.410 -64.863 1.00 12.71 176 PHE D O 1
ATOM 5356 N N . LEU D 1 199 ? 22.919 -45.705 -66.213 1.00 13.85 177 LEU D N 1
ATOM 5357 C CA . LEU D 1 199 ? 22.942 -44.732 -65.138 1.00 15.52 177 LEU D CA 1
ATOM 5358 C C . LEU D 1 199 ? 21.515 -44.390 -64.731 1.00 14.49 177 LEU D C 1
ATOM 5359 O O . LEU D 1 199 ? 20.740 -43.836 -65.521 1.00 16.60 177 LEU D O 1
ATOM 5364 N N . SER D 1 200 ? 21.181 -44.724 -63.493 1.00 13.44 178 SER D N 1
ATOM 5365 C CA . SER D 1 200 ? 19.814 -44.642 -62.978 1.00 14.34 178 SER D CA 1
ATOM 5366 C C . SER D 1 200 ? 19.199 -43.225 -63.026 1.00 14.36 178 SER D C 1
ATOM 5367 O O . SER D 1 200 ? 17.990 -43.058 -63.179 1.00 16.18 178 SER D O 1
ATOM 5370 N N . GLY D 1 201 ? 20.024 -42.201 -62.894 1.00 14.75 179 GLY D N 1
ATOM 5371 C CA . GLY D 1 201 ? 19.490 -40.849 -62.890 1.00 16.46 179 GLY D CA 1
ATOM 5372 C C . GLY D 1 201 ? 19.326 -40.289 -64.292 1.00 20.25 179 GLY D C 1
ATOM 5373 O O . GLY D 1 201 ? 18.686 -39.264 -64.488 1.00 19.67 179 GLY D O 1
ATOM 5374 N N . GLU D 1 202 ? 19.894 -40.971 -65.278 1.00 22.09 180 GLU D N 1
ATOM 5375 C CA . GLU D 1 202 ? 20.019 -40.392 -66.615 1.00 25.44 180 GLU D CA 1
ATOM 5376 C C . GLU D 1 202 ? 19.159 -41.022 -67.723 1.00 22.87 180 GLU D C 1
ATOM 5377 O O . GLU D 1 202 ? 18.765 -40.322 -68.656 1.00 23.37 180 GLU D O 1
ATOM 5383 N N . VAL D 1 203 ? 18.882 -42.327 -67.640 1.00 18.50 181 VAL D N 1
ATOM 5384 C CA . VAL D 1 203 ? 18.205 -43.025 -68.726 1.00 15.47 181 VAL D CA 1
ATOM 5385 C C . VAL D 1 203 ? 16.748 -43.386 -68.411 1.00 15.63 181 VAL D C 1
ATOM 5386 O O . VAL D 1 203 ? 16.462 -44.335 -67.678 1.00 15.22 181 VAL D O 1
ATOM 5390 N N . PRO D 1 204 ? 15.804 -42.605 -68.954 1.00 16.38 182 PRO D N 1
ATOM 5391 C CA . PRO D 1 204 ? 14.417 -43.031 -68.779 1.00 17.79 182 PRO D CA 1
ATOM 5392 C C . PRO D 1 204 ? 14.164 -44.278 -69.606 1.00 17.30 182 PRO D C 1
ATOM 5393 O O . PRO D 1 204 ? 14.835 -44.458 -70.611 1.00 16.55 182 PRO D O 1
ATOM 5397 N N . HIS D 1 205 ? 13.211 -45.101 -69.199 1.00 17.85 183 HIS D N 1
ATOM 5398 C CA . HIS D 1 205 ? 12.935 -46.347 -69.893 1.00 20.62 183 HIS D CA 1
ATOM 5399 C C . HIS D 1 205 ? 11.544 -46.842 -69.543 1.00 21.81 183 HIS D C 1
ATOM 5400 O O . HIS D 1 205 ? 10.921 -46.370 -68.590 1.00 22.02 183 HIS D O 1
ATOM 5407 N N . GLU D 1 206 ? 11.052 -47.773 -70.342 1.00 22.16 184 GLU D N 1
ATOM 5408 C CA . GLU D 1 206 ? 9.764 -48.400 -70.092 1.00 24.09 184 GLU D CA 1
ATOM 5409 C C . GLU D 1 206 ? 9.784 -49.838 -70.587 1.00 23.52 184 GLU D C 1
ATOM 5410 O O . GLU D 1 206 ? 10.695 -50.249 -71.301 1.00 20.31 184 GLU D O 1
ATOM 5416 N N . VAL D 1 207 ? 8.777 -50.605 -70.190 1.00 25.04 185 VAL D N 1
ATOM 5417 C CA . VAL D 1 207 ? 8.637 -51.978 -70.648 1.00 24.51 185 VAL D CA 1
ATOM 5418 C C . VAL D 1 207 ? 7.300 -52.104 -71.354 1.00 25.99 185 VAL D C 1
ATOM 5419 O O . VAL D 1 207 ? 6.258 -51.833 -70.761 1.00 26.68 185 VAL D O 1
ATOM 5423 N N . LEU D 1 208 ? 7.329 -52.492 -72.623 1.00 25.52 186 LEU D N 1
ATOM 5424 C CA . LEU D 1 208 ? 6.107 -52.671 -73.388 1.00 27.29 186 LEU D CA 1
ATOM 5425 C C . LEU D 1 208 ? 5.509 -54.025 -73.032 1.00 27.76 186 LEU D C 1
ATOM 5426 O O . LEU D 1 208 ? 6.242 -54.951 -72.685 1.00 26.16 186 LEU D O 1
ATOM 5431 N N . PRO D 1 209 ? 4.176 -54.154 -73.140 1.00 29.61 187 PRO D N 1
ATOM 5432 C CA . PRO D 1 209 ? 3.562 -55.450 -72.831 1.00 30.54 187 PRO D CA 1
ATOM 5433 C C . PRO D 1 209 ? 4.057 -56.565 -73.753 1.00 29.92 187 PRO D C 1
ATOM 5434 O O . PRO D 1 209 ? 4.453 -56.320 -74.892 1.00 27.84 187 PRO D O 1
ATOM 5438 N N . ALA D 1 210 ? 4.055 -57.786 -73.236 1.00 30.90 188 ALA D N 1
ATOM 5439 C CA . ALA D 1 210 ? 4.454 -58.946 -74.017 1.00 31.54 188 ALA D CA 1
ATOM 5440 C C . ALA D 1 210 ? 3.263 -59.861 -74.141 1.00 34.36 188 ALA D C 1
ATOM 5441 O O . ALA D 1 210 ? 2.345 -59.806 -73.323 1.00 32.80 188 ALA D O 1
ATOM 5443 N N . GLY D 1 211 ? 3.284 -60.708 -75.163 1.00 38.83 189 GLY D N 1
ATOM 5444 C CA . GLY D 1 211 ? 2.212 -61.655 -75.389 1.00 42.70 189 GLY D CA 1
ATOM 5445 C C . GLY D 1 211 ? 2.473 -62.974 -74.684 1.00 43.79 189 GLY D C 1
ATOM 5446 O O . GLY D 1 211 ? 1.714 -63.927 -74.851 1.00 45.82 189 GLY D O 1
ATOM 5447 N N . ARG D 1 212 ? 3.548 -63.026 -73.900 1.00 40.88 190 ARG D N 1
ATOM 5448 C CA . ARG D 1 212 ? 3.887 -64.206 -73.106 1.00 40.14 190 ARG D CA 1
ATOM 5449 C C . ARG D 1 212 ? 4.545 -63.773 -71.800 1.00 40.61 190 ARG D C 1
ATOM 5450 O O . ARG D 1 212 ? 4.868 -62.601 -71.633 1.00 39.53 190 ARG D O 1
ATOM 5458 N N . GLU D 1 213 ? 4.746 -64.708 -70.874 1.00 42.07 191 GLU D N 1
ATOM 5459 C CA . GLU D 1 213 ? 5.409 -64.389 -69.610 1.00 42.12 191 GLU D CA 1
ATOM 5460 C C . GLU D 1 213 ? 6.803 -63.829 -69.865 1.00 37.31 191 GLU D C 1
ATOM 5461 O O . GLU D 1 213 ? 7.577 -64.403 -70.631 1.00 38.87 191 GLU D O 1
ATOM 5467 N N . ARG D 1 214 ? 7.132 -62.718 -69.214 1.00 31.91 192 ARG D N 1
ATOM 5468 C CA . ARG D 1 214 ? 8.442 -62.104 -69.385 1.00 26.33 192 ARG D CA 1
ATOM 5469 C C . ARG D 1 214 ? 9.220 -62.102 -68.072 1.00 23.70 192 ARG D C 1
ATOM 5470 O O . ARG D 1 214 ? 8.818 -61.460 -67.104 1.00 23.69 192 ARG D O 1
ATOM 5478 N N . LEU D 1 215 ? 10.340 -62.814 -68.050 1.00 22.43 193 LEU D N 1
ATOM 5479 C CA . LEU D 1 215 ? 11.124 -62.987 -66.828 1.00 23.21 193 LEU D CA 1
ATOM 5480 C C . LEU D 1 215 ? 12.418 -62.157 -66.845 1.00 22.39 193 LEU D C 1
ATOM 5481 O O . LEU D 1 215 ? 13.113 -62.095 -67.851 1.00 20.82 193 LEU D O 1
ATOM 5486 N N . SER D 1 216 ? 12.744 -61.538 -65.718 1.00 21.18 194 SER D N 1
ATOM 5487 C CA . SER D 1 216 ? 13.975 -60.779 -65.621 1.00 21.41 194 SER D CA 1
ATOM 5488 C C . SER D 1 216 ? 14.464 -60.752 -64.185 1.00 18.64 194 SER D C 1
ATOM 5489 O O . SER D 1 216 ? 13.750 -61.145 -63.264 1.00 19.27 194 SER D O 1
ATOM 5492 N N . LEU D 1 217 ? 15.694 -60.298 -64.012 1.00 16.56 195 LEU D N 1
ATOM 5493 C CA . LEU D 1 217 ? 16.303 -60.155 -62.707 1.00 16.56 195 LEU D CA 1
ATOM 5494 C C . LEU D 1 217 ? 16.796 -58.713 -62.660 1.00 16.53 195 LEU D C 1
ATOM 5495 O O . LEU D 1 217 ? 17.755 -58.350 -63.329 1.00 16.99 195 LEU D O 1
ATOM 5500 N N . THR D 1 218 ? 16.115 -57.882 -61.884 1.00 17.42 196 THR D N 1
ATOM 5501 C CA . THR D 1 218 ? 16.356 -56.453 -61.913 1.00 17.09 196 THR D CA 1
ATOM 5502 C C . THR D 1 218 ? 16.993 -55.976 -60.620 1.00 16.79 196 THR D C 1
ATOM 5503 O O . THR D 1 218 ? 16.639 -56.450 -59.544 1.00 14.69 196 THR D O 1
ATOM 5507 N N . GLY D 1 219 ? 17.917 -55.019 -60.732 1.00 16.46 197 GLY D N 1
ATOM 5508 C CA . GLY D 1 219 ? 18.674 -54.548 -59.580 1.00 17.22 197 GLY D CA 1
ATOM 5509 C C . GLY D 1 219 ? 19.317 -53.176 -59.731 1.00 17.25 197 GLY D C 1
ATOM 5510 O O . GLY D 1 219 ? 19.255 -52.550 -60.803 1.00 14.78 197 GLY D O 1
ATOM 5511 N N . TRP D 1 220 ? 19.974 -52.733 -58.654 1.00 15.57 198 TRP D N 1
ATOM 5512 C CA . TRP D 1 220 ? 20.585 -51.407 -58.582 1.00 14.03 198 TRP D CA 1
ATOM 5513 C C . TRP D 1 220 ? 21.809 -51.428 -57.686 1.00 14.31 198 TRP D C 1
ATOM 5514 O O . TRP D 1 220 ? 21.786 -52.033 -56.604 1.00 12.68 198 TRP D O 1
ATOM 5525 N N . PHE D 1 221 ? 22.876 -50.793 -58.150 1.00 13.59 199 PHE D N 1
ATOM 5526 C CA . PHE D 1 221 ? 24.039 -50.536 -57.311 1.00 14.42 199 PHE D CA 1
ATOM 5527 C C . PHE D 1 221 ? 23.761 -49.223 -56.565 1.00 16.72 199 PHE D C 1
ATOM 5528 O O . PHE D 1 221 ? 23.338 -48.212 -57.168 1.00 13.20 199 PHE D O 1
ATOM 5536 N N . ARG D 1 222 ? 23.977 -49.243 -55.253 1.00 16.55 200 ARG D N 1
ATOM 5537 C CA . ARG D 1 222 ? 23.635 -48.116 -54.407 1.00 17.70 200 ARG D CA 1
ATOM 5538 C C . ARG D 1 222 ? 24.842 -47.487 -53.707 1.00 17.97 200 ARG D C 1
ATOM 5539 O O . ARG D 1 222 ? 25.834 -48.171 -53.411 1.00 17.72 200 ARG D O 1
ATOM 5547 N N . ARG D 1 223 ? 24.741 -46.175 -53.475 1.00 34.30 201 ARG D N 1
ATOM 5548 C CA . ARG D 1 223 ? 25.631 -45.445 -52.588 1.00 34.24 201 ARG D CA 1
ATOM 5549 C C . ARG D 1 223 ? 25.050 -45.508 -51.194 1.00 34.24 201 ARG D C 1
ATOM 5550 O O . ARG D 1 223 ? 23.889 -45.852 -51.008 1.00 34.49 201 ARG D O 1
ATOM 5558 N N . ARG D 1 224 ? 25.857 -45.125 -50.217 1.00 34.22 202 ARG D N 1
ATOM 5559 C CA . ARG D 1 224 ? 25.406 -45.031 -48.840 1.00 35.34 202 ARG D CA 1
ATOM 5560 C C . ARG D 1 224 ? 24.257 -44.023 -48.715 1.00 35.70 202 ARG D C 1
ATOM 5561 O O . ARG D 1 224 ? 23.177 -44.371 -48.234 1.00 35.48 202 ARG D O 1
ATOM 5569 N N . GLY D 1 225 ? 24.473 -42.791 -49.175 1.00 37.22 203 GLY D N 1
ATOM 5570 C CA . GLY D 1 225 ? 23.458 -41.749 -49.082 1.00 40.59 203 GLY D CA 1
ATOM 5571 C C . GLY D 1 225 ? 23.594 -40.940 -47.794 1.00 46.48 203 GLY D C 1
ATOM 5572 O O . GLY D 1 225 ? 24.197 -41.406 -46.833 1.00 42.18 203 GLY D O 1
ATOM 5573 N N . ASN D 1 226 ? 23.013 -39.742 -47.763 1.00 54.52 204 ASN D N 1
ATOM 5574 C CA . ASN D 1 226 ? 23.214 -38.818 -46.642 1.00 61.55 204 ASN D CA 1
ATOM 5575 C C . ASN D 1 226 ? 22.188 -38.923 -45.515 1.00 58.26 204 ASN D C 1
ATOM 5576 O O . ASN D 1 226 ? 22.187 -38.091 -44.608 1.00 62.95 204 ASN D O 1
ATOM 5581 N N . ASP D 1 227 ? 21.312 -39.922 -45.577 1.00 52.41 205 ASP D N 1
ATOM 5582 C CA . ASP D 1 227 ? 20.312 -40.130 -44.534 1.00 46.96 205 ASP D CA 1
ATOM 5583 C C . ASP D 1 227 ? 20.722 -41.319 -43.671 1.00 43.68 205 ASP D C 1
ATOM 5584 O O . ASP D 1 227 ? 20.667 -42.463 -44.122 1.00 42.75 205 ASP D O 1
ATOM 5589 N N . PRO D 1 228 ? 21.147 -41.059 -42.423 1.00 43.27 206 PRO D N 1
ATOM 5590 C CA . PRO D 1 228 ? 21.648 -42.154 -41.582 1.00 42.74 206 PRO D CA 1
ATOM 5591 C C . PRO D 1 228 ? 20.543 -43.019 -40.967 1.00 48.10 206 PRO D C 1
ATOM 5592 O O . PRO D 1 228 ? 20.839 -44.081 -40.430 1.00 43.49 206 PRO D O 1
ATOM 5596 N N . PHE D 1 229 ? 19.291 -42.577 -41.049 1.00 56.34 207 PHE D N 1
ATOM 5597 C CA . PHE D 1 229 ? 18.193 -43.294 -40.407 1.00 64.16 207 PHE D CA 1
ATOM 5598 C C . PHE D 1 229 ? 17.533 -44.284 -41.357 1.00 67.22 207 PHE D C 1
ATOM 5599 O O . PHE D 1 229 ? 16.400 -44.698 -41.117 1.00 69.99 207 PHE D O 1
ATOM 5602 N N . MET E 1 31 ? -15.626 -34.393 -94.177 1.00 54.60 9 MET E N 1
ATOM 5603 C CA . MET E 1 31 ? -15.512 -32.948 -94.357 1.00 53.62 9 MET E CA 1
ATOM 5604 C C . MET E 1 31 ? -14.200 -32.463 -93.743 1.00 50.54 9 MET E C 1
ATOM 5605 O O . MET E 1 31 ? -13.372 -31.860 -94.419 1.00 50.73 9 MET E O 1
ATOM 5610 N N . LEU E 1 32 ? -14.016 -32.744 -92.456 1.00 48.77 10 LEU E N 1
ATOM 5611 C CA . LEU E 1 32 ? -12.801 -32.366 -91.744 1.00 45.86 10 LEU E CA 1
ATOM 5612 C C . LEU E 1 32 ? -11.585 -33.117 -92.272 1.00 46.79 10 LEU E C 1
ATOM 5613 O O . LEU E 1 32 ? -10.478 -32.578 -92.313 1.00 46.36 10 LEU E O 1
ATOM 5618 N N . ALA E 1 33 ? -11.790 -34.369 -92.663 1.00 48.50 11 ALA E N 1
ATOM 5619 C CA . ALA E 1 33 ? -10.727 -35.158 -93.267 1.00 49.40 11 ALA E CA 1
ATOM 5620 C C . ALA E 1 33 ? -10.215 -34.485 -94.547 1.00 47.10 11 ALA E C 1
ATOM 5621 O O . ALA E 1 33 ? -9.005 -34.312 -94.732 1.00 47.16 11 ALA E O 1
ATOM 5623 N N . ALA E 1 34 ? -11.146 -34.111 -95.425 1.00 44.63 12 ALA E N 1
ATOM 5624 C CA . ALA E 1 34 ? -10.801 -33.458 -96.688 1.00 41.46 12 ALA E CA 1
ATOM 5625 C C . ALA E 1 34 ? -10.006 -32.166 -96.460 1.00 37.32 12 ALA E C 1
ATOM 5626 O O . ALA E 1 34 ? -9.037 -31.900 -97.162 1.00 36.64 12 ALA E O 1
ATOM 5628 N N . VAL E 1 35 ? -10.414 -31.377 -95.472 1.00 35.69 13 VAL E N 1
ATOM 5629 C CA . VAL E 1 35 ? -9.731 -30.117 -95.158 1.00 34.57 13 VAL E CA 1
ATOM 5630 C C . VAL E 1 35 ? -8.281 -30.355 -94.753 1.00 35.41 13 VAL E C 1
ATOM 5631 O O . VAL E 1 35 ? -7.357 -29.759 -95.313 1.00 33.98 13 VAL E O 1
ATOM 5635 N N . VAL E 1 36 ? -8.082 -31.241 -93.782 1.00 37.80 14 VAL E N 1
ATOM 5636 C CA . VAL E 1 36 ? -6.742 -31.525 -93.293 1.00 38.53 14 VAL E CA 1
ATOM 5637 C C . VAL E 1 36 ? -5.862 -31.996 -94.444 1.00 40.39 14 VAL E C 1
ATOM 5638 O O . VAL E 1 36 ? -4.737 -31.513 -94.624 1.00 38.83 14 VAL E O 1
ATOM 5642 N N . ASP E 1 37 ? -6.403 -32.899 -95.256 1.00 42.84 15 ASP E N 1
ATOM 5643 C CA . ASP E 1 37 ? -5.681 -33.419 -96.406 1.00 45.93 15 ASP E CA 1
ATOM 5644 C C . ASP E 1 37 ? -5.297 -32.324 -97.404 1.00 45.01 15 ASP E C 1
ATOM 5645 O O . ASP E 1 37 ? -4.139 -32.235 -97.826 1.00 44.29 15 ASP E O 1
ATOM 5650 N N . ASP E 1 38 ? -6.270 -31.496 -97.781 1.00 43.66 16 ASP E N 1
ATOM 5651 C CA . ASP E 1 38 ? -6.021 -30.386 -98.696 1.00 41.55 16 ASP E CA 1
ATOM 5652 C C . ASP E 1 38 ? -4.961 -29.455 -98.115 1.00 37.93 16 ASP E C 1
ATOM 5653 O O . ASP E 1 38 ? -4.104 -28.950 -98.834 1.00 38.73 16 ASP E O 1
ATOM 5658 N N . LEU E 1 39 ? -5.028 -29.224 -96.810 1.00 35.35 17 LEU E N 1
ATOM 5659 C CA . LEU E 1 39 ? -4.067 -28.360 -96.135 1.00 32.84 17 LEU E CA 1
ATOM 5660 C C . LEU E 1 39 ? -2.667 -28.931 -96.208 1.00 34.04 17 LEU E C 1
ATOM 5661 O O . LEU E 1 39 ? -1.696 -28.202 -96.412 1.00 32.81 17 LEU E O 1
ATOM 5666 N N . ALA E 1 40 ? -2.566 -30.242 -96.016 1.00 37.08 18 ALA E N 1
ATOM 5667 C CA . ALA E 1 40 ? -1.284 -30.925 -96.118 1.00 39.19 18 ALA E CA 1
ATOM 5668 C C . ALA E 1 40 ? -0.712 -30.771 -97.525 1.00 41.84 18 ALA E C 1
ATOM 5669 O O . ALA E 1 40 ? 0.405 -30.293 -97.695 1.00 39.88 18 ALA E O 1
ATOM 5671 N N . THR E 1 41 ? -1.493 -31.143 -98.535 1.00 46.45 19 THR E N 1
ATOM 5672 C CA . THR E 1 41 ? -0.980 -31.232 -99.907 1.00 49.29 19 THR E CA 1
ATOM 5673 C C . THR E 1 41 ? -0.888 -29.884 -100.642 1.00 48.34 19 THR E C 1
ATOM 5674 O O . THR E 1 41 ? 0.105 -29.623 -101.327 1.00 51.11 19 THR E O 1
ATOM 5678 N N . HIS E 1 42 ? -1.916 -29.044 -100.509 1.00 43.43 20 HIS E N 1
ATOM 5679 C CA . HIS E 1 42 ? -2.014 -27.801 -101.284 1.00 40.33 20 HIS E CA 1
ATOM 5680 C C . HIS E 1 42 ? -1.845 -26.545 -100.416 1.00 36.19 20 HIS E C 1
ATOM 5681 O O . HIS E 1 42 ? -1.540 -25.468 -100.921 1.00 35.55 20 HIS E O 1
ATOM 5688 N N . GLY E 1 43 ? -2.057 -26.688 -99.112 1.00 33.96 21 GLY E N 1
ATOM 5689 C CA . GLY E 1 43 ? -1.902 -25.578 -98.190 1.00 32.06 21 GLY E CA 1
ATOM 5690 C C . GLY E 1 43 ? -3.178 -24.776 -98.021 1.00 30.64 21 GLY E C 1
ATOM 5691 O O . GLY E 1 43 ? -3.193 -23.793 -97.290 1.00 29.64 21 GLY E O 1
ATOM 5692 N N . TRP E 1 44 ? -4.242 -25.196 -98.699 1.00 31.05 22 TRP E N 1
ATOM 5693 C CA . TRP E 1 44 ? -5.544 -24.546 -98.570 1.00 31.19 22 TRP E CA 1
ATOM 5694 C C . TRP E 1 44 ? -6.656 -25.513 -98.921 1.00 31.95 22 TRP E C 1
ATOM 5695 O O . TRP E 1 44 ? -6.413 -26.573 -99.487 1.00 34.35 22 TRP E O 1
ATOM 5706 N N . SER E 1 45 ? -7.879 -25.129 -98.579 1.00 30.79 23 SER E N 1
ATOM 5707 C CA . SER E 1 45 ? -9.057 -25.929 -98.857 1.00 31.49 23 SER E CA 1
ATOM 5708 C C . SER E 1 45 ? -10.299 -25.055 -98.949 1.00 31.05 23 SER E C 1
ATOM 5709 O O . SER E 1 45 ? -10.395 -23.997 -98.301 1.00 30.19 23 SER E O 1
ATOM 5712 N N . GLN E 1 46 ? -11.246 -25.519 -99.761 1.00 31.53 24 GLN E N 1
ATOM 5713 C CA . GLN E 1 46 ? -12.540 -24.871 -99.932 1.00 31.61 24 GLN E CA 1
ATOM 5714 C C . GLN E 1 46 ? -13.652 -25.913 -99.839 1.00 32.73 24 GLN E C 1
ATOM 5715 O O . GLN E 1 46 ? -13.627 -26.933 -100.536 1.00 33.02 24 GLN E O 1
ATOM 5721 N N . GLN E 1 47 ? -14.624 -25.652 -98.974 1.00 32.42 25 GLN E N 1
ATOM 5722 C CA . GLN E 1 47 ? -15.710 -26.587 -98.730 1.00 35.40 25 GLN E CA 1
ATOM 5723 C C . GLN E 1 47 ? -17.032 -25.865 -98.882 1.00 35.23 25 GLN E C 1
ATOM 5724 O O . GLN E 1 47 ? -17.323 -24.948 -98.129 1.00 36.26 25 GLN E O 1
ATOM 5730 N N . ALA E 1 48 ? -17.844 -26.279 -99.840 1.00 36.04 26 ALA E N 1
ATOM 5731 C CA . ALA E 1 48 ? -19.190 -25.743 -99.946 1.00 38.08 26 ALA E CA 1
ATOM 5732 C C . ALA E 1 48 ? -20.024 -26.304 -98.802 1.00 39.60 26 ALA E C 1
ATOM 5733 O O . ALA E 1 48 ? -19.781 -27.418 -98.334 1.00 40.17 26 ALA E O 1
ATOM 5735 N N . HIS E 1 49 ? -20.983 -25.511 -98.337 1.00 39.59 27 HIS E N 1
ATOM 5736 C CA . HIS E 1 49 ? -21.960 -25.966 -97.354 1.00 41.98 27 HIS E CA 1
ATOM 5737 C C . HIS E 1 49 ? -21.315 -26.575 -96.120 1.00 41.64 27 HIS E C 1
ATOM 5738 O O . HIS E 1 49 ? -21.754 -27.617 -95.635 1.00 41.59 27 HIS E O 1
ATOM 5745 N N . PHE E 1 50 ? -20.277 -25.919 -95.613 1.00 41.74 28 PHE E N 1
ATOM 5746 C CA . PHE E 1 50 ? -19.577 -26.404 -94.428 1.00 43.27 28 PHE E CA 1
ATOM 5747 C C . PHE E 1 50 ? -20.546 -26.533 -93.257 1.00 44.63 28 PHE E C 1
ATOM 5748 O O . PHE E 1 50 ? -20.463 -27.473 -92.480 1.00 44.64 28 PHE E O 1
ATOM 5756 N N . LEU E 1 51 ? -21.460 -25.574 -93.142 1.00 46.43 29 LEU E N 1
ATOM 5757 C CA . LEU E 1 51 ? -22.506 -25.600 -92.123 1.00 48.07 29 LEU E CA 1
ATOM 5758 C C . LEU E 1 51 ? -23.880 -25.607 -92.782 1.00 49.77 29 LEU E C 1
ATOM 5759 O O . LEU E 1 51 ? -24.075 -24.988 -93.838 1.00 51.62 29 LEU E O 1
ATOM 5764 N N . PRO E 1 52 ? -24.841 -26.301 -92.157 1.00 48.46 30 PRO E N 1
ATOM 5765 C CA . PRO E 1 52 ? -26.214 -26.332 -92.666 1.00 47.12 30 PRO E CA 1
ATOM 5766 C C . PRO E 1 52 ? -26.759 -24.924 -92.894 1.00 45.71 30 PRO E C 1
ATOM 5767 O O . PRO E 1 52 ? -26.407 -23.991 -92.165 1.00 45.38 30 PRO E O 1
ATOM 5771 N N . ALA E 1 53 ? -27.616 -24.786 -93.901 1.00 44.69 31 ALA E N 1
ATOM 5772 C CA . ALA E 1 53 ? -28.081 -23.480 -94.366 1.00 43.37 31 ALA E CA 1
ATOM 5773 C C . ALA E 1 53 ? -28.796 -22.638 -93.297 1.00 44.95 31 ALA E C 1
ATOM 5774 O O . ALA E 1 53 ? -28.849 -21.418 -93.405 1.00 41.43 31 ALA E O 1
ATOM 5776 N N . ASP E 1 54 ? -29.348 -23.291 -92.279 1.00 40.57 32 ASP E N 1
ATOM 5777 C CA . ASP E 1 54 ? -30.130 -22.609 -91.250 1.00 41.81 32 ASP E CA 1
ATOM 5778 C C . ASP E 1 54 ? -29.245 -21.916 -90.202 1.00 38.59 32 ASP E C 1
ATOM 5779 O O . ASP E 1 54 ? -29.623 -20.895 -89.628 1.00 40.39 32 ASP E O 1
ATOM 5781 N N . LEU E 1 55 ? -28.077 -22.482 -89.938 1.00 35.37 33 LEU E N 1
ATOM 5782 C CA . LEU E 1 55 ? -27.147 -21.873 -88.997 1.00 32.94 33 LEU E CA 1
ATOM 5783 C C . LEU E 1 55 ? -26.442 -20.697 -89.681 1.00 35.25 33 LEU E C 1
ATOM 5784 O O . LEU E 1 55 ? -26.169 -19.674 -89.057 1.00 33.95 33 LEU E O 1
ATOM 5789 N N . VAL E 1 56 ? -26.173 -20.840 -90.974 1.00 38.66 34 VAL E N 1
ATOM 5790 C CA . VAL E 1 56 ? -25.556 -19.770 -91.756 1.00 40.87 34 VAL E CA 1
ATOM 5791 C C . VAL E 1 56 ? -26.454 -18.535 -91.766 1.00 40.95 34 VAL E C 1
ATOM 5792 O O . VAL E 1 56 ? -25.977 -17.416 -91.598 1.00 42.08 34 VAL E O 1
ATOM 5796 N N . ARG E 1 57 ? -27.757 -18.732 -91.947 1.00 41.16 35 ARG E N 1
ATOM 5797 C CA . ARG E 1 57 ? -28.698 -17.611 -91.942 1.00 40.55 35 ARG E CA 1
ATOM 5798 C C . ARG E 1 57 ? -28.774 -16.942 -90.564 1.00 39.08 35 ARG E C 1
ATOM 5799 O O . ARG E 1 57 ? -28.973 -15.730 -90.469 1.00 41.74 35 ARG E O 1
ATOM 5801 N N . ALA E 1 58 ? -28.614 -17.722 -89.497 1.00 36.35 36 ALA E N 1
ATOM 5802 C CA . ALA E 1 58 ? -28.646 -17.164 -88.147 1.00 34.82 36 ALA E CA 1
ATOM 5803 C C . ALA E 1 58 ? -27.360 -16.398 -87.834 1.00 34.42 36 ALA E C 1
ATOM 5804 O O . ALA E 1 58 ? -27.374 -15.428 -87.081 1.00 37.40 36 ALA E O 1
ATOM 5806 N N . LEU E 1 59 ? -26.245 -16.838 -88.402 1.00 32.59 37 LEU E N 1
ATOM 5807 C CA . LEU E 1 59 ? -24.990 -16.104 -88.268 1.00 31.62 37 LEU E CA 1
ATOM 5808 C C . LEU E 1 59 ? -25.081 -14.775 -89.030 1.00 31.28 37 LEU E C 1
ATOM 5809 O O . LEU E 1 59 ? -24.688 -13.727 -88.521 1.00 31.77 37 LEU E O 1
ATOM 5814 N N . ALA E 1 60 ? -25.618 -14.827 -90.246 1.00 31.60 38 ALA E N 1
ATOM 5815 C CA . ALA E 1 60 ? -25.804 -13.631 -91.055 1.00 31.47 38 ALA E CA 1
ATOM 5816 C C . ALA E 1 60 ? -26.694 -12.629 -90.327 1.00 32.73 38 ALA E C 1
ATOM 5817 O O . ALA E 1 60 ? -26.398 -11.436 -90.291 1.00 32.24 38 ALA E O 1
ATOM 5819 N N . ALA E 1 61 ? -27.786 -13.127 -89.749 1.00 33.93 39 ALA E N 1
ATOM 5820 C CA . ALA E 1 61 ? -28.731 -12.288 -89.014 1.00 35.74 39 ALA E CA 1
ATOM 5821 C C . ALA E 1 61 ? -28.062 -11.637 -87.811 1.00 37.38 39 ALA E C 1
ATOM 5822 O O . ALA E 1 61 ? -28.302 -10.471 -87.523 1.00 34.93 39 ALA E O 1
ATOM 5824 N N . GLU E 1 62 ? -27.226 -12.400 -87.113 1.00 41.16 40 GLU E N 1
ATOM 5825 C CA . GLU E 1 62 ? -26.497 -11.886 -85.953 1.00 45.76 40 GLU E CA 1
ATOM 5826 C C . GLU E 1 62 ? -25.482 -10.841 -86.381 1.00 44.38 40 GLU E C 1
ATOM 5827 O O . GLU E 1 62 ? -25.249 -9.865 -85.669 1.00 47.22 40 GLU E O 1
ATOM 5833 N N . CYS E 1 63 ? -24.867 -11.055 -87.541 1.00 41.62 41 CYS E N 1
ATOM 5834 C CA . CYS E 1 63 ? -23.922 -10.089 -88.080 1.00 38.68 41 CYS E CA 1
ATOM 5835 C C . CYS E 1 63 ? -24.637 -8.779 -88.384 1.00 41.37 41 CYS E C 1
ATOM 5836 O O . CYS E 1 63 ? -24.123 -7.697 -88.111 1.00 40.44 41 CYS E O 1
ATOM 5839 N N . ARG E 1 64 ? -25.833 -8.877 -88.950 1.00 43.13 42 ARG E N 1
ATOM 5840 C CA . ARG E 1 64 ? -26.574 -7.685 -89.336 1.00 45.08 42 ARG E CA 1
ATOM 5841 C C . ARG E 1 64 ? -27.198 -6.990 -88.124 1.00 44.27 42 ARG E C 1
ATOM 5842 O O . ARG E 1 64 ? -27.298 -5.762 -88.091 1.00 46.51 42 ARG E O 1
ATOM 5850 N N . ARG E 1 65 ? -27.615 -7.771 -87.130 1.00 41.66 43 ARG E N 1
ATOM 5851 C CA . ARG E 1 65 ? -28.117 -7.189 -85.890 1.00 39.93 43 ARG E CA 1
ATOM 5852 C C . ARG E 1 65 ? -27.010 -6.357 -85.252 1.00 40.98 43 ARG E C 1
ATOM 5853 O O . ARG E 1 65 ? -27.251 -5.248 -84.773 1.00 41.49 43 ARG E O 1
ATOM 5855 N N . ARG E 1 66 ? -25.793 -6.889 -85.258 1.00 41.39 44 ARG E N 1
ATOM 5856 C CA . ARG E 1 66 ? -24.654 -6.184 -84.681 1.00 43.24 44 ARG E CA 1
ATOM 5857 C C . ARG E 1 66 ? -24.360 -4.885 -85.417 1.00 44.02 44 ARG E C 1
ATOM 5858 O O . ARG E 1 66 ? -24.127 -3.845 -84.802 1.00 44.64 44 ARG E O 1
ATOM 5866 N N . ASP E 1 67 ? -24.375 -4.944 -86.741 1.00 43.63 45 ASP E N 1
ATOM 5867 C CA . ASP E 1 67 ? -24.098 -3.766 -87.547 1.00 43.81 45 ASP E CA 1
ATOM 5868 C C . ASP E 1 67 ? -25.110 -2.675 -87.235 1.00 42.74 45 ASP E C 1
ATOM 5869 O O . ASP E 1 67 ? -24.765 -1.500 -87.151 1.00 42.81 45 ASP E O 1
ATOM 5874 N N . ALA E 1 68 ? -26.366 -3.079 -87.075 1.00 42.55 46 ALA E N 1
ATOM 5875 C CA . ALA E 1 68 ? -27.440 -2.148 -86.758 1.00 42.41 46 ALA E CA 1
ATOM 5876 C C . ALA E 1 68 ? -27.225 -1.502 -85.391 1.00 45.10 46 ALA E C 1
ATOM 5877 O O . ALA E 1 68 ? -27.417 -0.303 -85.231 1.00 43.74 46 ALA E O 1
ATOM 5879 N N . GLU E 1 69 ? -26.821 -2.305 -84.412 1.00 47.35 47 GLU E N 1
ATOM 5880 C CA . GLU E 1 69 ? -26.632 -1.819 -83.049 1.00 49.56 47 GLU E CA 1
ATOM 5881 C C . GLU E 1 69 ? -25.381 -0.949 -82.930 1.00 47.98 47 GLU E C 1
ATOM 5882 O O . GLU E 1 69 ? -25.133 -0.368 -81.881 1.00 51.58 47 GLU E O 1
ATOM 5884 N N . GLY E 1 70 ? -24.598 -0.860 -84.002 1.00 43.63 48 GLY E N 1
ATOM 5885 C CA . GLY E 1 70 ? -23.430 0.002 -84.020 1.00 41.23 48 GLY E CA 1
ATOM 5886 C C . GLY E 1 70 ? -22.188 -0.667 -83.459 1.00 42.67 48 GLY E C 1
ATOM 5887 O O . GLY E 1 70 ? -21.251 0.012 -83.040 1.00 40.88 48 GLY E O 1
ATOM 5888 N N . GLU E 1 71 ? -22.175 -2.001 -83.483 1.00 44.61 49 GLU E N 1
ATOM 5889 C CA . GLU E 1 71 ? -21.106 -2.802 -82.883 1.00 47.03 49 GLU E CA 1
ATOM 5890 C C . GLU E 1 71 ? -19.889 -3.021 -83.795 1.00 46.16 49 GLU E C 1
ATOM 5891 O O . GLU E 1 71 ? -18.773 -3.248 -83.315 1.00 46.84 49 GLU E O 1
ATOM 5897 N N . LEU E 1 72 ? -20.101 -2.973 -85.107 1.00 44.27 50 LEU E N 1
ATOM 5898 C CA . LEU E 1 72 ? -19.023 -3.240 -86.049 1.00 41.67 50 LEU E CA 1
ATOM 5899 C C . LEU E 1 72 ? -18.269 -1.961 -86.355 1.00 42.36 50 LEU E C 1
ATOM 5900 O O . LEU E 1 72 ? -18.849 -1.014 -86.886 1.00 43.17 50 LEU E O 1
ATOM 5905 N N . ASN E 1 73 ? -16.980 -1.942 -86.027 1.00 41.62 51 ASN E N 1
ATOM 5906 C CA . ASN E 1 73 ? -16.131 -0.782 -86.273 1.00 41.99 51 ASN E CA 1
ATOM 5907 C C . ASN E 1 73 ? -14.946 -1.153 -87.147 1.00 41.86 51 ASN E C 1
ATOM 5908 O O . ASN E 1 73 ? -14.551 -2.323 -87.186 1.00 39.65 51 ASN E O 1
ATOM 5913 N N . PRO E 1 74 ? -14.361 -0.155 -87.839 1.00 44.03 52 PRO E N 1
ATOM 5914 C CA . PRO E 1 74 ? -13.173 -0.389 -88.669 1.00 45.87 52 PRO E CA 1
ATOM 5915 C C . PRO E 1 74 ? -12.123 -1.196 -87.919 1.00 50.02 52 PRO E C 1
ATOM 5916 O O . PRO E 1 74 ? -12.011 -1.052 -86.702 1.00 48.08 52 PRO E O 1
ATOM 5920 N N . ALA E 1 75 ? -11.375 -2.032 -88.632 1.00 55.15 53 ALA E N 1
ATOM 5921 C CA . ALA E 1 75 ? -10.307 -2.813 -88.020 1.00 60.31 53 ALA E CA 1
ATOM 5922 C C . ALA E 1 75 ? -8.990 -2.053 -88.109 1.00 63.43 53 ALA E C 1
ATOM 5923 O O . ALA E 1 75 ? -8.654 -1.499 -89.160 1.00 64.52 53 ALA E O 1
ATOM 5925 N N . GLU E 1 87 ? -8.229 2.899 -93.344 1.00 60.57 65 GLU E N 1
ATOM 5926 C CA . GLU E 1 87 ? -7.016 2.435 -93.999 1.00 58.96 65 GLU E CA 1
ATOM 5927 C C . GLU E 1 87 ? -7.117 2.501 -95.519 1.00 54.44 65 GLU E C 1
ATOM 5928 O O . GLU E 1 87 ? -8.202 2.395 -96.103 1.00 57.63 65 GLU E O 1
ATOM 5930 N N . THR E 1 88 ? -5.965 2.673 -96.152 1.00 48.39 66 THR E N 1
ATOM 5931 C CA . THR E 1 88 ? -5.837 2.431 -97.573 1.00 43.75 66 THR E CA 1
ATOM 5932 C C . THR E 1 88 ? -5.651 0.921 -97.800 1.00 37.40 66 THR E C 1
ATOM 5933 O O . THR E 1 88 ? -5.584 0.469 -98.936 1.00 37.04 66 THR E O 1
ATOM 5937 N N . ILE E 1 89 ? -5.580 0.160 -96.707 1.00 33.62 67 ILE E N 1
ATOM 5938 C CA . ILE E 1 89 ? -5.383 -1.292 -96.755 1.00 31.85 67 ILE E CA 1
ATOM 5939 C C . ILE E 1 89 ? -6.695 -2.093 -96.704 1.00 28.41 67 ILE E C 1
ATOM 5940 O O . ILE E 1 89 ? -6.886 -3.014 -97.487 1.00 26.55 67 ILE E O 1
ATOM 5945 N N . ARG E 1 90 ? -7.585 -1.749 -95.772 1.00 27.31 68 ARG E N 1
ATOM 5946 C CA . ARG E 1 90 ? -8.851 -2.465 -95.623 1.00 27.65 68 ARG E CA 1
ATOM 5947 C C . ARG E 1 90 ? -10.017 -1.551 -95.237 1.00 28.93 68 ARG E C 1
ATOM 5948 O O . ARG E 1 90 ? -9.832 -0.528 -94.592 1.00 30.06 68 ARG E O 1
ATOM 5956 N N . GLY E 1 91 ? -11.227 -1.951 -95.611 1.00 29.54 69 GLY E N 1
ATOM 5957 C CA . GLY E 1 91 ? -12.420 -1.197 -95.271 1.00 29.61 69 GLY E CA 1
ATOM 5958 C C . GLY E 1 91 ? -13.528 -2.038 -94.658 1.00 28.12 69 GLY E C 1
ATOM 5959 O O . GLY E 1 91 ? -14.697 -1.654 -94.705 1.00 27.89 69 GLY E O 1
ATOM 5960 N N . ASP E 1 92 ? -13.173 -3.175 -94.068 1.00 26.12 70 ASP E N 1
ATOM 5961 C CA . ASP E 1 92 ? -14.164 -4.003 -93.379 1.00 26.67 70 ASP E CA 1
ATOM 5962 C C . ASP E 1 92 ? -14.523 -3.422 -92.015 1.00 29.46 70 ASP E C 1
ATOM 5963 O O . ASP E 1 92 ? -13.692 -2.804 -91.366 1.00 28.71 70 ASP E O 1
ATOM 5968 N N . GLN E 1 93 ? -15.778 -3.619 -91.616 1.00 31.22 71 GLN E N 1
ATOM 5969 C CA . GLN E 1 93 ? -16.258 -3.297 -90.277 1.00 33.37 71 GLN E CA 1
ATOM 5970 C C . GLN E 1 93 ? -16.369 -4.606 -89.509 1.00 31.01 71 GLN E C 1
ATOM 5971 O O . GLN E 1 93 ? -17.022 -5.545 -89.969 1.00 30.54 71 GLN E O 1
ATOM 5977 N N . ILE E 1 94 ? -15.752 -4.672 -88.335 1.00 29.03 72 ILE E N 1
ATOM 5978 C CA . ILE E 1 94 ? -15.647 -5.942 -87.629 1.00 28.26 72 ILE E CA 1
ATOM 5979 C C . ILE E 1 94 ? -16.037 -5.845 -86.161 1.00 28.47 72 ILE E C 1
ATOM 5980 O O . ILE E 1 94 ? -16.122 -4.760 -85.595 1.00 28.07 72 ILE E O 1
ATOM 5985 N N . GLN E 1 95 ? -16.293 -7.006 -85.572 1.00 28.27 73 GLN E N 1
ATOM 5986 C CA . GLN E 1 95 ? -16.350 -7.162 -84.125 1.00 29.15 73 GLN E CA 1
ATOM 5987 C C . GLN E 1 95 ? -16.000 -8.602 -83.789 1.00 28.93 73 GLN E C 1
ATOM 5988 O O . GLN E 1 95 ? -16.529 -9.547 -84.392 1.00 28.30 73 GLN E O 1
ATOM 5994 N N . TRP E 1 96 ? -15.103 -8.763 -82.828 1.00 28.36 74 TRP E N 1
ATOM 5995 C CA . TRP E 1 96 ? -14.695 -10.090 -82.380 1.00 28.76 74 TRP E CA 1
ATOM 5996 C C . TRP E 1 96 ? -15.855 -10.843 -81.752 1.00 33.50 74 TRP E C 1
ATOM 5997 O O . TRP E 1 96 ? -16.800 -10.249 -81.243 1.00 32.90 74 TRP E O 1
ATOM 6008 N N . ILE E 1 97 ? -15.773 -12.164 -81.791 1.00 37.20 75 ILE E N 1
ATOM 6009 C CA . ILE E 1 97 ? -16.825 -13.005 -81.256 1.00 41.39 75 ILE E CA 1
ATOM 6010 C C . ILE E 1 97 ? -16.297 -13.758 -80.034 1.00 39.08 75 ILE E C 1
ATOM 6011 O O . ILE E 1 97 ? -15.152 -14.218 -80.025 1.00 42.12 75 ILE E O 1
ATOM 6016 N N . ASP E 1 98 ? -17.128 -13.842 -78.999 1.00 42.21 76 ASP E N 1
ATOM 6017 C CA . ASP E 1 98 ? -16.783 -14.544 -77.770 1.00 39.10 76 ASP E CA 1
ATOM 6018 C C . ASP E 1 98 ? -17.850 -15.593 -77.478 1.00 39.31 76 ASP E C 1
ATOM 6019 O O . ASP E 1 98 ? -19.009 -15.422 -77.854 1.00 39.30 76 ASP E O 1
ATOM 6024 N N . PRO E 1 99 ? -17.464 -16.682 -76.800 1.00 39.64 77 PRO E N 1
ATOM 6025 C CA . PRO E 1 99 ? -18.456 -17.660 -76.341 1.00 41.11 77 PRO E CA 1
ATOM 6026 C C . PRO E 1 99 ? -19.575 -16.973 -75.562 1.00 43.23 77 PRO E C 1
ATOM 6027 O O . PRO E 1 99 ? -19.335 -15.933 -74.951 1.00 42.98 77 PRO E O 1
ATOM 6031 N N . GLY E 1 100 ? -20.779 -17.534 -75.595 1.00 44.14 78 GLY E N 1
ATOM 6032 C CA . GLY E 1 100 ? -21.896 -16.979 -74.851 1.00 46.69 78 GLY E CA 1
ATOM 6033 C C . GLY E 1 100 ? -22.349 -15.597 -75.295 1.00 49.38 78 GLY E C 1
ATOM 6034 O O . GLY E 1 100 ? -22.853 -14.819 -74.485 1.00 49.67 78 GLY E O 1
ATOM 6035 N N . GLN E 1 101 ? -22.182 -15.277 -76.573 1.00 50.16 79 GLN E N 1
ATOM 6036 C CA . GLN E 1 101 ? -22.737 -14.030 -77.099 1.00 51.87 79 GLN E CA 1
ATOM 6037 C C . GLN E 1 101 ? -24.040 -14.293 -77.837 1.00 50.21 79 GLN E C 1
ATOM 6038 O O . GLN E 1 101 ? -24.972 -13.495 -77.766 1.00 52.85 79 GLN E O 1
ATOM 6044 N N . ALA E 1 102 ? -24.096 -15.418 -78.540 1.00 46.57 80 ALA E N 1
ATOM 6045 C CA . ALA E 1 102 ? -25.305 -15.842 -79.222 1.00 44.05 80 ALA E CA 1
ATOM 6046 C C . ALA E 1 102 ? -25.180 -17.326 -79.536 1.00 44.60 80 ALA E C 1
ATOM 6047 O O . ALA E 1 102 ? -24.073 -17.828 -79.704 1.00 43.99 80 ALA E O 1
ATOM 6049 N N . GLU E 1 103 ? -26.308 -18.023 -79.620 1.00 45.95 81 GLU E N 1
ATOM 6050 C CA . GLU E 1 103 ? -26.311 -19.472 -79.846 1.00 48.96 81 GLU E CA 1
ATOM 6051 C C . GLU E 1 103 ? -25.674 -19.910 -81.178 1.00 48.78 81 GLU E C 1
ATOM 6052 O O . GLU E 1 103 ? -24.922 -20.887 -81.223 1.00 48.64 81 GLU E O 1
ATOM 6058 N N . ALA E 1 104 ? -25.982 -19.211 -82.264 1.00 49.95 82 ALA E N 1
ATOM 6059 C CA . ALA E 1 104 ? -25.383 -19.543 -83.556 1.00 48.78 82 ALA E CA 1
ATOM 6060 C C . ALA E 1 104 ? -23.852 -19.501 -83.469 1.00 46.25 82 ALA E C 1
ATOM 6061 O O . ALA E 1 104 ? -23.167 -20.402 -83.964 1.00 47.66 82 ALA E O 1
ATOM 6063 N N . CYS E 1 105 ? -23.326 -18.458 -82.831 1.00 42.44 83 CYS E N 1
ATOM 6064 C CA . CYS E 1 105 ? -21.882 -18.272 -82.684 1.00 39.60 83 CYS E CA 1
ATOM 6065 C C . CYS E 1 105 ? -21.231 -19.380 -81.864 1.00 39.27 83 CYS E C 1
ATOM 6066 O O . CYS E 1 105 ? -20.166 -19.882 -82.230 1.00 38.44 83 CYS E O 1
ATOM 6069 N N . ASP E 1 106 ? -21.862 -19.757 -80.752 1.00 41.24 84 ASP E N 1
ATOM 6070 C CA . ASP E 1 106 ? -21.357 -20.860 -79.934 1.00 42.65 84 ASP E CA 1
ATOM 6071 C C . ASP E 1 106 ? -21.186 -22.136 -80.762 1.00 43.62 84 ASP E C 1
ATOM 6072 O O . ASP E 1 106 ? -20.183 -22.837 -80.630 1.00 40.45 84 ASP E O 1
ATOM 6077 N N . GLN E 1 107 ? -22.161 -22.418 -81.625 1.00 46.22 85 GLN E N 1
ATOM 6078 C CA . GLN E 1 107 ? -22.142 -23.631 -82.447 1.00 48.32 85 GLN E CA 1
ATOM 6079 C C . GLN E 1 107 ? -21.004 -23.616 -83.448 1.00 45.04 85 GLN E C 1
ATOM 6080 O O . GLN E 1 107 ? -20.368 -24.646 -83.689 1.00 46.44 85 GLN E O 1
ATOM 6086 N N . TYR E 1 108 ? -20.769 -22.451 -84.048 1.00 42.42 86 TYR E N 1
ATOM 6087 C CA . TYR E 1 108 ? -19.655 -22.277 -84.972 1.00 39.52 86 TYR E CA 1
ATOM 6088 C C . TYR E 1 108 ? -18.337 -22.557 -84.264 1.00 39.09 86 TYR E C 1
ATOM 6089 O O . TYR E 1 108 ? -17.539 -23.376 -84.728 1.00 39.35 86 TYR E O 1
ATOM 6098 N N . LEU E 1 109 ? -18.126 -21.886 -83.132 1.00 38.86 87 LEU E N 1
ATOM 6099 C CA . LEU E 1 109 ? -16.943 -22.115 -82.307 1.00 38.63 87 LEU E CA 1
ATOM 6100 C C . LEU E 1 109 ? -16.793 -23.594 -82.004 1.00 39.85 87 LEU E C 1
ATOM 6101 O O . LEU E 1 109 ? -15.682 -24.127 -82.001 1.00 39.86 87 LEU E O 1
ATOM 6106 N N . ALA E 1 110 ? -17.919 -24.253 -81.738 1.00 41.56 88 ALA E N 1
ATOM 6107 C CA . ALA E 1 110 ? -17.913 -25.683 -81.458 1.00 40.99 88 ALA E CA 1
ATOM 6108 C C . ALA E 1 110 ? -17.429 -26.432 -82.688 1.00 40.68 88 ALA E C 1
ATOM 6109 O O . ALA E 1 110 ? -16.578 -27.316 -82.587 1.00 41.45 88 ALA E O 1
ATOM 6111 N N . ALA E 1 111 ? -17.957 -26.059 -83.854 1.00 39.52 89 ALA E N 1
ATOM 6112 C CA . ALA E 1 111 ? -17.562 -26.691 -85.108 1.00 39.05 89 ALA E CA 1
ATOM 6113 C C . ALA E 1 111 ? -16.080 -26.452 -85.430 1.00 38.39 89 ALA E C 1
ATOM 6114 O O . ALA E 1 111 ? -15.388 -27.369 -85.859 1.00 38.54 89 ALA E O 1
ATOM 6116 N N . MET E 1 112 ? -15.594 -25.228 -85.215 1.00 37.77 90 MET E N 1
ATOM 6117 C CA . MET E 1 112 ? -14.196 -24.903 -85.497 1.00 38.13 90 MET E CA 1
ATOM 6118 C C . MET E 1 112 ? -13.230 -25.559 -84.509 1.00 39.19 90 MET E C 1
ATOM 6119 O O . MET E 1 112 ? -12.071 -25.810 -84.839 1.00 37.59 90 MET E O 1
ATOM 6124 N N . ASP E 1 113 ? -13.694 -25.827 -83.293 1.00 42.53 91 ASP E N 1
ATOM 6125 C CA . ASP E 1 113 ? -12.851 -26.514 -82.323 1.00 44.68 91 ASP E CA 1
ATOM 6126 C C . ASP E 1 113 ? -12.545 -27.932 -82.802 1.00 45.54 91 ASP E C 1
ATOM 6127 O O . ASP E 1 113 ? -11.424 -28.419 -82.657 1.00 44.00 91 ASP E O 1
ATOM 6132 N N . GLN E 1 114 ? -13.540 -28.591 -83.384 1.00 46.66 92 GLN E N 1
ATOM 6133 C CA . GLN E 1 114 ? -13.340 -29.937 -83.893 1.00 48.64 92 GLN E CA 1
ATOM 6134 C C . GLN E 1 114 ? -12.392 -29.915 -85.082 1.00 44.50 92 GLN E C 1
ATOM 6135 O O . GLN E 1 114 ? -11.554 -30.799 -85.234 1.00 45.88 92 GLN E O 1
ATOM 6141 N N . LEU E 1 115 ? -12.500 -28.886 -85.911 1.00 40.71 93 LEU E N 1
ATOM 6142 C CA . LEU E 1 115 ? -11.535 -28.712 -86.984 1.00 38.48 93 LEU E CA 1
ATOM 6143 C C . LEU E 1 115 ? -10.133 -28.563 -86.397 1.00 38.36 93 LEU E C 1
ATOM 6144 O O . LEU E 1 115 ? -9.177 -29.134 -86.912 1.00 38.53 93 LEU E O 1
ATOM 6149 N N . ARG E 1 116 ? -10.004 -27.780 -85.331 1.00 38.29 94 ARG E N 1
ATOM 6150 C CA . ARG E 1 116 ? -8.700 -27.595 -84.701 1.00 38.58 94 ARG E CA 1
ATOM 6151 C C . ARG E 1 116 ? -8.129 -28.945 -84.309 1.00 39.37 94 ARG E C 1
ATOM 6152 O O . ARG E 1 116 ? -6.940 -29.199 -84.482 1.00 39.58 94 ARG E O 1
ATOM 6160 N N . LEU E 1 117 ? -8.989 -29.814 -83.797 1.00 40.03 95 LEU E N 1
ATOM 6161 C CA . LEU E 1 117 ? -8.546 -31.130 -83.343 1.00 41.24 95 LEU E CA 1
ATOM 6162 C C . LEU E 1 117 ? -8.118 -32.005 -84.522 1.00 42.27 95 LEU E C 1
ATOM 6163 O O . LEU E 1 117 ? -7.131 -32.722 -84.433 1.00 41.81 95 LEU E O 1
ATOM 6168 N N . ALA E 1 118 ? -8.843 -31.919 -85.633 1.00 42.58 96 ALA E N 1
ATOM 6169 C CA . ALA E 1 118 ? -8.532 -32.720 -86.814 1.00 43.97 96 ALA E CA 1
ATOM 6170 C C . ALA E 1 118 ? -7.191 -32.308 -87.406 1.00 43.94 96 ALA E C 1
ATOM 6171 O O . ALA E 1 118 ? -6.371 -33.154 -87.754 1.00 44.92 96 ALA E O 1
ATOM 6173 N N . ILE E 1 119 ? -6.971 -31.002 -87.507 1.00 41.85 97 ILE E N 1
ATOM 6174 C CA . ILE E 1 119 ? -5.723 -30.464 -88.043 1.00 40.39 97 ILE E CA 1
ATOM 6175 C C . ILE E 1 119 ? -4.515 -30.890 -87.196 1.00 41.46 97 ILE E C 1
ATOM 6176 O O . ILE E 1 119 ? -3.470 -31.272 -87.728 1.00 41.94 97 ILE E O 1
ATOM 6181 N N . ASN E 1 120 ? -4.654 -30.819 -85.877 1.00 40.42 98 ASN E N 1
ATOM 6182 C CA . ASN E 1 120 ? -3.571 -31.223 -84.997 1.00 41.89 98 ASN E CA 1
ATOM 6183 C C . ASN E 1 120 ? -3.202 -32.687 -85.246 1.00 43.98 98 ASN E C 1
ATOM 6184 O O . ASN E 1 120 ? -2.031 -33.059 -85.178 1.00 45.11 98 ASN E O 1
ATOM 6189 N N . GLN E 1 121 ? -4.213 -33.493 -85.567 1.00 42.88 99 GLN E N 1
ATOM 6190 C CA . GLN E 1 121 ? -4.049 -34.928 -85.789 1.00 44.66 99 GLN E CA 1
ATOM 6191 C C . GLN E 1 121 ? -3.330 -35.262 -87.101 1.00 46.25 99 GLN E C 1
ATOM 6192 O O . GLN E 1 121 ? -2.548 -36.209 -87.162 1.00 45.21 99 GLN E O 1
ATOM 6194 N N . GLY E 1 122 ? -3.593 -34.490 -88.147 1.00 47.22 100 GLY E N 1
ATOM 6195 C CA . GLY E 1 122 ? -3.007 -34.758 -89.447 1.00 49.11 100 GLY E CA 1
ATOM 6196 C C . GLY E 1 122 ? -1.689 -34.046 -89.708 1.00 48.33 100 GLY E C 1
ATOM 6197 O O . GLY E 1 122 ? -0.828 -34.574 -90.409 1.00 51.03 100 GLY E O 1
ATOM 6198 N N . LEU E 1 123 ? -1.524 -32.854 -89.145 1.00 46.09 101 LEU E N 1
ATOM 6199 C CA . LEU E 1 123 ? -0.365 -32.014 -89.448 1.00 45.04 101 LEU E CA 1
ATOM 6200 C C . LEU E 1 123 ? 0.475 -31.640 -88.222 1.00 47.67 101 LEU E C 1
ATOM 6201 O O . LEU E 1 123 ? 1.548 -31.053 -88.363 1.00 44.16 101 LEU E O 1
ATOM 6206 N N . PHE E 1 124 ? -0.021 -31.938 -87.026 1.00 52.29 102 PHE E N 1
ATOM 6207 C CA . PHE E 1 124 ? 0.754 -31.714 -85.809 1.00 57.12 102 PHE E CA 1
ATOM 6208 C C . PHE E 1 124 ? 1.226 -30.262 -85.668 1.00 55.12 102 PHE E C 1
ATOM 6209 O O . PHE E 1 124 ? 2.406 -30.016 -85.430 1.00 57.11 102 PHE E O 1
ATOM 6217 N N . LEU E 1 125 ? 0.317 -29.302 -85.813 1.00 52.06 103 LEU E N 1
ATOM 6218 C CA . LEU E 1 125 ? 0.702 -27.886 -85.762 1.00 49.88 103 LEU E CA 1
ATOM 6219 C C . LEU E 1 125 ? 0.618 -27.288 -84.357 1.00 47.55 103 LEU E C 1
ATOM 6220 O O . LEU E 1 125 ? 1.009 -26.140 -84.139 1.00 50.45 103 LEU E O 1
ATOM 6225 N N . GLY E 1 126 ? 0.101 -28.057 -83.410 1.00 44.30 104 GLY E N 1
ATOM 6226 C CA . GLY E 1 126 ? 0.021 -27.598 -82.038 1.00 43.43 104 GLY E CA 1
ATOM 6227 C C . GLY E 1 126 ? -0.876 -26.392 -81.884 1.00 42.77 104 GLY E C 1
ATOM 6228 O O . GLY E 1 126 ? -0.530 -25.434 -81.188 1.00 44.39 104 GLY E O 1
ATOM 6229 N N . LEU E 1 127 ? -2.038 -26.432 -82.529 1.00 40.99 105 LEU E N 1
ATOM 6230 C CA . LEU E 1 127 ? -2.978 -25.326 -82.441 1.00 40.29 105 LEU E CA 1
ATOM 6231 C C . LEU E 1 127 ? -3.622 -25.299 -81.063 1.00 42.82 105 LEU E C 1
ATOM 6232 O O . LEU E 1 127 ? -4.274 -26.257 -80.655 1.00 42.18 105 LEU E O 1
ATOM 6237 N N . GLU E 1 128 ? -3.406 -24.201 -80.347 1.00 45.03 106 GLU E N 1
ATOM 6238 C CA . GLU E 1 128 ? -3.947 -24.002 -79.005 1.00 48.43 106 GLU E CA 1
ATOM 6239 C C . GLU E 1 128 ? -5.425 -23.607 -79.042 1.00 46.33 106 GLU E C 1
ATOM 6240 O O . GLU E 1 128 ? -6.242 -24.247 -78.394 1.00 45.50 106 GLU E O 1
ATOM 6246 N N . ASP E 1 129 ? -5.775 -22.547 -79.776 1.00 35.18 107 ASP E N 1
ATOM 6247 C CA . ASP E 1 129 ? -7.175 -22.121 -79.819 1.00 34.56 107 ASP E CA 1
ATOM 6248 C C . ASP E 1 129 ? -7.597 -21.478 -81.144 1.00 32.14 107 ASP E C 1
ATOM 6249 O O . ASP E 1 129 ? -6.858 -21.520 -82.113 1.00 30.43 107 ASP E O 1
ATOM 6254 N N . PHE E 1 130 ? -8.807 -20.918 -81.155 1.00 32.38 108 PHE E N 1
ATOM 6255 C CA . PHE E 1 130 ? -9.383 -20.257 -82.319 1.00 31.54 108 PHE E CA 1
ATOM 6256 C C . PHE E 1 130 ? -9.991 -18.920 -81.921 1.00 30.15 108 PHE E C 1
ATOM 6257 O O . PHE E 1 130 ? -10.654 -18.816 -80.885 1.00 30.15 108 PHE E O 1
ATOM 6265 N N . GLU E 1 131 ? -9.755 -17.904 -82.751 1.00 28.13 109 GLU E N 1
ATOM 6266 C CA . GLU E 1 131 ? -10.312 -16.563 -82.549 1.00 27.50 109 GLU E CA 1
ATOM 6267 C C . GLU E 1 131 ? -10.894 -16.117 -83.873 1.00 27.06 109 GLU E C 1
ATOM 6268 O O . GLU E 1 131 ? -10.299 -16.346 -84.915 1.00 23.46 109 GLU E O 1
ATOM 6274 N N . CYS E 1 132 ? -12.054 -15.483 -83.832 1.00 29.79 110 CYS E N 1
ATOM 6275 C CA . CYS E 1 132 ? -12.697 -15.023 -85.049 1.00 31.03 110 CYS E CA 1
ATOM 6276 C C . CYS E 1 132 ? -13.515 -13.770 -84.786 1.00 29.08 110 CYS E C 1
ATOM 6277 O O . CYS E 1 132 ? -13.882 -13.477 -83.635 1.00 28.52 110 CYS E O 1
ATOM 6280 N N . HIS E 1 133 ? -13.773 -13.029 -85.863 1.00 25.77 111 HIS E N 1
ATOM 6281 C CA . HIS E 1 133 ? -14.595 -11.814 -85.817 1.00 24.29 111 HIS E CA 1
ATOM 6282 C C . HIS E 1 133 ? -15.504 -11.731 -87.027 1.00 23.99 111 HIS E C 1
ATOM 6283 O O . HIS E 1 133 ? -15.177 -12.245 -88.102 1.00 21.80 111 HIS E O 1
ATOM 6290 N N . PHE E 1 134 ? -16.652 -11.095 -86.842 1.00 22.96 112 PHE E N 1
ATOM 6291 C CA . PHE E 1 134 ? -17.537 -10.798 -87.955 1.00 24.36 112 PHE E CA 1
ATOM 6292 C C . PHE E 1 134 ? -16.898 -9.723 -88.799 1.00 26.67 112 PHE E C 1
ATOM 6293 O O . PHE E 1 134 ? -16.176 -8.866 -88.294 1.00 25.51 112 PHE E O 1
ATOM 6301 N N . ALA E 1 135 ? -17.164 -9.782 -90.098 1.00 27.08 113 ALA E N 1
ATOM 6302 C CA . ALA E 1 135 ? -16.668 -8.787 -91.020 1.00 27.01 113 ALA E CA 1
ATOM 6303 C C . ALA E 1 135 ? -17.789 -8.439 -91.975 1.00 26.99 113 ALA E C 1
ATOM 6304 O O . ALA E 1 135 ? -18.457 -9.311 -92.532 1.00 27.06 113 ALA E O 1
ATOM 6306 N N . LEU E 1 136 ? -18.016 -7.148 -92.123 1.00 26.21 114 LEU E N 1
ATOM 6307 C CA . LEU E 1 136 ? -18.968 -6.638 -93.082 1.00 27.54 114 LEU E CA 1
ATOM 6308 C C . LEU E 1 136 ? -18.207 -5.664 -93.951 1.00 25.67 114 LEU E C 1
ATOM 6309 O O . LEU E 1 136 ? -17.589 -4.734 -93.436 1.00 25.88 114 LEU E O 1
ATOM 6314 N N . TYR E 1 137 ? -18.226 -5.908 -95.258 1.00 24.33 115 TYR E N 1
ATOM 6315 C CA . TYR E 1 137 ? -17.663 -4.985 -96.228 1.00 22.28 115 TYR E CA 1
ATOM 6316 C C . TYR E 1 137 ? -18.797 -4.201 -96.875 1.00 22.97 115 TYR E C 1
ATOM 6317 O O . TYR E 1 137 ? -19.614 -4.779 -97.611 1.00 22.87 115 TYR E O 1
ATOM 6326 N N . PRO E 1 138 ? -18.854 -2.887 -96.618 1.00 22.28 116 PRO E N 1
ATOM 6327 C CA . PRO E 1 138 ? -19.828 -2.078 -97.351 1.00 24.39 116 PRO E CA 1
ATOM 6328 C C . PRO E 1 138 ? -19.499 -2.118 -98.836 1.00 23.87 116 PRO E C 1
ATOM 6329 O O . PRO E 1 138 ? -18.345 -2.371 -99.178 1.00 22.09 116 PRO E O 1
ATOM 6333 N N . PRO E 1 139 ? -20.486 -1.848 -99.706 1.00 27.50 117 PRO E N 1
ATOM 6334 C CA . PRO E 1 139 ? -20.223 -1.757 -101.152 1.00 27.83 117 PRO E CA 1
ATOM 6335 C C . PRO E 1 139 ? -18.988 -0.922 -101.439 1.00 25.41 117 PRO E C 1
ATOM 6336 O O . PRO E 1 139 ? -18.877 0.171 -100.902 1.00 26.68 117 PRO E O 1
ATOM 6340 N N . GLY E 1 140 ? -18.091 -1.408 -102.283 1.00 23.62 118 GLY E N 1
ATOM 6341 C CA . GLY E 1 140 ? -16.888 -0.673 -102.616 1.00 24.09 118 GLY E CA 1
ATOM 6342 C C . GLY E 1 140 ? -15.697 -0.963 -101.718 1.00 24.42 118 GLY E C 1
ATOM 6343 O O . GLY E 1 140 ? -14.553 -0.712 -102.113 1.00 24.07 118 GLY E O 1
ATOM 6344 N N . ALA E 1 141 ? -15.950 -1.473 -100.512 1.00 24.28 119 ALA E N 1
ATOM 6345 C CA . ALA E 1 141 ? -14.865 -1.789 -99.588 1.00 25.33 119 ALA E CA 1
ATOM 6346 C C . ALA E 1 141 ? -14.094 -3.015 -100.055 1.00 23.11 119 ALA E C 1
ATOM 6347 O O . ALA E 1 141 ? -14.654 -3.910 -100.685 1.00 23.26 119 ALA E O 1
ATOM 6349 N N . PHE E 1 142 ? -12.803 -3.039 -99.745 1.00 22.15 120 PHE E N 1
ATOM 6350 C CA . PHE E 1 142 ? -11.918 -4.114 -100.166 1.00 20.96 120 PHE E CA 1
ATOM 6351 C C . PHE E 1 142 ? -10.882 -4.401 -99.066 1.00 19.78 120 PHE E C 1
ATOM 6352 O O . PHE E 1 142 ? -10.884 -3.779 -97.993 1.00 19.93 120 PHE E O 1
ATOM 6360 N N . TYR E 1 143 ? -9.996 -5.340 -99.351 1.00 20.71 121 TYR E N 1
ATOM 6361 C CA . TYR E 1 143 ? -8.880 -5.672 -98.470 1.00 21.78 121 TYR E CA 1
ATOM 6362 C C . TYR E 1 143 ? -7.724 -5.997 -99.402 1.00 22.16 121 TYR E C 1
ATOM 6363 O O . TYR E 1 143 ? -7.778 -6.977 -100.143 1.00 21.49 121 TYR E O 1
ATOM 6372 N N . ARG E 1 144 ? -6.694 -5.153 -99.390 1.00 22.22 122 ARG E N 1
ATOM 6373 C CA . ARG E 1 144 ? -5.567 -5.301 -100.301 1.00 21.94 122 ARG E CA 1
ATOM 6374 C C . ARG E 1 144 ? -4.763 -6.571 -100.034 1.00 21.92 122 ARG E C 1
ATOM 6375 O O . ARG E 1 144 ? -4.813 -7.137 -98.939 1.00 23.36 122 ARG E O 1
ATOM 6383 N N . ARG E 1 145 ? -4.030 -7.024 -101.048 1.00 20.96 123 ARG E N 1
ATOM 6384 C CA . ARG E 1 145 ? -3.199 -8.210 -100.940 1.00 24.05 123 ARG E CA 1
ATOM 6385 C C . ARG E 1 145 ? -2.371 -8.177 -99.664 1.00 23.43 123 ARG E C 1
ATOM 6386 O O . ARG E 1 145 ? -1.699 -7.192 -99.372 1.00 24.58 123 ARG E O 1
ATOM 6394 N N . HIS E 1 146 ? -2.418 -9.273 -98.919 1.00 24.86 124 HIS E N 1
ATOM 6395 C CA . HIS E 1 146 ? -1.719 -9.373 -97.646 1.00 25.33 124 HIS E CA 1
ATOM 6396 C C . HIS E 1 146 ? -1.543 -10.845 -97.242 1.00 26.09 124 HIS E C 1
ATOM 6397 O O . HIS E 1 146 ? -2.227 -11.728 -97.763 1.00 25.78 124 HIS E O 1
ATOM 6404 N N . LEU E 1 147 ? -0.605 -11.081 -96.329 1.00 26.61 125 LEU E N 1
ATOM 6405 C CA . LEU E 1 147 ? -0.455 -12.345 -95.618 1.00 26.68 125 LEU E CA 1
ATOM 6406 C C . LEU E 1 147 ? -1.008 -12.139 -94.209 1.00 26.83 125 LEU E C 1
ATOM 6407 O O . LEU E 1 147 ? -0.850 -11.055 -93.630 1.00 25.76 125 LEU E O 1
ATOM 6412 N N . ASP E 1 148 ? -1.690 -13.148 -93.672 1.00 25.74 126 ASP E N 1
ATOM 6413 C CA . ASP E 1 148 ? -2.196 -13.065 -92.309 1.00 28.11 126 ASP E CA 1
ATOM 6414 C C . ASP E 1 148 ? -1.013 -13.222 -91.353 1.00 37.22 126 ASP E C 1
ATOM 6415 O O . ASP E 1 148 ? -0.970 -14.147 -90.528 1.00 32.64 126 ASP E O 1
ATOM 6420 N N . ARG E 1 149 ? -0.054 -12.310 -91.490 1.00 45.15 127 ARG E N 1
ATOM 6421 C CA . ARG E 1 149 ? 1.182 -12.344 -90.724 1.00 55.12 127 ARG E CA 1
ATOM 6422 C C . ARG E 1 149 ? 1.555 -10.912 -90.364 1.00 55.26 127 ARG E C 1
ATOM 6423 O O . ARG E 1 149 ? 1.896 -10.113 -91.235 1.00 58.35 127 ARG E O 1
ATOM 6431 N N . PHE E 1 150 ? 1.479 -10.593 -89.076 1.00 53.32 128 PHE E N 1
ATOM 6432 C CA . PHE E 1 150 ? 1.657 -9.222 -88.609 1.00 51.56 128 PHE E CA 1
ATOM 6433 C C . PHE E 1 150 ? 3.049 -8.998 -88.017 1.00 51.95 128 PHE E C 1
ATOM 6434 O O . PHE E 1 150 ? 3.489 -7.857 -87.870 1.00 55.23 128 PHE E O 1
ATOM 6442 N N . ARG E 1 151 ? 3.740 -10.087 -87.688 1.00 51.00 129 ARG E N 1
ATOM 6443 C CA . ARG E 1 151 ? 5.113 -10.014 -87.195 1.00 51.47 129 ARG E CA 1
ATOM 6444 C C . ARG E 1 151 ? 5.782 -11.375 -87.362 1.00 55.34 129 ARG E C 1
ATOM 6445 O O . ARG E 1 151 ? 5.147 -12.335 -87.801 1.00 53.42 129 ARG E O 1
ATOM 6447 N N . ASP E 1 152 ? 7.058 -11.468 -87.005 1.00 58.80 130 ASP E N 1
ATOM 6448 C CA . ASP E 1 152 ? 7.786 -12.728 -87.138 1.00 61.63 130 ASP E CA 1
ATOM 6449 C C . ASP E 1 152 ? 7.295 -13.764 -86.121 1.00 56.99 130 ASP E C 1
ATOM 6450 O O . ASP E 1 152 ? 7.362 -14.971 -86.363 1.00 59.13 130 ASP E O 1
ATOM 6452 N N . ASP E 1 153 ? 6.797 -13.277 -84.986 1.00 52.77 131 ASP E N 1
ATOM 6453 C CA . ASP E 1 153 ? 6.338 -14.145 -83.904 1.00 46.96 131 ASP E CA 1
ATOM 6454 C C . ASP E 1 153 ? 4.820 -14.355 -83.930 1.00 42.60 131 ASP E C 1
ATOM 6455 O O . ASP E 1 153 ? 4.244 -14.800 -82.947 1.00 41.20 131 ASP E O 1
ATOM 6457 N N . ASP E 1 154 ? 4.178 -14.027 -85.050 1.00 39.92 132 ASP E N 1
ATOM 6458 C CA . ASP E 1 154 ? 2.734 -14.207 -85.188 1.00 36.54 132 ASP E CA 1
ATOM 6459 C C . ASP E 1 154 ? 2.377 -15.659 -84.913 1.00 36.74 132 ASP E C 1
ATOM 6460 O O . ASP E 1 154 ? 2.920 -16.582 -85.524 1.00 35.39 132 ASP E O 1
ATOM 6465 N N . ARG E 1 155 ? 1.463 -15.860 -83.977 1.00 37.46 133 ARG E N 1
ATOM 6466 C CA . ARG E 1 155 ? 1.040 -17.201 -83.607 1.00 39.34 133 ARG E CA 1
ATOM 6467 C C . ARG E 1 155 ? -0.077 -17.726 -84.509 1.00 37.43 133 ARG E C 1
ATOM 6468 O O . ARG E 1 155 ? -0.542 -18.844 -84.319 1.00 38.76 133 ARG E O 1
ATOM 6476 N N . ARG E 1 156 ? -0.506 -16.932 -85.492 1.00 35.61 134 ARG E N 1
ATOM 6477 C CA . ARG E 1 156 ? -1.593 -17.355 -86.377 1.00 32.92 134 ARG E CA 1
ATOM 6478 C C . ARG E 1 156 ? -1.070 -18.330 -87.428 1.00 32.65 134 ARG E C 1
ATOM 6479 O O . ARG E 1 156 ? -0.237 -17.975 -88.262 1.00 32.85 134 ARG E O 1
ATOM 6487 N N . MET E 1 157 ? -1.569 -19.563 -87.362 1.00 31.40 135 MET E N 1
ATOM 6488 C CA . MET E 1 157 ? -1.063 -20.666 -88.177 1.00 31.44 135 MET E CA 1
ATOM 6489 C C . MET E 1 157 ? -1.984 -21.031 -89.320 1.00 27.20 135 MET E C 1
ATOM 6490 O O . MET E 1 157 ? -1.537 -21.256 -90.436 1.00 26.23 135 MET E O 1
ATOM 6495 N N . VAL E 1 158 ? -3.273 -21.102 -89.027 1.00 27.97 136 VAL E N 1
ATOM 6496 C CA . VAL E 1 158 ? -4.273 -21.422 -90.037 1.00 28.82 136 VAL E CA 1
ATOM 6497 C C . VAL E 1 158 ? -5.384 -20.384 -90.055 1.00 28.45 136 VAL E C 1
ATOM 6498 O O . VAL E 1 158 ? -5.923 -20.029 -89.004 1.00 30.67 136 VAL E O 1
ATOM 6502 N N . SER E 1 159 ? -5.725 -19.909 -91.255 1.00 25.12 137 SER E N 1
ATOM 6503 C CA . SER E 1 159 ? -6.804 -18.949 -91.437 1.00 22.00 137 SER E CA 1
ATOM 6504 C C . SER E 1 159 ? -8.064 -19.672 -91.878 1.00 21.69 137 SER E C 1
ATOM 6505 O O . SER E 1 159 ? -7.991 -20.678 -92.582 1.00 21.88 137 SER E O 1
ATOM 6508 N N . ALA E 1 160 ? -9.217 -19.161 -91.465 1.00 21.31 138 ALA E N 1
ATOM 6509 C CA . ALA E 1 160 ? -10.498 -19.749 -91.844 1.00 23.42 138 ALA E CA 1
ATOM 6510 C C . ALA E 1 160 ? -11.568 -18.680 -92.009 1.00 25.33 138 ALA E C 1
ATOM 6511 O O . ALA E 1 160 ? -11.828 -17.901 -91.084 1.00 24.98 138 ALA E O 1
ATOM 6513 N N . VAL E 1 161 ? -12.193 -18.642 -93.185 1.00 24.18 139 VAL E N 1
ATOM 6514 C CA . VAL E 1 161 ? -13.262 -17.691 -93.438 1.00 24.94 139 VAL E CA 1
ATOM 6515 C C . VAL E 1 161 ? -14.507 -18.447 -93.847 1.00 24.07 139 VAL E C 1
ATOM 6516 O O . VAL E 1 161 ? -14.447 -19.348 -94.687 1.00 24.37 139 VAL E O 1
ATOM 6520 N N . LEU E 1 162 ? -15.622 -18.100 -93.217 1.00 22.92 140 LEU E N 1
ATOM 6521 C CA . LEU E 1 162 ? -16.913 -18.659 -93.573 1.00 24.72 140 LEU E CA 1
ATOM 6522 C C . LEU E 1 162 ? -17.775 -17.552 -94.139 1.00 22.95 140 LEU E C 1
ATOM 6523 O O . LEU E 1 162 ? -17.981 -16.548 -93.483 1.00 23.37 140 LEU E O 1
ATOM 6528 N N . TYR E 1 163 ? -18.281 -17.726 -95.354 1.00 23.75 141 TYR E N 1
ATOM 6529 C CA . TYR E 1 163 ? -19.131 -16.699 -95.957 1.00 22.38 141 TYR E CA 1
ATOM 6530 C C . TYR E 1 163 ? -20.601 -16.931 -95.666 1.00 23.85 141 TYR E C 1
ATOM 6531 O O . TYR E 1 163 ? -21.052 -18.069 -95.495 1.00 25.08 141 TYR E O 1
ATOM 6540 N N . LEU E 1 164 ? -21.340 -15.833 -95.614 1.00 22.92 142 LEU E N 1
ATOM 6541 C CA . LEU E 1 164 ? -22.690 -15.835 -95.089 1.00 24.46 142 LEU E CA 1
ATOM 6542 C C . LEU E 1 164 ? -23.705 -15.231 -96.057 1.00 26.75 142 LEU E C 1
ATOM 6543 O O . LEU E 1 164 ? -24.807 -14.905 -95.645 1.00 27.78 142 LEU E O 1
ATOM 6548 N N . ASN E 1 165 ? -23.355 -15.103 -97.335 1.00 25.94 143 ASN E N 1
ATOM 6549 C CA . ASN E 1 165 ? -24.166 -14.307 -98.260 1.00 26.28 143 ASN E CA 1
ATOM 6550 C C . ASN E 1 165 ? -25.083 -15.125 -99.161 1.00 26.74 143 ASN E C 1
ATOM 6551 O O . ASN E 1 165 ? -24.644 -16.018 -99.882 1.00 26.45 143 ASN E O 1
ATOM 6556 N N . GLU E 1 166 ? -26.364 -14.806 -99.104 1.00 27.41 144 GLU E N 1
ATOM 6557 C CA . GLU E 1 166 ? -27.362 -15.478 -99.918 1.00 30.41 144 GLU E CA 1
ATOM 6558 C C . GLU E 1 166 ? -27.484 -14.793 -101.272 1.00 30.51 144 GLU E C 1
ATOM 6559 O O . GLU E 1 166 ? -27.320 -13.575 -101.387 1.00 30.14 144 GLU E O 1
ATOM 6565 N N . GLY E 1 167 ? -27.756 -15.594 -102.296 1.00 31.62 145 GLY E N 1
ATOM 6566 C CA . GLY E 1 167 ? -28.045 -15.089 -103.627 1.00 31.17 145 GLY E CA 1
ATOM 6567 C C . GLY E 1 167 ? -26.921 -14.383 -104.363 1.00 29.19 145 GLY E C 1
ATOM 6568 O O . GLY E 1 167 ? -27.182 -13.516 -105.197 1.00 28.86 145 GLY E O 1
ATOM 6569 N N . TRP E 1 168 ? -25.679 -14.762 -104.088 1.00 28.12 146 TRP E N 1
ATOM 6570 C CA . TRP E 1 168 ? -24.540 -14.066 -104.675 1.00 28.71 146 TRP E CA 1
ATOM 6571 C C . TRP E 1 168 ? -24.408 -14.401 -106.160 1.00 28.91 146 TRP E C 1
ATOM 6572 O O . TRP E 1 168 ? -24.641 -15.531 -106.561 1.00 29.66 146 TRP E O 1
ATOM 6583 N N . GLN E 1 169 ? -24.036 -13.409 -106.963 1.00 28.38 147 GLN E N 1
ATOM 6584 C CA . GLN E 1 169 ? -23.863 -13.582 -108.408 1.00 29.27 147 GLN E CA 1
ATOM 6585 C C . GLN E 1 169 ? -22.499 -13.053 -108.793 1.00 28.23 147 GLN E C 1
ATOM 6586 O O . GLN E 1 169 ? -22.006 -12.127 -108.161 1.00 24.66 147 GLN E O 1
ATOM 6592 N N . PRO E 1 170 ? -21.893 -13.606 -109.856 1.00 29.84 148 PRO E N 1
ATOM 6593 C CA . PRO E 1 170 ? -20.567 -13.096 -110.227 1.00 30.02 148 PRO E CA 1
ATOM 6594 C C . PRO E 1 170 ? -20.552 -11.595 -110.510 1.00 28.95 148 PRO E C 1
ATOM 6595 O O . PRO E 1 170 ? -19.506 -10.960 -110.406 1.00 28.45 148 PRO E O 1
ATOM 6599 N N . HIS E 1 171 ? -21.705 -11.031 -110.841 1.00 29.81 149 HIS E N 1
ATOM 6600 C CA . HIS E 1 171 ? -21.817 -9.611 -111.132 1.00 32.32 149 HIS E CA 1
ATOM 6601 C C . HIS E 1 171 ? -21.508 -8.777 -109.892 1.00 29.78 149 HIS E C 1
ATOM 6602 O O . HIS E 1 171 ? -21.180 -7.590 -109.985 1.00 28.35 149 HIS E O 1
ATOM 6609 N N . ASP E 1 172 ? -21.602 -9.420 -108.736 1.00 28.50 150 ASP E N 1
ATOM 6610 C CA . ASP E 1 172 ? -21.472 -8.734 -107.463 1.00 26.35 150 ASP E CA 1
ATOM 6611 C C . ASP E 1 172 ? -20.024 -8.508 -107.047 1.00 23.31 150 ASP E C 1
ATOM 6612 O O . ASP E 1 172 ? -19.762 -7.747 -106.111 1.00 23.06 150 ASP E O 1
ATOM 6617 N N . GLY E 1 173 ? -19.090 -9.180 -107.718 1.00 19.17 151 GLY E N 1
ATOM 6618 C CA . GLY E 1 173 ? -17.694 -9.115 -107.331 1.00 18.48 151 GLY E CA 1
ATOM 6619 C C . GLY E 1 173 ? -17.491 -9.670 -105.929 1.00 19.88 151 GLY E C 1
ATOM 6620 O O . GLY E 1 173 ? -18.193 -10.587 -105.512 1.00 18.24 151 GLY E O 1
ATOM 6621 N N . GLY E 1 174 ? -16.533 -9.104 -105.200 1.00 20.36 152 GLY E N 1
ATOM 6622 C CA . GLY E 1 174 ? -16.355 -9.427 -103.797 1.00 21.87 152 GLY E CA 1
ATOM 6623 C C . GLY E 1 174 ? -15.622 -10.728 -103.524 1.00 21.01 152 GLY E C 1
ATOM 6624 O O . GLY E 1 174 ? -15.652 -11.228 -102.407 1.00 21.88 152 GLY E O 1
ATOM 6625 N N . GLN E 1 175 ? -14.954 -11.283 -104.524 1.00 18.87 153 GLN E N 1
ATOM 6626 C CA . GLN E 1 175 ? -14.302 -12.564 -104.328 1.00 18.50 153 GLN E CA 1
ATOM 6627 C C . GLN E 1 175 ? -13.076 -12.426 -103.434 1.00 18.67 153 GLN E C 1
ATOM 6628 O O . GLN E 1 175 ? -12.420 -11.384 -103.382 1.00 19.54 153 GLN E O 1
ATOM 6634 N N . LEU E 1 176 ? -12.800 -13.484 -102.693 1.00 18.26 154 LEU E N 1
ATOM 6635 C CA . LEU E 1 176 ? -11.488 -13.666 -102.121 1.00 18.41 154 LEU E CA 1
ATOM 6636 C C . LEU E 1 176 ? -10.615 -14.140 -103.262 1.00 18.73 154 LEU E C 1
ATOM 6637 O O . LEU E 1 176 ? -10.977 -15.071 -103.977 1.00 18.92 154 LEU E O 1
ATOM 6642 N N . ARG E 1 177 ? -9.470 -13.511 -103.444 1.00 18.90 155 ARG E N 1
ATOM 6643 C CA . ARG E 1 177 ? -8.509 -13.989 -104.413 1.00 20.32 155 ARG E CA 1
ATOM 6644 C C . ARG E 1 177 ? -7.249 -14.517 -103.730 1.00 22.56 155 ARG E C 1
ATOM 6645 O O . ARG E 1 177 ? -6.538 -13.782 -103.051 1.00 20.74 155 ARG E O 1
ATOM 6653 N N . MET E 1 178 ? -6.996 -15.808 -103.931 1.00 24.03 156 MET E N 1
ATOM 6654 C CA . MET E 1 178 ? -5.865 -16.510 -103.334 1.00 26.62 156 MET E CA 1
ATOM 6655 C C . MET E 1 178 ? -4.717 -16.679 -104.323 1.00 28.13 156 MET E C 1
ATOM 6656 O O . MET E 1 178 ? -4.906 -17.117 -105.455 1.00 27.48 156 MET E O 1
ATOM 6661 N N . PHE E 1 179 ? -3.515 -16.346 -103.876 1.00 28.01 157 PHE E N 1
ATOM 6662 C CA . PHE E 1 179 ? -2.352 -16.410 -104.726 1.00 29.81 157 PHE E CA 1
ATOM 6663 C C . PHE E 1 179 ? -1.565 -17.634 -104.338 1.00 31.85 157 PHE E C 1
ATOM 6664 O O . PHE E 1 179 ? -0.815 -17.610 -103.369 1.00 33.11 157 PHE E O 1
ATOM 6672 N N . LEU E 1 180 ? -1.774 -18.707 -105.090 1.00 32.78 158 LEU E N 1
ATOM 6673 C CA . LEU E 1 180 ? -1.224 -20.020 -104.784 1.00 33.66 158 LEU E CA 1
ATOM 6674 C C . LEU E 1 180 ? 0.158 -20.209 -105.397 1.00 36.04 158 LEU E C 1
ATOM 6675 O O . LEU E 1 180 ? 0.732 -19.278 -105.957 1.00 36.02 158 LEU E O 1
ATOM 6680 N N . ALA E 1 181 ? 0.676 -21.428 -105.287 1.00 37.92 159 ALA E N 1
ATOM 6681 C CA . ALA E 1 181 ? 2.005 -21.758 -105.779 1.00 40.39 159 ALA E CA 1
ATOM 6682 C C . ALA E 1 181 ? 2.076 -21.622 -107.286 1.00 41.10 159 ALA E C 1
ATOM 6683 O O . ALA E 1 181 ? 1.049 -21.572 -107.971 1.00 41.27 159 ALA E O 1
ATOM 6685 N N . ASP E 1 182 ? 3.303 -21.564 -107.789 1.00 41.34 160 ASP E N 1
ATOM 6686 C CA . ASP E 1 182 ? 3.558 -21.485 -109.218 1.00 42.35 160 ASP E CA 1
ATOM 6687 C C . ASP E 1 182 ? 2.829 -20.332 -109.885 1.00 40.77 160 ASP E C 1
ATOM 6688 O O . ASP E 1 182 ? 2.631 -20.357 -111.094 1.00 40.71 160 ASP E O 1
ATOM 6690 N N . GLY E 1 183 ? 2.428 -19.332 -109.107 1.00 39.36 161 GLY E N 1
ATOM 6691 C CA . GLY E 1 183 ? 1.814 -18.132 -109.663 1.00 38.23 161 GLY E CA 1
ATOM 6692 C C . GLY E 1 183 ? 0.362 -18.296 -110.086 1.00 34.80 161 GLY E C 1
ATOM 6693 O O . GLY E 1 183 ? -0.178 -17.473 -110.818 1.00 37.25 161 GLY E O 1
ATOM 6694 N N . VAL E 1 184 ? -0.268 -19.371 -109.632 1.00 32.36 162 VAL E N 1
ATOM 6695 C CA . VAL E 1 184 ? -1.682 -19.602 -109.880 1.00 28.17 162 VAL E CA 1
ATOM 6696 C C . VAL E 1 184 ? -2.511 -18.695 -108.972 1.00 26.22 162 VAL E C 1
ATOM 6697 O O . VAL E 1 184 ? -2.114 -18.410 -107.832 1.00 24.71 162 VAL E O 1
ATOM 6701 N N . GLU E 1 185 ? -3.656 -18.241 -109.475 1.00 23.19 163 GLU E N 1
ATOM 6702 C CA . GLU E 1 185 ? -4.570 -17.445 -108.670 1.00 23.54 163 GLU E CA 1
ATOM 6703 C C . GLU E 1 185 ? -5.893 -18.175 -108.617 1.00 23.89 163 GLU E C 1
ATOM 6704 O O . GLU E 1 185 ? -6.291 -18.825 -109.588 1.00 27.46 163 GLU E O 1
ATOM 6710 N N . HIS E 1 186 ? -6.578 -18.099 -107.493 1.00 21.49 164 HIS E N 1
ATOM 6711 C CA . HIS E 1 186 ? -7.872 -18.753 -107.379 1.00 21.29 164 HIS E CA 1
ATOM 6712 C C . HIS E 1 186 ? -8.871 -17.880 -106.646 1.00 22.04 164 HIS E C 1
ATOM 6713 O O . HIS E 1 186 ? -8.626 -17.485 -105.508 1.00 22.46 164 HIS E O 1
ATOM 6720 N N . ASP E 1 187 ? -10.004 -17.609 -107.292 1.00 22.41 165 ASP E N 1
ATOM 6721 C CA . ASP E 1 187 ? -11.088 -16.821 -106.696 1.00 23.43 165 ASP E CA 1
ATOM 6722 C C . ASP E 1 187 ? -12.154 -17.678 -106.017 1.00 22.12 165 ASP E C 1
ATOM 6723 O O . ASP E 1 187 ? -12.570 -18.734 -106.530 1.00 21.77 165 ASP E O 1
ATOM 6728 N N . VAL E 1 188 ? -12.611 -17.197 -104.867 1.00 20.99 166 VAL E N 1
ATOM 6729 C CA . VAL E 1 188 ? -13.712 -17.814 -104.153 1.00 21.65 166 VAL E CA 1
ATOM 6730 C C . VAL E 1 188 ? -14.815 -16.792 -103.985 1.00 23.41 166 VAL E C 1
ATOM 6731 O O . VAL E 1 188 ? -14.621 -15.772 -103.322 1.00 20.81 166 VAL E O 1
ATOM 6735 N N . GLU E 1 189 ? -15.973 -17.051 -104.580 1.00 26.51 167 GLU E N 1
ATOM 6736 C CA . GLU E 1 189 ? -17.119 -16.169 -104.375 1.00 29.55 167 GLU E CA 1
ATOM 6737 C C . GLU E 1 189 ? -17.634 -16.379 -102.944 1.00 24.92 167 GLU E C 1
ATOM 6738 O O . GLU E 1 189 ? -17.701 -17.523 -102.472 1.00 27.40 167 GLU E O 1
ATOM 6744 N N . PRO E 1 190 ? -17.973 -15.282 -102.246 1.00 21.09 168 PRO E N 1
ATOM 6745 C CA . PRO E 1 190 ? -18.334 -15.303 -100.823 1.00 19.50 168 PRO E CA 1
ATOM 6746 C C . PRO E 1 190 ? -19.742 -15.849 -100.595 1.00 19.89 168 PRO E C 1
ATOM 6747 O O . PRO E 1 190 ? -20.590 -15.177 -100.005 1.00 18.94 168 PRO E O 1
ATOM 6751 N N . VAL E 1 191 ? -19.966 -17.080 -101.046 1.00 20.64 169 VAL E N 1
ATOM 6752 C CA . VAL E 1 191 ? -21.280 -17.692 -101.003 1.00 23.92 169 VAL E CA 1
ATOM 6753 C C . VAL E 1 191 ? -21.571 -18.300 -99.634 1.00 24.17 169 VAL E C 1
ATOM 6754 O O . VAL E 1 191 ? -20.721 -18.964 -99.036 1.00 24.56 169 VAL E O 1
ATOM 6758 N N . ALA E 1 192 ? -22.789 -18.074 -99.153 1.00 25.93 170 ALA E N 1
ATOM 6759 C CA . ALA E 1 192 ? -23.234 -18.592 -97.855 1.00 27.08 170 ALA E CA 1
ATOM 6760 C C . ALA E 1 192 ? -22.901 -20.070 -97.671 1.00 27.71 170 ALA E C 1
ATOM 6761 O O . ALA E 1 192 ? -23.215 -20.905 -98.526 1.00 26.71 170 ALA E O 1
ATOM 6763 N N . GLY E 1 193 ? -22.260 -20.377 -96.544 1.00 28.83 171 GLY E N 1
ATOM 6764 C CA . GLY E 1 193 ? -21.921 -21.744 -96.189 1.00 28.12 171 GLY E CA 1
ATOM 6765 C C . GLY E 1 193 ? -20.532 -22.156 -96.641 1.00 27.67 171 GLY E C 1
ATOM 6766 O O . GLY E 1 193 ? -20.005 -23.166 -96.200 1.00 26.92 171 GLY E O 1
ATOM 6767 N N . CYS E 1 194 ? -19.934 -21.377 -97.531 1.00 27.12 172 CYS E N 1
ATOM 6768 C CA . CYS E 1 194 ? -18.617 -21.705 -98.051 1.00 27.70 172 CYS E CA 1
ATOM 6769 C C . CYS E 1 194 ? -17.541 -21.493 -96.991 1.00 27.32 172 CYS E C 1
ATOM 6770 O O . CYS E 1 194 ? -17.481 -20.440 -96.383 1.00 25.28 172 CYS E O 1
ATOM 6773 N N . LEU E 1 195 ? -16.705 -22.507 -96.760 1.00 30.55 173 LEU E N 1
ATOM 6774 C CA . LEU E 1 195 ? -15.576 -22.368 -95.837 1.00 30.39 173 LEU E CA 1
ATOM 6775 C C . LEU E 1 195 ? -14.265 -22.417 -96.606 1.00 27.49 173 LEU E C 1
ATOM 6776 O O . LEU E 1 195 ? -14.036 -23.326 -97.406 1.00 26.73 173 LEU E O 1
ATOM 6781 N N . VAL E 1 196 ? -13.418 -21.420 -96.377 1.00 24.23 174 VAL E N 1
ATOM 6782 C CA . VAL E 1 196 ? -12.079 -21.416 -96.935 1.00 23.90 174 VAL E CA 1
ATOM 6783 C C . VAL E 1 196 ? -11.083 -21.452 -95.786 1.00 24.84 174 VAL E C 1
ATOM 6784 O O . VAL E 1 196 ? -11.198 -20.684 -94.823 1.00 24.43 174 VAL E O 1
ATOM 6788 N N . VAL E 1 197 ? -10.117 -22.356 -95.896 1.00 24.45 175 VAL E N 1
ATOM 6789 C CA . VAL E 1 197 ? -9.104 -22.556 -94.874 1.00 25.63 175 VAL E CA 1
ATOM 6790 C C . VAL E 1 197 ? -7.750 -22.637 -95.550 1.00 26.62 175 VAL E C 1
ATOM 6791 O O . VAL E 1 197 ? -7.612 -23.284 -96.582 1.00 26.61 175 VAL E O 1
ATOM 6795 N N . PHE E 1 198 ? -6.747 -21.983 -94.972 1.00 26.65 176 PHE E N 1
ATOM 6796 C CA . PHE E 1 198 ? -5.400 -22.040 -95.515 1.00 27.93 176 PHE E CA 1
ATOM 6797 C C . PHE E 1 198 ? -4.333 -21.761 -94.463 1.00 29.64 176 PHE E C 1
ATOM 6798 O O . PHE E 1 198 ? -4.624 -21.241 -93.395 1.00 31.76 176 PHE E O 1
ATOM 6806 N N . LEU E 1 199 ? -3.090 -22.105 -94.779 1.00 29.31 177 LEU E N 1
ATOM 6807 C CA . LEU E 1 199 ? -1.975 -21.839 -93.884 1.00 27.79 177 LEU E CA 1
ATOM 6808 C C . LEU E 1 199 ? -1.615 -20.352 -93.950 1.00 26.41 177 LEU E C 1
ATOM 6809 O O . LEU E 1 199 ? -1.203 -19.825 -94.991 1.00 25.43 177 LEU E O 1
ATOM 6814 N N . SER E 1 200 ? -1.773 -19.693 -92.812 1.00 25.97 178 SER E N 1
ATOM 6815 C CA . SER E 1 200 ? -1.653 -18.252 -92.699 1.00 26.74 178 SER E CA 1
ATOM 6816 C C . SER E 1 200 ? -0.367 -17.688 -93.296 1.00 28.43 178 SER E C 1
ATOM 6817 O O . SER E 1 200 ? -0.383 -16.648 -93.937 1.00 27.25 178 SER E O 1
ATOM 6820 N N . GLY E 1 201 ? 0.749 -18.362 -93.082 1.00 30.27 179 GLY E N 1
ATOM 6821 C CA . GLY E 1 201 ? 2.025 -17.828 -93.522 1.00 32.68 179 GLY E CA 1
ATOM 6822 C C . GLY E 1 201 ? 2.419 -18.182 -94.948 1.00 30.83 179 GLY E C 1
ATOM 6823 O O . GLY E 1 201 ? 3.517 -17.848 -95.375 1.00 30.37 179 GLY E O 1
ATOM 6824 N N . GLU E 1 202 ? 1.532 -18.836 -95.693 1.00 29.24 180 GLU E N 1
ATOM 6825 C CA . GLU E 1 202 ? 1.910 -19.377 -96.995 1.00 28.24 180 GLU E CA 1
ATOM 6826 C C . GLU E 1 202 ? 1.079 -18.823 -98.170 1.00 27.85 180 GLU E C 1
ATOM 6827 O O . GLU E 1 202 ? 1.539 -18.841 -99.311 1.00 28.62 180 GLU E O 1
ATOM 6829 N N . VAL E 1 203 ? -0.125 -18.321 -97.899 1.00 26.37 181 VAL E N 1
ATOM 6830 C CA . VAL E 1 203 ? -1.034 -17.909 -98.967 1.00 23.11 181 VAL E CA 1
ATOM 6831 C C . VAL E 1 203 ? -1.430 -16.432 -98.859 1.00 23.06 181 VAL E C 1
ATOM 6832 O O . VAL E 1 203 ? -2.312 -16.088 -98.072 1.00 22.52 181 VAL E O 1
ATOM 6836 N N . PRO E 1 204 ? -0.785 -15.558 -99.658 1.00 22.86 182 PRO E N 1
ATOM 6837 C CA . PRO E 1 204 ? -1.239 -14.168 -99.749 1.00 24.42 182 PRO E CA 1
ATOM 6838 C C . PRO E 1 204 ? -2.636 -14.138 -100.359 1.00 23.51 182 PRO E C 1
ATOM 6839 O O . PRO E 1 204 ? -3.003 -15.036 -101.123 1.00 22.41 182 PRO E O 1
ATOM 6843 N N . HIS E 1 205 ? -3.424 -13.132 -100.004 1.00 22.83 183 HIS E N 1
ATOM 6844 C CA . HIS E 1 205 ? -4.786 -13.071 -100.489 1.00 20.22 183 HIS E CA 1
ATOM 6845 C C . HIS E 1 205 ? -5.324 -11.645 -100.388 1.00 21.24 183 HIS E C 1
ATOM 6846 O O . HIS E 1 205 ? -4.765 -10.800 -99.677 1.00 20.96 183 HIS E O 1
ATOM 6853 N N . GLU E 1 206 ? -6.392 -11.378 -101.132 1.00 21.09 184 GLU E N 1
ATOM 6854 C CA . GLU E 1 206 ? -7.013 -10.055 -101.161 1.00 20.33 184 GLU E CA 1
ATOM 6855 C C . GLU E 1 206 ? -8.522 -10.224 -101.300 1.00 18.69 184 GLU E C 1
ATOM 6856 O O . GLU E 1 206 ? -9.015 -11.251 -101.788 1.00 18.63 184 GLU E O 1
ATOM 6862 N N . VAL E 1 207 ? -9.266 -9.229 -100.840 1.00 19.10 185 VAL E N 1
ATOM 6863 C CA . VAL E 1 207 ? -10.701 -9.197 -101.066 1.00 19.86 185 VAL E CA 1
ATOM 6864 C C . VAL E 1 207 ? -10.983 -8.097 -102.075 1.00 20.44 185 VAL E C 1
ATOM 6865 O O . VAL E 1 207 ? -10.723 -6.933 -101.792 1.00 19.94 185 VAL E O 1
ATOM 6869 N N . LEU E 1 208 ? -11.475 -8.466 -103.259 1.00 20.94 186 LEU E N 1
ATOM 6870 C CA . LEU E 1 208 ? -11.939 -7.478 -104.254 1.00 20.86 186 LEU E CA 1
ATOM 6871 C C . LEU E 1 208 ? -13.262 -6.836 -103.858 1.00 20.17 186 LEU E C 1
ATOM 6872 O O . LEU E 1 208 ? -14.111 -7.470 -103.231 1.00 19.53 186 LEU E O 1
ATOM 6877 N N . PRO E 1 209 ? -13.465 -5.578 -104.265 1.00 20.38 187 PRO E N 1
ATOM 6878 C CA . PRO E 1 209 ? -14.705 -4.890 -103.917 1.00 21.07 187 PRO E CA 1
ATOM 6879 C C . PRO E 1 209 ? -15.962 -5.579 -104.427 1.00 21.92 187 PRO E C 1
ATOM 6880 O O . PRO E 1 209 ? -15.953 -6.211 -105.500 1.00 18.69 187 PRO E O 1
ATOM 6884 N N . ALA E 1 210 ? -17.032 -5.419 -103.651 1.00 21.57 188 ALA E N 1
ATOM 6885 C CA . ALA E 1 210 ? -18.364 -5.870 -104.024 1.00 23.89 188 ALA E CA 1
ATOM 6886 C C . ALA E 1 210 ? -19.342 -4.716 -104.287 1.00 25.25 188 ALA E C 1
ATOM 6887 O O . ALA E 1 210 ? -19.201 -3.620 -103.736 1.00 24.62 188 ALA E O 1
ATOM 6889 N N . GLY E 1 211 ? -20.352 -4.985 -105.111 1.00 25.70 189 GLY E N 1
ATOM 6890 C CA . GLY E 1 211 ? -21.405 -4.025 -105.385 1.00 27.30 189 GLY E CA 1
ATOM 6891 C C . GLY E 1 211 ? -22.595 -4.205 -104.460 1.00 28.25 189 GLY E C 1
ATOM 6892 O O . GLY E 1 211 ? -23.660 -3.616 -104.681 1.00 27.90 189 GLY E O 1
ATOM 6893 N N . ARG E 1 212 ? -22.428 -5.037 -103.437 1.00 28.52 190 ARG E N 1
ATOM 6894 C CA . ARG E 1 212 ? -23.428 -5.178 -102.382 1.00 29.53 190 ARG E CA 1
ATOM 6895 C C . ARG E 1 212 ? -22.724 -5.521 -101.070 1.00 30.51 190 ARG E C 1
ATOM 6896 O O . ARG E 1 212 ? -21.521 -5.754 -101.032 1.00 29.30 190 ARG E O 1
ATOM 6904 N N . GLU E 1 213 ? -23.487 -5.531 -99.994 1.00 31.52 191 GLU E N 1
ATOM 6905 C CA . GLU E 1 213 ? -22.949 -5.799 -98.673 1.00 33.37 191 GLU E CA 1
ATOM 6906 C C . GLU E 1 213 ? -22.439 -7.242 -98.597 1.00 29.94 191 GLU E C 1
ATOM 6907 O O . GLU E 1 213 ? -23.132 -8.173 -98.986 1.00 32.48 191 GLU E O 1
ATOM 6913 N N . ARG E 1 214 ? -21.224 -7.412 -98.093 1.00 26.90 192 ARG E N 1
ATOM 6914 C CA . ARG E 1 214 ? -20.577 -8.715 -98.048 1.00 23.61 192 ARG E CA 1
ATOM 6915 C C . ARG E 1 214 ? -20.247 -9.086 -96.602 1.00 22.49 192 ARG E C 1
ATOM 6916 O O . ARG E 1 214 ? -19.453 -8.411 -95.943 1.00 23.23 192 ARG E O 1
ATOM 6924 N N . LEU E 1 215 ? -20.870 -10.154 -96.123 1.00 21.56 193 LEU E N 1
ATOM 6925 C CA . LEU E 1 215 ? -20.723 -10.597 -94.742 1.00 22.62 193 LEU E CA 1
ATOM 6926 C C . LEU E 1 215 ? -19.869 -11.857 -94.656 1.00 22.84 193 LEU E C 1
ATOM 6927 O O . LEU E 1 215 ? -20.004 -12.777 -95.484 1.00 22.38 193 LEU E O 1
ATOM 6932 N N . SER E 1 216 ? -19.001 -11.902 -93.649 1.00 20.57 194 SER E N 1
ATOM 6933 C CA . SER E 1 216 ? -18.175 -13.073 -93.395 1.00 21.65 194 SER E CA 1
ATOM 6934 C C . SER E 1 216 ? -17.777 -13.205 -91.928 1.00 25.60 194 SER E C 1
ATOM 6935 O O . SER E 1 216 ? -17.833 -12.251 -91.149 1.00 24.66 194 SER E O 1
ATOM 6938 N N . LEU E 1 217 ? -17.346 -14.407 -91.578 1.00 27.40 195 LEU E N 1
ATOM 6939 C CA . LEU E 1 217 ? -16.828 -14.698 -90.252 1.00 29.31 195 LEU E CA 1
ATOM 6940 C C . LEU E 1 217 ? -15.384 -15.128 -90.458 1.00 26.96 195 LEU E C 1
ATOM 6941 O O . LEU E 1 217 ? -15.129 -16.208 -90.976 1.00 27.85 195 LEU E O 1
ATOM 6946 N N . THR E 1 218 ? -14.448 -14.251 -90.104 1.00 25.39 196 THR E N 1
ATOM 6947 C CA . THR E 1 218 ? -13.026 -14.471 -90.322 1.00 25.14 196 THR E CA 1
ATOM 6948 C C . THR E 1 218 ? -12.356 -14.892 -89.020 1.00 25.13 196 THR E C 1
ATOM 6949 O O . THR E 1 218 ? -12.638 -14.314 -87.981 1.00 25.82 196 THR E O 1
ATOM 6953 N N . GLY E 1 219 ? -11.453 -15.865 -89.079 1.00 24.47 197 GLY E N 1
ATOM 6954 C CA . GLY E 1 219 ? -10.787 -16.340 -87.879 1.00 23.62 197 GLY E CA 1
ATOM 6955 C C . GLY E 1 219 ? -9.436 -16.999 -88.096 1.00 23.29 197 GLY E C 1
ATOM 6956 O O . GLY E 1 219 ? -9.031 -17.263 -89.234 1.00 22.62 197 GLY E O 1
ATOM 6957 N N . TRP E 1 220 ? -8.745 -17.284 -86.992 1.00 22.51 198 TRP E N 1
ATOM 6958 C CA . TRP E 1 220 ? -7.420 -17.875 -87.041 1.00 23.05 198 TRP E CA 1
ATOM 6959 C C . TRP E 1 220 ? -7.235 -18.888 -85.922 1.00 25.16 198 TRP E C 1
ATOM 6960 O O . TRP E 1 220 ? -7.693 -18.665 -84.804 1.00 24.18 198 TRP E O 1
ATOM 6971 N N . PHE E 1 221 ? -6.592 -20.009 -86.245 1.00 26.21 199 PHE E N 1
ATOM 6972 C CA . PHE E 1 221 ? -6.137 -20.964 -85.233 1.00 26.97 199 PHE E CA 1
ATOM 6973 C C . PHE E 1 221 ? -4.714 -20.578 -84.863 1.00 28.77 199 PHE E C 1
ATOM 6974 O O . PHE E 1 221 ? -3.887 -20.361 -85.752 1.00 28.52 199 PHE E O 1
ATOM 6982 N N . ARG E 1 222 ? -4.429 -20.501 -83.565 1.00 29.56 200 ARG E N 1
ATOM 6983 C CA . ARG E 1 222 ? -3.108 -20.103 -83.079 1.00 32.25 200 ARG E CA 1
ATOM 6984 C C . ARG E 1 222 ? -2.433 -21.211 -82.290 1.00 34.79 200 ARG E C 1
ATOM 6985 O O . ARG E 1 222 ? -3.090 -22.023 -81.652 1.00 32.72 200 ARG E O 1
ATOM 6993 N N . ARG E 1 223 ? -1.110 -21.232 -82.344 1.00 38.46 201 ARG E N 1
ATOM 6994 C CA . ARG E 1 223 ? -0.321 -22.118 -81.506 1.00 44.16 201 ARG E CA 1
ATOM 6995 C C . ARG E 1 223 ? 0.202 -21.294 -80.338 1.00 46.30 201 ARG E C 1
ATOM 6996 O O . ARG E 1 223 ? 0.292 -20.079 -80.435 1.00 44.90 201 ARG E O 1
ATOM 7004 N N . ARG E 1 224 ? 0.541 -21.937 -79.229 1.00 49.62 202 ARG E N 1
ATOM 7005 C CA . ARG E 1 224 ? 1.150 -21.215 -78.117 1.00 50.99 202 ARG E CA 1
ATOM 7006 C C . ARG E 1 224 ? 2.455 -20.555 -78.582 1.00 53.79 202 ARG E C 1
ATOM 7007 O O . ARG E 1 224 ? 3.133 -21.059 -79.483 1.00 51.27 202 ARG E O 1
ATOM 7015 N N . GLY E 1 225 ? 2.793 -19.420 -77.974 1.00 56.30 203 GLY E N 1
ATOM 7016 C CA . GLY E 1 225 ? 4.006 -18.691 -78.311 1.00 59.08 203 GLY E CA 1
ATOM 7017 C C . GLY E 1 225 ? 5.100 -18.865 -77.274 1.00 61.94 203 GLY E C 1
ATOM 7018 O O . GLY E 1 225 ? 5.268 -19.946 -76.703 1.00 63.54 203 GLY E O 1
ATOM 7019 N N . PRO F 1 30 ? 15.382 -70.228 -101.947 1.00 78.22 8 PRO F N 1
ATOM 7020 C CA . PRO F 1 30 ? 16.027 -69.054 -101.354 1.00 76.57 8 PRO F CA 1
ATOM 7021 C C . PRO F 1 30 ? 15.179 -68.399 -100.263 1.00 70.11 8 PRO F C 1
ATOM 7022 O O . PRO F 1 30 ? 14.143 -68.944 -99.875 1.00 75.47 8 PRO F O 1
ATOM 7026 N N . MET F 1 31 ? 15.630 -67.244 -99.774 1.00 61.14 9 MET F N 1
ATOM 7027 C CA . MET F 1 31 ? 14.946 -66.523 -98.703 1.00 50.75 9 MET F CA 1
ATOM 7028 C C . MET F 1 31 ? 13.601 -65.973 -99.179 1.00 45.39 9 MET F C 1
ATOM 7029 O O . MET F 1 31 ? 12.812 -65.472 -98.382 1.00 44.69 9 MET F O 1
ATOM 7031 N N . LEU F 1 32 ? 13.345 -66.067 -100.482 1.00 42.35 10 LEU F N 1
ATOM 7032 C CA . LEU F 1 32 ? 12.092 -65.592 -101.050 1.00 38.12 10 LEU F CA 1
ATOM 7033 C C . LEU F 1 32 ? 10.938 -66.443 -100.543 1.00 38.91 10 LEU F C 1
ATOM 7034 O O . LEU F 1 32 ? 9.811 -65.970 -100.400 1.00 36.06 10 LEU F O 1
ATOM 7039 N N . ALA F 1 33 ? 11.227 -67.707 -100.269 1.00 42.78 11 ALA F N 1
ATOM 7040 C CA . ALA F 1 33 ? 10.237 -68.610 -99.694 1.00 44.97 11 ALA F CA 1
ATOM 7041 C C . ALA F 1 33 ? 9.933 -68.188 -98.259 1.00 44.06 11 ALA F C 1
ATOM 7042 O O . ALA F 1 33 ? 8.781 -68.210 -97.834 1.00 43.84 11 ALA F O 1
ATOM 7044 N N . ALA F 1 34 ? 10.961 -67.781 -97.517 1.00 44.92 12 ALA F N 1
ATOM 7045 C CA . ALA F 1 34 ? 10.750 -67.253 -96.167 1.00 44.30 12 ALA F CA 1
ATOM 7046 C C . ALA F 1 34 ? 9.896 -65.981 -96.200 1.00 41.30 12 ALA F C 1
ATOM 7047 O O . ALA F 1 34 ? 8.961 -65.837 -95.413 1.00 43.89 12 ALA F O 1
ATOM 7049 N N . VAL F 1 35 ? 10.208 -65.058 -97.108 1.00 37.41 13 VAL F N 1
ATOM 7050 C CA . VAL F 1 35 ? 9.456 -63.809 -97.176 1.00 34.25 13 VAL F CA 1
ATOM 7051 C C . VAL F 1 35 ? 7.974 -64.097 -97.361 1.00 35.19 13 VAL F C 1
ATOM 7052 O O . VAL F 1 35 ? 7.133 -63.577 -96.623 1.00 34.05 13 VAL F O 1
ATOM 7056 N N . VAL F 1 36 ? 7.663 -64.941 -98.341 1.00 36.18 14 VAL F N 1
ATOM 7057 C CA . VAL F 1 36 ? 6.282 -65.249 -98.676 1.00 38.69 14 VAL F CA 1
ATOM 7058 C C . VAL F 1 36 ? 5.564 -65.932 -97.518 1.00 40.89 14 VAL F C 1
ATOM 7059 O O . VAL F 1 36 ? 4.433 -65.581 -97.201 1.00 41.25 14 VAL F O 1
ATOM 7063 N N . ASP F 1 37 ? 6.211 -66.912 -96.895 1.00 42.11 15 ASP F N 1
ATOM 7064 C CA . ASP F 1 37 ? 5.646 -67.559 -95.709 1.00 43.38 15 ASP F CA 1
ATOM 7065 C C . ASP F 1 37 ? 5.410 -66.536 -94.590 1.00 42.31 15 ASP F C 1
ATOM 7066 O O . ASP F 1 37 ? 4.376 -66.556 -93.927 1.00 43.91 15 ASP F O 1
ATOM 7068 N N . ASP F 1 38 ? 6.370 -65.642 -94.385 1.00 40.60 16 ASP F N 1
ATOM 7069 C CA . ASP F 1 38 ? 6.222 -64.587 -93.386 1.00 40.30 16 ASP F CA 1
ATOM 7070 C C . ASP F 1 38 ? 5.028 -63.695 -93.722 1.00 39.83 16 ASP F C 1
ATOM 7071 O O . ASP F 1 38 ? 4.231 -63.367 -92.849 1.00 40.25 16 ASP F O 1
ATOM 7076 N N . LEU F 1 39 ? 4.912 -63.295 -94.986 1.00 39.68 17 LEU F N 1
ATOM 7077 C CA . LEU F 1 39 ? 3.789 -62.463 -95.424 1.00 40.76 17 LEU F CA 1
ATOM 7078 C C . LEU F 1 39 ? 2.447 -63.124 -95.126 1.00 41.53 17 LEU F C 1
ATOM 7079 O O . LEU F 1 39 ? 1.526 -62.486 -94.629 1.00 42.85 17 LEU F O 1
ATOM 7084 N N . ALA F 1 40 ? 2.346 -64.414 -95.406 1.00 41.54 18 ALA F N 1
ATOM 7085 C CA . ALA F 1 40 ? 1.088 -65.113 -95.238 1.00 44.17 18 ALA F CA 1
ATOM 7086 C C . ALA F 1 40 ? 0.714 -65.295 -93.759 1.00 44.99 18 ALA F C 1
ATOM 7087 O O . ALA F 1 40 ? -0.467 -65.266 -93.403 1.00 45.80 18 ALA F O 1
ATOM 7089 N N . THR F 1 41 ? 1.714 -65.474 -92.900 1.00 44.64 19 THR F N 1
ATOM 7090 C CA . THR F 1 41 ? 1.447 -65.833 -91.510 1.00 47.02 19 THR F CA 1
ATOM 7091 C C . THR F 1 41 ? 1.587 -64.634 -90.578 1.00 50.70 19 THR F C 1
ATOM 7092 O O . THR F 1 41 ? 0.881 -64.531 -89.572 1.00 50.88 19 THR F O 1
ATOM 7096 N N . HIS F 1 42 ? 2.492 -63.725 -90.921 1.00 52.27 20 HIS F N 1
ATOM 7097 C CA . HIS F 1 42 ? 2.773 -62.564 -90.078 1.00 54.76 20 HIS F CA 1
ATOM 7098 C C . HIS F 1 42 ? 2.334 -61.241 -90.717 1.00 50.19 20 HIS F C 1
ATOM 7099 O O . HIS F 1 42 ? 1.906 -60.321 -90.011 1.00 53.66 20 HIS F O 1
ATOM 7106 N N . GLY F 1 43 ? 2.449 -61.145 -92.043 1.00 41.60 21 GLY F N 1
ATOM 7107 C CA . GLY F 1 43 ? 2.105 -59.923 -92.755 1.00 36.85 21 GLY F CA 1
ATOM 7108 C C . GLY F 1 43 ? 3.306 -59.022 -92.989 1.00 36.15 21 GLY F C 1
ATOM 7109 O O . GLY F 1 43 ? 3.204 -57.994 -93.668 1.00 36.24 21 GLY F O 1
ATOM 7110 N N . TRP F 1 44 ? 4.447 -59.415 -92.424 1.00 35.78 22 TRP F N 1
ATOM 7111 C CA . TRP F 1 44 ? 5.710 -58.703 -92.611 1.00 35.13 22 TRP F CA 1
ATOM 7112 C C . TRP F 1 44 ? 6.859 -59.709 -92.520 1.00 34.75 22 TRP F C 1
ATOM 7113 O O . TRP F 1 44 ? 6.706 -60.794 -91.944 1.00 34.34 22 TRP F O 1
ATOM 7124 N N . SER F 1 45 ? 7.997 -59.354 -93.109 1.00 33.37 23 SER F N 1
ATOM 7125 C CA . SER F 1 45 ? 9.191 -60.195 -93.083 1.00 33.23 23 SER F CA 1
ATOM 7126 C C . SER F 1 45 ? 10.432 -59.304 -93.037 1.00 33.72 23 SER F C 1
ATOM 7127 O O . SER F 1 45 ? 10.432 -58.179 -93.568 1.00 32.70 23 SER F O 1
ATOM 7130 N N . GLN F 1 46 ? 11.490 -59.804 -92.411 1.00 32.88 24 GLN F N 1
ATOM 7131 C CA . GLN F 1 46 ? 12.742 -59.064 -92.338 1.00 33.40 24 GLN F CA 1
ATOM 7132 C C . GLN F 1 46 ? 13.935 -59.962 -92.642 1.00 32.55 24 GLN F C 1
ATOM 7133 O O . GLN F 1 46 ? 14.118 -60.981 -91.987 1.00 33.06 24 GLN F O 1
ATOM 7139 N N . GLN F 1 47 ? 14.760 -59.561 -93.607 1.00 32.27 25 GLN F N 1
ATOM 7140 C CA . GLN F 1 47 ? 15.905 -60.369 -94.041 1.00 32.20 25 GLN F CA 1
ATOM 7141 C C . GLN F 1 47 ? 17.243 -59.610 -94.008 1.00 33.27 25 GLN F C 1
ATOM 7142 O O . GLN F 1 47 ? 17.449 -58.641 -94.748 1.00 33.48 25 GLN F O 1
ATOM 7148 N N . ALA F 1 48 ? 18.163 -60.066 -93.164 1.00 32.21 26 ALA F N 1
ATOM 7149 C CA . ALA F 1 48 ? 19.510 -59.512 -93.154 1.00 32.14 26 ALA F CA 1
ATOM 7150 C C . ALA F 1 48 ? 20.303 -60.023 -94.355 1.00 34.98 26 ALA F C 1
ATOM 7151 O O . ALA F 1 48 ? 20.013 -61.105 -94.895 1.00 32.75 26 ALA F O 1
ATOM 7153 N N . HIS F 1 49 ? 21.309 -59.250 -94.759 1.00 35.66 27 HIS F N 1
ATOM 7154 C CA . HIS F 1 49 ? 22.183 -59.601 -95.884 1.00 39.99 27 HIS F CA 1
ATOM 7155 C C . HIS F 1 49 ? 21.434 -60.242 -97.058 1.00 40.78 27 HIS F C 1
ATOM 7156 O O . HIS F 1 49 ? 21.740 -61.356 -97.487 1.00 40.49 27 HIS F O 1
ATOM 7163 N N . PHE F 1 50 ? 20.475 -59.498 -97.595 1.00 40.30 28 PHE F N 1
ATOM 7164 C CA . PHE F 1 50 ? 19.604 -59.985 -98.658 1.00 40.35 28 PHE F CA 1
ATOM 7165 C C . PHE F 1 50 ? 20.287 -59.930 -100.022 1.00 39.74 28 PHE F C 1
ATOM 7166 O O . PHE F 1 50 ? 20.071 -60.789 -100.873 1.00 42.08 28 PHE F O 1
ATOM 7174 N N . LEU F 1 51 ? 21.106 -58.904 -100.219 1.00 37.62 29 LEU F N 1
ATOM 7175 C CA . LEU F 1 51 ? 21.864 -58.738 -101.446 1.00 35.04 29 LEU F CA 1
ATOM 7176 C C . LEU F 1 51 ? 23.346 -58.680 -101.121 1.00 33.06 29 LEU F C 1
ATOM 7177 O O . LEU F 1 51 ? 23.719 -58.322 -100.012 1.00 31.92 29 LEU F O 1
ATOM 7182 N N . PRO F 1 52 ? 24.199 -59.053 -102.088 1.00 32.89 30 PRO F N 1
ATOM 7183 C CA . PRO F 1 52 ? 25.653 -59.035 -101.882 1.00 31.84 30 PRO F CA 1
ATOM 7184 C C . PRO F 1 52 ? 26.145 -57.709 -101.320 1.00 32.87 30 PRO F C 1
ATOM 7185 O O . PRO F 1 52 ? 25.667 -56.647 -101.728 1.00 31.73 30 PRO F O 1
ATOM 7189 N N . ALA F 1 53 ? 27.083 -57.774 -100.378 1.00 33.17 31 ALA F N 1
ATOM 7190 C CA . ALA F 1 53 ? 27.609 -56.575 -99.739 1.00 34.28 31 ALA F CA 1
ATOM 7191 C C . ALA F 1 53 ? 28.031 -55.545 -100.782 1.00 33.65 31 ALA F C 1
ATOM 7192 O O . ALA F 1 53 ? 27.791 -54.353 -100.603 1.00 34.98 31 ALA F O 1
ATOM 7194 N N . ASP F 1 54 ? 28.646 -56.006 -101.870 1.00 32.57 32 ASP F N 1
ATOM 7195 C CA . ASP F 1 54 ? 29.194 -55.102 -102.894 1.00 33.26 32 ASP F CA 1
ATOM 7196 C C . ASP F 1 54 ? 28.105 -54.313 -103.623 1.00 32.27 32 ASP F C 1
ATOM 7197 O O . ASP F 1 54 ? 28.277 -53.139 -103.920 1.00 33.87 32 ASP F O 1
ATOM 7199 N N . LEU F 1 55 ? 26.999 -54.980 -103.933 1.00 32.56 33 LEU F N 1
ATOM 7200 C CA . LEU F 1 55 ? 25.862 -54.336 -104.574 1.00 32.06 33 LEU F CA 1
ATOM 7201 C C . LEU F 1 55 ? 25.243 -53.288 -103.654 1.00 32.06 33 LEU F C 1
ATOM 7202 O O . LEU F 1 55 ? 24.886 -52.199 -104.109 1.00 32.16 33 LEU F O 1
ATOM 7207 N N . VAL F 1 56 ? 25.112 -53.626 -102.367 1.00 31.87 34 VAL F N 1
ATOM 7208 C CA . VAL F 1 56 ? 24.544 -52.711 -101.383 1.00 32.44 34 VAL F CA 1
ATOM 7209 C C . VAL F 1 56 ? 25.365 -51.432 -101.324 1.00 33.09 34 VAL F C 1
ATOM 7210 O O . VAL F 1 56 ? 24.810 -50.334 -101.243 1.00 32.29 34 VAL F O 1
ATOM 7214 N N . ARG F 1 57 ? 26.688 -51.576 -101.359 1.00 34.90 35 ARG F N 1
ATOM 7215 C CA . ARG F 1 57 ? 27.573 -50.412 -101.359 1.00 38.46 35 ARG F CA 1
ATOM 7216 C C . ARG F 1 57 ? 27.434 -49.615 -102.663 1.00 36.83 35 ARG F C 1
ATOM 7217 O O . ARG F 1 57 ? 27.401 -48.387 -102.648 1.00 38.37 35 ARG F O 1
ATOM 7225 N N . ALA F 1 58 ? 27.332 -50.325 -103.782 1.00 35.10 36 ALA F N 1
ATOM 7226 C CA . ALA F 1 58 ? 27.128 -49.676 -105.070 1.00 33.75 36 ALA F CA 1
ATOM 7227 C C . ALA F 1 58 ? 25.812 -48.898 -105.044 1.00 34.51 36 ALA F C 1
ATOM 7228 O O . ALA F 1 58 ? 25.723 -47.804 -105.604 1.00 35.11 36 ALA F O 1
ATOM 7230 N N . LEU F 1 59 ? 24.795 -49.452 -104.386 1.00 32.71 37 LEU F N 1
ATOM 7231 C CA . LEU F 1 59 ? 23.508 -48.762 -104.287 1.00 32.92 37 LEU F CA 1
ATOM 7232 C C . LEU F 1 59 ? 23.672 -47.506 -103.422 1.00 33.47 37 LEU F C 1
ATOM 7233 O O . LEU F 1 59 ? 23.168 -46.431 -103.770 1.00 33.24 37 LEU F O 1
ATOM 7238 N N . ALA F 1 60 ? 24.398 -47.651 -102.313 1.00 32.90 38 ALA F N 1
ATOM 7239 C CA . ALA F 1 60 ? 24.714 -46.530 -101.426 1.00 33.23 38 ALA F CA 1
ATOM 7240 C C . ALA F 1 60 ? 25.444 -45.431 -102.183 1.00 34.75 38 ALA F C 1
ATOM 7241 O O . ALA F 1 60 ? 25.110 -44.244 -102.075 1.00 34.07 38 ALA F O 1
ATOM 7243 N N . ALA F 1 61 ? 26.441 -45.850 -102.953 1.00 36.35 39 ALA F N 1
ATOM 7244 C CA . ALA F 1 61 ? 27.291 -44.943 -103.709 1.00 38.30 39 ALA F CA 1
ATOM 7245 C C . ALA F 1 61 ? 26.493 -44.198 -104.779 1.00 38.96 39 ALA F C 1
ATOM 7246 O O . ALA F 1 61 ? 26.737 -43.022 -105.038 1.00 39.30 39 ALA F O 1
ATOM 7248 N N . GLU F 1 62 ? 25.543 -44.890 -105.401 1.00 37.72 40 GLU F N 1
ATOM 7249 C CA . GLU F 1 62 ? 24.678 -44.276 -106.408 1.00 38.80 40 GLU F CA 1
ATOM 7250 C C . GLU F 1 62 ? 23.733 -43.226 -105.801 1.00 37.75 40 GLU F C 1
ATOM 7251 O O . GLU F 1 62 ? 23.479 -42.193 -106.405 1.00 36.52 40 GLU F O 1
ATOM 7257 N N . CYS F 1 63 ? 23.204 -43.508 -104.613 1.00 37.62 41 CYS F N 1
ATOM 7258 C CA . CYS F 1 63 ? 22.276 -42.598 -103.957 1.00 39.73 41 CYS F CA 1
ATOM 7259 C C . CYS F 1 63 ? 22.990 -41.310 -103.546 1.00 44.56 41 CYS F C 1
ATOM 7260 O O . CYS F 1 63 ? 22.405 -40.220 -103.589 1.00 43.79 41 CYS F O 1
ATOM 7263 N N . ARG F 1 64 ? 24.255 -41.442 -103.153 1.00 46.91 42 ARG F N 1
ATOM 7264 C CA . ARG F 1 64 ? 25.061 -40.289 -102.763 1.00 49.57 42 ARG F CA 1
ATOM 7265 C C . ARG F 1 64 ? 25.506 -39.492 -103.991 1.00 48.75 42 ARG F C 1
ATOM 7266 O O . ARG F 1 64 ? 25.617 -38.269 -103.934 1.00 51.62 42 ARG F O 1
ATOM 7274 N N . ARG F 1 65 ? 25.742 -40.186 -105.099 1.00 45.66 43 ARG F N 1
ATOM 7275 C CA . ARG F 1 65 ? 26.096 -39.525 -106.355 1.00 44.57 43 ARG F CA 1
ATOM 7276 C C . ARG F 1 65 ? 24.918 -38.703 -106.876 1.00 44.64 43 ARG F C 1
ATOM 7277 O O . ARG F 1 65 ? 25.087 -37.567 -107.330 1.00 45.26 43 ARG F O 1
ATOM 7279 N N . ARG F 1 66 ? 23.722 -39.276 -106.805 1.00 43.49 44 ARG F N 1
ATOM 7280 C CA . ARG F 1 66 ? 22.520 -38.566 -107.213 1.00 43.92 44 ARG F CA 1
ATOM 7281 C C . ARG F 1 66 ? 22.251 -37.373 -106.295 1.00 47.02 44 ARG F C 1
ATOM 7282 O O . ARG F 1 66 ? 21.736 -36.343 -106.738 1.00 46.18 44 ARG F O 1
ATOM 7290 N N . ASP F 1 67 ? 22.602 -37.513 -105.020 1.00 48.78 45 ASP F N 1
ATOM 7291 C CA . ASP F 1 67 ? 22.453 -36.418 -104.063 1.00 52.34 45 ASP F CA 1
ATOM 7292 C C . ASP F 1 67 ? 23.420 -35.268 -104.378 1.00 55.68 45 ASP F C 1
ATOM 7293 O O . ASP F 1 67 ? 23.035 -34.095 -104.344 1.00 53.50 45 ASP F O 1
ATOM 7298 N N . ALA F 1 68 ? 24.669 -35.607 -104.694 1.00 58.08 46 ALA F N 1
ATOM 7299 C CA . ALA F 1 68 ? 25.676 -34.597 -105.025 1.00 61.38 46 ALA F CA 1
ATOM 7300 C C . ALA F 1 68 ? 25.254 -33.747 -106.225 1.00 59.77 46 ALA F C 1
ATOM 7301 O O . ALA F 1 68 ? 25.550 -32.554 -106.284 1.00 62.51 46 ALA F O 1
ATOM 7303 N N . GLU F 1 69 ? 24.552 -34.370 -107.170 1.00 56.63 47 GLU F N 1
ATOM 7304 C CA . GLU F 1 69 ? 24.209 -33.731 -108.436 1.00 54.89 47 GLU F CA 1
ATOM 7305 C C . GLU F 1 69 ? 22.865 -33.006 -108.402 1.00 54.17 47 GLU F C 1
ATOM 7306 O O . GLU F 1 69 ? 22.363 -32.572 -109.440 1.00 56.46 47 GLU F O 1
ATOM 7308 N N . GLY F 1 70 ? 22.285 -32.871 -107.213 1.00 52.38 48 GLY F N 1
ATOM 7309 C CA . GLY F 1 70 ? 20.994 -32.217 -107.064 1.00 50.22 48 GLY F CA 1
ATOM 7310 C C . GLY F 1 70 ? 19.832 -33.004 -107.657 1.00 49.71 48 GLY F C 1
ATOM 7311 O O . GLY F 1 70 ? 18.790 -32.433 -107.958 1.00 49.69 48 GLY F O 1
ATOM 7312 N N . GLU F 1 71 ? 19.997 -34.315 -107.808 1.00 49.41 49 GLU F N 1
ATOM 7313 C CA . GLU F 1 71 ? 18.964 -35.151 -108.429 1.00 49.83 49 GLU F CA 1
ATOM 7314 C C . GLU F 1 71 ? 17.873 -35.633 -107.454 1.00 47.75 49 GLU F C 1
ATOM 7315 O O . GLU F 1 71 ? 16.773 -35.982 -107.874 1.00 48.74 49 GLU F O 1
ATOM 7317 N N . LEU F 1 72 ? 18.171 -35.658 -106.162 1.00 45.83 50 LEU F N 1
ATOM 7318 C CA . LEU F 1 72 ? 17.150 -35.967 -105.167 1.00 44.48 50 LEU F CA 1
ATOM 7319 C C . LEU F 1 72 ? 16.390 -34.692 -104.814 1.00 48.12 50 LEU F C 1
ATOM 7320 O O . LEU F 1 72 ? 16.994 -33.640 -104.588 1.00 47.91 50 LEU F O 1
ATOM 7325 N N . ASN F 1 73 ? 15.065 -34.784 -104.780 1.00 50.69 51 ASN F N 1
ATOM 7326 C CA . ASN F 1 73 ? 14.234 -33.653 -104.390 1.00 53.25 51 ASN F CA 1
ATOM 7327 C C . ASN F 1 73 ? 13.431 -34.017 -103.156 1.00 51.17 51 ASN F C 1
ATOM 7328 O O . ASN F 1 73 ? 13.202 -35.191 -102.898 1.00 51.40 51 ASN F O 1
ATOM 7330 N N . PRO F 1 74 ? 13.004 -33.011 -102.379 1.00 49.33 52 PRO F N 1
ATOM 7331 C CA . PRO F 1 74 ? 12.226 -33.329 -101.178 1.00 46.57 52 PRO F CA 1
ATOM 7332 C C . PRO F 1 74 ? 10.887 -33.973 -101.520 1.00 43.40 52 PRO F C 1
ATOM 7333 O O . PRO F 1 74 ? 10.229 -33.572 -102.481 1.00 43.50 52 PRO F O 1
ATOM 7337 N N . ALA F 1 75 ? 10.505 -34.985 -100.745 1.00 40.62 53 ALA F N 1
ATOM 7338 C CA . ALA F 1 75 ? 9.228 -35.662 -100.936 1.00 38.81 53 ALA F CA 1
ATOM 7339 C C . ALA F 1 75 ? 8.086 -34.830 -100.364 1.00 40.90 53 ALA F C 1
ATOM 7340 O O . ALA F 1 75 ? 8.156 -34.339 -99.232 1.00 38.82 53 ALA F O 1
ATOM 7342 N N . GLY F 1 76 ? 7.039 -34.669 -101.162 1.00 43.29 54 GLY F N 1
ATOM 7343 C CA . GLY F 1 76 ? 5.853 -33.968 -100.727 1.00 46.42 54 GLY F CA 1
ATOM 7344 C C . GLY F 1 76 ? 4.847 -34.947 -100.171 1.00 46.82 54 GLY F C 1
ATOM 7345 O O . GLY F 1 76 ? 4.917 -36.151 -100.431 1.00 47.94 54 GLY F O 1
ATOM 7346 N N . VAL F 1 77 ? 3.910 -34.432 -99.389 1.00 45.73 55 VAL F N 1
ATOM 7347 C CA . VAL F 1 77 ? 2.841 -35.252 -98.848 1.00 44.91 55 VAL F CA 1
ATOM 7348 C C . VAL F 1 77 ? 1.705 -35.356 -99.863 1.00 44.76 55 VAL F C 1
ATOM 7349 O O . VAL F 1 77 ? 0.962 -36.333 -99.879 1.00 44.13 55 VAL F O 1
ATOM 7353 N N . THR F 1 82 ? 5.269 -36.202 -103.572 1.00 41.54 60 THR F N 1
ATOM 7354 C CA . THR F 1 82 ? 4.105 -35.732 -104.329 1.00 43.84 60 THR F CA 1
ATOM 7355 C C . THR F 1 82 ? 3.460 -34.464 -103.739 1.00 47.00 60 THR F C 1
ATOM 7356 O O . THR F 1 82 ? 2.863 -34.509 -102.668 1.00 44.49 60 THR F O 1
ATOM 7358 N N . GLN F 1 83 ? 3.571 -33.345 -104.449 1.00 51.92 61 GLN F N 1
ATOM 7359 C CA . GLN F 1 83 ? 2.920 -32.094 -104.039 1.00 56.45 61 GLN F CA 1
ATOM 7360 C C . GLN F 1 83 ? 3.778 -31.292 -103.061 1.00 55.44 61 GLN F C 1
ATOM 7361 O O . GLN F 1 83 ? 4.998 -31.414 -103.055 1.00 56.10 61 GLN F O 1
ATOM 7363 N N . GLU F 1 84 ? 3.131 -30.474 -102.235 1.00 54.28 62 GLU F N 1
ATOM 7364 C CA . GLU F 1 84 ? 3.837 -29.600 -101.294 1.00 52.97 62 GLU F CA 1
ATOM 7365 C C . GLU F 1 84 ? 4.488 -30.376 -100.136 1.00 50.90 62 GLU F C 1
ATOM 7366 O O . GLU F 1 84 ? 4.010 -31.445 -99.732 1.00 50.35 62 GLU F O 1
ATOM 7368 N N . VAL F 1 85 ? 5.581 -29.831 -99.607 1.00 53.98 63 VAL F N 1
ATOM 7369 C CA . VAL F 1 85 ? 6.303 -30.485 -98.524 1.00 52.40 63 VAL F CA 1
ATOM 7370 C C . VAL F 1 85 ? 5.753 -30.099 -97.154 1.00 52.94 63 VAL F C 1
ATOM 7371 O O . VAL F 1 85 ? 5.366 -28.953 -96.917 1.00 52.71 63 VAL F O 1
ATOM 7375 N N . ARG F 1 86 ? 5.716 -31.082 -96.263 1.00 52.36 64 ARG F N 1
ATOM 7376 C CA . ARG F 1 86 ? 5.361 -30.868 -94.872 1.00 52.83 64 ARG F CA 1
ATOM 7377 C C . ARG F 1 86 ? 6.359 -31.652 -94.031 1.00 55.71 64 ARG F C 1
ATOM 7378 O O . ARG F 1 86 ? 6.197 -32.853 -93.827 1.00 52.83 64 ARG F O 1
ATOM 7386 N N . GLU F 1 87 ? 7.409 -30.978 -93.574 1.00 59.68 65 GLU F N 1
ATOM 7387 C CA . GLU F 1 87 ? 8.483 -31.645 -92.846 1.00 63.11 65 GLU F CA 1
ATOM 7388 C C . GLU F 1 87 ? 8.036 -32.093 -91.460 1.00 61.57 65 GLU F C 1
ATOM 7389 O O . GLU F 1 87 ? 8.777 -32.778 -90.758 1.00 64.36 65 GLU F O 1
ATOM 7395 N N . THR F 1 88 ? 6.825 -31.708 -91.069 1.00 57.10 66 THR F N 1
ATOM 7396 C CA . THR F 1 88 ? 6.230 -32.217 -89.841 1.00 53.35 66 THR F CA 1
ATOM 7397 C C . THR F 1 88 ? 5.643 -33.609 -90.089 1.00 49.99 66 THR F C 1
ATOM 7398 O O . THR F 1 88 ? 5.231 -34.283 -89.150 1.00 49.64 66 THR F O 1
ATOM 7402 N N . ILE F 1 89 ? 5.581 -34.016 -91.358 1.00 48.31 67 ILE F N 1
ATOM 7403 C CA . ILE F 1 89 ? 5.110 -35.348 -91.736 1.00 47.74 67 ILE F CA 1
ATOM 7404 C C . ILE F 1 89 ? 6.276 -36.203 -92.223 1.00 47.89 67 ILE F C 1
ATOM 7405 O O . ILE F 1 89 ? 6.504 -37.304 -91.715 1.00 47.67 67 ILE F O 1
ATOM 7410 N N . ARG F 1 90 ? 6.999 -35.694 -93.220 1.00 48.01 68 ARG F N 1
ATOM 7411 C CA . ARG F 1 90 ? 8.161 -36.395 -93.771 1.00 49.12 68 ARG F CA 1
ATOM 7412 C C . ARG F 1 90 ? 9.177 -35.406 -94.334 1.00 51.29 68 ARG F C 1
ATOM 7413 O O . ARG F 1 90 ? 8.811 -34.395 -94.922 1.00 50.23 68 ARG F O 1
ATOM 7421 N N . GLY F 1 91 ? 10.458 -35.712 -94.152 1.00 48.29 69 GLY F N 1
ATOM 7422 C CA . GLY F 1 91 ? 11.533 -34.844 -94.602 1.00 50.01 69 GLY F CA 1
ATOM 7423 C C . GLY F 1 91 ? 12.602 -35.568 -95.409 1.00 49.07 69 GLY F C 1
ATOM 7424 O O . GLY F 1 91 ? 13.737 -35.102 -95.513 1.00 50.10 69 GLY F O 1
ATOM 7425 N N . ASP F 1 92 ? 12.251 -36.705 -95.997 1.00 46.01 70 ASP F N 1
ATOM 7426 C CA . ASP F 1 92 ? 13.217 -37.439 -96.806 1.00 43.11 70 ASP F CA 1
ATOM 7427 C C . ASP F 1 92 ? 13.341 -36.864 -98.227 1.00 41.90 70 ASP F C 1
ATOM 7428 O O . ASP F 1 92 ? 12.367 -36.374 -98.793 1.00 41.51 70 ASP F O 1
ATOM 7433 N N . GLN F 1 93 ? 14.554 -36.919 -98.777 1.00 41.91 71 GLN F N 1
ATOM 7434 C CA . GLN F 1 93 ? 14.830 -36.506 -100.150 1.00 43.01 71 GLN F CA 1
ATOM 7435 C C . GLN F 1 93 ? 14.855 -37.746 -101.018 1.00 43.66 71 GLN F C 1
ATOM 7436 O O . GLN F 1 93 ? 15.530 -38.723 -100.690 1.00 42.83 71 GLN F O 1
ATOM 7442 N N . ILE F 1 94 ? 14.134 -37.720 -102.133 1.00 44.22 72 ILE F N 1
ATOM 7443 C CA . ILE F 1 94 ? 13.943 -38.940 -102.912 1.00 44.81 72 ILE F CA 1
ATOM 7444 C C . ILE F 1 94 ? 14.181 -38.752 -104.405 1.00 44.07 72 ILE F C 1
ATOM 7445 O O . ILE F 1 94 ? 14.247 -37.627 -104.911 1.00 44.73 72 ILE F O 1
ATOM 7450 N N . GLN F 1 95 ? 14.327 -39.870 -105.101 1.00 42.44 73 GLN F N 1
ATOM 7451 C CA . GLN F 1 95 ? 14.239 -39.879 -106.561 1.00 42.15 73 GLN F CA 1
ATOM 7452 C C . GLN F 1 95 ? 13.799 -41.254 -107.051 1.00 42.11 73 GLN F C 1
ATOM 7453 O O . GLN F 1 95 ? 14.373 -42.279 -106.665 1.00 40.53 73 GLN F O 1
ATOM 7459 N N . TRP F 1 96 ? 12.776 -41.271 -107.901 1.00 42.46 74 TRP F N 1
ATOM 7460 C CA . TRP F 1 96 ? 12.240 -42.528 -108.416 1.00 43.31 74 TRP F CA 1
ATOM 7461 C C . TRP F 1 96 ? 13.250 -43.228 -109.315 1.00 42.99 74 TRP F C 1
ATOM 7462 O O . TRP F 1 96 ? 14.015 -42.596 -110.042 1.00 44.37 74 TRP F O 1
ATOM 7473 N N . ILE F 1 97 ? 13.257 -44.550 -109.248 1.00 41.63 75 ILE F N 1
ATOM 7474 C CA . ILE F 1 97 ? 14.183 -45.332 -110.025 1.00 40.43 75 ILE F CA 1
ATOM 7475 C C . ILE F 1 97 ? 13.416 -45.924 -111.187 1.00 42.81 75 ILE F C 1
ATOM 7476 O O . ILE F 1 97 ? 12.293 -46.403 -111.028 1.00 41.68 75 ILE F O 1
ATOM 7481 N N . ASP F 1 98 ? 13.998 -45.844 -112.372 1.00 45.34 76 ASP F N 1
ATOM 7482 C CA . ASP F 1 98 ? 13.408 -46.483 -113.527 1.00 48.33 76 ASP F CA 1
ATOM 7483 C C . ASP F 1 98 ? 14.473 -47.405 -114.082 1.00 45.22 76 ASP F C 1
ATOM 7484 O O . ASP F 1 98 ? 15.668 -47.178 -113.868 1.00 45.03 76 ASP F O 1
ATOM 7489 N N . PRO F 1 99 ? 14.046 -48.468 -114.774 1.00 43.72 77 PRO F N 1
ATOM 7490 C CA . PRO F 1 99 ? 14.997 -49.385 -115.403 1.00 41.69 77 PRO F CA 1
ATOM 7491 C C . PRO F 1 99 ? 15.978 -48.640 -116.303 1.00 43.01 77 PRO F C 1
ATOM 7492 O O . PRO F 1 99 ? 15.588 -47.662 -116.947 1.00 41.51 77 PRO F O 1
ATOM 7496 N N . GLY F 1 100 ? 17.228 -49.096 -116.330 1.00 45.53 78 GLY F N 1
ATOM 7497 C CA . GLY F 1 100 ? 18.229 -48.573 -117.242 1.00 48.60 78 GLY F CA 1
ATOM 7498 C C . GLY F 1 100 ? 18.975 -47.344 -116.752 1.00 48.28 78 GLY F C 1
ATOM 7499 O O . GLY F 1 100 ? 19.696 -46.730 -117.526 1.00 50.87 78 GLY F O 1
ATOM 7500 N N . GLN F 1 101 ? 18.812 -46.979 -115.485 1.00 37.88 79 GLN F N 1
ATOM 7501 C CA . GLN F 1 101 ? 19.473 -45.783 -114.950 1.00 36.24 79 GLN F CA 1
ATOM 7502 C C . GLN F 1 101 ? 20.929 -46.036 -114.558 1.00 35.65 79 GLN F C 1
ATOM 7503 O O . GLN F 1 101 ? 21.815 -45.242 -114.866 1.00 33.77 79 GLN F O 1
ATOM 7509 N N . ALA F 1 102 ? 21.160 -47.145 -113.866 1.00 35.82 80 ALA F N 1
ATOM 7510 C CA . ALA F 1 102 ? 22.503 -47.542 -113.463 1.00 37.18 80 ALA F CA 1
ATOM 7511 C C . ALA F 1 102 ? 22.551 -49.052 -113.274 1.00 38.37 80 ALA F C 1
ATOM 7512 O O . ALA F 1 102 ? 21.522 -49.690 -113.037 1.00 35.26 80 ALA F O 1
ATOM 7514 N N . GLU F 1 103 ? 23.749 -49.619 -113.361 1.00 40.70 81 GLU F N 1
ATOM 7515 C CA . GLU F 1 103 ? 23.917 -51.063 -113.235 1.00 43.02 81 GLU F CA 1
ATOM 7516 C C . GLU F 1 103 ? 23.437 -51.588 -111.872 1.00 39.99 81 GLU F C 1
ATOM 7517 O O . GLU F 1 103 ? 22.705 -52.574 -111.801 1.00 42.10 81 GLU F O 1
ATOM 7519 N N . ALA F 1 104 ? 23.841 -50.931 -110.793 1.00 36.19 82 ALA F N 1
ATOM 7520 C CA . ALA F 1 104 ? 23.476 -51.405 -109.461 1.00 33.11 82 ALA F CA 1
ATOM 7521 C C . ALA F 1 104 ? 21.954 -51.434 -109.329 1.00 33.35 82 ALA F C 1
ATOM 7522 O O . ALA F 1 104 ? 21.388 -52.395 -108.818 1.00 30.05 82 ALA F O 1
ATOM 7524 N N . CYS F 1 105 ? 21.297 -50.384 -109.820 1.00 34.34 83 CYS F N 1
ATOM 7525 C CA . CYS F 1 105 ? 19.843 -50.286 -109.713 1.00 36.79 83 CYS F CA 1
ATOM 7526 C C . CYS F 1 105 ? 19.120 -51.370 -110.502 1.00 35.83 83 CYS F C 1
ATOM 7527 O O . CYS F 1 105 ? 18.063 -51.844 -110.099 1.00 34.47 83 CYS F O 1
ATOM 7530 N N . ASP F 1 106 ? 19.692 -51.765 -111.629 1.00 36.36 84 ASP F N 1
ATOM 7531 C CA . ASP F 1 106 ? 19.052 -52.770 -112.458 1.00 37.81 84 ASP F CA 1
ATOM 7532 C C . ASP F 1 106 ? 19.113 -54.129 -111.768 1.00 36.34 84 ASP F C 1
ATOM 7533 O O . ASP F 1 106 ? 18.142 -54.882 -111.768 1.00 35.57 84 ASP F O 1
ATOM 7538 N N . GLN F 1 107 ? 20.247 -54.430 -111.154 1.00 36.25 85 GLN F N 1
ATOM 7539 C CA . GLN F 1 107 ? 20.367 -55.667 -110.399 1.00 37.83 85 GLN F CA 1
ATOM 7540 C C . GLN F 1 107 ? 19.330 -55.706 -109.280 1.00 36.46 85 GLN F C 1
ATOM 7541 O O . GLN F 1 107 ? 18.721 -56.746 -109.011 1.00 36.62 85 GLN F O 1
ATOM 7547 N N . TYR F 1 108 ? 19.121 -54.563 -108.637 1.00 34.15 86 TYR F N 1
ATOM 7548 C CA . TYR F 1 108 ? 18.161 -54.488 -107.547 1.00 33.18 86 TYR F CA 1
ATOM 7549 C C . TYR F 1 108 ? 16.736 -54.738 -108.051 1.00 32.31 86 TYR F C 1
ATOM 7550 O O . TYR F 1 108 ? 15.976 -55.491 -107.446 1.00 32.13 86 TYR F O 1
ATOM 7559 N N . LEU F 1 109 ? 16.386 -54.133 -109.184 1.00 31.63 87 LEU F N 1
ATOM 7560 C CA . LEU F 1 109 ? 15.055 -54.315 -109.753 1.00 32.17 87 LEU F CA 1
ATOM 7561 C C . LEU F 1 109 ? 14.848 -55.778 -110.172 1.00 33.07 87 LEU F C 1
ATOM 7562 O O . LEU F 1 109 ? 13.745 -56.311 -110.052 1.00 34.46 87 LEU F O 1
ATOM 7567 N N . ALA F 1 110 ? 15.920 -56.433 -110.617 1.00 33.50 88 ALA F N 1
ATOM 7568 C CA . ALA F 1 110 ? 15.880 -57.861 -110.956 1.00 34.11 88 ALA F CA 1
ATOM 7569 C C . ALA F 1 110 ? 15.592 -58.743 -109.734 1.00 34.49 88 ALA F C 1
ATOM 7570 O O . ALA F 1 110 ? 14.792 -59.685 -109.796 1.00 34.71 88 ALA F O 1
ATOM 7572 N N . ALA F 1 111 ? 16.264 -58.455 -108.627 1.00 33.82 89 ALA F N 1
ATOM 7573 C CA . ALA F 1 111 ? 16.014 -59.195 -107.410 1.00 33.85 89 ALA F CA 1
ATOM 7574 C C . ALA F 1 111 ? 14.549 -59.010 -106.991 1.00 34.87 89 ALA F C 1
ATOM 7575 O O . ALA F 1 111 ? 13.874 -59.981 -106.652 1.00 34.78 89 ALA F O 1
ATOM 7577 N N . MET F 1 112 ? 14.054 -57.770 -107.034 1.00 34.33 90 MET F N 1
ATOM 7578 C CA . MET F 1 112 ? 12.685 -57.485 -106.599 1.00 34.50 90 MET F CA 1
ATOM 7579 C C . MET F 1 112 ? 11.669 -58.111 -107.548 1.00 35.63 90 MET F C 1
ATOM 7580 O O . MET F 1 112 ? 10.570 -58.477 -107.136 1.00 35.29 90 MET F O 1
ATOM 7585 N N . ASP F 1 113 ? 12.020 -58.220 -108.824 1.00 36.87 91 ASP F N 1
ATOM 7586 C CA . ASP F 1 113 ? 11.119 -58.873 -109.769 1.00 37.99 91 ASP F CA 1
ATOM 7587 C C . ASP F 1 113 ? 11.014 -60.353 -109.399 1.00 36.90 91 ASP F C 1
ATOM 7588 O O . ASP F 1 113 ? 9.932 -60.941 -109.441 1.00 37.15 91 ASP F O 1
ATOM 7593 N N . GLN F 1 114 ? 12.142 -60.940 -109.013 1.00 36.15 92 GLN F N 1
ATOM 7594 C CA . GLN F 1 114 ? 12.154 -62.306 -108.504 1.00 37.96 92 GLN F CA 1
ATOM 7595 C C . GLN F 1 114 ? 11.203 -62.441 -107.305 1.00 37.52 92 GLN F C 1
ATOM 7596 O O . GLN F 1 114 ? 10.373 -63.355 -107.244 1.00 38.04 92 GLN F O 1
ATOM 7598 N N . LEU F 1 115 ? 11.333 -61.518 -106.353 1.00 37.58 93 LEU F N 1
ATOM 7599 C CA . LEU F 1 115 ? 10.458 -61.494 -105.183 1.00 36.76 93 LEU F CA 1
ATOM 7600 C C . LEU F 1 115 ? 8.997 -61.406 -105.604 1.00 37.34 93 LEU F C 1
ATOM 7601 O O . LEU F 1 115 ? 8.146 -62.108 -105.052 1.00 38.11 93 LEU F O 1
ATOM 7606 N N . ARG F 1 116 ? 8.714 -60.546 -106.584 1.00 37.10 94 ARG F N 1
ATOM 7607 C CA . ARG F 1 116 ? 7.355 -60.361 -107.087 1.00 37.77 94 ARG F CA 1
ATOM 7608 C C . ARG F 1 116 ? 6.771 -61.669 -107.611 1.00 38.83 94 ARG F C 1
ATOM 7609 O O . ARG F 1 116 ? 5.631 -62.009 -107.308 1.00 39.63 94 ARG F O 1
ATOM 7617 N N . LEU F 1 117 ? 7.541 -62.397 -108.414 1.00 39.74 95 LEU F N 1
ATOM 7618 C CA . LEU F 1 117 ? 7.061 -63.673 -108.941 1.00 41.15 95 LEU F CA 1
ATOM 7619 C C . LEU F 1 117 ? 6.856 -64.664 -107.799 1.00 41.18 95 LEU F C 1
ATOM 7620 O O . LEU F 1 117 ? 5.894 -65.420 -107.805 1.00 42.28 95 LEU F O 1
ATOM 7625 N N . ALA F 1 118 ? 7.745 -64.652 -106.810 1.00 39.98 96 ALA F N 1
ATOM 7626 C CA . ALA F 1 118 ? 7.628 -65.581 -105.688 1.00 40.55 96 ALA F CA 1
ATOM 7627 C C . ALA F 1 118 ? 6.380 -65.307 -104.862 1.00 41.50 96 ALA F C 1
ATOM 7628 O O . ALA F 1 118 ? 5.777 -66.234 -104.320 1.00 41.82 96 ALA F O 1
ATOM 7630 N N . ILE F 1 119 ? 6.000 -64.035 -104.764 1.00 41.84 97 ILE F N 1
ATOM 7631 C CA . ILE F 1 119 ? 4.802 -63.642 -104.030 1.00 42.38 97 ILE F CA 1
ATOM 7632 C C . ILE F 1 119 ? 3.545 -64.040 -104.803 1.00 43.69 97 ILE F C 1
ATOM 7633 O O . ILE F 1 119 ? 2.557 -64.453 -104.205 1.00 46.55 97 ILE F O 1
ATOM 7638 N N . ASN F 1 120 ? 3.589 -63.923 -106.129 1.00 42.39 98 ASN F N 1
ATOM 7639 C CA . ASN F 1 120 ? 2.476 -64.344 -106.973 1.00 44.47 98 ASN F CA 1
ATOM 7640 C C . ASN F 1 120 ? 2.304 -65.869 -106.984 1.00 52.22 98 ASN F C 1
ATOM 7641 O O . ASN F 1 120 ? 1.182 -66.386 -106.963 1.00 46.62 98 ASN F O 1
ATOM 7646 N N . GLN F 1 121 ? 3.426 -66.584 -107.025 1.00 61.34 99 GLN F N 1
ATOM 7647 C CA . GLN F 1 121 ? 3.409 -68.042 -107.088 1.00 69.82 99 GLN F CA 1
ATOM 7648 C C . GLN F 1 121 ? 3.118 -68.638 -105.719 1.00 63.91 99 GLN F C 1
ATOM 7649 O O . GLN F 1 121 ? 2.911 -69.850 -105.588 1.00 73.70 99 GLN F O 1
ATOM 7651 N N . GLY F 1 122 ? 3.088 -67.778 -104.704 1.00 52.57 100 GLY F N 1
ATOM 7652 C CA . GLY F 1 122 ? 2.825 -68.210 -103.351 1.00 44.86 100 GLY F CA 1
ATOM 7653 C C . GLY F 1 122 ? 1.423 -67.856 -102.895 1.00 45.76 100 GLY F C 1
ATOM 7654 O O . GLY F 1 122 ? 0.730 -68.692 -102.314 1.00 46.55 100 GLY F O 1
ATOM 7655 N N . LEU F 1 123 ? 1.001 -66.622 -103.170 1.00 44.98 101 LEU F N 1
ATOM 7656 C CA . LEU F 1 123 ? -0.272 -66.110 -102.666 1.00 45.61 101 LEU F CA 1
ATOM 7657 C C . LEU F 1 123 ? -1.220 -65.642 -103.765 1.00 47.01 101 LEU F C 1
ATOM 7658 O O . LEU F 1 123 ? -2.368 -65.300 -103.494 1.00 46.88 101 LEU F O 1
ATOM 7663 N N . PHE F 1 124 ? -0.738 -65.613 -105.001 1.00 48.21 102 PHE F N 1
ATOM 7664 C CA . PHE F 1 124 ? -1.543 -65.156 -106.127 1.00 50.72 102 PHE F CA 1
ATOM 7665 C C . PHE F 1 124 ? -2.153 -63.773 -105.877 1.00 51.43 102 PHE F C 1
ATOM 7666 O O . PHE F 1 124 ? -3.346 -63.565 -106.111 1.00 51.06 102 PHE F O 1
ATOM 7674 N N . LEU F 1 125 ? -1.334 -62.830 -105.413 1.00 51.41 103 LEU F N 1
ATOM 7675 C CA . LEU F 1 125 ? -1.795 -61.463 -105.178 1.00 52.54 103 LEU F CA 1
ATOM 7676 C C . LEU F 1 125 ? -2.036 -60.719 -106.487 1.00 51.80 103 LEU F C 1
ATOM 7677 O O . LEU F 1 125 ? -2.656 -59.653 -106.495 1.00 52.89 103 LEU F O 1
ATOM 7682 N N . GLY F 1 126 ? -1.543 -61.279 -107.590 1.00 50.71 104 GLY F N 1
ATOM 7683 C CA . GLY F 1 126 ? -1.645 -60.618 -108.876 1.00 49.61 104 GLY F CA 1
ATOM 7684 C C . GLY F 1 126 ? -0.853 -59.322 -108.899 1.00 47.65 104 GLY F C 1
ATOM 7685 O O . GLY F 1 126 ? -1.379 -58.270 -109.253 1.00 48.83 104 GLY F O 1
ATOM 7686 N N . LEU F 1 127 ? 0.416 -59.404 -108.511 1.00 45.13 105 LEU F N 1
ATOM 7687 C CA . LEU F 1 127 ? 1.307 -58.245 -108.496 1.00 42.71 105 LEU F CA 1
ATOM 7688 C C . LEU F 1 127 ? 1.866 -57.976 -109.886 1.00 44.84 105 LEU F C 1
ATOM 7689 O O . LEU F 1 127 ? 2.681 -58.748 -110.391 1.00 41.31 105 LEU F O 1
ATOM 7694 N N . GLU F 1 128 ? 1.443 -56.868 -110.489 1.00 38.95 106 GLU F N 1
ATOM 7695 C CA . GLU F 1 128 ? 1.805 -56.564 -111.871 1.00 42.70 106 GLU F CA 1
ATOM 7696 C C . GLU F 1 128 ? 3.242 -56.053 -111.986 1.00 43.74 106 GLU F C 1
ATOM 7697 O O . GLU F 1 128 ? 4.024 -56.562 -112.794 1.00 42.48 106 GLU F O 1
ATOM 7699 N N . ASP F 1 129 ? 3.596 -55.046 -111.188 1.00 43.57 107 ASP F N 1
ATOM 7700 C CA . ASP F 1 129 ? 4.937 -54.483 -111.278 1.00 43.01 107 ASP F CA 1
ATOM 7701 C C . ASP F 1 129 ? 5.461 -53.966 -109.936 1.00 40.23 107 ASP F C 1
ATOM 7702 O O . ASP F 1 129 ? 4.869 -54.221 -108.884 1.00 38.33 107 ASP F O 1
ATOM 7707 N N . PHE F 1 130 ? 6.582 -53.252 -109.996 1.00 38.84 108 PHE F N 1
ATOM 7708 C CA . PHE F 1 130 ? 7.280 -52.775 -108.809 1.00 38.36 108 PHE F CA 1
ATOM 7709 C C . PHE F 1 130 ? 7.827 -51.380 -109.058 1.00 39.68 108 PHE F C 1
ATOM 7710 O O . PHE F 1 130 ? 8.451 -51.130 -110.090 1.00 39.21 108 PHE F O 1
ATOM 7718 N N . GLU F 1 131 ? 7.581 -50.473 -108.115 1.00 40.20 109 GLU F N 1
ATOM 7719 C CA . GLU F 1 131 ? 8.054 -49.092 -108.219 1.00 40.26 109 GLU F CA 1
ATOM 7720 C C . GLU F 1 131 ? 8.747 -48.684 -106.930 1.00 37.38 109 GLU F C 1
ATOM 7721 O O . GLU F 1 131 ? 8.269 -48.995 -105.852 1.00 34.95 109 GLU F O 1
ATOM 7727 N N . CYS F 1 132 ? 9.867 -47.982 -107.047 1.00 37.40 110 CYS F N 1
ATOM 7728 C CA . CYS F 1 132 ? 10.697 -47.674 -105.880 1.00 37.27 110 CYS F CA 1
ATOM 7729 C C . CYS F 1 132 ? 11.534 -46.414 -106.069 1.00 34.50 110 CYS F C 1
ATOM 7730 O O . CYS F 1 132 ? 11.659 -45.883 -107.165 1.00 35.56 110 CYS F O 1
ATOM 7733 N N . HIS F 1 133 ? 12.119 -45.942 -104.982 1.00 34.20 111 HIS F N 1
ATOM 7734 C CA . HIS F 1 133 ? 12.923 -44.734 -105.038 1.00 33.12 111 HIS F CA 1
ATOM 7735 C C . HIS F 1 133 ? 13.958 -44.681 -103.934 1.00 31.86 111 HIS F C 1
ATOM 7736 O O . HIS F 1 133 ? 13.784 -45.264 -102.860 1.00 30.53 111 HIS F O 1
ATOM 7743 N N . PHE F 1 134 ? 15.054 -43.995 -104.228 1.00 32.03 112 PHE F N 1
ATOM 7744 C CA . PHE F 1 134 ? 16.057 -43.712 -103.232 1.00 33.08 112 PHE F CA 1
ATOM 7745 C C . PHE F 1 134 ? 15.455 -42.757 -102.245 1.00 34.32 112 PHE F C 1
ATOM 7746 O O . PHE F 1 134 ? 14.652 -41.897 -102.611 1.00 33.32 112 PHE F O 1
ATOM 7754 N N . ALA F 1 135 ? 15.843 -42.915 -100.991 1.00 34.93 113 ALA F N 1
ATOM 7755 C CA . ALA F 1 135 ? 15.361 -42.053 -99.932 1.00 36.53 113 ALA F CA 1
ATOM 7756 C C . ALA F 1 135 ? 16.525 -41.774 -98.994 1.00 36.71 113 ALA F C 1
ATOM 7757 O O . ALA F 1 135 ? 17.190 -42.695 -98.486 1.00 36.10 113 ALA F O 1
ATOM 7759 N N . LEU F 1 136 ? 16.783 -40.490 -98.808 1.00 33.73 114 LEU F N 1
ATOM 7760 C CA . LEU F 1 136 ? 17.869 -40.022 -97.980 1.00 34.10 114 LEU F CA 1
ATOM 7761 C C . LEU F 1 136 ? 17.259 -39.124 -96.909 1.00 35.35 114 LEU F C 1
ATOM 7762 O O . LEU F 1 136 ? 16.598 -38.135 -97.231 1.00 33.13 114 LEU F O 1
ATOM 7767 N N . TYR F 1 137 ? 17.440 -39.494 -95.645 1.00 34.78 115 TYR F N 1
ATOM 7768 C CA . TYR F 1 137 ? 16.940 -38.685 -94.544 1.00 36.14 115 TYR F CA 1
ATOM 7769 C C . TYR F 1 137 ? 18.093 -37.862 -94.012 1.00 38.77 115 TYR F C 1
ATOM 7770 O O . TYR F 1 137 ? 19.057 -38.413 -93.484 1.00 36.04 115 TYR F O 1
ATOM 7779 N N . PRO F 1 138 ? 18.011 -36.534 -94.174 1.00 43.87 116 PRO F N 1
ATOM 7780 C CA . PRO F 1 138 ? 19.028 -35.680 -93.553 1.00 46.00 116 PRO F CA 1
ATOM 7781 C C . PRO F 1 138 ? 18.939 -35.857 -92.048 1.00 46.30 116 PRO F C 1
ATOM 7782 O O . PRO F 1 138 ? 17.872 -36.235 -91.564 1.00 45.01 116 PRO F O 1
ATOM 7786 N N . PRO F 1 139 ? 20.039 -35.627 -91.315 1.00 46.84 117 PRO F N 1
ATOM 7787 C CA . PRO F 1 139 ? 19.950 -35.809 -89.863 1.00 46.08 117 PRO F CA 1
ATOM 7788 C C . PRO F 1 139 ? 18.830 -34.945 -89.274 1.00 45.40 117 PRO F C 1
ATOM 7789 O O . PRO F 1 139 ? 18.727 -33.764 -89.622 1.00 47.42 117 PRO F O 1
ATOM 7793 N N . GLY F 1 140 ? 18.000 -35.532 -88.416 1.00 41.51 118 GLY F N 1
ATOM 7794 C CA . GLY F 1 140 ? 16.881 -34.817 -87.834 1.00 40.76 118 GLY F CA 1
ATOM 7795 C C . GLY F 1 140 ? 15.567 -35.108 -88.539 1.00 41.23 118 GLY F C 1
ATOM 7796 O O . GLY F 1 140 ? 14.509 -35.106 -87.916 1.00 41.82 118 GLY F O 1
ATOM 7797 N N . ALA F 1 141 ? 15.622 -35.352 -89.843 1.00 41.48 119 ALA F N 1
ATOM 7798 C CA . ALA F 1 141 ? 14.410 -35.643 -90.606 1.00 41.14 119 ALA F CA 1
ATOM 7799 C C . ALA F 1 141 ? 13.786 -36.972 -90.168 1.00 38.91 119 ALA F C 1
ATOM 7800 O O . ALA F 1 141 ? 14.479 -37.868 -89.676 1.00 39.83 119 ALA F O 1
ATOM 7802 N N . PHE F 1 142 ? 12.473 -37.090 -90.346 1.00 36.46 120 PHE F N 1
ATOM 7803 C CA . PHE F 1 142 ? 11.737 -38.270 -89.913 1.00 35.08 120 PHE F CA 1
ATOM 7804 C C . PHE F 1 142 ? 10.540 -38.534 -90.824 1.00 35.44 120 PHE F C 1
ATOM 7805 O O . PHE F 1 142 ? 10.358 -37.851 -91.833 1.00 36.14 120 PHE F O 1
ATOM 7813 N N . TYR F 1 143 ? 9.737 -39.534 -90.461 1.00 34.33 121 TYR F N 1
ATOM 7814 C CA . TYR F 1 143 ? 8.496 -39.853 -91.163 1.00 35.68 121 TYR F CA 1
ATOM 7815 C C . TYR F 1 143 ? 7.494 -40.364 -90.142 1.00 34.65 121 TYR F C 1
ATOM 7816 O O . TYR F 1 143 ? 7.623 -41.482 -89.651 1.00 33.92 121 TYR F O 1
ATOM 7825 N N . ARG F 1 144 ? 6.495 -39.545 -89.829 1.00 34.47 122 ARG F N 1
ATOM 7826 C CA . ARG F 1 144 ? 5.522 -39.875 -88.790 1.00 33.62 122 ARG F CA 1
ATOM 7827 C C . ARG F 1 144 ? 4.692 -41.098 -89.158 1.00 32.56 122 ARG F C 1
ATOM 7828 O O . ARG F 1 144 ? 4.594 -41.466 -90.327 1.00 31.73 122 ARG F O 1
ATOM 7830 N N . ARG F 1 145 ? 4.093 -41.712 -88.144 1.00 33.46 123 ARG F N 1
ATOM 7831 C CA . ARG F 1 145 ? 3.321 -42.934 -88.305 1.00 35.05 123 ARG F CA 1
ATOM 7832 C C . ARG F 1 145 ? 2.324 -42.841 -89.467 1.00 36.33 123 ARG F C 1
ATOM 7833 O O . ARG F 1 145 ? 1.476 -41.956 -89.502 1.00 36.90 123 ARG F O 1
ATOM 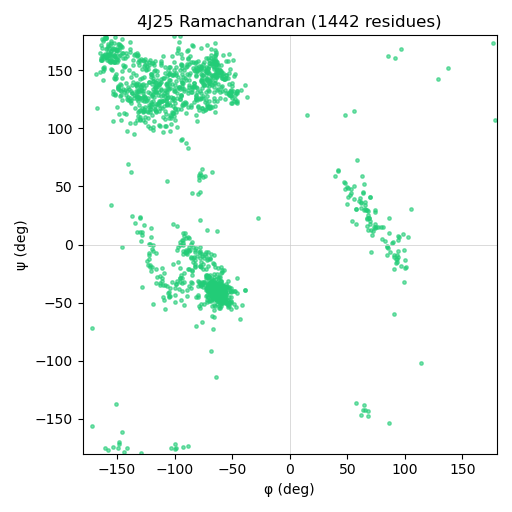7841 N N . HIS F 1 146 ? 2.411 -43.763 -90.416 1.00 34.63 124 HIS F N 1
ATOM 7842 C CA . HIS F 1 146 ? 1.474 -43.742 -91.531 1.00 35.66 124 HIS F CA 1
ATOM 7843 C C . HIS F 1 146 ? 1.178 -45.152 -92.024 1.00 36.17 124 HIS F C 1
ATOM 7844 O O . HIS F 1 146 ? 1.810 -46.117 -91.594 1.00 33.64 124 HIS F O 1
ATOM 7851 N N . LEU F 1 147 ? 0.213 -45.270 -92.930 1.00 37.95 125 LEU F N 1
ATOM 7852 C CA . LEU F 1 147 ? -0.045 -46.538 -93.601 1.00 40.08 125 LEU F CA 1
ATOM 7853 C C . LEU F 1 147 ? 0.222 -46.314 -95.080 1.00 40.55 125 LEU F C 1
ATOM 7854 O O . LEU F 1 147 ? -0.176 -45.290 -95.626 1.00 43.11 125 LEU F O 1
ATOM 7859 N N . ASP F 1 148 ? 0.909 -47.238 -95.741 1.00 38.93 126 ASP F N 1
ATOM 7860 C CA . ASP F 1 148 ? 1.255 -46.998 -97.137 1.00 40.55 126 ASP F CA 1
ATOM 7861 C C . ASP F 1 148 ? -0.017 -46.912 -97.996 1.00 45.89 126 ASP F C 1
ATOM 7862 O O . ASP F 1 148 ? -0.136 -46.038 -98.849 1.00 45.23 126 ASP F O 1
ATOM 7867 N N . ARG F 1 149 ? -0.974 -47.797 -97.745 1.00 50.75 127 ARG F N 1
ATOM 7868 C CA . ARG F 1 149 ? -2.267 -47.729 -98.413 1.00 55.29 127 ARG F CA 1
ATOM 7869 C C . ARG F 1 149 ? -3.257 -47.019 -97.507 1.00 57.07 127 ARG F C 1
ATOM 7870 O O . ARG F 1 149 ? -4.440 -46.935 -97.816 1.00 58.83 127 ARG F O 1
ATOM 7872 N N . ASP F 1 153 ? -8.271 -46.367 -103.253 1.00 57.74 131 ASP F N 1
ATOM 7873 C CA . ASP F 1 153 ? -8.174 -47.157 -104.478 1.00 58.99 131 ASP F CA 1
ATOM 7874 C C . ASP F 1 153 ? -6.723 -47.537 -104.758 1.00 59.10 131 ASP F C 1
ATOM 7875 O O . ASP F 1 153 ? -6.358 -47.830 -105.897 1.00 59.00 131 ASP F O 1
ATOM 7877 N N . ASP F 1 154 ? -5.910 -47.535 -103.704 1.00 58.26 132 ASP F N 1
ATOM 7878 C CA . ASP F 1 154 ? -4.470 -47.741 -103.821 1.00 56.09 132 ASP F CA 1
ATOM 7879 C C . ASP F 1 154 ? -4.149 -49.128 -104.381 1.00 53.47 132 ASP F C 1
ATOM 7880 O O . ASP F 1 154 ? -4.710 -50.131 -103.943 1.00 54.47 132 ASP F O 1
ATOM 7885 N N . ARG F 1 155 ? -3.236 -49.170 -105.347 1.00 50.26 133 ARG F N 1
ATOM 7886 C CA . ARG F 1 155 ? -2.832 -50.417 -105.988 1.00 47.08 133 ARG F CA 1
ATOM 7887 C C . ARG F 1 155 ? -1.680 -51.112 -105.254 1.00 43.43 133 ARG F C 1
ATOM 7888 O O . ARG F 1 155 ? -1.477 -52.309 -105.421 1.00 41.94 133 ARG F O 1
ATOM 7896 N N . ARG F 1 156 ? -0.919 -50.365 -104.456 1.00 42.82 134 ARG F N 1
ATOM 7897 C CA . ARG F 1 156 ? 0.211 -50.950 -103.724 1.00 41.24 134 ARG F CA 1
ATOM 7898 C C . ARG F 1 156 ? -0.259 -51.982 -102.698 1.00 40.66 134 ARG F C 1
ATOM 7899 O O . ARG F 1 156 ? -1.003 -51.654 -101.771 1.00 40.45 134 ARG F O 1
ATOM 7907 N N . MET F 1 157 ? 0.197 -53.219 -102.870 1.00 39.57 135 MET F N 1
ATOM 7908 C CA . MET F 1 157 ? -0.235 -54.355 -102.053 1.00 40.56 135 MET F CA 1
ATOM 7909 C C . MET F 1 157 ? 0.825 -54.776 -101.036 1.00 35.90 135 MET F C 1
ATOM 7910 O O . MET F 1 157 ? 0.495 -55.123 -99.905 1.00 36.75 135 MET F O 1
ATOM 7915 N N . VAL F 1 158 ? 2.087 -54.772 -101.461 1.00 32.09 136 VAL F N 1
ATOM 7916 C CA . VAL F 1 158 ? 3.207 -55.149 -100.611 1.00 30.04 136 VAL F CA 1
ATOM 7917 C C . VAL F 1 158 ? 4.296 -54.073 -100.657 1.00 32.44 136 VAL F C 1
ATOM 7918 O O . VAL F 1 158 ? 4.664 -53.593 -101.734 1.00 32.37 136 VAL F O 1
ATOM 7922 N N . SER F 1 159 ? 4.786 -53.689 -99.478 1.00 31.85 137 SER F N 1
ATOM 7923 C CA . SER F 1 159 ? 5.856 -52.712 -99.348 1.00 30.85 137 SER F CA 1
ATOM 7924 C C . SER F 1 159 ? 7.172 -53.435 -99.093 1.00 30.97 137 SER F C 1
ATOM 7925 O O . SER F 1 159 ? 7.201 -54.480 -98.428 1.00 29.83 137 SER F O 1
ATOM 7928 N N . ALA F 1 160 ? 8.262 -52.868 -99.610 1.00 29.47 138 ALA F N 1
ATOM 7929 C CA . ALA F 1 160 ? 9.588 -53.445 -99.426 1.00 29.33 138 ALA F CA 1
ATOM 7930 C C . ALA F 1 160 ? 10.625 -52.331 -99.278 1.00 29.00 138 ALA F C 1
ATOM 7931 O O . ALA F 1 160 ? 10.640 -51.383 -100.069 1.00 27.69 138 ALA F O 1
ATOM 7933 N N . VAL F 1 161 ? 11.473 -52.440 -98.254 1.00 26.83 139 VAL F N 1
ATOM 7934 C CA . VAL F 1 161 ? 12.490 -51.434 -98.006 1.00 26.75 139 VAL F CA 1
ATOM 7935 C C . VAL F 1 161 ? 13.825 -52.097 -97.754 1.00 26.26 139 VAL F C 1
ATOM 7936 O O . VAL F 1 161 ? 13.925 -53.009 -96.941 1.00 25.33 139 VAL F O 1
ATOM 7940 N N . LEU F 1 162 ? 14.847 -51.601 -98.447 1.00 27.57 140 LEU F N 1
ATOM 7941 C CA . LEU F 1 162 ? 16.209 -52.100 -98.330 1.00 27.53 140 LEU F CA 1
ATOM 7942 C C . LEU F 1 162 ? 17.088 -50.977 -97.808 1.00 27.23 140 LEU F C 1
ATOM 7943 O O . LEU F 1 162 ? 17.095 -49.885 -98.376 1.00 26.47 140 LEU F O 1
ATOM 7948 N N . TYR F 1 163 ? 17.828 -51.241 -96.732 1.00 26.56 141 TYR F N 1
ATOM 7949 C CA . TYR F 1 163 ? 18.683 -50.219 -96.134 1.00 26.34 141 TYR F CA 1
ATOM 7950 C C . TYR F 1 163 ? 20.096 -50.329 -96.665 1.00 28.30 141 TYR F C 1
ATOM 7951 O O . TYR F 1 163 ? 20.512 -51.387 -97.138 1.00 26.43 141 TYR F O 1
ATOM 7960 N N . LEU F 1 164 ? 20.826 -49.220 -96.618 1.00 29.68 142 LEU F N 1
ATOM 7961 C CA . LEU F 1 164 ? 22.111 -49.144 -97.293 1.00 29.42 142 LEU F CA 1
ATOM 7962 C C . LEU F 1 164 ? 23.215 -48.630 -96.388 1.00 30.10 142 LEU F C 1
ATOM 7963 O O . LEU F 1 164 ? 24.307 -48.333 -96.857 1.00 29.40 142 LEU F O 1
ATOM 7968 N N . ASN F 1 165 ? 22.945 -48.526 -95.095 1.00 31.22 143 ASN F N 1
ATOM 7969 C CA . ASN F 1 165 ? 23.879 -47.852 -94.193 1.00 32.98 143 ASN F CA 1
ATOM 7970 C C . ASN F 1 165 ? 24.861 -48.781 -93.483 1.00 36.00 143 ASN F C 1
ATOM 7971 O O . ASN F 1 165 ? 24.480 -49.764 -92.841 1.00 31.89 143 ASN F O 1
ATOM 7976 N N . GLU F 1 166 ? 26.137 -48.443 -93.601 1.00 40.01 144 GLU F N 1
ATOM 7977 C CA . GLU F 1 166 ? 27.195 -49.256 -93.038 1.00 43.37 144 GLU F CA 1
ATOM 7978 C C . GLU F 1 166 ? 27.547 -48.720 -91.648 1.00 41.12 144 GLU F C 1
ATOM 7979 O O . GLU F 1 166 ? 27.516 -47.513 -91.416 1.00 44.07 144 GLU F O 1
ATOM 7985 N N . GLY F 1 167 ? 27.833 -49.627 -90.717 1.00 38.28 145 GLY F N 1
ATOM 7986 C CA . GLY F 1 167 ? 28.381 -49.272 -89.417 1.00 35.52 145 GLY F CA 1
ATOM 7987 C C . GLY F 1 167 ? 27.405 -48.640 -88.440 1.00 35.56 145 GLY F C 1
ATOM 7988 O O . GLY F 1 167 ? 27.806 -47.888 -87.560 1.00 35.43 145 GLY F O 1
ATOM 7989 N N . TRP F 1 168 ? 26.120 -48.953 -88.568 1.00 34.97 146 TRP F N 1
ATOM 7990 C CA . TRP F 1 168 ? 25.118 -48.334 -87.705 1.00 35.45 146 TRP F CA 1
ATOM 7991 C C . TRP F 1 168 ? 25.278 -48.753 -86.239 1.00 37.19 146 TRP F C 1
ATOM 7992 O O . TRP F 1 168 ? 25.656 -49.881 -85.956 1.00 33.23 146 TRP F O 1
ATOM 8003 N N . GLN F 1 169 ? 24.978 -47.832 -85.322 1.00 40.45 147 GLN F N 1
ATOM 8004 C CA . GLN F 1 169 ? 25.057 -48.089 -83.884 1.00 45.22 147 GLN F CA 1
ATOM 8005 C C . GLN F 1 169 ? 23.741 -47.705 -83.206 1.00 45.30 147 GLN F C 1
ATOM 8006 O O . GLN F 1 169 ? 22.983 -46.892 -83.734 1.00 45.95 147 GLN F O 1
ATOM 8012 N N . PRO F 1 170 ? 23.477 -48.260 -82.015 1.00 45.38 148 PRO F N 1
ATOM 8013 C CA . PRO F 1 170 ? 22.238 -47.897 -81.310 1.00 45.22 148 PRO F CA 1
ATOM 8014 C C . PRO F 1 170 ? 22.112 -46.400 -80.994 1.00 44.53 148 PRO F C 1
ATOM 8015 O O . PRO F 1 170 ? 21.006 -45.913 -80.757 1.00 44.74 148 PRO F O 1
ATOM 8019 N N . HIS F 1 171 ? 23.224 -45.680 -81.004 1.00 44.60 149 HIS F N 1
ATOM 8020 C CA . HIS F 1 171 ? 23.199 -44.267 -80.663 1.00 47.48 149 HIS F CA 1
ATOM 8021 C C . HIS F 1 171 ? 22.618 -43.454 -81.808 1.00 47.03 149 HIS F C 1
ATOM 8022 O O . HIS F 1 171 ? 22.144 -42.334 -81.606 1.00 47.86 149 HIS F O 1
ATOM 8029 N N . ASP F 1 172 ? 22.646 -44.034 -83.008 1.00 44.24 150 ASP F N 1
ATOM 8030 C CA . ASP F 1 172 ? 22.332 -43.296 -84.224 1.00 42.42 150 ASP F CA 1
ATOM 8031 C C . ASP F 1 172 ? 20.845 -43.069 -84.433 1.00 37.34 150 ASP F C 1
ATOM 8032 O O . ASP F 1 172 ? 20.463 -42.235 -85.242 1.00 41.38 150 ASP F O 1
ATOM 8037 N N . GLY F 1 173 ? 20.002 -43.791 -83.708 1.00 32.94 151 GLY F N 1
ATOM 8038 C CA . GLY F 1 173 ? 18.569 -43.667 -83.905 1.00 29.76 151 GLY F CA 1
ATOM 8039 C C . GLY F 1 173 ? 18.216 -44.122 -85.310 1.00 29.56 151 GLY F C 1
ATOM 8040 O O . GLY F 1 173 ? 18.802 -45.085 -85.811 1.00 28.71 151 GLY F O 1
ATOM 8041 N N . GLY F 1 174 ? 17.266 -43.438 -85.945 1.00 29.49 152 GLY F N 1
ATOM 8042 C CA . GLY F 1 174 ? 16.927 -43.696 -87.340 1.00 29.47 152 GLY F CA 1
ATOM 8043 C C . GLY F 1 174 ? 16.236 -45.011 -87.678 1.00 28.65 152 GLY F C 1
ATOM 8044 O O . GLY F 1 174 ? 16.223 -45.436 -88.836 1.00 27.84 152 GLY F O 1
ATOM 8045 N N . GLN F 1 175 ? 15.621 -45.646 -86.692 1.00 27.96 153 GLN F N 1
ATOM 8046 C CA . GLN F 1 175 ? 15.039 -46.945 -86.916 1.00 27.43 153 GLN F CA 1
ATOM 8047 C C . GLN F 1 175 ? 13.659 -46.860 -87.549 1.00 27.27 153 GLN F C 1
ATOM 8048 O O . GLN F 1 175 ? 12.923 -45.892 -87.348 1.00 27.73 153 GLN F O 1
ATOM 8054 N N . LEU F 1 176 ? 13.329 -47.880 -88.337 1.00 26.78 154 LEU F N 1
ATOM 8055 C CA . LEU F 1 176 ? 11.963 -48.084 -88.774 1.00 26.73 154 LEU F CA 1
ATOM 8056 C C . LEU F 1 176 ? 11.235 -48.784 -87.647 1.00 27.19 154 LEU F C 1
ATOM 8057 O O . LEU F 1 176 ? 11.678 -49.835 -87.168 1.00 28.54 154 LEU F O 1
ATOM 8062 N N . ARG F 1 177 ? 10.125 -48.201 -87.228 1.00 27.01 155 ARG F N 1
ATOM 8063 C CA . ARG F 1 177 ? 9.253 -48.812 -86.245 1.00 27.03 155 ARG F CA 1
ATOM 8064 C C . ARG F 1 177 ? 7.977 -49.305 -86.917 1.00 27.90 155 ARG F C 1
ATOM 8065 O O . ARG F 1 177 ? 7.265 -48.534 -87.554 1.00 27.36 155 ARG F O 1
ATOM 8073 N N . MET F 1 178 ? 7.690 -50.589 -86.753 1.00 26.95 156 MET F N 1
ATOM 8074 C CA . MET F 1 178 ? 6.495 -51.194 -87.305 1.00 28.90 156 MET F CA 1
ATOM 8075 C C . MET F 1 178 ? 5.490 -51.494 -86.201 1.00 29.62 156 MET F C 1
ATOM 8076 O O . MET F 1 178 ? 5.857 -51.960 -85.135 1.00 29.08 156 MET F O 1
ATOM 8081 N N . PHE F 1 179 ? 4.220 -51.215 -86.460 1.00 30.98 157 PHE F N 1
ATOM 8082 C CA . PHE F 1 179 ? 3.156 -51.474 -85.494 1.00 32.15 157 PHE F CA 1
ATOM 8083 C C . PHE F 1 179 ? 2.378 -52.715 -85.929 1.00 34.33 157 PHE F C 1
ATOM 8084 O O . PHE F 1 179 ? 1.679 -52.702 -86.946 1.00 32.02 157 PHE F O 1
ATOM 8092 N N . LEU F 1 180 ? 2.518 -53.791 -85.161 1.00 34.71 158 LEU F N 1
ATOM 8093 C CA . LEU F 1 180 ? 1.992 -55.089 -85.555 1.00 36.07 158 LEU F CA 1
ATOM 8094 C C . LEU F 1 180 ? 0.722 -55.392 -84.785 1.00 39.00 158 LEU F C 1
ATOM 8095 O O . LEU F 1 180 ? 0.236 -54.555 -84.033 1.00 38.53 158 LEU F O 1
ATOM 8100 N N . ALA F 1 181 ? 0.196 -56.599 -84.971 1.00 40.58 159 ALA F N 1
ATOM 8101 C CA . ALA F 1 181 ? -1.005 -57.041 -84.268 1.00 42.97 159 ALA F CA 1
ATOM 8102 C C . ALA F 1 181 ? -0.830 -56.989 -82.757 1.00 44.72 159 ALA F C 1
ATOM 8103 O O . ALA F 1 181 ? 0.263 -57.206 -82.248 1.00 42.33 159 ALA F O 1
ATOM 8105 N N . ASP F 1 182 ? -1.919 -56.713 -82.048 1.00 48.18 160 ASP F N 1
ATOM 8106 C CA . ASP F 1 182 ? -1.928 -56.759 -80.590 1.00 51.76 160 ASP F CA 1
ATOM 8107 C C . ASP F 1 182 ? -1.080 -55.651 -79.967 1.00 51.78 160 ASP F C 1
ATOM 8108 O O . ASP F 1 182 ? -0.602 -55.792 -78.840 1.00 51.07 160 ASP F O 1
ATOM 8110 N N . GLY F 1 183 ? -0.908 -54.552 -80.697 1.00 52.44 161 GLY F N 1
ATOM 8111 C CA . GLY F 1 183 ? -0.195 -53.395 -80.182 1.00 52.20 161 GLY F CA 1
ATOM 8112 C C . GLY F 1 183 ? 1.313 -53.581 -80.070 1.00 47.74 161 GLY F C 1
ATOM 8113 O O . GLY F 1 183 ? 1.998 -52.763 -79.452 1.00 50.81 161 GLY F O 1
ATOM 8114 N N . VAL F 1 184 ? 1.841 -54.651 -80.663 1.00 41.46 162 VAL F N 1
ATOM 8115 C CA . VAL F 1 184 ? 3.282 -54.895 -80.616 1.00 36.10 162 VAL F CA 1
ATOM 8116 C C . VAL F 1 184 ? 4.003 -53.893 -81.519 1.00 32.75 162 VAL F C 1
ATOM 8117 O O . VAL F 1 184 ? 3.508 -53.550 -82.585 1.00 31.90 162 VAL F O 1
ATOM 8121 N N . GLU F 1 185 ? 5.169 -53.422 -81.085 1.00 31.44 163 GLU F N 1
ATOM 8122 C CA . GLU F 1 185 ? 6.009 -52.575 -81.923 1.00 29.42 163 GLU F CA 1
ATOM 8123 C C . GLU F 1 185 ? 7.326 -53.298 -82.195 1.00 28.44 163 GLU F C 1
ATOM 8124 O O . GLU F 1 185 ? 7.904 -53.896 -81.284 1.00 28.95 163 GLU F O 1
ATOM 8130 N N . HIS F 1 186 ? 7.795 -53.277 -83.441 1.00 26.43 164 HIS F N 1
ATOM 8131 C CA . HIS F 1 186 ? 9.104 -53.874 -83.762 1.00 26.49 164 HIS F CA 1
ATOM 8132 C C . HIS F 1 186 ? 10.021 -52.883 -84.487 1.00 26.92 164 HIS F C 1
ATOM 8133 O O . HIS F 1 186 ? 9.657 -52.356 -85.534 1.00 25.98 164 HIS F O 1
ATOM 8140 N N . ASP F 1 187 ? 11.202 -52.639 -83.919 1.00 26.02 165 ASP F N 1
ATOM 8141 C CA . ASP F 1 187 ? 12.145 -51.657 -84.443 1.00 26.99 165 ASP F CA 1
ATOM 8142 C C . ASP F 1 187 ? 13.200 -52.326 -85.320 1.00 27.53 165 ASP F C 1
ATOM 8143 O O . ASP F 1 187 ? 13.776 -53.351 -84.952 1.00 28.37 165 ASP F O 1
ATOM 8148 N N . VAL F 1 188 ? 13.461 -51.728 -86.475 1.00 25.72 166 VAL F N 1
ATOM 8149 C CA . VAL F 1 188 ? 14.471 -52.219 -87.397 1.00 25.47 166 VAL F CA 1
ATOM 8150 C C . VAL F 1 188 ? 15.529 -51.149 -87.590 1.00 25.78 166 VAL F C 1
ATOM 8151 O O . VAL F 1 188 ? 15.226 -50.033 -88.002 1.00 26.06 166 VAL F O 1
ATOM 8155 N N . GLU F 1 189 ? 16.773 -51.479 -87.273 1.00 26.40 167 GLU F N 1
ATOM 8156 C CA . GLU F 1 189 ? 17.868 -50.572 -87.536 1.00 30.71 167 GLU F CA 1
ATOM 8157 C C . GLU F 1 189 ? 18.157 -50.585 -89.028 1.00 28.64 167 GLU F C 1
ATOM 8158 O O . GLU F 1 189 ? 18.177 -51.655 -89.634 1.00 28.69 167 GLU F O 1
ATOM 8164 N N . PRO F 1 190 ? 18.386 -49.400 -89.618 1.00 28.27 168 PRO F N 1
ATOM 8165 C CA . PRO F 1 190 ? 18.548 -49.256 -91.068 1.00 27.62 168 PRO F CA 1
ATOM 8166 C C . PRO F 1 190 ? 19.940 -49.701 -91.518 1.00 27.56 168 PRO F C 1
ATOM 8167 O O . PRO F 1 190 ? 20.741 -48.922 -92.057 1.00 26.92 168 PRO F O 1
ATOM 8171 N N . VAL F 1 191 ? 20.211 -50.978 -91.280 1.00 26.93 169 VAL F N 1
ATOM 8172 C CA . VAL F 1 191 ? 21.534 -51.561 -91.480 1.00 27.16 169 VAL F CA 1
ATOM 8173 C C . VAL F 1 191 ? 21.708 -52.042 -92.910 1.00 26.76 169 VAL F C 1
ATOM 8174 O O . VAL F 1 191 ? 20.831 -52.689 -93.459 1.00 25.75 169 VAL F O 1
ATOM 8178 N N . ALA F 1 192 ? 22.860 -51.732 -93.492 1.00 29.24 170 ALA F N 1
ATOM 8179 C CA . ALA F 1 192 ? 23.186 -52.138 -94.862 1.00 32.40 170 ALA F CA 1
ATOM 8180 C C . ALA F 1 192 ? 22.877 -53.609 -95.124 1.00 32.56 170 ALA F C 1
ATOM 8181 O O . ALA F 1 192 ? 23.379 -54.496 -94.426 1.00 31.72 170 ALA F O 1
ATOM 8183 N N . GLY F 1 193 ? 22.044 -53.858 -96.129 1.00 30.67 171 GLY F N 1
ATOM 8184 C CA . GLY F 1 193 ? 21.742 -55.211 -96.554 1.00 30.00 171 GLY F CA 1
ATOM 8185 C C . GLY F 1 193 ? 20.423 -55.729 -96.024 1.00 27.77 171 GLY F C 1
ATOM 8186 O O . GLY F 1 193 ? 19.926 -56.762 -96.492 1.00 26.70 171 GLY F O 1
ATOM 8187 N N . CYS F 1 194 ? 19.857 -55.015 -95.051 1.00 25.14 172 CYS F N 1
ATOM 8188 C CA . CYS F 1 194 ? 18.587 -55.396 -94.470 1.00 25.98 172 CYS F CA 1
ATOM 8189 C C . CYS F 1 194 ? 17.381 -55.021 -95.343 1.00 26.67 172 CYS F C 1
ATOM 8190 O O . CYS F 1 194 ? 17.216 -53.860 -95.738 1.00 25.93 172 CYS F O 1
ATOM 8193 N N . LEU F 1 195 ? 16.558 -56.027 -95.640 1.00 26.55 173 LEU F N 1
ATOM 8194 C CA . LEU F 1 195 ? 15.333 -55.856 -96.405 1.00 27.95 173 LEU F CA 1
ATOM 8195 C C . LEU F 1 195 ? 14.134 -56.069 -95.491 1.00 28.15 173 LEU F C 1
ATOM 8196 O O . LEU F 1 195 ? 14.068 -57.076 -94.789 1.00 28.49 173 LEU F O 1
ATOM 8201 N N . VAL F 1 196 ? 13.187 -55.131 -95.487 1.00 27.29 174 VAL F N 1
ATOM 8202 C CA . VAL F 1 196 ? 11.934 -55.339 -94.774 1.00 27.07 174 VAL F CA 1
ATOM 8203 C C . VAL F 1 196 ? 10.777 -55.330 -95.767 1.00 27.28 174 VAL F C 1
ATOM 8204 O O . VAL F 1 196 ? 10.718 -54.477 -96.658 1.00 26.32 174 VAL F O 1
ATOM 8208 N N . VAL F 1 197 ? 9.861 -56.283 -95.603 1.00 26.22 175 VAL F N 1
ATOM 8209 C CA . VAL F 1 197 ? 8.729 -56.430 -96.508 1.00 27.31 175 VAL F CA 1
ATOM 8210 C C . VAL F 1 197 ? 7.445 -56.611 -95.711 1.00 27.53 175 VAL F C 1
ATOM 8211 O O . VAL F 1 197 ? 7.433 -57.354 -94.742 1.00 25.23 175 VAL F O 1
ATOM 8215 N N . PHE F 1 198 ? 6.366 -55.958 -96.137 1.00 27.38 176 PHE F N 1
ATOM 8216 C CA . PHE F 1 198 ? 5.091 -56.045 -95.416 1.00 28.59 176 PHE F CA 1
ATOM 8217 C C . PHE F 1 198 ? 3.892 -55.685 -96.273 1.00 30.89 176 PHE F C 1
ATOM 8218 O O . PHE F 1 198 ? 4.025 -55.011 -97.290 1.00 30.47 176 PHE F O 1
ATOM 8226 N N . LEU F 1 199 ? 2.716 -56.152 -95.863 1.00 33.24 177 LEU F N 1
ATOM 8227 C CA . LEU F 1 199 ? 1.480 -55.801 -96.551 1.00 35.78 177 LEU F CA 1
ATOM 8228 C C . LEU F 1 199 ? 1.175 -54.315 -96.314 1.00 37.34 177 LEU F C 1
ATOM 8229 O O . LEU F 1 199 ? 0.992 -53.871 -95.178 1.00 37.18 177 LEU F O 1
ATOM 8234 N N . SER F 1 200 ? 1.151 -53.558 -97.405 1.00 38.29 178 SER F N 1
ATOM 8235 C CA . SER F 1 200 ? 1.016 -52.109 -97.364 1.00 39.07 178 SER F CA 1
ATOM 8236 C C . SER F 1 200 ? -0.272 -51.633 -96.688 1.00 40.39 178 SER F C 1
ATOM 8237 O O . SER F 1 200 ? -0.345 -50.502 -96.196 1.00 39.20 178 SER F O 1
ATOM 8240 N N . GLY F 1 201 ? -1.293 -52.483 -96.682 1.00 42.01 179 GLY F N 1
ATOM 8241 C CA . GLY F 1 201 ? -2.587 -52.098 -96.146 1.00 43.91 179 GLY F CA 1
ATOM 8242 C C . GLY F 1 201 ? -2.807 -52.553 -94.713 1.00 45.25 179 GLY F C 1
ATOM 8243 O O . GLY F 1 201 ? -3.845 -52.255 -94.121 1.00 44.54 179 GLY F O 1
ATOM 8244 N N . GLU F 1 202 ? -1.836 -53.272 -94.152 1.00 44.51 180 GLU F N 1
ATOM 8245 C CA . GLU F 1 202 ? -1.999 -53.872 -92.827 1.00 44.78 180 GLU F CA 1
ATOM 8246 C C . GLU F 1 202 ? -1.046 -53.349 -91.737 1.00 41.21 180 GLU F C 1
ATOM 8247 O O . GLU F 1 202 ? -1.338 -53.511 -90.555 1.00 42.70 180 GLU F O 1
ATOM 8253 N N . VAL F 1 203 ? 0.088 -52.757 -92.115 1.00 37.03 181 VAL F N 1
ATOM 8254 C CA . VAL F 1 203 ? 1.136 -52.423 -91.136 1.00 32.90 181 VAL F CA 1
ATOM 8255 C C . VAL F 1 203 ? 1.524 -50.932 -91.114 1.00 31.37 181 VAL F C 1
ATOM 8256 O O . VAL F 1 203 ? 2.267 -50.457 -91.986 1.00 32.19 181 VAL F O 1
ATOM 8260 N N . PRO F 1 204 ? 1.022 -50.183 -90.117 1.00 30.10 182 PRO F N 1
ATOM 8261 C CA . PRO F 1 204 ? 1.486 -48.802 -89.946 1.00 29.02 182 PRO F CA 1
ATOM 8262 C C . PRO F 1 204 ? 2.945 -48.806 -89.518 1.00 28.45 182 PRO F C 1
ATOM 8263 O O . PRO F 1 204 ? 3.398 -49.815 -88.966 1.00 27.94 182 PRO F O 1
ATOM 8267 N N . HIS F 1 205 ? 3.672 -47.724 -89.779 1.00 28.59 183 HIS F N 1
ATOM 8268 C CA . HIS F 1 205 ? 5.094 -47.680 -89.452 1.00 28.58 183 HIS F CA 1
ATOM 8269 C C . HIS F 1 205 ? 5.600 -46.235 -89.466 1.00 30.43 183 HIS F C 1
ATOM 8270 O O . HIS F 1 205 ? 4.974 -45.362 -90.050 1.00 31.80 183 HIS F O 1
ATOM 8277 N N . GLU F 1 206 ? 6.716 -45.977 -88.795 1.00 28.45 184 GLU F N 1
ATOM 8278 C CA . GLU F 1 206 ? 7.304 -44.658 -88.818 1.00 29.29 184 GLU F CA 1
ATOM 8279 C C . GLU F 1 206 ? 8.808 -44.767 -88.937 1.00 28.56 184 GLU F C 1
ATOM 8280 O O . GLU F 1 206 ? 9.393 -45.843 -88.748 1.00 27.96 184 GLU F O 1
ATOM 8286 N N . VAL F 1 207 ? 9.430 -43.642 -89.262 1.00 29.00 185 VAL F N 1
ATOM 8287 C CA . VAL F 1 207 ? 10.875 -43.539 -89.313 1.00 29.75 185 VAL F CA 1
ATOM 8288 C C . VAL F 1 207 ? 11.271 -42.519 -88.269 1.00 32.59 185 VAL F C 1
ATOM 8289 O O . VAL F 1 207 ? 10.869 -41.351 -88.346 1.00 34.53 185 VAL F O 1
ATOM 8293 N N . LEU F 1 208 ? 12.006 -42.971 -87.258 1.00 31.83 186 LEU F N 1
ATOM 8294 C CA . LEU F 1 208 ? 12.493 -42.088 -86.209 1.00 32.30 186 LEU F CA 1
ATOM 8295 C C . LEU F 1 208 ? 13.702 -41.346 -86.728 1.00 33.87 186 LEU F C 1
ATOM 8296 O O . LEU F 1 208 ? 14.404 -41.845 -87.603 1.00 32.41 186 LEU F O 1
ATOM 8301 N N . PRO F 1 209 ? 13.961 -40.147 -86.183 1.00 36.81 187 PRO F N 1
ATOM 8302 C CA . PRO F 1 209 ? 15.048 -39.334 -86.743 1.00 37.29 187 PRO F CA 1
ATOM 8303 C C . PRO F 1 209 ? 16.419 -39.915 -86.416 1.00 36.32 187 PRO F C 1
ATOM 8304 O O . PRO F 1 209 ? 16.543 -40.715 -85.495 1.00 32.77 187 PRO F O 1
ATOM 8308 N N . ALA F 1 210 ? 17.430 -39.514 -87.178 1.00 38.46 188 ALA F N 1
ATOM 8309 C CA . ALA F 1 210 ? 18.791 -40.002 -86.972 1.00 40.54 188 ALA F CA 1
ATOM 8310 C C . ALA F 1 210 ? 19.766 -38.830 -86.901 1.00 43.13 188 ALA F C 1
ATOM 8311 O O . ALA F 1 210 ? 19.487 -37.743 -87.421 1.00 43.24 188 ALA F O 1
ATOM 8313 N N . GLY F 1 211 ? 20.917 -39.071 -86.274 1.00 43.94 189 GLY F N 1
ATOM 8314 C CA . GLY F 1 211 ? 21.977 -38.084 -86.188 1.00 44.77 189 GLY F CA 1
ATOM 8315 C C . GLY F 1 211 ? 23.092 -38.346 -87.187 1.00 45.66 189 GLY F C 1
ATOM 8316 O O . GLY F 1 211 ? 24.203 -37.834 -87.038 1.00 47.40 189 GLY F O 1
ATOM 8317 N N . ARG F 1 212 ? 22.800 -39.157 -88.199 1.00 44.67 190 ARG F N 1
ATOM 8318 C CA . ARG F 1 212 ? 23.742 -39.418 -89.278 1.00 45.63 190 ARG F CA 1
ATOM 8319 C C . ARG F 1 212 ? 22.967 -39.747 -90.548 1.00 47.85 190 ARG F C 1
ATOM 8320 O O . ARG F 1 212 ? 21.786 -40.093 -90.495 1.00 44.06 190 ARG F O 1
ATOM 8328 N N . GLU F 1 213 ? 23.636 -39.637 -91.688 1.00 52.65 191 GLU F N 1
ATOM 8329 C CA . GLU F 1 213 ? 23.009 -39.932 -92.967 1.00 56.58 191 GLU F CA 1
ATOM 8330 C C . GLU F 1 213 ? 22.366 -41.320 -92.949 1.00 50.76 191 GLU F C 1
ATOM 8331 O O . GLU F 1 213 ? 23.004 -42.312 -92.591 1.00 53.49 191 GLU F O 1
ATOM 8333 N N . ARG F 1 214 ? 21.099 -41.367 -93.342 1.00 44.04 192 ARG F N 1
ATOM 8334 C CA . ARG F 1 214 ? 20.344 -42.600 -93.375 1.00 36.67 192 ARG F CA 1
ATOM 8335 C C . ARG F 1 214 ? 19.746 -42.798 -94.773 1.00 34.27 192 ARG F C 1
ATOM 8336 O O . ARG F 1 214 ? 18.774 -42.134 -95.129 1.00 33.13 192 ARG F O 1
ATOM 8344 N N . LEU F 1 215 ? 20.336 -43.721 -95.541 1.00 31.63 193 LEU F N 1
ATOM 8345 C CA . LEU F 1 215 ? 19.945 -43.994 -96.928 1.00 29.50 193 LEU F CA 1
ATOM 8346 C C . LEU F 1 215 ? 19.162 -45.292 -97.068 1.00 30.00 193 LEU F C 1
ATOM 8347 O O . LEU F 1 215 ? 19.436 -46.280 -96.365 1.00 29.29 193 LEU F O 1
ATOM 8352 N N . SER F 1 216 ? 18.229 -45.315 -98.018 1.00 30.01 194 SER F N 1
ATOM 8353 C CA . SER F 1 216 ? 17.408 -46.496 -98.238 1.00 29.33 194 SER F CA 1
ATOM 8354 C C . SER F 1 216 ? 16.829 -46.550 -99.648 1.00 31.34 194 SER F C 1
ATOM 8355 O O . SER F 1 216 ? 16.810 -45.554 -100.370 1.00 28.53 194 SER F O 1
ATOM 8358 N N . LEU F 1 217 ? 16.373 -47.741 -100.021 1.00 32.02 195 LEU F N 1
ATOM 8359 C CA . LEU F 1 217 ? 15.631 -47.943 -101.249 1.00 36.53 195 LEU F CA 1
ATOM 8360 C C . LEU F 1 217 ? 14.212 -48.402 -100.871 1.00 36.04 195 LEU F C 1
ATOM 8361 O O . LEU F 1 217 ? 14.036 -49.456 -100.276 1.00 36.68 195 LEU F O 1
ATOM 8366 N N . THR F 1 218 ? 13.218 -47.573 -101.178 1.00 36.08 196 THR F N 1
ATOM 8367 C CA . THR F 1 218 ? 11.843 -47.782 -100.729 1.00 35.59 196 THR F CA 1
ATOM 8368 C C . THR F 1 218 ? 10.936 -48.036 -101.923 1.00 33.68 196 THR F C 1
ATOM 8369 O O . THR F 1 218 ? 11.033 -47.327 -102.913 1.00 34.28 196 THR F O 1
ATOM 8373 N N . GLY F 1 219 ? 10.049 -49.023 -101.825 1.00 32.34 197 GLY F N 1
ATOM 8374 C CA . GLY F 1 219 ? 9.209 -49.399 -102.959 1.00 32.82 197 GLY F CA 1
ATOM 8375 C C . GLY F 1 219 ? 7.966 -50.227 -102.653 1.00 32.47 197 GLY F C 1
ATOM 8376 O O . GLY F 1 219 ? 7.728 -50.641 -101.511 1.00 29.44 197 GLY F O 1
ATOM 8377 N N . TRP F 1 220 ? 7.170 -50.464 -103.693 1.00 32.43 198 TRP F N 1
ATOM 8378 C CA . TRP F 1 220 ? 5.912 -51.187 -103.561 1.00 34.23 198 TRP F CA 1
ATOM 8379 C C . TRP F 1 220 ? 5.560 -51.979 -104.820 1.00 36.43 198 TRP F C 1
ATOM 8380 O O . TRP F 1 220 ? 5.667 -51.464 -105.952 1.00 37.10 198 TRP F O 1
ATOM 8391 N N . PHE F 1 221 ? 5.133 -53.229 -104.608 1.00 35.41 199 PHE F N 1
ATOM 8392 C CA . PHE F 1 221 ? 4.569 -54.054 -105.672 1.00 34.38 199 PHE F CA 1
ATOM 8393 C C . PHE F 1 221 ? 3.087 -53.704 -105.816 1.00 36.40 199 PHE F C 1
ATOM 8394 O O . PHE F 1 221 ? 2.371 -53.591 -104.816 1.00 32.10 199 PHE F O 1
ATOM 8402 N N . ARG F 1 222 ? 2.623 -53.544 -107.053 1.00 40.07 200 ARG F N 1
ATOM 8403 C CA . ARG F 1 222 ? 1.246 -53.122 -107.285 1.00 43.98 200 ARG F CA 1
ATOM 8404 C C . ARG F 1 222 ? 0.390 -54.177 -107.982 1.00 43.99 200 ARG F C 1
ATOM 8405 O O . ARG F 1 222 ? 0.875 -54.926 -108.824 1.00 43.09 200 ARG F O 1
ATOM 8413 N N . ARG F 1 223 ? -0.889 -54.218 -107.614 1.00 45.27 201 ARG F N 1
ATOM 8414 C CA . ARG F 1 223 ? -1.862 -55.102 -108.249 1.00 45.96 201 ARG F CA 1
ATOM 8415 C C . ARG F 1 223 ? -2.132 -54.623 -109.668 1.00 47.47 201 ARG F C 1
ATOM 8416 O O . ARG F 1 223 ? -2.218 -53.417 -109.910 1.00 48.45 201 ARG F O 1
ATOM 8418 N N . MET G 1 31 ? -12.946 -67.706 -34.565 1.00 62.20 9 MET G N 1
ATOM 8419 C CA . MET G 1 31 ? -13.433 -66.849 -33.488 1.00 60.35 9 MET G CA 1
ATOM 8420 C C . MET G 1 31 ? -14.670 -66.074 -33.926 1.00 56.29 9 MET G C 1
ATOM 8421 O O . MET G 1 31 ? -15.425 -65.561 -33.093 1.00 54.74 9 MET G O 1
ATOM 8426 N N . LEU G 1 32 ? -14.867 -65.987 -35.239 1.00 53.42 10 LEU G N 1
ATOM 8427 C CA . LEU G 1 32 ? -16.052 -65.354 -35.785 1.00 51.12 10 LEU G CA 1
ATOM 8428 C C . LEU G 1 32 ? -17.284 -66.068 -35.245 1.00 52.69 10 LEU G C 1
ATOM 8429 O O . LEU G 1 32 ? -18.304 -65.436 -34.965 1.00 49.67 10 LEU G O 1
ATOM 8434 N N . ALA G 1 33 ? -17.188 -67.385 -35.091 1.00 55.92 11 ALA G N 1
ATOM 8435 C CA . ALA G 1 33 ? -18.307 -68.173 -34.577 1.00 58.76 11 ALA G CA 1
ATOM 8436 C C . ALA G 1 33 ? -18.513 -67.925 -33.081 1.00 58.40 11 ALA G C 1
ATOM 8437 O O . ALA G 1 33 ? -19.623 -68.050 -32.563 1.00 56.99 11 ALA G O 1
ATOM 8439 N N . ALA G 1 34 ? -17.438 -67.572 -32.390 1.00 60.46 12 ALA G N 1
ATOM 8440 C CA . ALA G 1 34 ? -17.516 -67.270 -30.967 1.00 61.40 12 ALA G CA 1
ATOM 8441 C C . ALA G 1 34 ? -18.173 -65.906 -30.788 1.00 61.41 12 ALA G C 1
ATOM 8442 O O . ALA G 1 34 ? -19.139 -65.763 -30.041 1.00 58.36 12 ALA G O 1
ATOM 8444 N N . VAL G 1 35 ? -17.649 -64.914 -31.503 1.00 63.32 13 VAL G N 1
ATOM 8445 C CA . VAL G 1 35 ? -18.194 -63.560 -31.476 1.00 62.74 13 VAL G CA 1
ATOM 8446 C C . VAL G 1 35 ? -19.687 -63.538 -31.774 1.00 60.53 13 VAL G C 1
ATOM 8447 O O . VAL G 1 35 ? -20.450 -62.842 -31.106 1.00 60.62 13 VAL G O 1
ATOM 8451 N N . VAL G 1 36 ? -20.108 -64.280 -32.788 1.00 58.40 14 VAL G N 1
ATOM 8452 C CA . VAL G 1 36 ? -21.533 -64.394 -33.057 1.00 56.19 14 VAL G CA 1
ATOM 8453 C C . VAL G 1 36 ? -22.203 -65.142 -31.906 1.00 59.40 14 VAL G C 1
ATOM 8454 O O . VAL G 1 36 ? -23.326 -64.818 -31.515 1.00 53.87 14 VAL G O 1
ATOM 8458 N N . ASP G 1 37 ? -21.507 -66.142 -31.370 1.00 65.24 15 ASP G N 1
ATOM 8459 C CA . ASP G 1 37 ? -21.976 -66.849 -30.185 1.00 69.83 15 ASP G CA 1
ATOM 8460 C C . ASP G 1 37 ? -22.046 -65.880 -29.014 1.00 65.73 15 ASP G C 1
ATOM 8461 O O . ASP G 1 37 ? -22.930 -65.988 -28.165 1.00 70.11 15 ASP G O 1
ATOM 8463 N N . ASP G 1 38 ? -21.122 -64.923 -28.979 1.00 59.86 16 ASP G N 1
ATOM 8464 C CA . ASP G 1 38 ? -21.118 -63.911 -27.927 1.00 54.88 16 ASP G CA 1
ATOM 8465 C C . ASP G 1 38 ? -22.202 -62.863 -28.180 1.00 51.21 16 ASP G C 1
ATOM 8466 O O . ASP G 1 38 ? -23.168 -62.776 -27.423 1.00 50.38 16 ASP G O 1
ATOM 8471 N N . LEU G 1 39 ? -22.047 -62.075 -29.247 1.00 48.20 17 LEU G N 1
ATOM 8472 C CA . LEU G 1 39 ? -23.015 -61.037 -29.573 1.00 44.67 17 LEU G CA 1
ATOM 8473 C C . LEU G 1 39 ? -24.426 -61.529 -29.307 1.00 45.85 17 LEU G C 1
ATOM 8474 O O . LEU G 1 39 ? -25.271 -60.783 -28.813 1.00 45.88 17 LEU G O 1
ATOM 8479 N N . ALA G 1 40 ? -24.690 -62.788 -29.627 1.00 47.61 18 ALA G N 1
ATOM 8480 C CA . ALA G 1 40 ? -26.011 -63.343 -29.362 1.00 48.55 18 ALA G CA 1
ATOM 8481 C C . ALA G 1 40 ? -26.247 -63.439 -27.853 1.00 48.54 18 ALA G C 1
ATOM 8482 O O . ALA G 1 40 ? -27.317 -63.082 -27.358 1.00 47.99 18 ALA G O 1
ATOM 8484 N N . THR G 1 41 ? -25.234 -63.909 -27.135 1.00 49.88 19 THR G N 1
ATOM 8485 C CA . THR G 1 41 ? -25.346 -64.190 -25.698 1.00 50.71 19 THR G CA 1
ATOM 8486 C C . THR G 1 41 ? -25.249 -62.942 -24.812 1.00 48.69 19 THR G C 1
ATOM 8487 O O . THR G 1 41 ? -26.110 -62.710 -23.961 1.00 48.73 19 THR G O 1
ATOM 8489 N N . HIS G 1 42 ? -24.187 -62.161 -24.995 1.00 48.14 20 HIS G N 1
ATOM 8490 C CA . HIS G 1 42 ? -23.920 -61.004 -24.144 1.00 47.55 20 HIS G CA 1
ATOM 8491 C C . HIS G 1 42 ? -24.368 -59.730 -24.822 1.00 44.30 20 HIS G C 1
ATOM 8492 O O . HIS G 1 42 ? -24.961 -58.860 -24.192 1.00 42.58 20 HIS G O 1
ATOM 8499 N N . GLY G 1 43 ? -24.057 -59.618 -26.114 1.00 44.82 21 GLY G N 1
ATOM 8500 C CA . GLY G 1 43 ? -24.356 -58.418 -26.875 1.00 41.06 21 GLY G CA 1
ATOM 8501 C C . GLY G 1 43 ? -23.112 -57.576 -27.081 1.00 40.58 21 GLY G C 1
ATOM 8502 O O . GLY G 1 43 ? -23.177 -56.460 -27.605 1.00 39.89 21 GLY G O 1
ATOM 8503 N N . TRP G 1 44 ? -21.972 -58.113 -26.663 1.00 40.30 22 TRP G N 1
ATOM 8504 C CA . TRP G 1 44 ? -20.684 -57.491 -26.936 1.00 41.37 22 TRP G CA 1
ATOM 8505 C C . TRP G 1 44 ? -19.584 -58.557 -26.973 1.00 42.98 22 TRP G C 1
ATOM 8506 O O . TRP G 1 44 ? -19.840 -59.729 -26.679 1.00 43.57 22 TRP G O 1
ATOM 8517 N N . SER G 1 45 ? -18.371 -58.153 -27.355 1.00 44.10 23 SER G N 1
ATOM 8518 C CA . SER G 1 45 ? -17.203 -59.049 -27.378 1.00 46.36 23 SER G CA 1
ATOM 8519 C C . SER G 1 45 ? -15.920 -58.233 -27.404 1.00 48.03 23 SER G C 1
ATOM 8520 O O . SER G 1 45 ? -15.901 -57.110 -27.903 1.00 46.38 23 SER G O 1
ATOM 8523 N N . GLN G 1 46 ? -14.846 -58.785 -26.848 1.00 50.30 24 GLN G N 1
ATOM 8524 C CA . GLN G 1 46 ? -13.543 -58.147 -26.991 1.00 52.62 24 GLN G CA 1
ATOM 8525 C C . GLN G 1 46 ? -12.454 -59.176 -27.263 1.00 53.42 24 GLN G C 1
ATOM 8526 O O . GLN G 1 46 ? -11.522 -59.340 -26.493 1.00 53.90 24 GLN G O 1
ATOM 8532 N N . GLN G 1 47 ? -12.586 -59.858 -28.389 1.00 54.58 25 GLN G N 1
ATOM 8533 C CA . GLN G 1 47 ? -11.568 -60.787 -28.835 1.00 54.95 25 GLN G CA 1
ATOM 8534 C C . GLN G 1 47 ? -10.197 -60.123 -28.814 1.00 54.94 25 GLN G C 1
ATOM 8535 O O . GLN G 1 47 ? -9.980 -59.093 -29.449 1.00 54.07 25 GLN G O 1
ATOM 8541 N N . ALA G 1 48 ? -9.280 -60.714 -28.057 1.00 55.64 26 ALA G N 1
ATOM 8542 C CA . ALA G 1 48 ? -7.894 -60.282 -28.071 1.00 57.13 26 ALA G CA 1
ATOM 8543 C C . ALA G 1 48 ? -7.243 -60.895 -29.302 1.00 59.25 26 ALA G C 1
ATOM 8544 O O . ALA G 1 48 ? -7.738 -61.883 -29.837 1.00 58.11 26 ALA G O 1
ATOM 8546 N N . HIS G 1 49 ? -6.152 -60.305 -29.770 1.00 61.70 27 HIS G N 1
ATOM 8547 C CA . HIS G 1 49 ? -5.429 -60.869 -30.902 1.00 65.88 27 HIS G CA 1
ATOM 8548 C C . HIS G 1 49 ? -6.384 -61.169 -32.056 1.00 64.33 27 HIS G C 1
ATOM 8549 O O . HIS G 1 49 ? -6.366 -62.264 -32.614 1.00 66.49 27 HIS G O 1
ATOM 8556 N N . PHE G 1 50 ? -7.223 -60.199 -32.405 1.00 60.79 28 PHE G N 1
ATOM 8557 C CA . PHE G 1 50 ? -8.177 -60.366 -33.492 1.00 57.67 28 PHE G CA 1
ATOM 8558 C C . PHE G 1 50 ? -7.451 -60.366 -34.824 1.00 60.22 28 PHE G C 1
ATOM 8559 O O . PHE G 1 50 ? -7.753 -61.169 -35.709 1.00 59.12 28 PHE G O 1
ATOM 8567 N N . LEU G 1 51 ? -6.502 -59.446 -34.963 1.00 62.55 29 LEU G N 1
ATOM 8568 C CA . LEU G 1 51 ? -5.709 -59.346 -36.175 1.00 65.15 29 LEU G CA 1
ATOM 8569 C C . LEU G 1 51 ? -4.261 -59.745 -35.910 1.00 65.64 29 LEU G C 1
ATOM 8570 O O . LEU G 1 51 ? -3.785 -59.678 -34.776 1.00 67.62 29 LEU G O 1
ATOM 8575 N N . PRO G 1 52 ? -3.558 -60.175 -36.961 1.00 64.85 30 PRO G N 1
ATOM 8576 C CA . PRO G 1 52 ? -2.106 -60.347 -36.868 1.00 64.78 30 PRO G CA 1
ATOM 8577 C C . PRO G 1 52 ? -1.419 -59.029 -36.493 1.00 65.21 30 PRO G C 1
ATOM 8578 O O . PRO G 1 52 ? -1.775 -57.975 -37.021 1.00 64.20 30 PRO G O 1
ATOM 8582 N N . ALA G 1 53 ? -0.453 -59.098 -35.579 1.00 66.58 31 ALA G N 1
ATOM 8583 C CA . ALA G 1 53 ? 0.267 -57.915 -35.109 1.00 66.83 31 ALA G CA 1
ATOM 8584 C C . ALA G 1 53 ? 0.753 -57.038 -36.260 1.00 67.11 31 ALA G C 1
ATOM 8585 O O . ALA G 1 53 ? 0.701 -55.809 -36.177 1.00 66.60 31 ALA G O 1
ATOM 8587 N N . ASP G 1 54 ? 1.231 -57.684 -37.324 1.00 68.06 32 ASP G N 1
ATOM 8588 C CA . ASP G 1 54 ? 1.791 -56.991 -38.483 1.00 68.88 32 ASP G CA 1
ATOM 8589 C C . ASP G 1 54 ? 0.776 -56.070 -39.155 1.00 67.02 32 ASP G C 1
ATOM 8590 O O . ASP G 1 54 ? 1.096 -54.924 -39.475 1.00 67.11 32 ASP G O 1
ATOM 8592 N N . LEU G 1 55 ? -0.440 -56.567 -39.373 1.00 65.63 33 LEU G N 1
ATOM 8593 C CA . LEU G 1 55 ? -1.486 -55.752 -39.981 1.00 64.06 33 LEU G CA 1
ATOM 8594 C C . LEU G 1 55 ? -1.890 -54.608 -39.059 1.00 63.07 33 LEU G C 1
ATOM 8595 O O . LEU G 1 55 ? -2.146 -53.499 -39.519 1.00 62.47 33 LEU G O 1
ATOM 8600 N N . VAL G 1 56 ? -1.934 -54.881 -37.757 1.00 62.98 34 VAL G N 1
ATOM 8601 C CA . VAL G 1 56 ? -2.347 -53.882 -36.774 1.00 62.48 34 VAL G CA 1
ATOM 8602 C C . VAL G 1 56 ? -1.359 -52.717 -36.764 1.00 63.01 34 VAL G C 1
ATOM 8603 O O . VAL G 1 56 ? -1.745 -51.547 -36.775 1.00 62.23 34 VAL G O 1
ATOM 8607 N N . ARG G 1 57 ? -0.076 -53.051 -36.734 1.00 64.78 35 ARG G N 1
ATOM 8608 C CA . ARG G 1 57 ? 0.971 -52.043 -36.782 1.00 65.94 35 ARG G CA 1
ATOM 8609 C C . ARG G 1 57 ? 0.833 -51.268 -38.092 1.00 66.16 35 ARG G C 1
ATOM 8610 O O . ARG G 1 57 ? 0.986 -50.044 -38.127 1.00 65.65 35 ARG G O 1
ATOM 8613 N N . ALA G 1 58 ? 0.519 -51.990 -39.164 1.00 65.51 36 ALA G N 1
ATOM 8614 C CA . ALA G 1 58 ? 0.244 -51.357 -40.443 1.00 65.22 36 ALA G CA 1
ATOM 8615 C C . ALA G 1 58 ? -0.969 -50.427 -40.338 1.00 63.57 36 ALA G C 1
ATOM 8616 O O . ALA G 1 58 ? -0.980 -49.363 -40.952 1.00 63.40 36 ALA G O 1
ATOM 8618 N N . LEU G 1 59 ? -1.982 -50.820 -39.566 1.00 62.04 37 LEU G N 1
ATOM 8619 C CA . LEU G 1 59 ? -3.189 -49.997 -39.422 1.00 60.32 37 LEU G CA 1
ATOM 8620 C C . LEU G 1 59 ? -2.900 -48.757 -38.575 1.00 60.44 37 LEU G C 1
ATOM 8621 O O . LEU G 1 59 ? -3.286 -47.643 -38.943 1.00 59.79 37 LEU G O 1
ATOM 8626 N N . ALA G 1 60 ? -2.235 -48.973 -37.436 1.00 61.17 38 ALA G N 1
ATOM 8627 C CA . ALA G 1 60 ? -1.731 -47.898 -36.588 1.00 61.60 38 ALA G CA 1
ATOM 8628 C C . ALA G 1 60 ? -0.930 -46.903 -37.417 1.00 62.65 38 ALA G C 1
ATOM 8629 O O . ALA G 1 60 ? -1.205 -45.699 -37.404 1.00 62.15 38 ALA G O 1
ATOM 8631 N N . ALA G 1 61 ? 0.073 -47.445 -38.116 1.00 64.05 39 ALA G N 1
ATOM 8632 C CA . ALA G 1 61 ? 0.926 -46.717 -39.045 1.00 65.20 39 ALA G CA 1
ATOM 8633 C C . ALA G 1 61 ? 0.161 -45.826 -40.033 1.00 64.22 39 ALA G C 1
ATOM 8634 O O . ALA G 1 61 ? 0.596 -44.718 -40.332 1.00 64.86 39 ALA G O 1
ATOM 8636 N N . GLU G 1 62 ? -0.960 -46.311 -40.551 1.00 62.84 40 GLU G N 1
ATOM 8637 C CA . GLU G 1 62 ? -1.727 -45.550 -41.544 1.00 62.17 40 GLU G CA 1
ATOM 8638 C C . GLU G 1 62 ? -2.532 -44.434 -40.871 1.00 61.19 40 GLU G C 1
ATOM 8639 O O . GLU G 1 62 ? -2.728 -43.362 -41.452 1.00 60.56 40 GLU G O 1
ATOM 8645 N N . CYS G 1 63 ? -3.001 -44.688 -39.649 1.00 60.00 41 CYS G N 1
ATOM 8646 C CA . CYS G 1 63 ? -3.754 -43.682 -38.915 1.00 58.92 41 CYS G CA 1
ATOM 8647 C C . CYS G 1 63 ? -2.881 -42.470 -38.642 1.00 60.01 41 CYS G C 1
ATOM 8648 O O . CYS G 1 63 ? -3.281 -41.339 -38.909 1.00 59.57 41 CYS G O 1
ATOM 8651 N N . ARG G 1 64 ? -1.700 -42.717 -38.079 1.00 61.84 42 ARG G N 1
ATOM 8652 C CA . ARG G 1 64 ? -0.708 -41.670 -37.891 1.00 62.81 42 ARG G CA 1
ATOM 8653 C C . ARG G 1 64 ? -0.356 -40.994 -39.229 1.00 63.45 42 ARG G C 1
ATOM 8654 O O . ARG G 1 64 ? -0.170 -39.782 -39.289 1.00 63.80 42 ARG G O 1
ATOM 8662 N N . ARG G 1 65 ? -0.279 -41.775 -40.299 1.00 63.62 43 ARG G N 1
ATOM 8663 C CA . ARG G 1 65 ? -0.022 -41.215 -41.627 1.00 64.41 43 ARG G CA 1
ATOM 8664 C C . ARG G 1 65 ? -1.061 -40.149 -42.004 1.00 62.92 43 ARG G C 1
ATOM 8665 O O . ARG G 1 65 ? -0.705 -39.055 -42.438 1.00 63.56 43 ARG G O 1
ATOM 8667 N N . ARG G 1 66 ? -2.342 -40.462 -41.826 1.00 61.84 44 ARG G N 1
ATOM 8668 C CA . ARG G 1 66 ? -3.406 -39.514 -42.145 1.00 62.10 44 ARG G CA 1
ATOM 8669 C C . ARG G 1 66 ? -3.421 -38.363 -41.141 1.00 61.22 44 ARG G C 1
ATOM 8670 O O . ARG G 1 66 ? -3.627 -37.206 -41.510 1.00 60.23 44 ARG G O 1
ATOM 8672 N N . ASP G 1 67 ? -3.204 -38.693 -39.868 1.00 61.61 45 ASP G N 1
ATOM 8673 C CA . ASP G 1 67 ? -3.169 -37.696 -38.807 1.00 60.80 45 ASP G CA 1
ATOM 8674 C C . ASP G 1 67 ? -2.264 -36.545 -39.240 1.00 63.78 45 ASP G C 1
ATOM 8675 O O . ASP G 1 67 ? -2.666 -35.379 -39.206 1.00 62.28 45 ASP G O 1
ATOM 8677 N N . ALA G 1 68 ? -1.056 -36.887 -39.679 1.00 67.47 46 ALA G N 1
ATOM 8678 C CA . ALA G 1 68 ? -0.066 -35.894 -40.077 1.00 71.87 46 ALA G CA 1
ATOM 8679 C C . ALA G 1 68 ? -0.428 -35.161 -41.371 1.00 74.27 46 ALA G C 1
ATOM 8680 O O . ALA G 1 68 ? -0.101 -33.987 -41.523 1.00 75.45 46 ALA G O 1
ATOM 8682 N N . GLU G 1 69 ? -1.087 -35.842 -42.303 1.00 73.54 47 GLU G N 1
ATOM 8683 C CA . GLU G 1 69 ? -1.404 -35.240 -43.605 1.00 77.52 47 GLU G CA 1
ATOM 8684 C C . GLU G 1 69 ? -2.428 -34.123 -43.442 1.00 73.37 47 GLU G C 1
ATOM 8685 O O . GLU G 1 69 ? -2.807 -33.786 -42.312 1.00 73.16 47 GLU G O 1
ATOM 8687 N N . GLU G 1 71 ? -6.578 -35.998 -43.944 1.00 69.25 49 GLU G N 1
ATOM 8688 C CA . GLU G 1 71 ? -6.285 -35.717 -42.547 1.00 68.71 49 GLU G CA 1
ATOM 8689 C C . GLU G 1 71 ? -7.482 -36.054 -41.645 1.00 62.75 49 GLU G C 1
ATOM 8690 O O . GLU G 1 71 ? -8.572 -36.389 -42.130 1.00 63.32 49 GLU G O 1
ATOM 8696 N N . LEU G 1 72 ? -7.256 -35.953 -40.336 1.00 58.99 50 LEU G N 1
ATOM 8697 C CA . LEU G 1 72 ? -8.255 -36.282 -39.317 1.00 54.09 50 LEU G CA 1
ATOM 8698 C C . LEU G 1 72 ? -8.982 -35.032 -38.813 1.00 55.19 50 LEU G C 1
ATOM 8699 O O . LEU G 1 72 ? -8.375 -34.154 -38.205 1.00 54.16 50 LEU G O 1
ATOM 8704 N N . ASN G 1 73 ? -10.289 -34.977 -39.054 1.00 56.16 51 ASN G N 1
ATOM 8705 C CA . ASN G 1 73 ? -11.102 -33.817 -38.709 1.00 58.25 51 ASN G CA 1
ATOM 8706 C C . ASN G 1 73 ? -11.924 -34.034 -37.430 1.00 59.13 51 ASN G C 1
ATOM 8707 O O . ASN G 1 73 ? -12.135 -35.173 -36.997 1.00 54.61 51 ASN G O 1
ATOM 8712 N N . PRO G 1 74 ? -12.402 -32.929 -36.833 1.00 61.27 52 PRO G N 1
ATOM 8713 C CA . PRO G 1 74 ? -13.165 -32.921 -35.585 1.00 63.40 52 PRO G CA 1
ATOM 8714 C C . PRO G 1 74 ? -14.637 -33.263 -35.760 1.00 64.52 52 PRO G C 1
ATOM 8715 O O . PRO G 1 74 ? -15.415 -32.442 -36.247 1.00 63.51 52 PRO G O 1
ATOM 8719 N N . ALA G 1 75 ? -15.011 -34.467 -35.347 1.00 65.52 53 ALA G N 1
ATOM 8720 C CA . ALA G 1 75 ? -16.412 -34.868 -35.328 1.00 65.00 53 ALA G CA 1
ATOM 8721 C C . ALA G 1 75 ? -17.214 -33.994 -34.368 1.00 64.00 53 ALA G C 1
ATOM 8722 O O . ALA G 1 75 ? -18.419 -33.798 -34.551 1.00 62.67 53 ALA G O 1
ATOM 8724 N N . ARG G 1 86 ? -19.925 -30.635 -30.849 1.00 47.56 64 ARG G N 1
ATOM 8725 C CA . ARG G 1 86 ? -20.227 -30.123 -29.510 1.00 47.23 64 ARG G CA 1
ATOM 8726 C C . ARG G 1 86 ? -19.159 -30.561 -28.502 1.00 51.71 64 ARG G C 1
ATOM 8727 O O . ARG G 1 86 ? -19.051 -31.739 -28.166 1.00 46.88 64 ARG G O 1
ATOM 8729 N N . GLU G 1 87 ? -18.377 -29.594 -28.027 1.00 58.50 65 GLU G N 1
ATOM 8730 C CA . GLU G 1 87 ? -17.220 -29.863 -27.176 1.00 64.71 65 GLU G CA 1
ATOM 8731 C C . GLU G 1 87 ? -17.577 -30.559 -25.859 1.00 63.28 65 GLU G C 1
ATOM 8732 O O . GLU G 1 87 ? -16.758 -31.286 -25.296 1.00 65.32 65 GLU G O 1
ATOM 8734 N N . THR G 1 88 ? -18.793 -30.335 -25.371 1.00 59.53 66 THR G N 1
ATOM 8735 C CA . THR G 1 88 ? -19.242 -30.949 -24.123 1.00 56.18 66 THR G CA 1
ATOM 8736 C C . THR G 1 88 ? -19.489 -32.459 -24.261 1.00 52.65 66 THR G C 1
ATOM 8737 O O . THR G 1 88 ? -19.648 -33.158 -23.258 1.00 54.96 66 THR G O 1
ATOM 8739 N N . ILE G 1 89 ? -19.515 -32.960 -25.497 1.00 47.73 67 ILE G N 1
ATOM 8740 C CA . ILE G 1 89 ? -19.837 -34.365 -25.745 1.00 41.87 67 ILE G CA 1
ATOM 8741 C C . ILE G 1 89 ? -18.631 -35.170 -26.213 1.00 42.77 67 ILE G C 1
ATOM 8742 O O . ILE G 1 89 ? -18.408 -36.283 -25.741 1.00 41.89 67 ILE G O 1
ATOM 8747 N N . ARG G 1 90 ? -17.859 -34.622 -27.152 1.00 43.79 68 ARG G N 1
ATOM 8748 C CA . ARG G 1 90 ? -16.766 -35.374 -27.757 1.00 45.89 68 ARG G CA 1
ATOM 8749 C C . ARG G 1 90 ? -15.657 -34.480 -28.318 1.00 47.17 68 ARG G C 1
ATOM 8750 O O . ARG G 1 90 ? -15.864 -33.290 -28.551 1.00 47.94 68 ARG G O 1
ATOM 8758 N N . GLY G 1 91 ? -14.486 -35.073 -28.547 1.00 48.56 69 GLY G N 1
ATOM 8759 C CA . GLY G 1 91 ? -13.341 -34.353 -29.085 1.00 48.54 69 GLY G CA 1
ATOM 8760 C C . GLY G 1 91 ? -12.343 -35.249 -29.804 1.00 50.24 69 GLY G C 1
ATOM 8761 O O . GLY G 1 91 ? -11.136 -35.020 -29.761 1.00 51.73 69 GLY G O 1
ATOM 8762 N N . ASP G 1 92 ? -12.847 -36.283 -30.466 1.00 48.25 70 ASP G N 1
ATOM 8763 C CA . ASP G 1 92 ? -11.998 -37.153 -31.266 1.00 50.69 70 ASP G CA 1
ATOM 8764 C C . ASP G 1 92 ? -11.785 -36.560 -32.655 1.00 51.81 70 ASP G C 1
ATOM 8765 O O . ASP G 1 92 ? -12.583 -35.744 -33.119 1.00 51.69 70 ASP G O 1
ATOM 8770 N N . GLN G 1 93 ? -10.694 -36.966 -33.299 1.00 52.84 71 GLN G N 1
ATOM 8771 C CA . GLN G 1 93 ? -10.398 -36.547 -34.663 1.00 51.49 71 GLN G CA 1
ATOM 8772 C C . GLN G 1 93 ? -10.483 -37.775 -35.533 1.00 51.64 71 GLN G C 1
ATOM 8773 O O . GLN G 1 93 ? -9.999 -38.848 -35.163 1.00 53.08 71 GLN G O 1
ATOM 8779 N N . ILE G 1 94 ? -11.103 -37.627 -36.696 1.00 51.42 72 ILE G N 1
ATOM 8780 C CA . ILE G 1 94 ? -11.486 -38.789 -37.462 1.00 49.56 72 ILE G CA 1
ATOM 8781 C C . ILE G 1 94 ? -11.546 -38.520 -38.951 1.00 49.74 72 ILE G C 1
ATOM 8782 O O . ILE G 1 94 ? -11.725 -37.389 -39.389 1.00 49.75 72 ILE G O 1
ATOM 8787 N N . GLN G 1 95 ? -11.416 -39.598 -39.713 1.00 49.91 73 GLN G N 1
ATOM 8788 C CA . GLN G 1 95 ? -11.614 -39.567 -41.147 1.00 49.94 73 GLN G CA 1
ATOM 8789 C C . GLN G 1 95 ? -12.207 -40.890 -41.572 1.00 49.26 73 GLN G C 1
ATOM 8790 O O . GLN G 1 95 ? -11.682 -41.951 -41.239 1.00 49.75 73 GLN G O 1
ATOM 8796 N N . TRP G 1 96 ? -13.305 -40.838 -42.312 1.00 48.66 74 TRP G N 1
ATOM 8797 C CA . TRP G 1 96 ? -13.889 -42.054 -42.831 1.00 48.25 74 TRP G CA 1
ATOM 8798 C C . TRP G 1 96 ? -12.879 -42.703 -43.760 1.00 49.24 74 TRP G C 1
ATOM 8799 O O . TRP G 1 96 ? -12.088 -42.019 -44.388 1.00 50.03 74 TRP G O 1
ATOM 8810 N N . ILE G 1 97 ? -12.861 -44.026 -43.785 1.00 49.27 75 ILE G N 1
ATOM 8811 C CA . ILE G 1 97 ? -12.017 -44.746 -44.709 1.00 50.18 75 ILE G CA 1
ATOM 8812 C C . ILE G 1 97 ? -12.808 -44.943 -46.007 1.00 51.19 75 ILE G C 1
ATOM 8813 O O . ILE G 1 97 ? -13.987 -45.293 -45.982 1.00 48.84 75 ILE G O 1
ATOM 8818 N N . ASP G 1 98 ? -12.165 -44.659 -47.132 1.00 52.78 76 ASP G N 1
ATOM 8819 C CA . ASP G 1 98 ? -12.689 -45.047 -48.434 1.00 54.70 76 ASP G CA 1
ATOM 8820 C C . ASP G 1 98 ? -11.711 -46.034 -49.063 1.00 55.54 76 ASP G C 1
ATOM 8821 O O . ASP G 1 98 ? -10.501 -45.849 -48.964 1.00 56.66 76 ASP G O 1
ATOM 8826 N N . PRO G 1 99 ? -12.231 -47.092 -49.709 1.00 56.81 77 PRO G N 1
ATOM 8827 C CA . PRO G 1 99 ? -11.389 -48.157 -50.275 1.00 59.17 77 PRO G CA 1
ATOM 8828 C C . PRO G 1 99 ? -10.307 -47.644 -51.217 1.00 66.08 77 PRO G C 1
ATOM 8829 O O . PRO G 1 99 ? -10.410 -46.546 -51.761 1.00 60.77 77 PRO G O 1
ATOM 8833 N N . GLY G 1 100 ? -9.269 -48.453 -51.390 1.00 74.66 78 GLY G N 1
ATOM 8834 C CA . GLY G 1 100 ? -8.155 -48.099 -52.242 1.00 81.60 78 GLY G CA 1
ATOM 8835 C C . GLY G 1 100 ? -7.391 -46.876 -51.771 1.00 81.34 78 GLY G C 1
ATOM 8836 O O . GLY G 1 100 ? -7.309 -45.881 -52.491 1.00 84.47 78 GLY G O 1
ATOM 8837 N N . GLN G 1 101 ? -6.852 -46.940 -50.554 1.00 77.48 79 GLN G N 1
ATOM 8838 C CA . GLN G 1 101 ? -5.801 -46.008 -50.128 1.00 74.41 79 GLN G CA 1
ATOM 8839 C C . GLN G 1 101 ? -4.777 -46.634 -49.179 1.00 74.62 79 GLN G C 1
ATOM 8840 O O . GLN G 1 101 ? -3.836 -45.964 -48.765 1.00 75.49 79 GLN G O 1
ATOM 8846 N N . ALA G 1 102 ? -4.962 -47.899 -48.817 1.00 74.16 80 ALA G N 1
ATOM 8847 C CA . ALA G 1 102 ? -3.970 -48.611 -48.023 1.00 75.22 80 ALA G CA 1
ATOM 8848 C C . ALA G 1 102 ? -4.294 -50.095 -48.015 1.00 72.05 80 ALA G C 1
ATOM 8849 O O . ALA G 1 102 ? -5.350 -50.497 -47.533 1.00 74.70 80 ALA G O 1
ATOM 8851 N N . GLU G 1 103 ? -3.395 -50.911 -48.560 1.00 68.96 81 GLU G N 1
ATOM 8852 C CA . GLU G 1 103 ? -3.592 -52.356 -48.550 1.00 64.79 81 GLU G CA 1
ATOM 8853 C C . GLU G 1 103 ? -4.039 -52.827 -47.155 1.00 65.16 81 GLU G C 1
ATOM 8854 O O . GLU G 1 103 ? -4.745 -53.828 -47.027 1.00 64.58 81 GLU G O 1
ATOM 8856 N N . ALA G 1 104 ? -3.632 -52.101 -46.118 1.00 65.46 82 ALA G N 1
ATOM 8857 C CA . ALA G 1 104 ? -4.043 -52.414 -44.748 1.00 65.19 82 ALA G CA 1
ATOM 8858 C C . ALA G 1 104 ? -5.555 -52.220 -44.561 1.00 65.14 82 ALA G C 1
ATOM 8859 O O . ALA G 1 104 ? -6.278 -53.170 -44.252 1.00 63.37 82 ALA G O 1
ATOM 8861 N N . CYS G 1 105 ? -6.025 -50.988 -44.740 1.00 65.03 83 CYS G N 1
ATOM 8862 C CA . CYS G 1 105 ? -7.459 -50.689 -44.681 1.00 64.03 83 CYS G CA 1
ATOM 8863 C C . CYS G 1 105 ? -8.308 -51.684 -45.479 1.00 61.31 83 CYS G C 1
ATOM 8864 O O . CYS G 1 105 ? -9.384 -52.085 -45.022 1.00 62.61 83 CYS G O 1
ATOM 8867 N N . ASP G 1 106 ? -7.845 -52.064 -46.670 1.00 56.34 84 ASP G N 1
ATOM 8868 C CA . ASP G 1 106 ? -8.564 -53.044 -47.482 1.00 55.31 84 ASP G CA 1
ATOM 8869 C C . ASP G 1 106 ? -8.731 -54.385 -46.749 1.00 56.66 84 ASP G C 1
ATOM 8870 O O . ASP G 1 106 ? -9.841 -54.938 -46.691 1.00 54.67 84 ASP G O 1
ATOM 8875 N N . GLN G 1 107 ? -7.633 -54.908 -46.198 1.00 57.80 85 GLN G N 1
ATOM 8876 C CA . GLN G 1 107 ? -7.687 -56.164 -45.451 1.00 59.19 85 GLN G CA 1
ATOM 8877 C C . GLN G 1 107 ? -8.632 -56.043 -44.262 1.00 57.77 85 GLN G C 1
ATOM 8878 O O . GLN G 1 107 ? -9.398 -56.964 -43.985 1.00 57.23 85 GLN G O 1
ATOM 8884 N N . TYR G 1 108 ? -8.578 -54.912 -43.563 1.00 56.71 86 TYR G N 1
ATOM 8885 C CA . TYR G 1 108 ? -9.491 -54.670 -42.444 1.00 57.14 86 TYR G CA 1
ATOM 8886 C C . TYR G 1 108 ? -10.920 -54.890 -42.910 1.00 56.29 86 TYR G C 1
ATOM 8887 O O . TYR G 1 108 ? -11.685 -55.660 -42.318 1.00 53.65 86 TYR G O 1
ATOM 8896 N N . LEU G 1 109 ? -11.265 -54.204 -43.995 1.00 57.05 87 LEU G N 1
ATOM 8897 C CA . LEU G 1 109 ? -12.621 -54.223 -44.504 1.00 55.05 87 LEU G CA 1
ATOM 8898 C C . LEU G 1 109 ? -13.026 -55.648 -44.877 1.00 55.76 87 LEU G C 1
ATOM 8899 O O . LEU G 1 109 ? -14.181 -56.037 -44.687 1.00 53.71 87 LEU G O 1
ATOM 8904 N N . ALA G 1 110 ? -12.062 -56.437 -45.353 1.00 56.93 88 ALA G N 1
ATOM 8905 C CA . ALA G 1 110 ? -12.329 -57.812 -45.772 1.00 59.11 88 ALA G CA 1
ATOM 8906 C C . ALA G 1 110 ? -12.651 -58.701 -44.576 1.00 58.78 88 ALA G C 1
ATOM 8907 O O . ALA G 1 110 ? -13.619 -59.463 -44.598 1.00 59.37 88 ALA G O 1
ATOM 8909 N N . ALA G 1 111 ? -11.840 -58.612 -43.530 1.00 58.79 89 ALA G N 1
ATOM 8910 C CA . ALA G 1 111 ? -12.147 -59.320 -42.300 1.00 56.48 89 ALA G CA 1
ATOM 8911 C C . ALA G 1 111 ? -13.498 -58.824 -41.784 1.00 53.07 89 ALA G C 1
ATOM 8912 O O . ALA G 1 111 ? -14.376 -59.628 -41.467 1.00 52.84 89 ALA G O 1
ATOM 8914 N N . MET G 1 112 ? -13.681 -57.504 -41.739 1.00 52.07 90 MET G N 1
ATOM 8915 C CA . MET G 1 112 ? -14.978 -56.931 -41.346 1.00 49.21 90 MET G CA 1
ATOM 8916 C C . MET G 1 112 ? -16.103 -57.450 -42.228 1.00 48.51 90 MET G C 1
ATOM 8917 O O . MET G 1 112 ? -17.201 -57.690 -41.739 1.00 47.70 90 MET G O 1
ATOM 8922 N N . ASP G 1 113 ? -15.824 -57.646 -43.520 1.00 49.78 91 ASP G N 1
ATOM 8923 C CA . ASP G 1 113 ? -16.830 -58.172 -44.443 1.00 49.94 91 ASP G CA 1
ATOM 8924 C C . ASP G 1 113 ? -17.155 -59.618 -44.073 1.00 49.71 91 ASP G C 1
ATOM 8925 O O . ASP G 1 113 ? -18.323 -60.001 -44.055 1.00 48.82 91 ASP G O 1
ATOM 8930 N N . GLN G 1 114 ? -16.129 -60.417 -43.764 1.00 49.63 92 GLN G N 1
ATOM 8931 C CA . GLN G 1 114 ? -16.361 -61.779 -43.284 1.00 49.87 92 GLN G CA 1
ATOM 8932 C C . GLN G 1 114 ? -17.150 -61.707 -41.980 1.00 49.10 92 GLN G C 1
ATOM 8933 O O . GLN G 1 114 ? -18.118 -62.441 -41.780 1.00 48.65 92 GLN G O 1
ATOM 8935 N N . LEU G 1 115 ? -16.761 -60.788 -41.111 1.00 48.96 93 LEU G N 1
ATOM 8936 C CA . LEU G 1 115 ? -17.472 -60.600 -39.841 1.00 48.25 93 LEU G CA 1
ATOM 8937 C C . LEU G 1 115 ? -18.954 -60.313 -40.101 1.00 47.12 93 LEU G C 1
ATOM 8938 O O . LEU G 1 115 ? -19.830 -60.914 -39.475 1.00 46.68 93 LEU G O 1
ATOM 8943 N N . ARG G 1 116 ? -19.229 -59.424 -41.056 1.00 47.46 94 ARG G N 1
ATOM 8944 C CA . ARG G 1 116 ? -20.603 -59.101 -41.441 1.00 45.71 94 ARG G CA 1
ATOM 8945 C C . ARG G 1 116 ? -21.356 -60.358 -41.854 1.00 46.39 94 ARG G C 1
ATOM 8946 O O . ARG G 1 116 ? -22.498 -60.569 -41.446 1.00 44.97 94 ARG G O 1
ATOM 8954 N N . LEU G 1 117 ? -20.706 -61.191 -42.663 1.00 48.99 95 LEU G N 1
ATOM 8955 C CA . LEU G 1 117 ? -21.314 -62.415 -43.186 1.00 50.35 95 LEU G CA 1
ATOM 8956 C C . LEU G 1 117 ? -21.514 -63.477 -42.094 1.00 51.39 95 LEU G C 1
ATOM 8957 O O . LEU G 1 117 ? -22.515 -64.195 -42.080 1.00 51.80 95 LEU G O 1
ATOM 8962 N N . ALA G 1 118 ? -20.562 -63.577 -41.181 1.00 52.12 96 ALA G N 1
ATOM 8963 C CA . ALA G 1 118 ? -20.703 -64.479 -40.036 1.00 53.49 96 ALA G CA 1
ATOM 8964 C C . ALA G 1 118 ? -21.905 -64.081 -39.178 1.00 52.29 96 ALA G C 1
ATOM 8965 O O . ALA G 1 118 ? -22.736 -64.921 -38.809 1.00 53.35 96 ALA G O 1
ATOM 8967 N N . ILE G 1 119 ? -21.993 -62.788 -38.873 1.00 50.24 97 ILE G N 1
ATOM 8968 C CA . ILE G 1 119 ? -23.125 -62.232 -38.137 1.00 46.77 97 ILE G CA 1
ATOM 8969 C C . ILE G 1 119 ? -24.459 -62.519 -38.817 1.00 48.14 97 ILE G C 1
ATOM 8970 O O . ILE G 1 119 ? -25.422 -62.885 -38.151 1.00 47.05 97 ILE G O 1
ATOM 8975 N N . ASN G 1 120 ? -24.528 -62.340 -40.137 1.00 49.63 98 ASN G N 1
ATOM 8976 C CA . ASN G 1 120 ? -25.757 -62.638 -40.866 1.00 49.95 98 ASN G CA 1
ATOM 8977 C C . ASN G 1 120 ? -26.065 -64.133 -40.807 1.00 53.44 98 ASN G C 1
ATOM 8978 O O . ASN G 1 120 ? -27.231 -64.530 -40.757 1.00 52.30 98 ASN G O 1
ATOM 8983 N N . GLN G 1 121 ? -25.017 -64.953 -40.814 1.00 57.34 99 GLN G N 1
ATOM 8984 C CA . GLN G 1 121 ? -25.171 -66.407 -40.766 1.00 61.72 99 GLN G CA 1
ATOM 8985 C C . GLN G 1 121 ? -25.674 -66.898 -39.401 1.00 63.23 99 GLN G C 1
ATOM 8986 O O . GLN G 1 121 ? -26.497 -67.813 -39.329 1.00 62.97 99 GLN G O 1
ATOM 8988 N N . GLY G 1 122 ? -25.195 -66.279 -38.325 1.00 65.06 100 GLY G N 1
ATOM 8989 C CA . GLY G 1 122 ? -25.522 -66.735 -36.984 1.00 66.43 100 GLY G CA 1
ATOM 8990 C C . GLY G 1 122 ? -26.456 -65.842 -36.180 1.00 67.21 100 GLY G C 1
ATOM 8991 O O . GLY G 1 122 ? -27.117 -66.327 -35.257 1.00 67.17 100 GLY G O 1
ATOM 8992 N N . LEU G 1 123 ? -26.506 -64.549 -36.508 1.00 65.74 101 LEU G N 1
ATOM 8993 C CA . LEU G 1 123 ? -27.429 -63.612 -35.853 1.00 64.61 101 LEU G CA 1
ATOM 8994 C C . LEU G 1 123 ? -28.528 -63.085 -36.784 1.00 60.96 101 LEU G C 1
ATOM 8995 O O . LEU G 1 123 ? -29.603 -62.725 -36.325 1.00 61.91 101 LEU G O 1
ATOM 8997 N N . PHE G 1 124 ? -28.257 -63.029 -38.082 1.00 59.33 102 PHE G N 1
ATOM 8998 C CA . PHE G 1 124 ? -29.280 -62.671 -39.077 1.00 55.83 102 PHE G CA 1
ATOM 8999 C C . PHE G 1 124 ? -29.718 -61.211 -39.020 1.00 51.37 102 PHE G C 1
ATOM 9000 O O . PHE G 1 124 ? -30.902 -60.914 -39.169 1.00 51.71 102 PHE G O 1
ATOM 9008 N N . LEU G 1 125 ? -28.768 -60.302 -38.824 1.00 48.87 103 LEU G N 1
ATOM 9009 C CA . LEU G 1 125 ? -29.091 -58.882 -38.693 1.00 45.13 103 LEU G CA 1
ATOM 9010 C C . LEU G 1 125 ? -29.442 -58.243 -40.044 1.00 45.11 103 LEU G C 1
ATOM 9011 O O . LEU G 1 125 ? -30.025 -57.161 -40.101 1.00 41.86 103 LEU G O 1
ATOM 9013 N N . GLY G 1 126 ? -29.091 -58.919 -41.129 1.00 48.01 104 GLY G N 1
ATOM 9014 C CA . GLY G 1 126 ? -29.325 -58.381 -42.460 1.00 49.49 104 GLY G CA 1
ATOM 9015 C C . GLY G 1 126 ? -28.419 -57.194 -42.737 1.00 47.18 104 GLY G C 1
ATOM 9016 O O . GLY G 1 126 ? -28.841 -56.189 -43.316 1.00 48.46 104 GLY G O 1
ATOM 9017 N N . LEU G 1 127 ? -27.168 -57.322 -42.308 1.00 43.96 105 LEU G N 1
ATOM 9018 C CA . LEU G 1 127 ? -26.176 -56.273 -42.458 1.00 41.58 105 LEU G CA 1
ATOM 9019 C C . LEU G 1 127 ? -25.743 -56.162 -43.915 1.00 43.25 105 LEU G C 1
ATOM 9020 O O . LEU G 1 127 ? -25.402 -57.154 -44.555 1.00 43.70 105 LEU G O 1
ATOM 9025 N N . GLU G 1 128 ? -25.749 -54.937 -44.418 1.00 42.97 106 GLU G N 1
ATOM 9026 C CA . GLU G 1 128 ? -25.526 -54.665 -45.822 1.00 44.82 106 GLU G CA 1
ATOM 9027 C C . GLU G 1 128 ? -24.093 -54.228 -46.087 1.00 44.10 106 GLU G C 1
ATOM 9028 O O . GLU G 1 128 ? -23.435 -54.758 -46.970 1.00 43.86 106 GLU G O 1
ATOM 9034 N N . ASP G 1 129 ? -23.613 -53.262 -45.309 1.00 43.08 107 ASP G N 1
ATOM 9035 C CA . ASP G 1 129 ? -22.261 -52.742 -45.474 1.00 43.85 107 ASP G CA 1
ATOM 9036 C C . ASP G 1 129 ? -21.638 -52.355 -44.126 1.00 43.67 107 ASP G C 1
ATOM 9037 O O . ASP G 1 129 ? -22.277 -52.454 -43.091 1.00 43.14 107 ASP G O 1
ATOM 9042 N N . PHE G 1 130 ? -20.381 -51.930 -44.163 1.00 44.44 108 PHE G N 1
ATOM 9043 C CA . PHE G 1 130 ? -19.664 -51.459 -42.987 1.00 44.68 108 PHE G CA 1
ATOM 9044 C C . PHE G 1 130 ? -19.073 -50.103 -43.325 1.00 44.94 108 PHE G C 1
ATOM 9045 O O . PHE G 1 130 ? -18.661 -49.860 -44.456 1.00 46.01 108 PHE G O 1
ATOM 9053 N N . GLU G 1 131 ? -19.059 -49.210 -42.352 1.00 44.70 109 GLU G N 1
ATOM 9054 C CA . GLU G 1 131 ? -18.529 -47.876 -42.549 1.00 44.96 109 GLU G CA 1
ATOM 9055 C C . GLU G 1 131 ? -17.686 -47.556 -41.337 1.00 46.02 109 GLU G C 1
ATOM 9056 O O . GLU G 1 131 ? -18.079 -47.876 -40.225 1.00 44.96 109 GLU G O 1
ATOM 9062 N N . CYS G 1 132 ? -16.545 -46.912 -41.531 1.00 40.22 110 CYS G N 1
ATOM 9063 C CA . CYS G 1 132 ? -15.686 -46.623 -40.392 1.00 44.00 110 CYS G CA 1
ATOM 9064 C C . CYS G 1 132 ? -14.811 -45.403 -40.594 1.00 44.61 110 CYS G C 1
ATOM 9065 O O . CYS G 1 132 ? -14.695 -44.868 -41.697 1.00 44.55 110 CYS G O 1
ATOM 9068 N N . HIS G 1 133 ? -14.181 -44.973 -39.510 1.00 43.07 111 HIS G N 1
ATOM 9069 C CA . HIS G 1 133 ? -13.303 -43.820 -39.544 1.00 45.52 111 HIS G CA 1
ATOM 9070 C C . HIS G 1 133 ? -12.192 -43.968 -38.508 1.00 49.97 111 HIS G C 1
ATOM 9071 O O . HIS G 1 133 ? -12.440 -44.405 -37.388 1.00 48.49 111 HIS G O 1
ATOM 9078 N N . PHE G 1 134 ? -10.964 -43.641 -38.903 1.00 54.25 112 PHE G N 1
ATOM 9079 C CA . PHE G 1 134 ? -9.865 -43.559 -37.952 1.00 55.44 112 PHE G CA 1
ATOM 9080 C C . PHE G 1 134 ? -10.356 -42.731 -36.794 1.00 53.77 112 PHE G C 1
ATOM 9081 O O . PHE G 1 134 ? -11.120 -41.792 -36.991 1.00 51.75 112 PHE G O 1
ATOM 9089 N N . ALA G 1 135 ? -9.902 -43.079 -35.594 1.00 52.88 113 ALA G N 1
ATOM 9090 C CA . ALA G 1 135 ? -10.217 -42.317 -34.399 1.00 50.70 113 ALA G CA 1
ATOM 9091 C C . ALA G 1 135 ? -8.956 -42.100 -33.573 1.00 46.98 113 ALA G C 1
ATOM 9092 O O . ALA G 1 135 ? -8.343 -43.056 -33.084 1.00 48.88 113 ALA G O 1
ATOM 9094 N N . LEU G 1 136 ? -8.586 -40.835 -33.424 1.00 40.40 114 LEU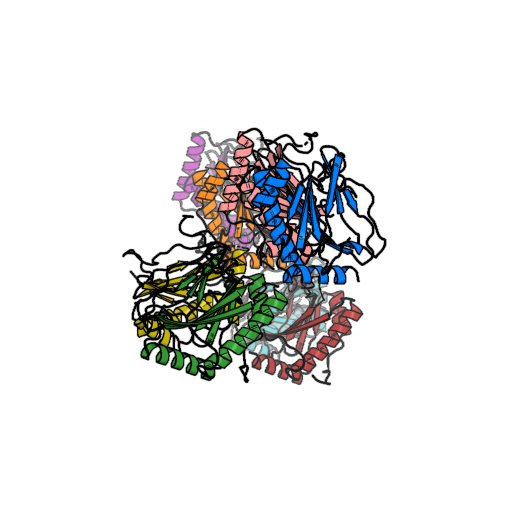 G N 1
ATOM 9095 C CA . LEU G 1 136 ? -7.405 -40.471 -32.671 1.00 40.74 114 LEU G CA 1
ATOM 9096 C C . LEU G 1 136 ? -7.803 -39.458 -31.610 1.00 41.37 114 LEU G C 1
ATOM 9097 O O . LEU G 1 136 ? -8.298 -38.370 -31.930 1.00 39.73 114 LEU G O 1
ATOM 9102 N N . TYR G 1 137 ? -7.610 -39.835 -30.347 1.00 41.58 115 TYR G N 1
ATOM 9103 C CA . TYR G 1 137 ? -7.944 -38.948 -29.249 1.00 44.44 115 TYR G CA 1
ATOM 9104 C C . TYR G 1 137 ? -6.677 -38.365 -28.647 1.00 49.77 115 TYR G C 1
ATOM 9105 O O . TYR G 1 137 ? -5.800 -39.107 -28.179 1.00 47.65 115 TYR G O 1
ATOM 9114 N N . PRO G 1 138 ? -6.580 -37.029 -28.643 1.00 53.22 116 PRO G N 1
ATOM 9115 C CA . PRO G 1 138 ? -5.451 -36.394 -27.967 1.00 56.37 116 PRO G CA 1
ATOM 9116 C C . PRO G 1 138 ? -5.571 -36.690 -26.487 1.00 54.49 116 PRO G C 1
ATOM 9117 O O . PRO G 1 138 ? -6.694 -36.821 -26.007 1.00 56.30 116 PRO G O 1
ATOM 9121 N N . PRO G 1 139 ? -4.444 -36.834 -25.778 1.00 51.20 117 PRO G N 1
ATOM 9122 C CA . PRO G 1 139 ? -4.578 -37.075 -24.339 1.00 49.72 117 PRO G CA 1
ATOM 9123 C C . PRO G 1 139 ? -5.514 -36.045 -23.676 1.00 49.02 117 PRO G C 1
ATOM 9124 O O . PRO G 1 139 ? -5.453 -34.852 -23.985 1.00 46.73 117 PRO G O 1
ATOM 9128 N N . GLY G 1 140 ? -6.397 -36.516 -22.800 1.00 49.90 118 GLY G N 1
ATOM 9129 C CA . GLY G 1 140 ? -7.378 -35.653 -22.161 1.00 51.98 118 GLY G CA 1
ATOM 9130 C C . GLY G 1 140 ? -8.686 -35.536 -22.933 1.00 52.48 118 GLY G C 1
ATOM 9131 O O . GLY G 1 140 ? -9.600 -34.810 -22.521 1.00 52.64 118 GLY G O 1
ATOM 9132 N N . ALA G 1 141 ? -8.784 -36.250 -24.053 1.00 51.23 119 ALA G N 1
ATOM 9133 C CA . ALA G 1 141 ? -9.995 -36.225 -24.875 1.00 50.29 119 ALA G CA 1
ATOM 9134 C C . ALA G 1 141 ? -10.929 -37.369 -24.490 1.00 48.43 119 ALA G C 1
ATOM 9135 O O . ALA G 1 141 ? -10.474 -38.450 -24.118 1.00 48.65 119 ALA G O 1
ATOM 9137 N N . PHE G 1 142 ? -12.229 -37.136 -24.598 1.00 46.76 120 PHE G N 1
ATOM 9138 C CA . PHE G 1 142 ? -13.207 -38.139 -24.211 1.00 45.47 120 PHE G CA 1
ATOM 9139 C C . PHE G 1 142 ? -14.423 -38.195 -25.149 1.00 43.28 120 PHE G C 1
ATOM 9140 O O . PHE G 1 142 ? -14.480 -37.513 -26.176 1.00 45.21 120 PHE G O 1
ATOM 9148 N N . TYR G 1 143 ? -15.383 -39.031 -24.775 1.00 38.91 121 TYR G N 1
ATOM 9149 C CA . TYR G 1 143 ? -16.675 -39.105 -25.433 1.00 36.93 121 TYR G CA 1
ATOM 9150 C C . TYR G 1 143 ? -17.668 -39.487 -24.338 1.00 34.84 121 TYR G C 1
ATOM 9151 O O . TYR G 1 143 ? -17.597 -40.584 -23.801 1.00 33.98 121 TYR G O 1
ATOM 9160 N N . ARG G 1 144 ? -18.569 -38.577 -23.983 1.00 34.02 122 ARG G N 1
ATOM 9161 C CA . ARG G 1 144 ? -19.492 -38.828 -22.884 1.00 35.68 122 ARG G CA 1
ATOM 9162 C C . ARG G 1 144 ? -20.456 -39.968 -23.198 1.00 33.63 122 ARG G C 1
ATOM 9163 O O . ARG G 1 144 ? -20.718 -40.283 -24.358 1.00 31.43 122 ARG G O 1
ATOM 9167 N N . ARG G 1 145 ? -20.979 -40.577 -22.141 1.00 33.19 123 ARG G N 1
ATOM 9168 C CA . ARG G 1 145 ? -21.887 -41.714 -22.253 1.00 31.82 123 ARG G CA 1
ATOM 9169 C C . ARG G 1 145 ? -22.962 -41.484 -23.303 1.00 30.38 123 ARG G C 1
ATOM 9170 O O . ARG G 1 145 ? -23.725 -40.523 -23.217 1.00 31.68 123 ARG G O 1
ATOM 9178 N N . HIS G 1 146 ? -23.015 -42.377 -24.284 1.00 28.33 124 HIS G N 1
ATOM 9179 C CA . HIS G 1 146 ? -24.044 -42.333 -25.308 1.00 26.37 124 HIS G CA 1
ATOM 9180 C C . HIS G 1 146 ? -24.445 -43.740 -25.756 1.00 28.10 124 HIS G C 1
ATOM 9181 O O . HIS G 1 146 ? -23.762 -44.716 -25.458 1.00 26.01 124 HIS G O 1
ATOM 9188 N N . LEU G 1 147 ? -25.581 -43.831 -26.444 1.00 28.80 125 LEU G N 1
ATOM 9189 C CA . LEU G 1 147 ? -25.906 -44.999 -27.257 1.00 31.25 125 LEU G CA 1
ATOM 9190 C C . LEU G 1 147 ? -25.557 -44.648 -28.689 1.00 31.63 125 LEU G C 1
ATOM 9191 O O . LEU G 1 147 ? -25.776 -43.516 -29.127 1.00 34.90 125 LEU G O 1
ATOM 9196 N N . ASP G 1 148 ? -25.007 -45.600 -29.428 1.00 28.05 126 ASP G N 1
ATOM 9197 C CA . ASP G 1 148 ? -24.707 -45.343 -30.816 1.00 28.93 126 ASP G CA 1
ATOM 9198 C C . ASP G 1 148 ? -26.014 -45.165 -31.611 1.00 33.81 126 ASP G C 1
ATOM 9199 O O . ASP G 1 148 ? -26.187 -44.158 -32.290 1.00 31.35 126 ASP G O 1
ATOM 9204 N N . ARG G 1 149 ? -26.930 -46.129 -31.503 1.00 45.75 127 ARG G N 1
ATOM 9205 C CA . ARG G 1 149 ? -28.216 -46.067 -32.211 1.00 51.19 127 ARG G CA 1
ATOM 9206 C C . ARG G 1 149 ? -29.371 -45.769 -31.263 1.00 52.30 127 ARG G C 1
ATOM 9207 O O . ARG G 1 149 ? -29.594 -46.502 -30.306 1.00 55.32 127 ARG G O 1
ATOM 9215 N N . PHE G 1 150 ? -30.109 -44.700 -31.538 1.00 51.67 128 PHE G N 1
ATOM 9216 C CA . PHE G 1 150 ? -31.294 -44.359 -30.750 1.00 52.02 128 PHE G CA 1
ATOM 9217 C C . PHE G 1 150 ? -32.528 -44.139 -31.636 1.00 52.70 128 PHE G C 1
ATOM 9218 O O . PHE G 1 150 ? -33.642 -44.501 -31.258 1.00 52.90 128 PHE G O 1
ATOM 9220 N N . ARG G 1 151 ? -32.326 -43.558 -32.815 1.00 51.31 129 ARG G N 1
ATOM 9221 C CA . ARG G 1 151 ? -33.430 -43.228 -33.711 1.00 51.38 129 ARG G CA 1
ATOM 9222 C C . ARG G 1 151 ? -33.843 -44.395 -34.608 1.00 51.77 129 ARG G C 1
ATOM 9223 O O . ARG G 1 151 ? -33.055 -45.308 -34.867 1.00 50.65 129 ARG G O 1
ATOM 9227 N N . ASP G 1 152 ? -35.086 -44.348 -35.085 1.00 51.78 130 ASP G N 1
ATOM 9228 C CA . ASP G 1 152 ? -35.636 -45.402 -35.927 1.00 51.88 130 ASP G CA 1
ATOM 9229 C C . ASP G 1 152 ? -35.004 -45.399 -37.317 1.00 48.94 130 ASP G C 1
ATOM 9230 O O . ASP G 1 152 ? -34.823 -46.455 -37.922 1.00 53.02 130 ASP G O 1
ATOM 9232 N N . ASP G 1 153 ? -34.677 -44.212 -37.821 1.00 43.84 131 ASP G N 1
ATOM 9233 C CA . ASP G 1 153 ? -34.056 -44.077 -39.132 1.00 40.10 131 ASP G CA 1
ATOM 9234 C C . ASP G 1 153 ? -32.614 -44.585 -39.123 1.00 37.23 131 ASP G C 1
ATOM 9235 O O . ASP G 1 153 ? -32.044 -44.867 -40.170 1.00 37.08 131 ASP G O 1
ATOM 9237 N N . ASP G 1 154 ? -32.023 -44.697 -37.940 1.00 36.32 132 ASP G N 1
ATOM 9238 C CA . ASP G 1 154 ? -30.613 -45.081 -37.822 1.00 33.34 132 ASP G CA 1
ATOM 9239 C C . ASP G 1 154 ? -30.454 -46.571 -38.084 1.00 31.55 132 ASP G C 1
ATOM 9240 O O . ASP G 1 154 ? -30.957 -47.395 -37.321 1.00 32.16 132 ASP G O 1
ATOM 9245 N N . ARG G 1 155 ? -29.752 -46.917 -39.158 1.00 30.84 133 ARG G N 1
ATOM 9246 C CA . ARG G 1 155 ? -29.597 -48.313 -39.559 1.00 31.29 133 ARG G CA 1
ATOM 9247 C C . ARG G 1 155 ? -28.339 -48.968 -38.979 1.00 30.27 133 ARG G C 1
ATOM 9248 O O . ARG G 1 155 ? -28.067 -50.127 -39.253 1.00 30.32 133 ARG G O 1
ATOM 9256 N N . ARG G 1 156 ? -27.574 -48.235 -38.180 1.00 30.49 134 ARG G N 1
ATOM 9257 C CA . ARG G 1 156 ? -26.375 -48.805 -37.558 1.00 30.10 134 ARG G CA 1
ATOM 9258 C C . ARG G 1 156 ? -26.757 -49.823 -36.483 1.00 30.64 134 ARG G C 1
ATOM 9259 O O . ARG G 1 156 ? -27.424 -49.488 -35.506 1.00 30.69 134 ARG G O 1
ATOM 9267 N N . MET G 1 157 ? -26.346 -51.074 -36.680 1.00 31.58 135 MET G N 1
ATOM 9268 C CA . MET G 1 157 ? -26.804 -52.170 -35.829 1.00 35.20 135 MET G CA 1
ATOM 9269 C C . MET G 1 157 ? -25.705 -52.784 -34.960 1.00 33.23 135 MET G C 1
ATOM 9270 O O . MET G 1 157 ? -25.968 -53.238 -33.845 1.00 33.72 135 MET G O 1
ATOM 9275 N N . VAL G 1 158 ? -24.487 -52.810 -35.483 1.00 31.12 136 VAL G N 1
ATOM 9276 C CA . VAL G 1 158 ? -23.347 -53.357 -34.760 1.00 30.89 136 VAL G CA 1
ATOM 9277 C C . VAL G 1 158 ? -22.211 -52.352 -34.845 1.00 31.64 136 VAL G C 1
ATOM 9278 O O . VAL G 1 158 ? -21.923 -51.813 -35.917 1.00 30.45 136 VAL G O 1
ATOM 9282 N N . SER G 1 159 ? -21.585 -52.084 -33.704 1.00 31.00 137 SER G N 1
ATOM 9283 C CA . SER G 1 159 ? -20.461 -51.161 -33.633 1.00 31.45 137 SER G CA 1
ATOM 9284 C C . SER G 1 159 ? -19.152 -51.918 -33.473 1.00 33.33 137 SER G C 1
ATOM 9285 O O . SER G 1 159 ? -19.139 -53.021 -32.926 1.00 33.04 137 SER G O 1
ATOM 9288 N N . ALA G 1 160 ? -18.057 -51.316 -33.932 1.00 34.38 138 ALA G N 1
ATOM 9289 C CA . ALA G 1 160 ? -16.744 -51.952 -33.858 1.00 36.52 138 ALA G CA 1
ATOM 9290 C C . ALA G 1 160 ? -15.617 -50.938 -33.771 1.00 39.42 138 ALA G C 1
ATOM 9291 O O . ALA G 1 160 ? -15.523 -50.014 -34.579 1.00 40.19 138 ALA G O 1
ATOM 9293 N N . VAL G 1 161 ? -14.737 -51.143 -32.796 1.00 39.29 139 VAL G N 1
ATOM 9294 C CA . VAL G 1 161 ? -13.638 -50.231 -32.547 1.00 41.04 139 VAL G CA 1
ATOM 9295 C C . VAL G 1 161 ? -12.377 -51.019 -32.200 1.00 42.61 139 VAL G C 1
ATOM 9296 O O . VAL G 1 161 ? -11.930 -51.010 -31.066 1.00 44.09 139 VAL G O 1
ATOM 9300 N N . LEU G 1 162 ? -11.827 -51.722 -33.185 1.00 44.14 140 LEU G N 1
ATOM 9301 C CA . LEU G 1 162 ? -10.497 -52.312 -33.063 1.00 44.27 140 LEU G CA 1
ATOM 9302 C C . LEU G 1 162 ? -9.513 -51.240 -32.600 1.00 40.58 140 LEU G C 1
ATOM 9303 O O . LEU G 1 162 ? -9.505 -50.135 -33.153 1.00 39.53 140 LEU G O 1
ATOM 9308 N N . TYR G 1 163 ? -8.709 -51.559 -31.579 1.00 46.80 141 TYR G N 1
ATOM 9309 C CA . TYR G 1 163 ? -7.702 -50.628 -31.067 1.00 45.74 141 TYR G CA 1
ATOM 9310 C C . TYR G 1 163 ? -6.302 -50.959 -31.601 1.00 48.09 141 TYR G C 1
ATOM 9311 O O . TYR G 1 163 ? -5.980 -52.123 -31.866 1.00 48.84 141 TYR G O 1
ATOM 9320 N N . LEU G 1 164 ? -5.466 -49.934 -31.743 1.00 48.83 142 LEU G N 1
ATOM 9321 C CA . LEU G 1 164 ? -4.219 -50.091 -32.476 1.00 50.76 142 LEU G CA 1
ATOM 9322 C C . LEU G 1 164 ? -2.967 -49.790 -31.663 1.00 54.52 142 LEU G C 1
ATOM 9323 O O . LEU G 1 164 ? -1.883 -49.640 -32.236 1.00 53.86 142 LEU G O 1
ATOM 9328 N N . ASN G 1 165 ? -3.099 -49.708 -30.341 1.00 53.99 143 ASN G N 1
ATOM 9329 C CA . ASN G 1 165 ? -2.019 -49.176 -29.522 1.00 58.13 143 ASN G CA 1
ATOM 9330 C C . ASN G 1 165 ? -1.214 -50.249 -28.815 1.00 57.90 143 ASN G C 1
ATOM 9331 O O . ASN G 1 165 ? -1.757 -51.067 -28.079 1.00 59.93 143 ASN G O 1
ATOM 9336 N N . GLU G 1 166 ? 0.091 -50.232 -29.043 1.00 57.81 144 GLU G N 1
ATOM 9337 C CA . GLU G 1 166 ? 0.994 -51.176 -28.404 1.00 57.51 144 GLU G CA 1
ATOM 9338 C C . GLU G 1 166 ? 1.552 -50.579 -27.104 1.00 61.74 144 GLU G C 1
ATOM 9339 O O . GLU G 1 166 ? 1.858 -49.389 -27.042 1.00 57.58 144 GLU G O 1
ATOM 9342 N N . GLY G 1 167 ? 1.648 -51.407 -26.064 1.00 68.14 145 GLY G N 1
ATOM 9343 C CA . GLY G 1 167 ? 2.169 -50.983 -24.770 1.00 74.62 145 GLY G CA 1
ATOM 9344 C C . GLY G 1 167 ? 1.417 -49.828 -24.118 1.00 76.19 145 GLY G C 1
ATOM 9345 O O . GLY G 1 167 ? 1.930 -48.708 -24.049 1.00 78.26 145 GLY G O 1
ATOM 9346 N N . TRP G 1 168 ? 0.213 -50.095 -23.616 1.00 73.61 146 TRP G N 1
ATOM 9347 C CA . TRP G 1 168 ? -0.647 -49.036 -23.087 1.00 71.84 146 TRP G CA 1
ATOM 9348 C C . TRP G 1 168 ? -0.410 -48.767 -21.597 1.00 68.48 146 TRP G C 1
ATOM 9349 O O . TRP G 1 168 ? 0.006 -49.666 -20.873 1.00 73.14 146 TRP G O 1
ATOM 9360 N N . GLN G 1 169 ? -0.692 -47.541 -21.140 1.00 63.05 147 GLN G N 1
ATOM 9361 C CA . GLN G 1 169 ? -0.477 -47.173 -19.729 1.00 60.78 147 GLN G CA 1
ATOM 9362 C C . GLN G 1 169 ? -1.743 -46.723 -18.948 1.00 56.38 147 GLN G C 1
ATOM 9363 O O . GLN G 1 169 ? -2.299 -45.652 -19.197 1.00 54.81 147 GLN G O 1
ATOM 9365 N N . PRO G 1 170 ? -2.187 -47.543 -17.984 1.00 55.66 148 PRO G N 1
ATO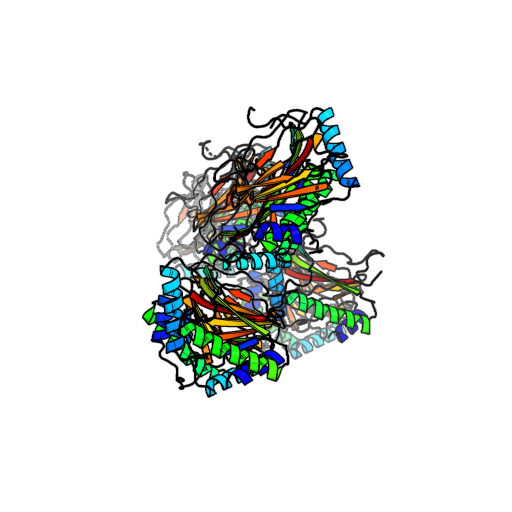M 9366 C CA . PRO G 1 170 ? -3.292 -47.208 -17.078 1.00 54.03 148 PRO G CA 1
ATOM 9367 C C . PRO G 1 170 ? -3.311 -45.744 -16.618 1.00 56.85 148 PRO G C 1
ATOM 9368 O O . PRO G 1 170 ? -4.385 -45.153 -16.510 1.00 53.49 148 PRO G O 1
ATOM 9372 N N . HIS G 1 171 ? -2.139 -45.181 -16.346 1.00 62.02 149 HIS G N 1
ATOM 9373 C CA . HIS G 1 171 ? -2.027 -43.800 -15.867 1.00 65.26 149 HIS G CA 1
ATOM 9374 C C . HIS G 1 171 ? -2.481 -42.843 -16.963 1.00 66.90 149 HIS G C 1
ATOM 9375 O O . HIS G 1 171 ? -2.957 -41.739 -16.690 1.00 66.17 149 HIS G O 1
ATOM 9382 N N . ASP G 1 172 ? -2.318 -43.277 -18.207 1.00 67.54 150 ASP G N 1
ATOM 9383 C CA . ASP G 1 172 ? -2.924 -42.600 -19.337 1.00 67.49 150 ASP G CA 1
ATOM 9384 C C . ASP G 1 172 ? -4.444 -42.773 -19.213 1.00 63.74 150 ASP G C 1
ATOM 9385 O O . ASP G 1 172 ? -5.156 -41.835 -18.846 1.00 65.34 150 ASP G O 1
ATOM 9390 N N . GLY G 1 173 ? -4.935 -43.984 -19.466 1.00 60.19 151 GLY G N 1
ATOM 9391 C CA . GLY G 1 173 ? -6.352 -44.274 -19.306 1.00 54.42 151 GLY G CA 1
ATOM 9392 C C . GLY G 1 173 ? -7.009 -44.592 -20.638 1.00 52.69 151 GLY G C 1
ATOM 9393 O O . GLY G 1 173 ? -6.861 -45.697 -21.161 1.00 50.06 151 GLY G O 1
ATOM 9394 N N . GLY G 1 174 ? -7.732 -43.618 -21.181 1.00 54.98 152 GLY G N 1
ATOM 9395 C CA . GLY G 1 174 ? -8.386 -43.754 -22.477 1.00 55.81 152 GLY G CA 1
ATOM 9396 C C . GLY G 1 174 ? -9.207 -45.013 -22.661 1.00 53.19 152 GLY G C 1
ATOM 9397 O O . GLY G 1 174 ? -9.277 -45.564 -23.755 1.00 56.08 152 GLY G O 1
ATOM 9398 N N . GLN G 1 175 ? -9.843 -45.483 -21.601 1.00 46.87 153 GLN G N 1
ATOM 9399 C CA . GLN G 1 175 ? -10.560 -46.739 -21.690 1.00 41.50 153 GLN G CA 1
ATOM 9400 C C . GLN G 1 175 ? -11.948 -46.546 -22.278 1.00 38.37 153 GLN G C 1
ATOM 9401 O O . GLN G 1 175 ? -12.573 -45.500 -22.123 1.00 36.76 153 GLN G O 1
ATOM 9407 N N . LEU G 1 176 ? -12.423 -47.576 -22.956 1.00 37.32 154 LEU G N 1
ATOM 9408 C CA . LEU G 1 176 ? -13.821 -47.635 -23.321 1.00 36.03 154 LEU G CA 1
ATOM 9409 C C . LEU G 1 176 ? -14.542 -48.236 -22.132 1.00 35.01 154 LEU G C 1
ATOM 9410 O O . LEU G 1 176 ? -14.228 -49.347 -21.726 1.00 35.53 154 LEU G O 1
ATOM 9415 N N . ARG G 1 177 ? -15.483 -47.494 -21.562 1.00 33.04 155 ARG G N 1
ATOM 9416 C CA . ARG G 1 177 ? -16.319 -48.015 -20.490 1.00 31.74 155 ARG G CA 1
ATOM 9417 C C . ARG G 1 177 ? -17.669 -48.390 -21.077 1.00 30.87 155 ARG G C 1
ATOM 9418 O O . ARG G 1 177 ? -18.329 -47.583 -21.745 1.00 29.87 155 ARG G O 1
ATOM 9426 N N . MET G 1 178 ? -18.061 -49.631 -20.837 1.00 29.87 156 MET G N 1
ATOM 9427 C CA . MET G 1 178 ? -19.298 -50.169 -21.361 1.00 29.10 156 MET G CA 1
ATOM 9428 C C . MET G 1 178 ? -20.257 -50.402 -20.224 1.00 29.61 156 MET G C 1
ATOM 9429 O O . MET G 1 178 ? -19.885 -50.959 -19.186 1.00 30.75 156 MET G O 1
ATOM 9434 N N . PHE G 1 179 ? -21.493 -49.976 -20.426 1.00 27.54 157 PHE G N 1
ATOM 9435 C CA . PHE G 1 179 ? -22.531 -50.138 -19.427 1.00 27.64 157 PHE G CA 1
ATOM 9436 C C . PHE G 1 179 ? -23.359 -51.372 -19.774 1.00 28.77 157 PHE G C 1
ATOM 9437 O O . PHE G 1 179 ? -24.206 -51.341 -20.664 1.00 26.80 157 PHE G O 1
ATOM 9445 N N . LEU G 1 180 ? -23.068 -52.466 -19.070 1.00 28.44 158 LEU G N 1
ATOM 9446 C CA . LEU G 1 180 ? -23.685 -53.760 -19.344 1.00 27.90 158 LEU G CA 1
ATOM 9447 C C . LEU G 1 180 ? -24.930 -53.980 -18.498 1.00 28.70 158 LEU G C 1
ATOM 9448 O O . LEU G 1 180 ? -25.366 -53.084 -17.776 1.00 27.83 158 LEU G O 1
ATOM 9453 N N . ALA G 1 181 ? -25.494 -55.182 -18.589 1.00 30.90 159 ALA G N 1
ATOM 9454 C CA . ALA G 1 181 ? -26.706 -55.526 -17.853 1.00 33.26 159 ALA G CA 1
ATOM 9455 C C . ALA G 1 181 ? -26.438 -55.481 -16.370 1.00 36.29 159 ALA G C 1
ATOM 9456 O O . ALA G 1 181 ? -25.300 -55.642 -15.928 1.00 36.08 159 ALA G O 1
ATOM 9458 N N . ASP G 1 182 ? -27.489 -55.271 -15.591 1.00 37.09 160 ASP G N 1
ATOM 9459 C CA . ASP G 1 182 ? -27.372 -55.402 -14.146 1.00 38.33 160 ASP G CA 1
ATOM 9460 C C . ASP G 1 182 ? -26.473 -54.318 -13.558 1.00 36.79 160 ASP G C 1
ATOM 9461 O O . ASP G 1 182 ? -25.912 -54.489 -12.474 1.00 38.59 160 ASP G O 1
ATOM 9463 N N . GLY G 1 183 ? -26.336 -53.208 -14.281 1.00 34.35 161 GLY G N 1
ATOM 9464 C CA . GLY G 1 183 ? -25.574 -52.065 -13.808 1.00 32.16 161 GLY G CA 1
ATOM 9465 C C . GLY G 1 183 ? -24.076 -52.297 -13.791 1.00 30.81 161 GLY G C 1
ATOM 9466 O O . GLY G 1 183 ? -23.312 -51.480 -13.262 1.00 33.85 161 GLY G O 1
ATOM 9467 N N . VAL G 1 184 ? -23.654 -53.417 -14.365 1.00 28.74 162 VAL G N 1
ATOM 9468 C CA . VAL G 1 184 ? -22.241 -53.760 -14.470 1.00 27.55 162 VAL G CA 1
ATOM 9469 C C . VAL G 1 184 ? -21.522 -52.807 -15.422 1.00 27.03 162 VAL G C 1
ATOM 9470 O O . VAL G 1 184 ? -22.052 -52.472 -16.487 1.00 26.87 162 VAL G O 1
ATOM 9474 N N . GLU G 1 185 ? -20.323 -52.370 -15.047 1.00 27.24 163 GLU G N 1
ATOM 9475 C CA . GLU G 1 185 ? -19.508 -51.519 -15.916 1.00 27.95 163 GLU G CA 1
ATOM 9476 C C . GLU G 1 185 ? -18.206 -52.246 -16.256 1.00 29.56 163 GLU G C 1
ATOM 9477 O O . GLU G 1 185 ? -17.553 -52.787 -15.370 1.00 30.27 163 GLU G O 1
ATOM 9483 N N . HIS G 1 186 ? -17.845 -52.276 -17.536 1.00 30.14 164 HIS G N 1
ATOM 9484 C CA . HIS G 1 186 ? -16.590 -52.896 -17.986 1.00 31.74 164 HIS G CA 1
ATOM 9485 C C . HIS G 1 186 ? -15.695 -51.931 -18.792 1.00 33.24 164 HIS G C 1
ATOM 9486 O O . HIS G 1 186 ? -16.129 -51.344 -19.790 1.00 32.10 164 HIS G O 1
ATOM 9493 N N . ASP G 1 187 ? -14.451 -51.745 -18.356 1.00 33.83 165 ASP G N 1
ATOM 9494 C CA . ASP G 1 187 ? -13.527 -50.895 -19.101 1.00 34.79 165 ASP G CA 1
ATOM 9495 C C . ASP G 1 187 ? -12.700 -51.744 -20.060 1.00 36.13 165 ASP G C 1
ATOM 9496 O O . ASP G 1 187 ? -12.220 -52.816 -19.702 1.00 36.91 165 ASP G O 1
ATOM 9501 N N . VAL G 1 188 ? -12.561 -51.283 -21.294 1.00 37.23 166 VAL G N 1
ATOM 9502 C CA . VAL G 1 188 ? -11.676 -51.950 -22.232 1.00 38.12 166 VAL G CA 1
ATOM 9503 C C . VAL G 1 188 ? -10.495 -51.026 -22.415 1.00 40.04 166 VAL G C 1
ATOM 9504 O O . VAL G 1 188 ? -10.657 -49.847 -22.714 1.00 39.13 166 VAL G O 1
ATOM 9508 N N . GLU G 1 189 ? -9.305 -51.556 -22.162 1.00 43.35 167 GLU G N 1
ATOM 9509 C CA . GLU G 1 189 ? -8.085 -50.821 -22.406 1.00 44.80 167 GLU G CA 1
ATOM 9510 C C . GLU G 1 189 ? -7.798 -50.959 -23.893 1.00 44.23 167 GLU G C 1
ATOM 9511 O O . GLU G 1 189 ? -7.798 -52.071 -24.424 1.00 43.32 167 GLU G O 1
ATOM 9517 N N . PRO G 1 190 ? -7.587 -49.828 -24.570 1.00 43.59 168 PRO G N 1
ATOM 9518 C CA . PRO G 1 190 ? -7.392 -49.783 -26.030 1.00 45.00 168 PRO G CA 1
ATOM 9519 C C . PRO G 1 190 ? -6.077 -50.432 -26.471 1.00 46.40 168 PRO G C 1
ATOM 9520 O O . PRO G 1 190 ? -5.231 -49.752 -27.041 1.00 47.71 168 PRO G O 1
ATOM 9524 N N . VAL G 1 191 ? -5.921 -51.731 -26.208 1.00 48.76 169 VAL G N 1
ATOM 9525 C CA . VAL G 1 191 ? -4.684 -52.468 -26.516 1.00 51.54 169 VAL G CA 1
ATOM 9526 C C . VAL G 1 191 ? -4.675 -52.923 -27.979 1.00 52.15 169 VAL G C 1
ATOM 9527 O O . VAL G 1 191 ? -5.691 -53.384 -28.505 1.00 51.58 169 VAL G O 1
ATOM 9531 N N . ALA G 1 192 ? -3.517 -52.807 -28.622 1.00 54.16 170 ALA G N 1
ATOM 9532 C CA . ALA G 1 192 ? -3.378 -53.114 -30.042 1.00 54.18 170 ALA G CA 1
ATOM 9533 C C . ALA G 1 192 ? -3.983 -54.473 -30.398 1.00 54.30 170 ALA G C 1
ATOM 9534 O O . ALA G 1 192 ? -3.731 -55.476 -29.710 1.00 53.74 170 ALA G O 1
ATOM 9536 N N . GLY G 1 193 ? -4.790 -54.491 -31.460 1.00 52.82 171 GLY G N 1
ATOM 9537 C CA . GLY G 1 193 ? -5.299 -55.732 -32.019 1.00 53.09 171 GLY G CA 1
ATOM 9538 C C . GLY G 1 193 ? -6.541 -56.276 -31.342 1.00 51.73 171 GLY G C 1
ATOM 9539 O O . GLY G 1 193 ? -7.136 -57.234 -31.829 1.00 51.98 171 GLY G O 1
ATOM 9540 N N . CYS G 1 194 ? -6.931 -55.684 -30.216 1.00 49.85 172 CYS G N 1
ATOM 9541 C CA . CYS G 1 194 ? -8.168 -56.075 -29.549 1.00 46.78 172 CYS G CA 1
ATOM 9542 C C . CYS G 1 194 ? -9.359 -55.413 -30.228 1.00 46.85 172 CYS G C 1
ATOM 9543 O O . CYS G 1 194 ? -9.371 -54.204 -30.493 1.00 43.54 172 CYS G O 1
ATOM 9546 N N . LEU G 1 195 ? -10.361 -56.231 -30.513 1.00 48.80 173 LEU G N 1
ATOM 9547 C CA . LEU G 1 195 ? -11.548 -55.780 -31.210 1.00 49.03 173 LEU G CA 1
ATOM 9548 C C . LEU G 1 195 ? -12.722 -55.799 -30.239 1.00 47.79 173 LEU G C 1
ATOM 9549 O O . LEU G 1 195 ? -13.076 -56.854 -29.716 1.00 45.86 173 LEU G O 1
ATOM 9554 N N . VAL G 1 196 ? -13.297 -54.623 -29.987 1.00 47.86 174 VAL G N 1
ATOM 9555 C CA . VAL G 1 196 ? -14.543 -54.516 -29.244 1.00 46.10 174 VAL G CA 1
ATOM 9556 C C . VAL G 1 196 ? -15.699 -54.326 -30.214 1.00 43.23 174 VAL G C 1
ATOM 9557 O O . VAL G 1 196 ? -15.757 -53.333 -30.926 1.00 43.38 174 VAL G O 1
ATOM 9561 N N . VAL G 1 197 ? -16.609 -55.291 -30.228 1.00 40.59 175 VAL G N 1
ATOM 9562 C CA . VAL G 1 197 ? -17.811 -55.220 -31.033 1.00 39.43 175 VAL G CA 1
ATOM 9563 C C . VAL G 1 197 ? -18.985 -55.172 -30.066 1.00 36.53 175 VAL G C 1
ATOM 9564 O O . VAL G 1 197 ? -18.895 -55.723 -28.979 1.00 36.43 175 VAL G O 1
ATOM 9568 N N . PHE G 1 198 ? -20.075 -54.506 -30.445 1.00 34.49 176 PHE G N 1
ATOM 9569 C CA . PHE G 1 198 ? -21.308 -54.550 -29.659 1.00 31.02 176 PHE G CA 1
ATOM 9570 C C . PHE G 1 198 ? -22.543 -54.092 -30.423 1.00 31.51 176 PHE G C 1
ATOM 9571 O O . PHE G 1 198 ? -22.451 -53.374 -31.423 1.00 29.17 176 PHE G O 1
ATOM 9579 N N . LEU G 1 199 ? -23.702 -54.517 -29.929 1.00 30.10 177 LEU G N 1
ATOM 9580 C CA . LEU G 1 199 ? -24.975 -54.126 -30.512 1.00 30.78 177 LEU G CA 1
ATOM 9581 C C . LEU G 1 199 ? -25.243 -52.648 -30.231 1.00 28.44 177 LEU G C 1
ATOM 9582 O O . LEU G 1 199 ? -25.246 -52.209 -29.074 1.00 26.40 177 LEU G O 1
ATOM 9587 N N . SER G 1 200 ? -25.460 -51.889 -31.304 1.00 26.27 178 SER G N 1
ATOM 9588 C CA . SER G 1 200 ? -25.428 -50.434 -31.254 1.00 26.05 178 SER G CA 1
ATOM 9589 C C . SER G 1 200 ? -26.620 -49.861 -30.497 1.00 24.60 178 SER G C 1
ATOM 9590 O O . SER G 1 200 ? -26.533 -48.784 -29.912 1.00 25.00 178 SER G O 1
ATOM 9593 N N . GLY G 1 201 ? -27.732 -50.582 -30.497 1.00 23.59 179 GLY G N 1
ATOM 9594 C CA . GLY G 1 201 ? -28.930 -50.099 -29.841 1.00 23.18 179 GLY G CA 1
ATOM 9595 C C . GLY G 1 201 ? -29.061 -50.569 -28.401 1.00 26.17 179 GLY G C 1
ATOM 9596 O O . GLY G 1 201 ? -30.021 -50.214 -27.726 1.00 23.37 179 GLY G O 1
ATOM 9597 N N . GLU G 1 202 ? -28.107 -51.352 -27.922 1.00 29.39 180 GLU G N 1
ATOM 9598 C CA . GLU G 1 202 ? -28.233 -51.940 -26.590 1.00 34.24 180 GLU G CA 1
ATOM 9599 C C . GLU G 1 202 ? -27.145 -51.572 -25.574 1.00 32.29 180 GLU G C 1
ATOM 9600 O O . GLU G 1 202 ? -27.360 -51.734 -24.379 1.00 35.02 180 GLU G O 1
ATOM 9606 N N . VAL G 1 203 ? -25.981 -51.096 -26.010 1.00 30.14 181 VAL G N 1
ATOM 9607 C CA . VAL G 1 203 ? -24.871 -50.901 -25.057 1.00 27.80 181 VAL G CA 1
ATOM 9608 C C . VAL G 1 203 ? -24.401 -49.445 -24.945 1.00 26.23 181 VAL G C 1
ATOM 9609 O O . VAL G 1 203 ? -23.664 -48.952 -25.818 1.00 26.60 181 VAL G O 1
ATOM 9613 N N . PRO G 1 204 ? -24.836 -48.747 -23.882 1.00 24.12 182 PRO G N 1
ATOM 9614 C CA . PRO G 1 204 ? -24.301 -47.407 -23.642 1.00 24.86 182 PRO G CA 1
ATOM 9615 C C . PRO G 1 204 ? -22.810 -47.489 -23.375 1.00 27.03 182 PRO G C 1
ATOM 9616 O O . PRO G 1 204 ? -22.331 -48.500 -22.837 1.00 28.33 182 PRO G O 1
ATOM 9620 N N . HIS G 1 205 ? -22.075 -46.441 -23.719 1.00 26.56 183 HIS G N 1
ATOM 9621 C CA . HIS G 1 205 ? -20.641 -46.469 -23.503 1.00 27.98 183 HIS G CA 1
ATOM 9622 C C . HIS G 1 205 ? -20.092 -45.059 -23.541 1.00 30.09 183 HIS G C 1
ATOM 9623 O O . HIS G 1 205 ? -20.732 -44.155 -24.062 1.00 28.25 183 HIS G O 1
ATOM 9630 N N . GLU G 1 206 ? -18.893 -44.883 -23.004 1.00 31.59 184 GLU G N 1
ATOM 9631 C CA . GLU G 1 206 ? -18.224 -43.600 -23.054 1.00 34.20 184 GLU G CA 1
ATOM 9632 C C . GLU G 1 206 ? -16.738 -43.843 -23.200 1.00 34.07 184 GLU G C 1
ATOM 9633 O O . GLU G 1 206 ? -16.254 -44.956 -23.002 1.00 35.39 184 GLU G O 1
ATOM 9639 N N . VAL G 1 207 ? -16.018 -42.794 -23.563 1.00 34.69 185 VAL G N 1
ATOM 9640 C CA . VAL G 1 207 ? -14.569 -42.846 -23.595 1.00 36.31 185 VAL G CA 1
ATOM 9641 C C . VAL G 1 207 ? -14.065 -41.959 -22.485 1.00 38.61 185 VAL G C 1
ATOM 9642 O O . VAL G 1 207 ? -14.436 -40.787 -22.412 1.00 36.39 185 VAL G O 1
ATOM 9646 N N . LEU G 1 208 ? -13.254 -42.533 -21.598 1.00 42.05 186 LEU G N 1
ATOM 9647 C CA . LEU G 1 208 ? -12.657 -41.774 -20.506 1.00 46.01 186 LEU G CA 1
ATOM 9648 C C . LEU G 1 208 ? -11.308 -41.217 -20.966 1.00 48.98 186 LEU G C 1
ATOM 9649 O O . LEU G 1 208 ? -10.587 -41.875 -21.715 1.00 51.77 186 LEU G O 1
ATOM 9654 N N . PRO G 1 209 ? -10.966 -39.995 -20.533 1.00 47.87 187 PRO G N 1
ATOM 9655 C CA . PRO G 1 209 ? -9.711 -39.397 -21.002 1.00 49.79 187 PRO G CA 1
ATOM 9656 C C . PRO G 1 209 ? -8.490 -40.282 -20.800 1.00 54.07 187 PRO G C 1
ATOM 9657 O O . PRO G 1 209 ? -8.514 -41.278 -20.062 1.00 49.69 187 PRO G O 1
ATOM 9661 N N . ALA G 1 210 ? -7.423 -39.914 -21.503 1.00 60.75 188 ALA G N 1
ATOM 9662 C CA . ALA G 1 210 ? -6.146 -40.609 -21.418 1.00 65.52 188 ALA G CA 1
ATOM 9663 C C . ALA G 1 210 ? -5.024 -39.610 -21.162 1.00 69.64 188 ALA G C 1
ATOM 9664 O O . ALA G 1 210 ? -5.257 -38.408 -21.042 1.00 66.91 188 ALA G O 1
ATOM 9666 N N . GLY G 1 211 ? -3.805 -40.129 -21.082 1.00 75.30 189 GLY G N 1
ATOM 9667 C CA . GLY G 1 211 ? -2.602 -39.316 -21.006 1.00 78.87 189 GLY G CA 1
ATOM 9668 C C . GLY G 1 211 ? -1.676 -39.612 -22.177 1.00 75.82 189 GLY G C 1
ATOM 9669 O O . GLY G 1 211 ? -0.545 -39.126 -22.236 1.00 81.76 189 GLY G O 1
ATOM 9670 N N . ARG G 1 212 ? -2.165 -40.422 -23.110 1.00 66.93 190 ARG G N 1
ATOM 9671 C CA . ARG G 1 212 ? -1.392 -40.809 -24.280 1.00 62.13 190 ARG G CA 1
ATOM 9672 C C . ARG G 1 212 ? -2.340 -41.004 -25.468 1.00 58.19 190 ARG G C 1
ATOM 9673 O O . ARG G 1 212 ? -3.434 -41.554 -25.326 1.00 53.64 190 ARG G O 1
ATOM 9681 N N . GLU G 1 213 ? -1.908 -40.522 -26.627 1.00 60.39 191 GLU G N 1
ATOM 9682 C CA . GLU G 1 213 ? -2.670 -40.623 -27.866 1.00 61.11 191 GLU G CA 1
ATOM 9683 C C . GLU G 1 213 ? -3.239 -42.033 -28.072 1.00 61.08 191 GLU G C 1
ATOM 9684 O O . GLU G 1 213 ? -2.490 -43.009 -28.088 1.00 63.29 191 GLU G O 1
ATOM 9690 N N . ARG G 1 214 ? -4.556 -42.141 -28.237 1.00 58.11 192 ARG G N 1
ATOM 9691 C CA . ARG G 1 214 ? -5.191 -43.441 -28.462 1.00 55.60 192 ARG G CA 1
ATOM 9692 C C . ARG G 1 214 ? -5.753 -43.557 -29.893 1.00 52.14 192 ARG G C 1
ATOM 9693 O O . ARG G 1 214 ? -6.418 -42.652 -30.392 1.00 51.70 192 ARG G O 1
ATOM 9701 N N . LEU G 1 215 ? -5.450 -44.683 -30.535 1.00 50.55 193 LEU G N 1
ATOM 9702 C CA . LEU G 1 215 ? -5.820 -44.942 -31.922 1.00 48.71 193 LEU G CA 1
ATOM 9703 C C . LEU G 1 215 ? -6.782 -46.109 -32.008 1.00 47.67 193 LEU G C 1
ATOM 9704 O O . LEU G 1 215 ? -6.586 -47.152 -31.370 1.00 47.32 193 LEU G O 1
ATOM 9709 N N . SER G 1 216 ? -7.794 -45.935 -32.848 1.00 46.44 194 SER G N 1
ATOM 9710 C CA . SER G 1 216 ? -8.818 -46.935 -33.047 1.00 45.15 194 SER G CA 1
ATOM 9711 C C . SER G 1 216 ? -9.454 -46.730 -34.419 1.00 52.56 194 SER G C 1
ATOM 9712 O O . SER G 1 216 ? -9.417 -45.631 -34.974 1.00 45.31 194 SER G O 1
ATOM 9715 N N . LEU G 1 217 ? -10.042 -47.799 -34.948 1.00 50.50 195 LEU G N 1
ATOM 9716 C CA . LEU G 1 217 ? -10.821 -47.740 -36.169 1.00 57.56 195 LEU G CA 1
ATOM 9717 C C . LEU G 1 217 ? -12.272 -47.965 -35.778 1.00 54.18 195 LEU G C 1
ATOM 9718 O O . LEU G 1 217 ? -12.705 -49.102 -35.620 1.00 58.16 195 LEU G O 1
ATOM 9723 N N . THR G 1 218 ? -13.026 -46.886 -35.617 1.00 48.09 196 THR G N 1
ATOM 9724 C CA . THR G 1 218 ? -14.405 -46.995 -35.144 1.00 41.59 196 THR G CA 1
ATOM 9725 C C . THR G 1 218 ? -15.402 -47.061 -36.312 1.00 37.11 196 THR G C 1
ATOM 9726 O O . THR G 1 218 ? -15.464 -46.161 -37.155 1.00 37.93 196 THR G O 1
ATOM 9730 N N . GLY G 1 219 ? -16.161 -48.150 -36.372 1.00 32.88 197 GLY G N 1
ATOM 9731 C CA . GLY G 1 219 ? -17.092 -48.352 -37.463 1.00 31.39 197 GLY G CA 1
ATOM 9732 C C . GLY G 1 219 ? -18.435 -48.911 -37.033 1.00 31.86 197 GLY G C 1
ATOM 9733 O O . GLY G 1 219 ? -18.640 -49.265 -35.858 1.00 29.87 197 GLY G O 1
ATOM 9734 N N . TRP G 1 220 ? -19.346 -48.988 -38.004 1.00 30.03 198 TRP G N 1
ATOM 9735 C CA . TRP G 1 220 ? -20.647 -49.607 -37.806 1.00 29.87 198 TRP G CA 1
ATOM 9736 C C . TRP G 1 220 ? -21.070 -50.472 -38.983 1.00 30.52 198 TRP G C 1
ATOM 9737 O O . TRP G 1 220 ? -20.801 -50.145 -40.140 1.00 30.50 198 TRP G O 1
ATOM 9748 N N . PHE G 1 221 ? -21.743 -51.577 -38.687 1.00 30.31 199 PHE G N 1
ATOM 9749 C CA . PHE G 1 221 ? -22.416 -52.329 -39.726 1.00 31.24 199 PHE G CA 1
ATOM 9750 C C . PHE G 1 221 ? -23.827 -51.757 -39.813 1.00 33.02 199 PHE G C 1
ATOM 9751 O O . PHE G 1 221 ? -24.417 -51.408 -38.792 1.00 32.55 199 PHE G O 1
ATOM 9759 N N . ARG G 1 222 ? -24.363 -51.642 -41.021 1.00 33.71 200 ARG G N 1
ATOM 9760 C CA . ARG G 1 222 ? -25.709 -51.110 -41.201 1.00 33.98 200 ARG G CA 1
ATOM 9761 C C . ARG G 1 222 ? -26.596 -52.164 -41.850 1.00 34.29 200 ARG G C 1
ATOM 9762 O O . ARG G 1 222 ? -26.133 -52.941 -42.678 1.00 34.20 200 ARG G O 1
ATOM 9770 N N . ARG G 1 223 ? -27.861 -52.211 -41.448 1.00 35.48 201 ARG G N 1
ATOM 9771 C CA . ARG G 1 223 ? -28.854 -53.018 -42.143 1.00 37.76 201 ARG G CA 1
ATOM 9772 C C . ARG G 1 223 ? -29.367 -52.144 -43.283 1.00 39.58 201 ARG G C 1
ATOM 9773 O O . ARG G 1 223 ? -29.024 -50.970 -43.339 1.00 37.54 201 ARG G O 1
ATOM 9781 N N . ARG G 1 224 ? -30.169 -52.678 -44.198 1.00 44.72 202 ARG G N 1
ATOM 9782 C CA . ARG G 1 224 ? -30.651 -51.826 -45.296 1.00 48.81 202 ARG G CA 1
ATOM 9783 C C . ARG G 1 224 ? -32.016 -51.219 -44.988 1.00 55.65 202 ARG G C 1
ATOM 9784 O O . ARG G 1 224 ? -32.697 -51.638 -44.055 1.00 51.30 202 ARG G O 1
ATOM 9792 N N . GLY G 1 225 ? -32.380 -50.191 -45.748 1.00 64.92 203 GLY G N 1
ATOM 9793 C CA . GLY G 1 225 ? -33.683 -49.560 -45.623 1.00 73.29 203 GLY G CA 1
ATOM 9794 C C . GLY G 1 225 ? -34.165 -49.033 -46.962 1.00 76.92 203 GLY G C 1
ATOM 9795 O O . GLY G 1 225 ? -35.351 -49.102 -47.289 1.00 79.54 203 GLY G O 1
ATOM 9796 N N . PRO H 1 30 ? 3.805 -35.979 -21.786 1.00 76.92 8 PRO H N 1
ATOM 9797 C CA . PRO H 1 30 ? 3.535 -36.710 -23.031 1.00 76.95 8 PRO H CA 1
ATOM 9798 C C . PRO H 1 30 ? 4.068 -35.964 -24.250 1.00 76.54 8 PRO H C 1
ATOM 9799 O O . PRO H 1 30 ? 5.045 -36.401 -24.868 1.00 75.11 8 PRO H O 1
ATOM 9803 N N . MET H 1 31 ? 3.438 -34.844 -24.588 1.00 76.95 9 MET H N 1
ATOM 9804 C CA . MET H 1 31 ? 3.951 -33.996 -25.648 1.00 75.62 9 MET H CA 1
ATOM 9805 C C . MET H 1 31 ? 5.128 -33.164 -25.131 1.00 70.17 9 MET H C 1
ATOM 9806 O O . MET H 1 31 ? 5.729 -32.409 -25.894 1.00 75.13 9 MET H O 1
ATOM 9811 N N . LEU H 1 32 ? 5.455 -33.310 -23.841 1.00 64.21 10 LEU H N 1
ATOM 9812 C CA . LEU H 1 32 ? 6.673 -32.721 -23.268 1.00 56.56 10 LEU H CA 1
ATOM 9813 C C . LEU H 1 32 ? 7.903 -33.449 -23.785 1.00 56.38 10 LEU H C 1
ATOM 9814 O O . LEU H 1 32 ? 8.928 -32.835 -24.065 1.00 55.94 10 LEU H O 1
ATOM 9819 N N . ALA H 1 33 ? 7.799 -34.766 -23.903 1.00 57.71 11 ALA H N 1
ATOM 9820 C CA . ALA H 1 33 ? 8.870 -35.567 -24.476 1.00 58.62 11 ALA H CA 1
ATOM 9821 C C . ALA H 1 33 ? 8.934 -35.353 -25.987 1.00 58.09 11 ALA H C 1
ATOM 9822 O O . ALA H 1 33 ? 9.990 -35.521 -26.601 1.00 57.93 11 ALA H O 1
ATOM 9824 N N . ALA H 1 34 ? 7.798 -34.988 -26.578 1.00 56.91 12 ALA H N 1
ATOM 9825 C CA . ALA H 1 34 ? 7.737 -34.685 -28.005 1.00 56.70 12 ALA H CA 1
ATOM 9826 C C . ALA H 1 34 ? 8.456 -33.367 -28.269 1.00 56.48 12 ALA H C 1
ATOM 9827 O O . ALA H 1 34 ? 9.061 -33.174 -29.320 1.00 56.28 12 ALA H O 1
ATOM 9829 N N . VAL H 1 35 ? 8.398 -32.461 -27.299 1.00 57.31 13 VAL H N 1
ATOM 9830 C CA . VAL H 1 35 ? 9.075 -31.182 -27.427 1.00 57.27 13 VAL H CA 1
ATOM 9831 C C . VAL H 1 35 ? 10.589 -31.339 -27.311 1.00 57.46 13 VAL H C 1
ATOM 9832 O O . VAL H 1 35 ? 11.328 -30.701 -28.051 1.00 56.65 13 VAL H O 1
ATOM 9836 N N . VAL H 1 36 ? 11.054 -32.208 -26.418 1.00 58.72 14 VAL H N 1
ATOM 9837 C CA . VAL H 1 36 ? 12.491 -32.315 -26.150 1.00 57.63 14 VAL H CA 1
ATOM 9838 C C . VAL H 1 36 ? 13.315 -32.882 -27.314 1.00 57.04 14 VAL H C 1
ATOM 9839 O O . VAL H 1 36 ? 14.194 -32.202 -27.821 1.00 57.16 14 VAL H O 1
ATOM 9843 N N . ASP H 1 37 ? 13.051 -34.119 -27.730 1.00 58.35 15 ASP H N 1
ATOM 9844 C CA . ASP H 1 37 ? 13.822 -34.743 -28.816 1.00 58.43 15 ASP H CA 1
ATOM 9845 C C . ASP H 1 37 ? 13.872 -33.865 -30.072 1.00 57.81 15 ASP H C 1
ATOM 9846 O O . ASP H 1 37 ? 14.888 -33.826 -30.773 1.00 55.30 15 ASP H O 1
ATOM 9848 N N . ASP H 1 38 ? 12.774 -33.167 -30.355 1.00 59.29 16 ASP H N 1
ATOM 9849 C CA . ASP H 1 38 ? 12.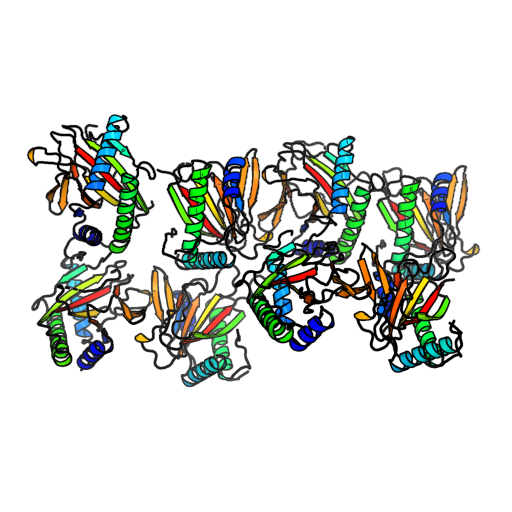748 -32.188 -31.441 1.00 60.20 16 ASP H CA 1
ATOM 9850 C C . ASP H 1 38 ? 13.841 -31.134 -31.250 1.00 58.30 16 ASP H C 1
ATOM 9851 O O . ASP H 1 38 ? 14.578 -30.819 -32.185 1.00 59.25 16 ASP H O 1
ATOM 9856 N N . LEU H 1 39 ? 13.932 -30.582 -30.039 1.00 54.98 17 LEU H N 1
ATOM 9857 C CA . LEU H 1 39 ? 14.949 -29.591 -29.732 1.00 52.64 17 LEU H CA 1
ATOM 9858 C C . LEU H 1 39 ? 16.320 -30.160 -30.023 1.00 52.62 17 LEU H C 1
ATOM 9859 O O . LEU H 1 39 ? 17.191 -29.462 -30.542 1.00 52.21 17 LEU H O 1
ATOM 9864 N N . ALA H 1 40 ? 16.516 -31.425 -29.675 1.00 53.10 18 ALA H N 1
ATOM 9865 C CA . ALA H 1 40 ? 17.823 -32.060 -29.807 1.00 53.16 18 ALA H CA 1
ATOM 9866 C C . ALA H 1 40 ? 18.195 -32.298 -31.269 1.00 56.15 18 ALA H C 1
ATOM 9867 O O . ALA H 1 40 ? 19.370 -32.220 -31.643 1.00 54.70 18 ALA H O 1
ATOM 9869 N N . THR H 1 41 ? 17.192 -32.583 -32.094 1.00 58.06 19 THR H N 1
ATOM 9870 C CA . THR H 1 41 ? 17.433 -32.914 -33.494 1.00 60.02 19 THR H CA 1
ATOM 9871 C C . THR H 1 41 ? 17.386 -31.688 -34.398 1.00 58.53 19 THR H C 1
ATOM 9872 O O . THR H 1 41 ? 18.311 -31.469 -35.180 1.00 60.59 19 THR H O 1
ATOM 9876 N N . HIS H 1 42 ? 16.321 -30.895 -34.314 1.00 56.47 20 HIS H N 1
ATOM 9877 C CA . HIS H 1 42 ? 16.196 -29.735 -35.206 1.00 54.77 20 HIS H CA 1
ATOM 9878 C C . HIS H 1 42 ? 16.139 -28.375 -34.497 1.00 52.31 20 HIS H C 1
ATOM 9879 O O . HIS H 1 42 ? 16.040 -27.342 -35.151 1.00 51.73 20 HIS H O 1
ATOM 9886 N N . GLY H 1 43 ? 16.198 -28.372 -33.167 1.00 53.00 21 GLY H N 1
ATOM 9887 C CA . GLY H 1 43 ? 16.357 -27.136 -32.420 1.00 51.51 21 GLY H CA 1
ATOM 9888 C C . GLY H 1 43 ? 15.085 -26.362 -32.122 1.00 51.44 21 GLY H C 1
ATOM 9889 O O . GLY H 1 43 ? 15.141 -25.321 -31.468 1.00 51.07 21 GLY H O 1
ATOM 9890 N N . TRP H 1 44 ? 13.945 -26.855 -32.591 1.00 51.82 22 TRP H N 1
ATOM 9891 C CA . TRP H 1 44 ? 12.661 -26.233 -32.293 1.00 51.85 22 TRP H CA 1
ATOM 9892 C C . TRP H 1 44 ? 11.542 -27.275 -32.210 1.00 52.47 22 TRP H C 1
ATOM 9893 O O . TRP H 1 44 ? 11.740 -28.438 -32.557 1.00 52.86 22 TRP H O 1
ATOM 9904 N N . SER H 1 45 ? 10.374 -26.845 -31.736 1.00 52.60 23 SER H N 1
ATOM 9905 C CA . SER H 1 45 ? 9.184 -27.689 -31.719 1.00 53.21 23 SER H CA 1
ATOM 9906 C C . SER H 1 45 ? 7.899 -26.860 -31.710 1.00 53.27 23 SER H C 1
ATOM 9907 O O . SER H 1 45 ? 7.894 -25.703 -31.290 1.00 52.86 23 SER H O 1
ATOM 9910 N N . GLN H 1 46 ? 6.809 -27.476 -32.171 1.00 53.81 24 GLN H N 1
ATOM 9911 C CA . GLN H 1 46 ? 5.509 -26.811 -32.275 1.00 53.98 24 GLN H CA 1
ATOM 9912 C C . GLN H 1 46 ? 4.372 -27.722 -31.793 1.00 55.56 24 GLN H C 1
ATOM 9913 O O . GLN H 1 46 ? 4.350 -28.905 -32.135 1.00 55.17 24 GLN H O 1
ATOM 9919 N N . GLN H 1 47 ? 3.425 -27.159 -31.032 1.00 55.23 25 GLN H N 1
ATOM 9920 C CA . GLN H 1 47 ? 2.289 -27.917 -30.481 1.00 55.59 25 GLN H CA 1
ATOM 9921 C C . GLN H 1 47 ? 0.971 -27.139 -30.497 1.00 55.85 25 GLN H C 1
ATOM 9922 O O . GLN H 1 47 ? 0.879 -26.048 -29.924 1.00 55.47 25 GLN H O 1
ATOM 9928 N N . ALA H 1 48 ? -0.056 -27.723 -31.109 1.00 56.44 26 ALA H N 1
ATOM 9929 C CA . ALA H 1 48 ? -1.415 -27.197 -31.003 1.00 56.82 26 ALA H CA 1
ATOM 9930 C C . ALA H 1 48 ? -2.030 -27.664 -29.690 1.00 59.27 26 ALA H C 1
ATOM 9931 O O . ALA H 1 48 ? -1.769 -28.780 -29.235 1.00 57.72 26 ALA H O 1
ATOM 9933 N N . HIS H 1 49 ? -2.846 -26.807 -29.084 1.00 62.52 27 HIS H N 1
ATOM 9934 C CA . HIS H 1 49 ? -3.471 -27.118 -27.801 1.00 67.44 27 HIS H CA 1
ATOM 9935 C C . HIS H 1 49 ? -2.454 -27.794 -26.876 1.00 66.66 27 HIS H C 1
ATOM 9936 O O . HIS H 1 49 ? -2.619 -28.955 -26.499 1.00 69.07 27 HIS H O 1
ATOM 9943 N N . PHE H 1 50 ? -1.401 -27.058 -26.523 1.00 63.05 28 PHE H N 1
ATOM 9944 C CA . PHE H 1 50 ? -0.302 -27.607 -25.732 1.00 60.22 28 PHE H CA 1
ATOM 9945 C C . PHE H 1 50 ? -0.798 -28.271 -24.447 1.00 61.48 28 PHE H C 1
ATOM 9946 O O . PHE H 1 50 ? -0.423 -29.400 -24.106 1.00 60.63 28 PHE H O 1
ATOM 9954 N N . LEU H 1 51 ? -1.630 -27.540 -23.725 1.00 48.19 29 LEU H N 1
ATOM 9955 C CA . LEU H 1 51 ? -2.261 -28.063 -22.539 1.00 48.76 29 LEU H CA 1
ATOM 9956 C C . LEU H 1 51 ? -3.642 -28.584 -22.954 1.00 47.98 29 LEU H C 1
ATOM 9957 O O . LEU H 1 51 ? -4.006 -28.513 -24.130 1.00 45.73 29 LEU H O 1
ATOM 9962 N N . PRO H 1 52 ? -4.411 -29.136 -22.009 1.00 48.08 30 PRO H N 1
ATOM 9963 C CA . PRO H 1 52 ? -5.809 -29.334 -22.397 1.00 48.44 30 PRO H CA 1
ATOM 9964 C C . PRO H 1 52 ? -6.535 -27.997 -22.655 1.00 47.92 30 PRO H C 1
ATOM 9965 O O . PRO H 1 52 ? -6.262 -26.984 -21.989 1.00 46.04 30 PRO H O 1
ATOM 9969 N N . ALA H 1 53 ? -7.455 -28.015 -23.617 1.00 48.44 31 ALA H N 1
ATOM 9970 C CA . ALA H 1 53 ? -8.161 -26.810 -24.057 1.00 49.01 31 ALA H CA 1
ATOM 9971 C C . ALA H 1 53 ? -8.570 -25.916 -22.890 1.00 49.57 31 ALA H C 1
ATOM 9972 O O . ALA H 1 53 ? -8.269 -24.727 -22.890 1.00 46.11 31 ALA H O 1
ATOM 9974 N N . ASP H 1 54 ? -9.250 -26.510 -21.908 1.00 52.95 32 ASP H N 1
ATOM 9975 C CA . ASP H 1 54 ? -9.749 -25.809 -20.716 1.00 55.72 32 ASP H CA 1
ATOM 9976 C C . ASP H 1 54 ? -8.707 -24.900 -20.066 1.00 53.65 32 ASP H C 1
ATOM 9977 O O . ASP H 1 54 ? -8.969 -23.718 -19.812 1.00 53.49 32 ASP H O 1
ATOM 9982 N N . LEU H 1 55 ? -7.544 -25.469 -19.759 1.00 52.28 33 LEU H N 1
ATOM 9983 C CA . LEU H 1 55 ? -6.473 -24.707 -19.122 1.00 50.91 33 LEU H CA 1
ATOM 9984 C C . LEU H 1 55 ? -6.045 -23.567 -20.035 1.00 47.76 33 LEU H C 1
ATOM 9985 O O . LEU H 1 55 ? -5.858 -22.441 -19.585 1.00 47.34 33 LEU H O 1
ATOM 9990 N N . VAL H 1 56 ? -5.916 -23.871 -21.324 1.00 46.81 34 VAL H N 1
ATOM 9991 C CA . VAL H 1 56 ? -5.529 -22.882 -22.322 1.00 45.41 34 VAL H CA 1
ATOM 9992 C C . VAL H 1 56 ? -6.533 -21.721 -22.352 1.00 45.88 34 VAL H C 1
ATOM 9993 O O . VAL H 1 56 ? -6.151 -20.550 -22.405 1.00 44.14 34 VAL H O 1
ATOM 9997 N N . ARG H 1 57 ? -7.817 -22.073 -22.337 1.00 46.86 35 ARG H N 1
ATOM 9998 C CA . ARG H 1 57 ? -8.901 -21.098 -22.291 1.00 49.00 35 ARG H CA 1
ATOM 9999 C C . ARG H 1 57 ? -8.819 -20.303 -20.989 1.00 50.33 35 ARG H C 1
ATOM 10000 O O . ARG H 1 57 ? -9.127 -19.106 -20.943 1.00 49.68 35 ARG H O 1
ATOM 10004 N N . ALA H 1 58 ? -8.415 -20.978 -19.919 1.00 49.86 36 ALA H N 1
ATOM 10005 C CA . ALA H 1 58 ? -8.194 -20.284 -18.660 1.00 50.18 36 ALA H CA 1
ATOM 10006 C C . ALA H 1 58 ? -7.013 -19.304 -18.783 1.00 47.97 36 ALA H C 1
ATOM 10007 O O . ALA H 1 58 ? -7.020 -18.247 -18.143 1.00 48.06 36 ALA H O 1
ATOM 10009 N N . LEU H 1 59 ? -6.021 -19.637 -19.608 1.00 44.43 37 LEU H N 1
ATOM 10010 C CA . LEU H 1 59 ? -4.811 -18.801 -19.713 1.00 44.49 37 LEU H CA 1
ATOM 10011 C C . LEU H 1 59 ? -5.105 -17.608 -20.609 1.00 44.33 37 LEU H C 1
ATOM 10012 O O . LEU H 1 59 ? -4.737 -16.462 -20.300 1.00 43.90 37 LEU H O 1
ATOM 10017 N N . ALA H 1 60 ? -5.759 -17.914 -21.733 1.00 43.87 38 ALA H N 1
ATOM 10018 C CA . ALA H 1 60 ? -6.314 -16.913 -22.621 1.00 43.81 38 ALA H CA 1
ATOM 10019 C C . ALA H 1 60 ? -7.015 -15.828 -21.809 1.00 46.37 38 ALA H C 1
ATOM 10020 O O . ALA H 1 60 ? -6.597 -14.668 -21.831 1.00 43.86 38 ALA H O 1
ATOM 10022 N N . ALA H 1 61 ? -8.082 -16.239 -21.111 1.00 48.22 39 ALA H N 1
ATOM 10023 C CA . ALA H 1 61 ? -8.940 -15.366 -20.321 1.00 52.11 39 ALA H CA 1
ATOM 10024 C C . ALA H 1 61 ? -8.171 -14.580 -19.266 1.00 50.15 39 ALA H C 1
ATOM 10025 O O . ALA H 1 61 ? -8.477 -13.416 -18.998 1.00 52.57 39 ALA H O 1
ATOM 10027 N N . GLU H 1 62 ? -7.206 -15.236 -18.642 1.00 45.25 40 GLU H N 1
ATOM 10028 C CA . GLU H 1 62 ? -6.343 -14.564 -17.689 1.00 44.66 40 GLU H CA 1
ATOM 10029 C C . GLU H 1 62 ? -5.553 -13.457 -18.381 1.00 46.64 40 GLU H C 1
ATOM 10030 O O . GLU H 1 62 ? -5.357 -12.390 -17.795 1.00 44.49 40 GLU H O 1
ATOM 10032 N N . CYS H 1 63 ? -5.111 -13.701 -19.624 1.00 47.77 41 CYS H N 1
ATOM 10033 C CA . CYS H 1 63 ? -4.378 -12.678 -20.362 1.00 49.71 41 CYS H CA 1
ATOM 10034 C C . CYS H 1 63 ? -5.233 -11.448 -20.621 1.00 50.77 41 CYS H C 1
ATOM 10035 O O . CYS H 1 63 ? -4.777 -10.315 -20.413 1.00 49.80 41 CYS H O 1
ATOM 10038 N N . ARG H 1 64 ? -6.457 -11.683 -21.104 1.00 51.64 42 ARG H N 1
ATOM 10039 C CA . ARG H 1 64 ? -7.431 -10.616 -21.331 1.00 52.74 42 ARG H CA 1
ATOM 10040 C C . ARG H 1 64 ? -7.794 -9.880 -20.036 1.00 49.80 42 ARG H C 1
ATOM 10041 O O . ARG H 1 64 ? -7.939 -8.661 -20.023 1.00 51.02 42 ARG H O 1
ATOM 10049 N N . ARG H 1 65 ? -7.941 -10.615 -18.948 1.00 47.19 43 ARG H N 1
ATOM 10050 C CA . ARG H 1 65 ? -8.236 -9.979 -17.666 1.00 49.18 43 ARG H CA 1
ATOM 10051 C C . ARG H 1 65 ? -7.143 -8.965 -17.327 1.00 51.46 43 ARG H C 1
ATOM 10052 O O . ARG H 1 65 ? -7.436 -7.851 -16.891 1.00 48.02 43 ARG H O 1
ATOM 10060 N N . ARG H 1 66 ? -5.887 -9.341 -17.555 1.00 55.41 44 ARG H N 1
ATOM 10061 C CA . ARG H 1 66 ? -4.781 -8.451 -17.229 1.00 60.07 44 ARG H CA 1
ATOM 10062 C C . ARG H 1 66 ? -4.882 -7.205 -18.106 1.00 58.55 44 ARG H C 1
ATOM 10063 O O . ARG H 1 66 ? -4.766 -6.073 -17.628 1.00 57.31 44 ARG H O 1
ATOM 10071 N N . ASP H 1 67 ? -5.104 -7.431 -19.396 1.00 69.08 45 ASP H N 1
ATOM 10072 C CA . ASP H 1 67 ? -5.234 -6.347 -20.358 1.00 67.08 45 ASP H CA 1
ATOM 10073 C C . ASP H 1 67 ? -6.320 -5.359 -19.936 1.00 66.56 45 ASP H C 1
ATOM 10074 O O . ASP H 1 67 ? -6.183 -4.154 -20.130 1.00 67.05 45 ASP H O 1
ATOM 10079 N N . ALA H 1 68 ? -7.392 -5.878 -19.346 1.00 66.89 46 ALA H N 1
ATOM 10080 C CA . ALA H 1 68 ? -8.532 -5.053 -18.939 1.00 67.17 46 ALA H CA 1
ATOM 10081 C C . ALA H 1 68 ? -8.231 -4.113 -17.760 1.00 70.57 46 ALA H C 1
ATOM 10082 O O . ALA H 1 68 ? -9.029 -3.223 -17.450 1.00 66.29 46 ALA H O 1
ATOM 10084 N N . GLU H 1 69 ? -7.097 -4.315 -17.093 1.00 75.45 47 GLU H N 1
ATOM 10085 C CA . GLU H 1 69 ? -6.710 -3.441 -15.984 1.00 79.95 47 GLU H CA 1
ATOM 10086 C C . GLU H 1 69 ? -5.696 -2.384 -16.424 1.00 73.88 47 GLU H C 1
ATOM 10087 O O . GLU H 1 69 ? -5.705 -1.253 -15.926 1.00 82.33 47 GLU H O 1
ATOM 10093 N N . GLY H 1 70 ? -4.831 -2.762 -17.362 1.00 64.35 48 GLY H N 1
ATOM 10094 C CA . GLY H 1 70 ? -3.686 -1.948 -17.726 1.00 56.10 48 GLY H CA 1
ATOM 10095 C C . GLY H 1 70 ? -2.417 -2.557 -17.164 1.00 64.41 48 GLY H C 1
ATOM 10096 O O . GLY H 1 70 ? -1.462 -1.853 -16.839 1.00 56.21 48 GLY H O 1
ATOM 10097 N N . GLU H 1 71 ? -2.419 -3.880 -17.038 1.00 73.24 49 GLU H N 1
ATOM 10098 C CA . GLU H 1 71 ? -1.244 -4.617 -16.581 1.00 83.28 49 GLU H CA 1
ATOM 10099 C C . GLU H 1 71 ? -0.169 -4.616 -17.666 1.00 78.58 49 GLU H C 1
ATOM 10100 O O . GLU H 1 71 ? 0.999 -4.323 -17.406 1.00 86.33 49 GLU H O 1
ATOM 10102 N N . LEU H 1 72 ? -0.580 -4.958 -18.883 1.00 67.94 50 LEU H N 1
ATOM 10103 C CA . LEU H 1 72 ? 0.297 -4.928 -20.048 1.00 58.44 50 LEU H CA 1
ATOM 10104 C C . LEU H 1 72 ? 0.925 -3.551 -20.220 1.00 57.28 50 LEU H C 1
ATOM 10105 O O . LEU H 1 72 ? 0.231 -2.540 -20.208 1.00 57.82 50 LEU H O 1
ATOM 10110 N N . ASN H 1 73 ? 2.241 -3.518 -20.386 1.00 57.93 51 ASN H N 1
ATOM 10111 C CA . ASN H 1 73 ? 2.966 -2.269 -20.592 1.00 58.53 51 ASN H CA 1
ATOM 10112 C C . ASN H 1 73 ? 3.937 -2.407 -21.757 1.00 59.31 51 ASN H C 1
ATOM 10113 O O . ASN H 1 73 ? 4.266 -3.521 -22.164 1.00 59.38 51 ASN H O 1
ATOM 10115 N N . PRO H 1 74 ? 4.408 -1.274 -22.297 1.00 58.64 52 PRO H N 1
ATOM 10116 C CA . PRO H 1 74 ? 5.329 -1.326 -23.440 1.00 59.29 52 PRO H CA 1
ATOM 10117 C C . PRO H 1 74 ? 6.652 -1.996 -23.079 1.00 62.70 52 PRO H C 1
ATOM 10118 O O . PRO H 1 74 ? 7.117 -1.855 -21.952 1.00 61.96 52 PRO H O 1
ATOM 10122 N N . ALA H 1 75 ? 7.239 -2.724 -24.023 1.00 66.64 53 ALA H N 1
ATOM 10123 C CA . ALA H 1 75 ? 8.521 -3.391 -23.806 1.00 70.18 53 ALA H CA 1
ATOM 10124 C C . ALA H 1 75 ? 8.899 -4.173 -25.043 1.00 70.54 53 ALA H C 1
ATOM 10125 O O . ALA H 1 75 ? 8.387 -5.269 -25.256 1.00 70.57 53 ALA H O 1
ATOM 10127 N N . VAL H 1 85 ? 13.468 1.557 -25.070 1.00 52.63 63 VAL H N 1
ATOM 10128 C CA . VAL H 1 85 ? 12.273 1.482 -25.906 1.00 54.84 63 VAL H CA 1
ATOM 10129 C C . VAL H 1 85 ? 12.606 1.790 -27.371 1.00 54.10 63 VAL H C 1
ATOM 10130 O O . VAL H 1 85 ? 13.194 2.833 -27.669 1.00 55.36 63 VAL H O 1
ATOM 10132 N N . ARG H 1 86 ? 12.234 0.886 -28.281 1.00 52.84 64 ARG H N 1
ATOM 10133 C CA . ARG H 1 86 ? 12.570 1.041 -29.698 1.00 51.84 64 ARG H CA 1
ATOM 10134 C C . ARG H 1 86 ? 11.445 0.591 -30.640 1.00 54.23 64 ARG H C 1
ATOM 10135 O O . ARG H 1 86 ? 11.327 -0.595 -30.963 1.00 52.96 64 ARG H O 1
ATOM 10137 N N . GLU H 1 87 ? 10.650 1.553 -31.109 1.00 56.38 65 GLU H N 1
ATOM 10138 C CA . GLU H 1 87 ? 9.483 1.267 -31.939 1.00 58.97 65 GLU H CA 1
ATOM 10139 C C . GLU H 1 87 ? 9.822 0.743 -33.342 1.00 58.11 65 GLU H C 1
ATOM 10140 O O . GLU H 1 87 ? 8.942 0.265 -34.059 1.00 59.35 65 GLU H O 1
ATOM 10142 N N . THR H 1 88 ? 11.085 0.837 -33.742 1.00 57.32 66 THR H N 1
ATOM 10143 C CA . THR H 1 88 ? 11.498 0.320 -35.042 1.00 56.40 66 THR H CA 1
ATOM 10144 C C . THR H 1 88 ? 11.795 -1.183 -34.990 1.00 53.41 66 THR H C 1
ATOM 10145 O O . THR H 1 88 ? 12.102 -1.790 -36.018 1.00 56.48 66 THR H O 1
ATOM 10149 N N . ILE H 1 89 ? 11.682 -1.780 -33.800 1.00 48.24 67 ILE H N 1
ATOM 10150 C CA . ILE H 1 89 ? 11.995 -3.203 -33.593 1.00 42.57 67 ILE H CA 1
ATOM 10151 C C . ILE H 1 89 ? 10.785 -4.007 -33.122 1.00 40.12 67 ILE H C 1
ATOM 10152 O O . ILE H 1 89 ? 10.464 -5.052 -33.672 1.00 40.45 67 ILE H O 1
ATOM 10157 N N . ARG H 1 90 ? 10.121 -3.527 -32.084 1.00 39.27 68 ARG H N 1
ATOM 10158 C CA . ARG H 1 90 ? 8.982 -4.236 -31.531 1.00 39.98 68 ARG H CA 1
ATOM 10159 C C . ARG H 1 90 ? 7.961 -3.220 -31.093 1.00 42.73 68 ARG H C 1
ATOM 10160 O O . ARG H 1 90 ? 8.311 -2.083 -30.777 1.00 45.06 68 ARG H O 1
ATOM 10168 N N . GLY H 1 91 ? 6.701 -3.630 -31.076 1.00 43.28 69 GLY H N 1
ATOM 10169 C CA . GLY H 1 91 ? 5.626 -2.757 -30.648 1.00 45.98 69 GLY H CA 1
ATOM 10170 C C . GLY H 1 91 ? 4.630 -3.462 -29.750 1.00 48.36 69 GLY H C 1
ATOM 10171 O O . GLY H 1 91 ? 3.476 -3.056 -29.656 1.00 51.45 69 GLY H O 1
ATOM 10172 N N . ASP H 1 92 ? 5.075 -4.516 -29.073 1.00 47.62 70 ASP H N 1
ATOM 10173 C CA . ASP H 1 92 ? 4.177 -5.296 -28.227 1.00 47.55 70 ASP H CA 1
ATOM 10174 C C . ASP H 1 92 ? 4.091 -4.736 -26.792 1.00 46.83 70 ASP H C 1
ATOM 10175 O O . ASP H 1 92 ? 4.962 -3.979 -26.365 1.00 44.24 70 ASP H O 1
ATOM 10180 N N . GLN H 1 93 ? 3.011 -5.098 -26.095 1.00 48.70 71 GLN H N 1
ATOM 10181 C CA . GLN H 1 93 ? 2.739 -4.689 -24.710 1.00 50.80 71 GLN H CA 1
ATOM 10182 C C . GLN H 1 93 ? 2.792 -5.904 -23.799 1.00 50.40 71 GLN H C 1
ATOM 10183 O O . GLN H 1 93 ? 2.149 -6.908 -24.090 1.00 52.61 71 GLN H O 1
ATOM 10189 N N . ILE H 1 94 ? 3.521 -5.825 -22.687 1.00 49.70 72 ILE H N 1
ATOM 10190 C CA . ILE H 1 94 ? 3.784 -7.028 -21.899 1.00 48.08 72 ILE H CA 1
ATOM 10191 C C . ILE H 1 94 ? 3.621 -6.871 -20.387 1.00 46.98 72 ILE H C 1
ATOM 10192 O O . ILE H 1 94 ? 3.570 -5.766 -19.858 1.00 46.05 72 ILE H O 1
ATOM 10197 N N . GLN H 1 95 ? 3.518 -8.005 -19.707 1.00 46.32 73 GLN H N 1
ATOM 10198 C CA . GLN H 1 95 ? 3.638 -8.042 -18.259 1.00 45.86 73 GLN H CA 1
ATOM 10199 C C . GLN H 1 95 ? 4.205 -9.375 -17.820 1.00 42.07 73 GLN H C 1
ATOM 10200 O O . GLN H 1 95 ? 3.620 -10.431 -18.063 1.00 42.31 73 GLN H O 1
ATOM 10206 N N . TRP H 1 96 ? 5.366 -9.316 -17.187 1.00 40.12 74 TRP H N 1
ATOM 10207 C CA . TRP H 1 96 ? 5.952 -10.485 -16.573 1.00 39.10 74 TRP H CA 1
ATOM 10208 C C . TRP H 1 96 ? 4.955 -11.048 -15.591 1.00 41.33 74 TRP H C 1
ATOM 10209 O O . TRP H 1 96 ? 4.238 -10.294 -14.936 1.00 43.70 74 TRP H O 1
ATOM 10220 N N . ILE H 1 97 ? 4.887 -12.369 -15.495 1.00 40.65 75 ILE H N 1
ATOM 10221 C CA . ILE H 1 97 ? 3.975 -12.976 -14.546 1.00 44.01 75 ILE H CA 1
ATOM 10222 C C . ILE H 1 97 ? 4.750 -13.590 -13.366 1.00 44.61 75 ILE H C 1
ATOM 10223 O O . ILE H 1 97 ? 5.898 -14.028 -13.509 1.00 42.52 75 ILE H O 1
ATOM 10228 N N . ASP H 1 98 ? 4.128 -13.564 -12.193 1.00 44.23 76 ASP H N 1
ATOM 10229 C CA . ASP H 1 98 ? 4.733 -14.098 -10.977 1.00 44.22 76 ASP H CA 1
ATOM 10230 C C . ASP H 1 98 ? 3.728 -15.003 -10.304 1.00 43.96 76 ASP H C 1
ATOM 10231 O O . ASP H 1 98 ? 2.534 -14.854 -10.516 1.00 46.82 76 ASP H O 1
ATOM 10236 N N . PRO H 1 99 ? 4.198 -15.966 -9.505 1.00 42.47 77 PRO H N 1
ATOM 10237 C CA . PRO H 1 99 ? 3.183 -16.747 -8.792 1.00 43.70 77 PRO H CA 1
ATOM 10238 C C . PRO H 1 99 ? 2.317 -15.840 -7.924 1.00 46.54 77 PRO H C 1
ATOM 10239 O O . PRO H 1 99 ? 2.818 -14.850 -7.395 1.00 43.73 77 PRO H O 1
ATOM 10243 N N . GLY H 1 100 ? 1.030 -16.156 -7.831 1.00 51.04 78 GLY H N 1
ATOM 10244 C CA . GLY H 1 100 ? 0.111 -15.407 -6.994 1.00 55.36 78 GLY H CA 1
ATOM 10245 C C . GLY H 1 100 ? -0.645 -14.278 -7.677 1.00 56.60 78 GLY H C 1
ATOM 10246 O O . GLY H 1 100 ? -1.590 -13.744 -7.097 1.00 59.87 78 GLY H O 1
ATOM 10247 N N . GLN H 1 101 ? -0.249 -13.896 -8.889 1.00 52.97 79 GLN H N 1
ATOM 10248 C CA . GLN H 1 101 ? -0.941 -12.818 -9.586 1.00 52.32 79 GLN H CA 1
ATOM 10249 C C . GLN H 1 101 ? -2.323 -13.292 -10.036 1.00 54.60 79 GLN H C 1
ATOM 10250 O O . GLN H 1 101 ? -3.316 -12.576 -9.865 1.00 56.94 79 GLN H O 1
ATOM 10256 N N . ALA H 1 102 ? -2.375 -14.501 -10.600 1.00 53.89 80 ALA H N 1
ATOM 10257 C CA . ALA H 1 102 ? -3.616 -15.109 -11.081 1.00 55.05 80 ALA H CA 1
ATOM 10258 C C . ALA H 1 102 ? -3.550 -16.639 -10.996 1.00 54.56 80 ALA H C 1
ATOM 10259 O O . ALA H 1 102 ? -2.474 -17.217 -10.938 1.00 53.03 80 ALA H O 1
ATOM 10261 N N . GLU H 1 103 ? -4.702 -17.300 -11.001 1.00 56.86 81 GLU H N 1
ATOM 10262 C CA . GLU H 1 103 ? -4.734 -18.756 -10.892 1.00 57.38 81 GLU H CA 1
ATOM 10263 C C . GLU H 1 103 ? -4.401 -19.404 -12.233 1.00 59.82 81 GLU H C 1
ATOM 10264 O O . GLU H 1 103 ? -3.816 -20.491 -12.293 1.00 59.74 81 GLU H O 1
ATOM 10266 N N . ALA H 1 104 ? -4.782 -18.730 -13.312 1.00 59.13 82 ALA H N 1
ATOM 10267 C CA . ALA H 1 104 ? -4.488 -19.214 -14.653 1.00 59.25 82 ALA H CA 1
ATOM 10268 C C . ALA H 1 104 ? -2.983 -19.189 -14.891 1.00 57.62 82 ALA H C 1
ATOM 10269 O O . ALA H 1 104 ? -2.377 -20.214 -15.206 1.00 56.28 82 ALA H O 1
ATOM 10271 N N . CYS H 1 105 ? -2.389 -18.009 -14.728 1.00 56.96 83 CYS H N 1
ATOM 10272 C CA . CYS H 1 105 ? -0.954 -17.830 -14.903 1.00 54.59 83 CYS H CA 1
ATOM 10273 C C . CYS H 1 105 ? -0.175 -18.796 -14.018 1.00 53.55 83 CYS H C 1
ATOM 10274 O O . CYS H 1 105 ? 0.803 -19.388 -14.454 1.00 53.56 83 CYS H O 1
ATOM 10277 N N . ASP H 1 106 ? -0.608 -18.954 -12.773 1.00 53.74 84 ASP H N 1
ATOM 10278 C CA . ASP H 1 106 ? 0.000 -19.934 -11.875 1.00 51.75 84 ASP H CA 1
ATOM 10279 C C . ASP H 1 106 ? 0.029 -21.317 -12.531 1.00 50.44 84 ASP H C 1
ATOM 10280 O O . ASP H 1 106 ? 0.983 -22.074 -12.371 1.00 47.78 84 ASP H O 1
ATOM 10285 N N . GLN H 1 107 ? -1.019 -21.637 -13.280 1.00 53.79 85 GLN H N 1
ATOM 10286 C CA . GLN H 1 107 ? -1.138 -22.942 -13.937 1.00 54.41 85 GLN H CA 1
ATOM 10287 C C . GLN H 1 107 ? -0.099 -23.141 -15.059 1.00 51.64 85 GLN H C 1
ATOM 10288 O O . GLN H 1 107 ? 0.517 -24.203 -15.186 1.00 49.30 85 GLN H O 1
ATOM 10291 N N . TYR H 1 108 ? 0.094 -22.115 -15.874 1.00 52.43 86 TYR H N 1
ATOM 10292 C CA . TYR H 1 108 ? 1.115 -22.164 -16.917 1.00 51.51 86 TYR H CA 1
ATOM 10293 C C . TYR H 1 108 ? 2.480 -22.531 -16.313 1.00 50.07 86 TYR H C 1
ATOM 10294 O O . TYR H 1 108 ? 3.153 -23.451 -16.785 1.00 51.55 86 TYR H O 1
ATOM 10303 N N . LEU H 1 109 ? 2.875 -21.833 -15.248 1.00 46.91 87 LEU H N 1
ATOM 10304 C CA . LEU H 1 109 ? 4.215 -22.013 -14.682 1.00 43.49 87 LEU H CA 1
ATOM 10305 C C . LEU H 1 109 ? 4.503 -23.454 -14.260 1.00 43.61 87 LEU H C 1
ATOM 10306 O O . LEU H 1 109 ? 5.621 -23.943 -14.418 1.00 42.37 87 LEU H O 1
ATOM 10311 N N . ALA H 1 110 ? 3.492 -24.144 -13.744 1.00 45.78 88 ALA H N 1
ATOM 10312 C CA . ALA H 1 110 ? 3.675 -25.510 -13.265 1.00 45.71 88 ALA H CA 1
ATOM 10313 C C . ALA H 1 110 ? 4.017 -26.478 -14.414 1.00 46.34 88 ALA H C 1
ATOM 10314 O O . ALA H 1 110 ? 4.994 -27.223 -14.345 1.00 44.67 88 ALA H O 1
ATOM 10316 N N . ALA H 1 111 ? 3.225 -26.478 -15.475 1.00 49.42 89 ALA H N 1
ATOM 10317 C CA . ALA H 1 111 ? 3.528 -27.357 -16.603 1.00 50.51 89 ALA H CA 1
ATOM 10318 C C . ALA H 1 111 ? 4.895 -27.001 -17.189 1.00 48.15 89 ALA H C 1
ATOM 10319 O O . ALA H 1 111 ? 5.698 -27.870 -17.548 1.00 45.24 89 ALA H O 1
ATOM 10321 N N . MET H 1 112 ? 5.173 -25.710 -17.262 1.00 47.40 90 MET H N 1
ATOM 10322 C CA . MET H 1 112 ? 6.408 -25.276 -17.873 1.00 47.25 90 MET H CA 1
ATOM 10323 C C . MET H 1 112 ? 7.614 -25.721 -17.061 1.00 45.09 90 MET H C 1
ATOM 10324 O O . MET H 1 112 ? 8.697 -25.904 -17.602 1.00 43.88 90 MET H O 1
ATOM 10329 N N . ASP H 1 113 ? 7.421 -25.928 -15.764 1.00 45.94 91 ASP H N 1
ATOM 10330 C CA . ASP H 1 113 ? 8.487 -26.440 -14.924 1.00 44.20 91 ASP H CA 1
ATOM 10331 C C . ASP H 1 113 ? 8.841 -27.898 -15.241 1.00 42.24 91 ASP H C 1
ATOM 10332 O O . ASP H 1 113 ? 10.011 -28.262 -15.217 1.00 41.76 91 ASP H O 1
ATOM 10337 N N . GLN H 1 114 ? 7.843 -28.738 -15.520 1.00 42.85 92 GLN H N 1
ATOM 10338 C CA . GLN H 1 114 ? 8.118 -30.130 -15.891 1.00 42.37 92 GLN H CA 1
ATOM 10339 C C . GLN H 1 114 ? 8.844 -30.177 -17.234 1.00 41.43 92 GLN H C 1
ATOM 10340 O O . GLN H 1 114 ? 9.740 -30.994 -17.439 1.00 40.82 92 GLN H O 1
ATOM 10342 N N . LEU H 1 115 ? 8.470 -29.290 -18.147 1.00 41.54 93 LEU H N 1
ATOM 10343 C CA . LEU H 1 115 ? 9.212 -29.156 -19.401 1.00 40.76 93 LEU H CA 1
ATOM 10344 C C . LEU H 1 115 ? 10.693 -28.914 -19.099 1.00 41.61 93 LEU H C 1
ATOM 10345 O O . LEU H 1 115 ? 11.559 -29.579 -19.658 1.00 38.30 93 LEU H O 1
ATOM 10350 N N . ARG H 1 116 ? 10.982 -27.986 -18.183 1.00 42.58 94 ARG H N 1
ATOM 10351 C CA . ARG H 1 116 ? 12.371 -27.701 -17.811 1.00 41.66 94 ARG H CA 1
ATOM 10352 C C . ARG H 1 116 ? 13.129 -28.946 -17.381 1.00 38.70 94 ARG H C 1
ATOM 10353 O O . ARG H 1 116 ? 14.256 -29.163 -17.806 1.00 38.75 94 ARG H O 1
ATOM 10361 N N . LEU H 1 117 ? 12.525 -29.746 -16.513 1.00 37.40 95 LEU H N 1
ATOM 10362 C CA . LEU H 1 117 ? 13.175 -30.958 -16.035 1.00 37.16 95 LEU H CA 1
ATOM 10363 C C . LEU H 1 117 ? 13.379 -31.957 -17.182 1.00 38.99 95 LEU H C 1
ATOM 10364 O O . LEU H 1 117 ? 14.450 -32.545 -17.320 1.00 38.89 95 LEU H O 1
ATOM 10369 N N . ALA H 1 118 ? 12.359 -32.130 -18.009 1.00 40.10 96 ALA H N 1
ATOM 10370 C CA . ALA H 1 118 ? 12.469 -32.998 -19.185 1.00 43.44 96 ALA H CA 1
ATOM 10371 C C . ALA H 1 118 ? 13.701 -32.655 -20.031 1.00 44.48 96 ALA H C 1
ATOM 10372 O O . ALA H 1 118 ? 14.480 -33.539 -20.410 1.00 44.50 96 ALA H O 1
ATOM 10374 N N . ILE H 1 119 ? 13.862 -31.368 -20.330 1.00 43.85 97 ILE H N 1
ATOM 10375 C CA . ILE H 1 119 ? 14.973 -30.890 -21.139 1.00 43.63 97 ILE H CA 1
ATOM 10376 C C . ILE H 1 119 ? 16.309 -31.164 -20.459 1.00 46.73 97 ILE H C 1
ATOM 10377 O O . ILE H 1 119 ? 17.289 -31.490 -21.119 1.00 44.27 97 ILE H O 1
ATOM 10382 N N . ASN H 1 120 ? 16.362 -31.007 -19.141 1.00 49.91 98 ASN H N 1
ATOM 10383 C CA . ASN H 1 120 ? 17.565 -31.358 -18.397 1.00 51.85 98 ASN H CA 1
ATOM 10384 C C . ASN H 1 120 ? 17.797 -32.859 -18.467 1.00 50.84 98 ASN H C 1
ATOM 10385 O O . ASN H 1 120 ? 18.931 -33.317 -18.583 1.00 52.27 98 ASN H O 1
ATOM 10390 N N . GLN H 1 121 ? 16.709 -33.618 -18.396 1.00 50.00 99 GLN H N 1
ATOM 10391 C CA . GLN H 1 121 ? 16.773 -35.069 -18.523 1.00 48.93 99 GLN H CA 1
ATOM 10392 C C . GLN H 1 121 ? 17.320 -35.481 -19.897 1.00 51.63 99 GLN H C 1
ATOM 10393 O O . GLN H 1 121 ? 18.052 -36.458 -20.002 1.00 48.54 99 GLN H O 1
ATOM 10395 N N . GLY H 1 122 ? 16.992 -34.719 -20.939 1.00 56.08 100 GLY H N 1
ATOM 10396 C CA . GLY H 1 122 ? 17.383 -35.076 -22.295 1.00 59.03 100 GLY H CA 1
ATOM 10397 C C . GLY H 1 122 ? 18.541 -34.283 -22.881 1.00 54.21 100 GLY H C 1
ATOM 10398 O O . GLY H 1 122 ? 19.440 -34.846 -23.516 1.00 57.46 100 GLY H O 1
ATOM 10399 N N . LEU H 1 123 ? 18.508 -32.969 -22.691 1.00 48.02 101 LEU H N 1
ATOM 10400 C CA . LEU H 1 123 ? 19.482 -32.083 -23.311 1.00 41.31 101 LEU H CA 1
ATOM 10401 C C . LEU H 1 123 ? 20.665 -31.746 -22.412 1.00 40.68 101 LEU H C 1
ATOM 10402 O O . LEU H 1 123 ? 21.706 -31.317 -22.899 1.00 37.90 101 LEU H O 1
ATOM 10404 N N . PHE H 1 124 ? 20.506 -31.926 -21.104 1.00 42.49 102 PHE H N 1
ATOM 10405 C CA . PHE H 1 124 ? 21.588 -31.652 -20.153 1.00 43.71 102 PHE H CA 1
ATOM 10406 C C . PHE H 1 124 ? 22.016 -30.182 -20.186 1.00 41.79 102 PHE H C 1
ATOM 10407 O O . PHE H 1 124 ? 23.204 -29.870 -20.104 1.00 40.02 102 PHE H O 1
ATOM 10415 N N . LEU H 1 125 ? 21.046 -29.280 -20.302 1.00 42.76 103 LEU H N 1
ATOM 10416 C CA . LEU H 1 125 ? 21.332 -27.852 -20.500 1.00 41.82 103 LEU H CA 1
ATOM 10417 C C . LEU H 1 125 ? 21.525 -27.057 -19.203 1.00 42.34 103 LEU H C 1
ATOM 10418 O O . LEU H 1 125 ? 21.860 -25.870 -19.238 1.00 39.91 103 LEU H O 1
ATOM 10423 N N . GLY H 1 126 ? 21.298 -27.711 -18.069 1.00 43.38 104 GLY H N 1
ATOM 10424 C CA . GLY H 1 126 ? 21.494 -27.097 -16.765 1.00 42.84 104 GLY H CA 1
ATOM 10425 C C . GLY H 1 126 ? 20.508 -25.984 -16.450 1.00 39.47 104 GLY H C 1
ATOM 10426 O O . GLY H 1 126 ? 20.817 -25.077 -15.681 1.00 39.57 104 GLY H O 1
ATOM 10427 N N . LEU H 1 127 ? 19.312 -26.071 -17.027 1.00 36.85 105 LEU H N 1
ATOM 10428 C CA . LEU H 1 127 ? 18.294 -25.045 -16.855 1.00 34.54 105 LEU H CA 1
ATOM 10429 C C . LEU H 1 127 ? 17.869 -24.957 -15.395 1.00 35.33 105 LEU H C 1
ATOM 10430 O O . LEU H 1 127 ? 17.418 -25.937 -14.829 1.00 36.81 105 LEU H O 1
ATOM 10435 N N . GLU H 1 128 ? 17.988 -23.779 -14.799 1.00 34.02 106 GLU H N 1
ATOM 10436 C CA . GLU H 1 128 ? 17.615 -23.615 -13.403 1.00 37.25 106 GLU H CA 1
ATOM 10437 C C . GLU H 1 128 ? 16.195 -23.086 -13.213 1.00 37.79 106 GLU H C 1
ATOM 10438 O O . GLU H 1 128 ? 15.573 -23.386 -12.204 1.00 39.58 106 GLU H O 1
ATOM 10444 N N . ASP H 1 129 ? 15.678 -22.307 -14.165 1.00 36.39 107 ASP H N 1
ATOM 10445 C CA . ASP H 1 129 ? 14.330 -21.756 -14.007 1.00 35.83 107 ASP H CA 1
ATOM 10446 C C . ASP H 1 129 ? 13.690 -21.286 -15.314 1.00 33.92 107 ASP H C 1
ATOM 10447 O O . ASP H 1 129 ? 14.245 -21.483 -16.395 1.00 33.05 107 ASP H O 1
ATOM 10452 N N . PHE H 1 130 ? 12.506 -20.688 -15.190 1.00 33.87 108 PHE H N 1
ATOM 10453 C CA . PHE H 1 130 ? 11.712 -20.244 -16.325 1.00 34.01 108 PHE H CA 1
ATOM 10454 C C . PHE H 1 130 ? 11.076 -18.912 -15.975 1.00 34.32 108 PHE H C 1
ATOM 10455 O O . PHE H 1 130 ? 10.584 -18.729 -14.870 1.00 35.87 108 PHE H O 1
ATOM 10463 N N . GLU H 1 131 ? 11.114 -17.972 -16.906 1.00 34.10 109 GLU H N 1
ATOM 10464 C CA . GLU H 1 131 ? 10.500 -16.673 -16.704 1.00 34.48 109 GLU H CA 1
ATOM 10465 C C . GLU H 1 131 ? 9.650 -16.396 -17.922 1.00 35.49 109 GLU H C 1
ATOM 10466 O O . GLU H 1 131 ? 10.039 -16.754 -19.030 1.00 35.24 109 GLU H O 1
ATOM 10472 N N . CYS H 1 132 ? 8.494 -15.772 -17.736 1.00 36.69 110 CYS H N 1
ATOM 10473 C CA . CYS H 1 132 ? 7.653 -15.442 -18.887 1.00 37.80 110 CYS H CA 1
ATOM 10474 C C . CYS H 1 132 ? 6.805 -14.210 -18.654 1.00 38.50 110 CYS H C 1
ATOM 10475 O O . CYS H 1 132 ? 6.642 -13.749 -17.524 1.00 38.53 110 CYS H O 1
ATOM 10478 N N . HIS H 1 133 ? 6.275 -13.679 -19.744 1.00 39.18 111 HIS H N 1
ATOM 10479 C CA . HIS H 1 133 ? 5.396 -12.532 -19.696 1.00 40.08 111 HIS H CA 1
ATOM 10480 C C . HIS H 1 133 ? 4.321 -12.641 -20.776 1.00 42.49 111 HIS H C 1
ATOM 10481 O O . HIS H 1 133 ? 4.468 -13.404 -21.732 1.00 41.67 111 HIS H O 1
ATOM 10488 N N . PHE H 1 134 ? 3.240 -11.881 -20.587 1.00 43.76 112 PHE H N 1
ATOM 10489 C CA . PHE H 1 134 ? 2.186 -11.707 -21.583 1.00 44.66 112 PHE H CA 1
ATOM 10490 C C . PHE H 1 134 ? 2.655 -10.676 -22.590 1.00 44.15 112 PHE H C 1
ATOM 10491 O O . PHE H 1 134 ? 3.401 -9.778 -22.237 1.00 42.93 112 PHE H O 1
ATOM 10499 N N . ALA H 1 135 ? 2.217 -10.792 -23.841 1.00 44.76 113 ALA H N 1
ATOM 10500 C CA . ALA H 1 135 ? 2.535 -9.783 -24.847 1.00 44.54 113 ALA H CA 1
ATOM 10501 C C . ALA H 1 135 ? 1.296 -9.458 -25.679 1.00 46.75 113 ALA H C 1
ATOM 10502 O O . ALA H 1 135 ? 0.459 -10.323 -25.918 1.00 47.30 113 ALA H O 1
ATOM 10504 N N . LEU H 1 136 ? 1.197 -8.205 -26.116 1.00 48.10 114 LEU H N 1
ATOM 10505 C CA . LEU H 1 136 ? 0.061 -7.734 -26.908 1.00 51.46 114 LEU H CA 1
ATOM 10506 C C . LEU H 1 136 ? 0.521 -6.790 -28.000 1.00 52.68 114 LEU H C 1
ATOM 10507 O O . LEU H 1 136 ? 1.181 -5.788 -27.716 1.00 51.40 114 LEU H O 1
ATOM 10512 N N . TYR H 1 137 ? 0.140 -7.083 -29.241 1.00 54.19 115 TYR H N 1
ATOM 10513 C CA . TYR H 1 137 ? 0.505 -6.250 -30.374 1.00 54.97 115 TYR H CA 1
ATOM 10514 C C . TYR H 1 137 ? -0.728 -5.467 -30.830 1.00 58.81 115 TYR H C 1
ATOM 10515 O O . TYR H 1 137 ? -1.748 -6.066 -31.177 1.00 57.89 115 TYR H O 1
ATOM 10524 N N . PRO H 1 138 ? -0.653 -4.123 -30.807 1.00 62.22 116 PRO H N 1
ATOM 10525 C CA . PRO H 1 138 ? -1.714 -3.308 -31.420 1.00 64.98 116 PRO H CA 1
ATOM 10526 C C . PRO H 1 138 ? -1.646 -3.361 -32.950 1.00 61.74 116 PRO H C 1
ATOM 10527 O O . PRO H 1 138 ? -0.598 -3.711 -33.493 1.00 61.70 116 PRO H O 1
ATOM 10531 N N . PRO H 1 139 ? -2.746 -3.017 -33.640 1.00 60.00 117 PRO H N 1
ATOM 10532 C CA . PRO H 1 139 ? -2.738 -3.034 -35.107 1.00 56.99 117 PRO H CA 1
ATOM 10533 C C . PRO H 1 139 ? -1.481 -2.380 -35.673 1.00 54.07 117 PRO H C 1
ATOM 10534 O O . PRO H 1 139 ? -1.111 -1.286 -35.237 1.00 53.21 117 PRO H O 1
ATOM 10538 N N . GLY H 1 140 ? -0.832 -3.042 -36.624 1.00 52.17 118 GLY H N 1
ATOM 10539 C CA . GLY H 1 140 ? 0.371 -2.515 -37.241 1.00 50.60 118 GLY H CA 1
ATOM 10540 C C . GLY H 1 140 ? 1.646 -2.975 -36.561 1.00 49.27 118 GLY H C 1
ATOM 10541 O O . GLY H 1 140 ? 2.735 -2.803 -37.108 1.00 47.41 118 GLY H O 1
ATOM 10542 N N . ALA H 1 141 ? 1.513 -3.560 -35.371 1.00 51.45 119 ALA H N 1
ATOM 10543 C CA . ALA H 1 141 ? 2.672 -3.877 -34.535 1.00 51.48 119 ALA H CA 1
ATOM 10544 C C . ALA H 1 141 ? 3.251 -5.261 -34.823 1.00 52.00 119 ALA H C 1
ATOM 10545 O O . ALA H 1 141 ? 2.527 -6.207 -35.124 1.00 51.74 119 ALA H O 1
ATOM 10547 N N . PHE H 1 142 ? 4.564 -5.364 -34.676 1.00 50.80 120 PHE H N 1
ATOM 10548 C CA . PHE H 1 142 ? 5.313 -6.546 -35.074 1.00 49.70 120 PHE H CA 1
ATOM 10549 C C . PHE H 1 142 ? 6.485 -6.770 -34.107 1.00 47.56 120 PHE H C 1
ATOM 10550 O O . PHE H 1 142 ? 6.491 -6.253 -32.990 1.00 45.00 120 PHE H O 1
ATOM 10558 N N . TYR H 1 143 ? 7.462 -7.553 -34.550 1.00 27.75 121 TYR H N 1
ATOM 10559 C CA . TYR H 1 143 ? 8.735 -7.713 -33.860 1.00 27.63 121 TYR H CA 1
ATOM 10560 C C . TYR H 1 143 ? 9.781 -8.084 -34.920 1.00 28.28 121 TYR H C 1
ATOM 10561 O O . TYR H 1 143 ? 9.795 -9.197 -35.417 1.00 26.21 121 TYR H O 1
ATOM 10570 N N . ARG H 1 144 ? 10.655 -7.152 -35.277 1.00 30.10 122 ARG H N 1
ATOM 10571 C CA . ARG H 1 144 ? 11.615 -7.398 -36.346 1.00 32.98 122 ARG H CA 1
ATOM 10572 C C . ARG H 1 144 ? 12.494 -8.615 -36.060 1.00 31.84 122 ARG H C 1
ATOM 10573 O O . ARG H 1 144 ? 12.614 -9.065 -34.919 1.00 32.96 122 ARG H O 1
ATOM 10581 N N . ARG H 1 145 ? 13.138 -9.124 -37.101 1.00 30.33 123 ARG H N 1
ATOM 10582 C CA . ARG H 1 145 ? 13.984 -10.300 -36.974 1.00 25.90 123 ARG H CA 1
ATOM 10583 C C . ARG H 1 145 ? 15.028 -10.144 -35.871 1.00 23.57 123 ARG H C 1
ATOM 10584 O O . ARG H 1 145 ? 15.765 -9.174 -35.830 1.00 24.57 123 ARG H O 1
ATOM 10592 N N . HIS H 1 146 ? 15.107 -11.131 -34.996 1.00 21.63 124 HIS H N 1
ATOM 10593 C CA . HIS H 1 146 ? 16.081 -11.085 -33.919 1.00 23.46 124 HIS H CA 1
ATOM 10594 C C . HIS H 1 146 ? 16.464 -12.471 -33.427 1.00 22.87 124 HIS H C 1
ATOM 10595 O O . HIS H 1 146 ? 15.741 -13.445 -33.633 1.00 20.51 124 HIS H O 1
ATOM 10602 N N . LEU H 1 147 ? 17.636 -12.539 -32.804 1.00 24.36 125 LEU H N 1
ATOM 10603 C CA . LEU H 1 147 ? 18.018 -13.662 -31.971 1.00 24.27 125 LEU H CA 1
ATOM 10604 C C . LEU H 1 147 ? 17.695 -13.284 -30.538 1.00 25.97 125 LEU H C 1
ATOM 10605 O O . LEU H 1 147 ? 17.999 -12.170 -30.111 1.00 26.26 125 LEU H O 1
ATOM 10610 N N . ASP H 1 148 ? 17.099 -14.206 -29.793 1.00 24.73 126 ASP H N 1
ATOM 10611 C CA . ASP H 1 148 ? 16.775 -13.957 -28.397 1.00 25.64 126 ASP H CA 1
ATOM 10612 C C . ASP H 1 148 ? 18.071 -13.788 -27.601 1.00 32.32 126 ASP H C 1
ATOM 10613 O O . ASP H 1 148 ? 18.256 -12.781 -26.899 1.00 32.90 126 ASP H O 1
ATOM 10618 N N . ARG H 1 149 ? 18.975 -14.761 -27.717 1.00 35.82 127 ARG H N 1
ATOM 10619 C CA . ARG H 1 149 ? 20.234 -14.732 -26.966 1.00 40.09 127 ARG H CA 1
ATOM 10620 C C . ARG H 1 149 ? 21.430 -14.437 -27.853 1.00 41.85 127 ARG H C 1
ATOM 10621 O O . ARG H 1 149 ? 21.855 -15.295 -28.621 1.00 41.26 127 ARG H O 1
ATOM 10629 N N . PHE H 1 150 ? 21.991 -13.237 -27.718 1.00 44.90 128 PHE H N 1
ATOM 10630 C CA . PHE H 1 150 ? 23.193 -12.844 -28.460 1.00 46.52 128 PHE H CA 1
ATOM 10631 C C . PHE H 1 150 ? 24.427 -12.738 -27.549 1.00 48.01 128 PHE H C 1
ATOM 10632 O O . PHE H 1 150 ? 25.502 -13.270 -27.869 1.00 50.34 128 PHE H O 1
ATOM 10634 N N . ARG H 1 151 ? 24.274 -12.054 -26.417 1.00 46.57 129 ARG H N 1
ATOM 10635 C CA . ARG H 1 151 ? 25.407 -11.775 -25.531 1.00 46.57 129 ARG H CA 1
ATOM 10636 C C . ARG H 1 151 ? 25.868 -13.000 -24.726 1.00 48.71 129 ARG H C 1
ATOM 10637 O O . ARG H 1 151 ? 25.084 -13.895 -24.410 1.00 45.12 129 ARG H O 1
ATOM 10639 N N . ASP H 1 152 ? 27.153 -13.019 -24.388 1.00 53.07 130 ASP H N 1
ATOM 10640 C CA . ASP H 1 152 ? 27.760 -14.159 -23.705 1.00 56.43 130 ASP H CA 1
ATOM 10641 C C . ASP H 1 152 ? 27.149 -14.401 -22.327 1.00 54.08 130 ASP H C 1
ATOM 10642 O O . ASP H 1 152 ? 26.991 -15.548 -21.895 1.00 56.45 130 ASP H O 1
ATOM 10644 N N . ASP H 1 153 ? 26.817 -13.317 -21.636 1.00 50.26 131 ASP H N 1
ATOM 10645 C CA . ASP H 1 153 ? 26.328 -13.414 -20.271 1.00 46.91 131 ASP H CA 1
ATOM 10646 C C . ASP H 1 153 ? 24.810 -13.588 -20.214 1.00 41.35 131 ASP H C 1
ATOM 10647 O O . ASP H 1 153 ? 24.219 -13.547 -19.140 1.00 43.20 131 ASP H O 1
ATOM 10652 N N . ASP H 1 154 ? 24.179 -13.764 -21.371 1.00 36.33 132 ASP H N 1
ATOM 10653 C CA . ASP H 1 154 ? 22.732 -13.998 -21.437 1.00 30.55 132 ASP H CA 1
ATOM 10654 C C . ASP H 1 154 ? 22.503 -15.467 -21.110 1.00 28.48 132 ASP H C 1
ATOM 10655 O O . ASP H 1 154 ? 23.001 -16.354 -21.808 1.00 27.90 132 ASP H O 1
ATOM 10660 N N . ARG H 1 155 ? 21.765 -15.728 -20.044 1.00 26.60 133 ARG H N 1
ATOM 10661 C CA . ARG H 1 155 ? 21.556 -17.098 -19.606 1.00 27.72 133 ARG H CA 1
ATOM 10662 C C . ARG H 1 155 ? 20.330 -17.762 -20.233 1.00 26.50 133 ARG H C 1
ATOM 10663 O O . ARG H 1 155 ? 20.093 -18.940 -20.025 1.00 25.08 133 ARG H O 1
ATOM 10671 N N . ARG H 1 156 ? 19.553 -17.023 -21.012 1.00 26.61 134 ARG H N 1
ATOM 10672 C CA . ARG H 1 156 ? 18.373 -17.611 -21.647 1.00 25.82 134 ARG H CA 1
ATOM 10673 C C . ARG H 1 156 ? 18.781 -18.619 -22.718 1.00 25.08 134 ARG H C 1
ATOM 10674 O O . ARG H 1 156 ? 19.432 -18.280 -23.707 1.00 23.32 134 ARG H O 1
ATOM 10682 N N . MET H 1 157 ? 18.402 -19.871 -22.496 1.00 25.09 135 MET H N 1
ATOM 10683 C CA . MET H 1 157 ? 18.880 -20.963 -23.329 1.00 26.85 135 MET H CA 1
ATOM 10684 C C . MET H 1 157 ? 17.796 -21.527 -24.238 1.00 24.12 135 MET H C 1
ATOM 10685 O O . MET H 1 157 ? 18.083 -21.960 -25.352 1.00 22.77 135 MET H O 1
ATOM 10690 N N . VAL H 1 158 ? 16.562 -21.543 -23.752 1.00 23.69 136 VAL H N 1
ATOM 10691 C CA . VAL H 1 158 ? 15.435 -22.053 -24.531 1.00 25.99 136 VAL H CA 1
ATOM 10692 C C . VAL H 1 158 ? 14.276 -21.088 -24.468 1.00 26.28 136 VAL H C 1
ATOM 10693 O O . VAL H 1 158 ? 13.940 -20.576 -23.400 1.00 25.57 136 VAL H O 1
ATOM 10697 N N . SER H 1 159 ? 13.657 -20.848 -25.616 1.00 25.96 137 SER H N 1
ATOM 10698 C CA . SER H 1 159 ? 12.536 -19.935 -25.703 1.00 26.95 137 SER H CA 1
ATOM 10699 C C . SER H 1 159 ? 11.244 -20.710 -25.812 1.00 27.52 137 SER H C 1
ATOM 10700 O O . SER H 1 159 ? 11.233 -21.832 -26.310 1.00 29.36 137 SER H O 1
ATOM 10703 N N . ALA H 1 160 ? 10.148 -20.107 -25.358 1.00 27.12 138 ALA H N 1
ATOM 10704 C CA . ALA H 1 160 ? 8.850 -20.764 -25.393 1.00 28.88 138 ALA H CA 1
ATOM 10705 C C . ALA H 1 160 ? 7.725 -19.746 -25.492 1.00 31.49 138 ALA H C 1
ATOM 10706 O O . ALA H 1 160 ? 7.662 -18.826 -24.700 1.00 29.30 138 ALA H O 1
ATOM 10708 N N . VAL H 1 161 ? 6.818 -19.927 -26.454 1.00 33.69 139 VAL H N 1
ATOM 10709 C CA . VAL H 1 161 ? 5.727 -18.978 -26.669 1.00 35.58 139 VAL H CA 1
ATOM 10710 C C . VAL H 1 161 ? 4.366 -19.669 -26.748 1.00 37.39 139 VAL H C 1
ATOM 10711 O O . VAL H 1 161 ? 4.235 -20.693 -27.411 1.00 40.70 139 VAL H O 1
ATOM 10715 N N . LEU H 1 162 ? 3.363 -19.082 -26.081 1.00 36.26 140 LEU H N 1
ATOM 10716 C CA . LEU H 1 162 ? 1.974 -19.550 -26.099 1.00 34.19 140 LEU H CA 1
ATOM 10717 C C . LEU H 1 162 ? 1.088 -18.446 -26.666 1.00 34.98 140 LEU H C 1
ATOM 10718 O O . LEU H 1 162 ? 1.125 -17.296 -26.198 1.00 34.65 140 LEU H O 1
ATOM 10723 N N . TYR H 1 163 ? 0.284 -18.782 -27.674 1.00 35.77 141 TYR H N 1
ATOM 10724 C CA . TYR H 1 163 ? -0.623 -17.803 -28.255 1.00 36.62 141 TYR H CA 1
ATOM 10725 C C . TYR H 1 163 ? -2.031 -17.962 -27.685 1.00 39.42 141 TYR H C 1
ATOM 10726 O O . TYR H 1 163 ? -2.435 -19.044 -27.250 1.00 39.28 141 TYR H O 1
ATOM 10735 N N . LEU H 1 164 ? -2.767 -16.859 -27.673 1.00 41.26 142 LEU H N 1
ATOM 10736 C CA . LEU H 1 164 ? -4.071 -16.828 -27.036 1.00 43.79 142 LEU H CA 1
ATOM 10737 C C . LEU H 1 164 ? -5.134 -16.133 -27.898 1.00 46.02 142 LEU H C 1
ATOM 10738 O O . LEU H 1 164 ? -6.185 -15.748 -27.388 1.00 45.66 142 LEU H O 1
ATOM 10743 N N . ASN H 1 165 ? -4.878 -15.990 -29.198 1.00 45.61 143 ASN H N 1
ATOM 10744 C CA . ASN H 1 165 ? -5.791 -15.254 -30.068 1.00 50.36 143 ASN H CA 1
ATOM 10745 C C . ASN H 1 165 ? -6.853 -16.148 -30.719 1.00 51.41 143 ASN H C 1
ATOM 10746 O O . ASN H 1 165 ? -6.534 -17.095 -31.432 1.00 53.46 143 ASN H O 1
ATOM 10751 N N . GLU H 1 166 ? -8.119 -15.843 -30.465 1.00 52.46 144 GLU H N 1
ATOM 10752 C CA . GLU H 1 166 ? -9.210 -16.613 -31.045 1.00 52.61 144 GLU H CA 1
ATOM 10753 C C . GLU H 1 166 ? -9.576 -16.061 -32.426 1.00 53.15 144 GLU H C 1
ATOM 10754 O O . GLU H 1 166 ? -9.199 -14.942 -32.787 1.00 49.01 144 GLU H O 1
ATOM 10756 N N . GLY H 1 167 ? -10.288 -16.877 -33.199 1.00 56.51 145 GLY H N 1
ATOM 10757 C CA . GLY H 1 167 ? -10.800 -16.482 -34.501 1.00 57.74 145 GLY H CA 1
ATOM 10758 C C . GLY H 1 167 ? -9.746 -16.017 -35.487 1.00 55.25 145 GLY H C 1
ATOM 10759 O O . GLY H 1 167 ? -10.064 -15.371 -36.490 1.00 54.35 145 GLY H O 1
ATOM 10760 N N . TRP H 1 168 ? -8.491 -16.355 -35.214 1.00 52.95 146 TRP H N 1
ATOM 10761 C CA . TRP H 1 168 ? -7.388 -15.903 -36.049 1.00 49.98 146 TRP H CA 1
ATOM 10762 C C . TRP H 1 168 ? -7.461 -16.497 -37.468 1.00 48.13 146 TRP H C 1
ATOM 10763 O O . TRP H 1 168 ? -7.725 -17.689 -37.660 1.00 48.25 146 TRP H O 1
ATOM 10774 N N . GLN H 1 169 ? -7.226 -15.641 -38.453 1.00 44.03 147 GLN H N 1
ATOM 10775 C CA . GLN H 1 169 ? -7.202 -16.058 -39.844 1.00 45.87 147 GLN H CA 1
ATOM 10776 C C . GLN H 1 169 ? -5.984 -15.436 -40.517 1.00 45.97 147 GLN H C 1
ATOM 10777 O O . GLN H 1 169 ? -5.384 -14.498 -39.987 1.00 41.56 147 GLN H O 1
ATOM 10779 N N . PRO H 1 170 ? -5.609 -15.964 -41.682 1.00 50.99 148 PRO H N 1
ATOM 10780 C CA . PRO H 1 170 ? -4.371 -15.537 -42.334 1.00 53.87 148 PRO H CA 1
ATOM 10781 C C . PRO H 1 170 ? -4.416 -14.057 -42.706 1.00 55.46 148 PRO H C 1
ATOM 10782 O O . PRO H 1 170 ? -3.367 -13.429 -42.876 1.00 54.28 148 PRO H O 1
ATOM 10786 N N . HIS H 1 171 ? -5.627 -13.513 -42.781 1.00 57.29 149 HIS H N 1
ATOM 10787 C CA . HIS H 1 171 ? -5.849 -12.127 -43.178 1.00 59.15 149 HIS H CA 1
ATOM 10788 C C . HIS H 1 171 ? -5.451 -11.171 -42.044 1.00 59.70 149 HIS H C 1
ATOM 10789 O O . HIS H 1 171 ? -5.350 -9.958 -42.237 1.00 57.76 149 HIS H O 1
ATOM 10796 N N . ASP H 1 172 ? -5.222 -11.731 -40.863 1.00 60.48 150 ASP H N 1
ATOM 10797 C CA . ASP H 1 172 ? -4.936 -10.948 -39.663 1.00 59.99 150 ASP H CA 1
ATOM 10798 C C . ASP H 1 172 ? -3.445 -10.678 -39.493 1.00 51.24 150 ASP H C 1
ATOM 10799 O O . ASP H 1 172 ? -3.039 -9.905 -38.619 1.00 55.10 150 ASP H O 1
ATOM 10804 N N . GLY H 1 173 ? -2.643 -11.318 -40.343 1.00 43.07 151 GLY H N 1
ATOM 10805 C CA . GLY H 1 173 ? -1.198 -11.170 -40.334 1.00 35.99 151 GLY H CA 1
ATOM 10806 C C . GLY H 1 173 ? -0.527 -11.760 -39.108 1.00 38.09 151 GLY H C 1
ATOM 10807 O O . GLY H 1 173 ? -0.966 -12.767 -38.551 1.00 35.44 151 GLY H O 1
ATOM 10808 N N . GLY H 1 174 ? 0.560 -11.124 -38.705 1.00 40.23 152 GLY H N 1
ATOM 10809 C CA . GLY H 1 174 ? 1.252 -11.448 -37.459 1.00 46.14 152 GLY H CA 1
ATOM 10810 C C . GLY H 1 174 ? 1.443 -12.908 -37.071 1.00 44.98 152 GLY H C 1
ATOM 10811 O O . GLY H 1 174 ? 0.962 -13.363 -36.035 1.00 47.49 152 GLY H O 1
ATOM 10812 N N . GLN H 1 175 ? 2.189 -13.639 -37.887 1.00 40.21 153 GLN H N 1
ATOM 10813 C CA . GLN H 1 175 ? 2.598 -14.985 -37.520 1.00 36.90 153 GLN H CA 1
ATOM 10814 C C . GLN H 1 175 ? 4.017 -14.926 -36.961 1.00 32.60 153 GLN H C 1
ATOM 10815 O O . GLN H 1 175 ? 4.703 -13.931 -37.134 1.00 32.16 153 GLN H O 1
ATOM 10821 N N . LEU H 1 176 ? 4.443 -15.991 -36.296 1.00 30.84 154 LEU H N 1
ATOM 10822 C CA . LEU H 1 176 ? 5.853 -16.163 -35.961 1.00 32.13 154 LEU H CA 1
ATOM 10823 C C . LEU H 1 176 ? 6.576 -16.830 -37.126 1.00 32.80 154 LEU H C 1
ATOM 10824 O O . LEU H 1 176 ? 6.241 -17.952 -37.502 1.00 34.46 154 LEU H O 1
ATOM 10829 N N . ARG H 1 177 ? 7.561 -16.142 -37.698 1.00 30.69 155 ARG H N 1
ATOM 10830 C CA . ARG H 1 177 ? 8.400 -16.720 -38.745 1.00 26.61 155 ARG H CA 1
ATOM 10831 C C . ARG H 1 177 ? 9.718 -17.197 -38.140 1.00 26.03 155 ARG H C 1
ATOM 10832 O O . ARG H 1 177 ? 10.448 -16.421 -37.534 1.00 23.95 155 ARG H O 1
ATOM 10840 N N . MET H 1 178 ? 10.029 -18.472 -38.292 1.00 25.33 156 MET H N 1
ATOM 10841 C CA . MET H 1 178 ? 11.289 -18.987 -37.780 1.00 25.51 156 MET H CA 1
ATOM 10842 C C . MET H 1 178 ? 12.246 -19.212 -38.941 1.00 25.33 156 MET H C 1
ATOM 10843 O O . MET H 1 178 ? 11.839 -19.700 -39.993 1.00 25.36 156 MET H O 1
ATOM 10848 N N . PHE H 1 179 ? 13.507 -18.843 -38.746 1.00 25.03 157 PHE H N 1
ATOM 10849 C CA . PHE H 1 179 ? 14.547 -18.995 -39.762 1.00 25.15 157 PHE H CA 1
ATOM 10850 C C . PHE H 1 179 ? 15.420 -20.193 -39.410 1.00 25.03 157 PHE H C 1
ATOM 10851 O O . PHE H 1 179 ? 16.255 -20.125 -38.522 1.00 25.13 157 PHE H O 1
ATOM 10859 N N . LEU H 1 180 ? 15.217 -21.292 -40.123 1.00 26.73 158 LEU H N 1
ATOM 10860 C CA . LEU H 1 180 ? 15.822 -22.568 -39.774 1.00 27.06 158 LEU H CA 1
ATOM 10861 C C . LEU H 1 180 ? 17.037 -22.875 -40.632 1.00 30.86 158 LEU H C 1
ATOM 10862 O O . LEU H 1 180 ? 17.422 -22.091 -41.492 1.00 27.30 158 LEU H O 1
ATOM 10867 N N . ALA H 1 181 ? 17.660 -24.017 -40.387 1.00 36.87 159 ALA H N 1
ATOM 10868 C CA . ALA H 1 181 ? 18.829 -24.407 -41.171 1.00 41.85 159 ALA H CA 1
ATOM 10869 C C . ALA H 1 181 ? 18.491 -24.516 -42.654 1.00 40.55 159 ALA H C 1
ATOM 10870 O O . ALA H 1 181 ? 17.337 -24.755 -43.025 1.00 43.82 159 ALA H O 1
ATOM 10872 N N . ASP H 1 182 ? 19.503 -24.344 -43.496 1.00 37.13 160 ASP H N 1
ATOM 10873 C CA . ASP H 1 182 ? 19.350 -24.537 -44.937 1.00 35.85 160 ASP H CA 1
ATOM 10874 C C . ASP H 1 182 ? 18.478 -23.457 -45.552 1.00 33.25 160 ASP H C 1
ATOM 10875 O O . ASP H 1 182 ? 17.884 -23.673 -46.607 1.00 33.95 160 ASP H O 1
ATOM 10880 N N . GLY H 1 183 ? 18.392 -22.309 -44.877 1.00 32.46 161 GLY H N 1
ATOM 10881 C CA . GLY H 1 183 ? 17.624 -21.174 -45.366 1.00 29.13 161 GLY H CA 1
ATOM 10882 C C . GLY H 1 183 ? 16.120 -21.399 -45.377 1.00 26.43 161 GLY H C 1
ATOM 10883 O O . GLY H 1 183 ? 15.370 -20.613 -45.955 1.00 27.77 161 GLY H O 1
ATOM 10884 N N . VAL H 1 184 ? 15.668 -22.464 -44.727 1.00 25.00 162 VAL H N 1
ATOM 10885 C CA . VAL H 1 184 ? 14.238 -22.725 -44.614 1.00 25.25 162 VAL H CA 1
ATOM 10886 C C . VAL H 1 184 ? 13.571 -21.709 -43.681 1.00 21.80 162 VAL H C 1
ATOM 10887 O O . VAL H 1 184 ? 14.166 -21.283 -42.691 1.00 21.09 162 VAL H O 1
ATOM 10891 N N . GLU H 1 185 ? 12.352 -21.304 -44.036 1.00 20.93 163 GLU H N 1
ATOM 10892 C CA . GLU H 1 185 ? 11.523 -20.465 -43.187 1.00 21.61 163 GLU H CA 1
ATOM 10893 C C . GLU H 1 185 ? 10.236 -21.203 -42.872 1.00 23.22 163 GLU H C 1
ATOM 10894 O O . GLU H 1 185 ? 9.640 -21.861 -43.731 1.00 24.00 163 GLU H O 1
ATOM 10900 N N . HIS H 1 186 ? 9.817 -21.104 -41.625 1.00 23.73 164 HIS H N 1
ATOM 10901 C CA . HIS H 1 186 ? 8.590 -21.744 -41.191 1.00 25.71 164 HIS H CA 1
ATOM 10902 C C . HIS H 1 186 ? 7.686 -20.777 -40.418 1.00 28.15 164 HIS H C 1
ATOM 10903 O O . HIS H 1 186 ? 8.113 -20.148 -39.441 1.00 26.10 164 HIS H O 1
ATOM 10910 N N . ASP H 1 187 ? 6.439 -20.660 -40.867 1.00 31.57 165 ASP H N 1
ATOM 10911 C CA . ASP H 1 187 ? 5.472 -19.747 -40.254 1.00 34.70 165 ASP H CA 1
ATOM 10912 C C . ASP H 1 187 ? 4.565 -20.437 -39.258 1.00 37.86 165 ASP H C 1
ATOM 10913 O O . ASP H 1 187 ? 4.167 -21.580 -39.449 1.00 36.56 165 ASP H O 1
ATOM 10918 N N . VAL H 1 188 ? 4.234 -19.702 -38.200 1.00 40.03 166 VAL H N 1
ATOM 10919 C CA . VAL H 1 188 ? 3.326 -20.160 -37.163 1.00 41.03 166 VAL H CA 1
ATOM 10920 C C . VAL H 1 188 ? 2.298 -19.051 -36.967 1.00 38.81 166 VAL H C 1
ATOM 10921 O O . VAL H 1 188 ? 2.650 -17.931 -36.601 1.00 41.54 166 VAL H O 1
ATOM 10925 N N . GLU H 1 189 ? 1.038 -19.329 -37.271 1.00 36.58 167 GLU H N 1
ATOM 10926 C CA . GLU H 1 189 ? -0.025 -18.363 -36.987 1.00 37.11 167 GLU H CA 1
ATOM 10927 C C . GLU H 1 189 ? -0.289 -18.332 -35.472 1.00 35.78 167 GLU H C 1
ATOM 10928 O O . GLU H 1 189 ? -0.256 -19.367 -34.826 1.00 35.69 167 GLU H O 1
ATOM 10930 N N . PRO H 1 190 ? -0.539 -17.144 -34.905 1.00 38.66 168 PRO H N 1
ATOM 10931 C CA . PRO H 1 190 ? -0.642 -17.006 -33.444 1.00 40.40 168 PRO H CA 1
ATOM 10932 C C . PRO H 1 190 ? -1.969 -17.539 -32.914 1.00 43.70 168 PRO H C 1
ATOM 10933 O O . PRO H 1 190 ? -2.781 -16.777 -32.367 1.00 45.25 168 PRO H O 1
ATOM 10937 N N . VAL H 1 191 ? -2.163 -18.850 -33.057 1.00 43.59 169 VAL H N 1
ATOM 10938 C CA . VAL H 1 191 ? -3.444 -19.486 -32.783 1.00 43.84 169 VAL H CA 1
ATOM 10939 C C . VAL H 1 191 ? -3.570 -19.906 -31.323 1.00 45.05 169 VAL H C 1
ATOM 10940 O O . VAL H 1 191 ? -2.700 -20.573 -30.782 1.00 43.53 169 VAL H O 1
ATOM 10944 N N . ALA H 1 192 ? -4.684 -19.539 -30.702 1.00 48.75 170 ALA H N 1
ATOM 10945 C CA . ALA H 1 192 ? -4.933 -19.875 -29.304 1.00 49.66 170 ALA H CA 1
ATOM 10946 C C . ALA H 1 192 ? -4.637 -21.352 -29.006 1.00 48.16 170 ALA H C 1
ATOM 10947 O O . ALA H 1 192 ? -5.171 -22.239 -29.657 1.00 46.86 170 ALA H O 1
ATOM 10949 N N . GLY H 1 193 ? -3.780 -21.602 -28.016 1.00 47.37 171 GLY H N 1
ATOM 10950 C CA . GLY H 1 193 ? -3.465 -22.956 -27.584 1.00 46.81 171 GLY H CA 1
ATOM 10951 C C . GLY H 1 193 ? -2.171 -23.529 -28.132 1.00 46.40 171 GLY H C 1
ATOM 10952 O O . GLY H 1 193 ? -1.771 -24.633 -27.760 1.00 45.34 171 GLY H O 1
ATOM 10953 N N . CYS H 1 194 ? -1.509 -22.781 -29.012 1.00 45.92 172 CYS H N 1
ATOM 10954 C CA . CYS H 1 194 ? -0.321 -23.274 -29.708 1.00 45.26 172 CYS H CA 1
ATOM 10955 C C . CYS H 1 194 ? 0.961 -22.879 -28.972 1.00 42.14 172 CYS H C 1
ATOM 10956 O O . CYS H 1 194 ? 1.078 -21.735 -28.541 1.00 42.28 172 CYS H O 1
ATOM 10959 N N . LEU H 1 195 ? 1.905 -23.816 -28.841 1.00 40.42 173 LEU H N 1
ATOM 10960 C CA . LEU H 1 195 ? 3.165 -23.565 -28.125 1.00 40.69 173 LEU H CA 1
ATOM 10961 C C . LEU H 1 195 ? 4.420 -23.890 -28.933 1.00 39.93 173 LEU H C 1
ATOM 10962 O O . LEU H 1 195 ? 4.702 -25.054 -29.218 1.00 37.79 173 LEU H O 1
ATOM 10967 N N . VAL H 1 196 ? 5.202 -22.858 -29.243 1.00 39.44 174 VAL H N 1
ATOM 10968 C CA . VAL H 1 196 ? 6.476 -23.038 -29.926 1.00 37.05 174 VAL H CA 1
ATOM 10969 C C . VAL H 1 196 ? 7.642 -22.960 -28.938 1.00 34.69 174 VAL H C 1
ATOM 10970 O O . VAL H 1 196 ? 7.707 -22.057 -28.097 1.00 34.75 174 VAL H O 1
ATOM 10974 N N . VAL H 1 197 ? 8.562 -23.905 -29.058 1.00 31.06 175 VAL H N 1
ATOM 10975 C CA . VAL H 1 197 ? 9.760 -23.915 -28.249 1.00 30.71 175 VAL H CA 1
ATOM 10976 C C . VAL H 1 197 ? 11.001 -24.008 -29.145 1.00 30.58 175 VAL H C 1
ATOM 10977 O O . VAL H 1 197 ? 10.975 -24.675 -30.191 1.00 28.95 175 VAL H O 1
ATOM 10981 N N . PHE H 1 198 ? 12.081 -23.333 -28.748 1.00 27.88 176 PHE H N 1
ATOM 10982 C CA . PHE H 1 198 ? 13.317 -23.389 -29.523 1.00 26.56 176 PHE H CA 1
ATOM 10983 C C . PHE H 1 198 ? 14.561 -22.906 -28.786 1.00 27.11 176 PHE H C 1
ATOM 10984 O O . PHE H 1 198 ? 14.481 -22.158 -27.803 1.00 26.87 176 PHE H O 1
ATOM 10992 N N . LEU H 1 199 ? 15.717 -23.315 -29.295 1.00 25.77 177 LEU H N 1
ATOM 10993 C CA . LEU H 1 199 ? 16.995 -22.901 -28.738 1.00 27.50 177 LEU H CA 1
ATOM 10994 C C . LEU H 1 199 ? 17.265 -21.417 -29.002 1.00 25.40 177 LEU H C 1
ATOM 10995 O O . LEU H 1 199 ? 17.391 -20.975 -30.150 1.00 25.05 177 LEU H O 1
ATOM 11000 N N . SER H 1 200 ? 17.360 -20.665 -27.915 1.00 24.34 178 SER H N 1
ATOM 11001 C CA . SER H 1 200 ? 17.368 -19.214 -27.962 1.00 23.28 178 SER H CA 1
ATOM 11002 C C . SER H 1 200 ? 18.549 -18.662 -28.738 1.00 23.80 178 SER H C 1
ATOM 11003 O O . SER H 1 200 ? 18.467 -17.589 -29.321 1.00 22.15 178 SER H O 1
ATOM 11006 N N . GLY H 1 201 ? 19.646 -19.402 -28.747 1.00 25.31 179 GLY H N 1
ATOM 11007 C CA . GLY H 1 201 ? 20.871 -18.911 -29.342 1.00 27.22 179 GLY H CA 1
ATOM 11008 C C . GLY H 1 201 ? 21.018 -19.319 -30.794 1.00 28.37 179 GLY H C 1
ATOM 11009 O O . GLY H 1 201 ? 21.930 -18.882 -31.474 1.00 26.68 179 GLY H O 1
ATOM 11010 N N . GLU H 1 202 ? 20.104 -20.131 -31.288 1.00 30.11 180 GLU H N 1
ATOM 11011 C CA . GLU H 1 202 ? 20.271 -20.688 -32.620 1.00 33.21 180 GLU H CA 1
ATOM 11012 C C . GLU H 1 202 ? 19.226 -20.250 -33.660 1.00 29.93 180 GLU H C 1
ATOM 11013 O O . GLU H 1 202 ? 19.541 -20.200 -34.838 1.00 31.66 180 GLU H O 1
ATOM 11019 N N . VAL H 1 203 ? 18.009 -19.920 -33.235 1.00 26.85 181 VAL H N 1
ATOM 11020 C CA . VAL H 1 203 ? 16.900 -19.691 -34.175 1.00 22.35 181 VAL H CA 1
ATOM 11021 C C . VAL H 1 203 ? 16.442 -18.237 -34.197 1.00 20.45 181 VAL H C 1
ATOM 11022 O O . VAL H 1 203 ? 15.720 -17.801 -33.290 1.00 19.57 181 VAL H O 1
ATOM 11026 N N . PRO H 1 204 ? 16.855 -17.483 -35.235 1.00 20.02 182 PRO H N 1
ATOM 11027 C CA . PRO H 1 204 ? 16.304 -16.142 -35.462 1.00 19.78 182 PRO H CA 1
ATOM 11028 C C . PRO H 1 204 ? 14.825 -16.254 -35.751 1.00 20.75 182 PRO H C 1
ATOM 11029 O O . PRO H 1 204 ? 14.403 -17.294 -36.251 1.00 21.54 182 PRO H O 1
ATOM 11033 N N . HIS H 1 205 ? 14.040 -15.245 -35.398 1.00 21.24 183 HIS H N 1
ATOM 11034 C CA . HIS H 1 205 ? 12.609 -15.271 -35.660 1.00 22.52 183 HIS H CA 1
ATOM 11035 C C . HIS H 1 205 ? 12.068 -13.852 -35.678 1.00 24.32 183 HIS H C 1
ATOM 11036 O O . HIS H 1 205 ? 12.775 -12.909 -35.332 1.00 21.77 183 HIS H O 1
ATOM 11043 N N . GLU H 1 206 ? 10.818 -13.699 -36.090 1.00 25.85 184 GLU H N 1
ATOM 11044 C CA . GLU H 1 206 ? 10.185 -12.383 -36.105 1.00 30.39 184 GLU H CA 1
ATOM 11045 C C . GLU H 1 206 ? 8.682 -12.536 -36.050 1.00 31.25 184 GLU H C 1
ATOM 11046 O O . GLU H 1 206 ? 8.171 -13.639 -36.193 1.00 32.87 184 GLU H O 1
ATOM 11052 N N . VAL H 1 207 ? 7.990 -11.418 -35.836 1.00 31.65 185 VAL H N 1
ATOM 11053 C CA . VAL H 1 207 ? 6.528 -11.370 -35.839 1.00 31.97 185 VAL H CA 1
ATOM 11054 C C . VAL H 1 207 ? 6.118 -10.338 -36.878 1.00 34.46 185 VAL H C 1
ATOM 11055 O O . VAL H 1 207 ? 6.600 -9.204 -36.847 1.00 32.81 185 VAL H O 1
ATOM 11059 N N . LEU H 1 208 ? 5.259 -10.725 -37.817 1.00 39.34 186 LEU H N 1
ATOM 11060 C CA . LEU H 1 208 ? 4.906 -9.844 -38.938 1.00 42.88 186 LEU H CA 1
ATOM 11061 C C . LEU H 1 208 ? 3.754 -8.913 -38.564 1.00 44.84 186 LEU H C 1
ATOM 11062 O O . LEU H 1 208 ? 2.894 -9.294 -37.773 1.00 46.03 186 LEU H O 1
ATOM 11067 N N . PRO H 1 209 ? 3.736 -7.685 -39.124 1.00 45.10 187 PRO H N 1
ATOM 11068 C CA . PRO H 1 209 ? 2.696 -6.724 -38.737 1.00 47.14 187 PRO H CA 1
ATOM 11069 C C . PRO H 1 209 ? 1.343 -7.383 -38.496 1.00 48.95 187 PRO H C 1
ATOM 11070 O O . PRO H 1 209 ? 0.855 -8.115 -39.347 1.00 47.42 187 PRO H O 1
ATOM 11074 N N . ALA H 1 210 ? 0.756 -7.130 -37.333 1.00 52.18 188 ALA H N 1
ATOM 11075 C CA . ALA H 1 210 ? -0.545 -7.701 -37.002 1.00 55.10 188 ALA H CA 1
ATOM 11076 C C . ALA H 1 210 ? -1.656 -6.756 -37.437 1.00 53.99 188 ALA H C 1
ATOM 11077 O O . ALA H 1 210 ? -1.704 -5.601 -37.005 1.00 57.16 188 ALA H O 1
ATOM 11079 N N . GLY H 1 211 ? -2.556 -7.253 -38.277 1.00 51.15 189 GLY H N 1
ATOM 11080 C CA . GLY H 1 211 ? -3.644 -6.435 -38.777 1.00 49.17 189 GLY H CA 1
ATOM 11081 C C . GLY H 1 211 ? -4.599 -6.017 -37.674 1.00 50.67 189 GLY H C 1
ATOM 11082 O O . GLY H 1 211 ? -5.483 -5.194 -37.893 1.00 52.38 189 GLY H O 1
ATOM 11083 N N . ARG H 1 212 ? -4.419 -6.584 -36.485 1.00 51.49 190 ARG H N 1
ATOM 11084 C CA . ARG H 1 212 ? -5.319 -6.347 -35.366 1.00 52.88 190 ARG H CA 1
ATOM 11085 C C . ARG H 1 212 ? -4.648 -6.800 -34.086 1.00 52.22 190 ARG H C 1
ATOM 11086 O O . ARG H 1 212 ? -3.601 -7.436 -34.118 1.00 49.95 190 ARG H O 1
ATOM 11094 N N . GLU H 1 213 ? -5.272 -6.486 -32.961 1.00 53.34 191 GLU H N 1
ATOM 11095 C CA . GLU H 1 213 ? -4.733 -6.831 -31.650 1.00 52.84 191 GLU H CA 1
ATOM 11096 C C . GLU H 1 213 ? -4.325 -8.307 -31.488 1.00 48.01 191 GLU H C 1
ATOM 11097 O O . GLU H 1 213 ? -5.167 -9.202 -31.617 1.00 49.85 191 GLU H O 1
ATOM 11103 N N . ARG H 1 214 ? -3.049 -8.541 -31.167 1.00 43.22 192 ARG H N 1
ATOM 11104 C CA . ARG H 1 214 ? -2.492 -9.895 -31.053 1.00 43.28 192 ARG H CA 1
ATOM 11105 C C . ARG H 1 214 ? -1.814 -10.124 -29.697 1.00 42.49 192 ARG H C 1
ATOM 11106 O O . ARG H 1 214 ? -0.918 -9.369 -29.305 1.00 40.69 192 ARG H O 1
ATOM 11114 N N . LEU H 1 215 ? -2.220 -11.179 -28.994 1.00 43.72 193 LEU H N 1
ATOM 11115 C CA . LEU H 1 215 ? -1.721 -11.419 -27.642 1.00 45.44 193 LEU H CA 1
ATOM 11116 C C . LEU H 1 215 ? -1.133 -12.816 -27.455 1.00 45.64 193 LEU H C 1
ATOM 11117 O O . LEU H 1 215 ? -1.506 -13.764 -28.174 1.00 47.11 193 LEU H O 1
ATOM 11122 N N . SER H 1 216 ? -0.199 -12.920 -26.500 1.00 41.58 194 SER H N 1
ATOM 11123 C CA . SER H 1 216 ? 0.572 -14.143 -26.292 1.00 40.41 194 SER H CA 1
ATOM 11124 C C . SER H 1 216 ? 1.225 -14.209 -24.912 1.00 41.97 194 SER H C 1
ATOM 11125 O O . SER H 1 216 ? 1.169 -13.263 -24.132 1.00 41.02 194 SER H O 1
ATOM 11128 N N . LEU H 1 217 ? 1.884 -15.330 -24.657 1.00 42.69 195 LEU H N 1
ATOM 11129 C CA . LEU H 1 217 ? 2.585 -15.570 -23.414 1.00 45.81 195 LEU H CA 1
ATOM 11130 C C . LEU H 1 217 ? 3.963 -16.163 -23.743 1.00 42.42 195 LEU H C 1
ATOM 11131 O O . LEU H 1 217 ? 4.069 -17.334 -24.105 1.00 41.08 195 LEU H O 1
ATOM 11136 N N . THR H 1 218 ? 5.009 -15.342 -23.627 1.00 40.56 196 THR H N 1
ATOM 11137 C CA . THR H 1 218 ? 6.356 -15.713 -24.084 1.00 38.01 196 THR H CA 1
ATOM 11138 C C . THR H 1 218 ? 7.388 -15.723 -22.951 1.00 34.82 196 THR H C 1
ATOM 11139 O O . THR H 1 218 ? 7.376 -14.863 -22.068 1.00 33.85 196 THR H O 1
ATOM 11143 N N . GLY H 1 219 ? 8.278 -16.704 -22.976 1.00 32.19 197 GLY H N 1
ATOM 11144 C CA . GLY H 1 219 ? 9.218 -16.885 -21.887 1.00 31.15 197 GLY H CA 1
ATOM 11145 C C . GLY H 1 219 ? 10.513 -17.568 -22.289 1.00 29.42 197 GLY H C 1
ATOM 11146 O O . GLY H 1 219 ? 10.758 -17.849 -23.469 1.00 27.46 197 GLY H O 1
ATOM 11147 N N . TRP H 1 220 ? 11.338 -17.845 -21.286 1.00 26.02 198 TRP H N 1
ATOM 11148 C CA . TRP H 1 220 ? 12.652 -18.435 -21.489 1.00 23.86 198 TRP H CA 1
ATOM 11149 C C . TRP H 1 220 ? 13.061 -19.257 -20.287 1.00 26.18 198 TRP H C 1
ATOM 11150 O O . TRP H 1 220 ? 12.771 -18.894 -19.141 1.00 25.33 198 TRP H O 1
ATOM 11161 N N . PHE H 1 221 ? 13.743 -20.363 -20.555 1.00 27.50 199 PHE H N 1
ATOM 11162 C CA . PHE H 1 221 ? 14.478 -21.065 -19.520 1.00 29.06 199 PHE H CA 1
ATOM 11163 C C . PHE H 1 221 ? 15.911 -20.551 -19.500 1.00 27.67 199 PHE H C 1
ATOM 11164 O O . PHE H 1 221 ? 16.565 -20.443 -20.554 1.00 26.99 199 PHE H O 1
ATOM 11172 N N . ARG H 1 222 ? 16.392 -20.268 -18.294 1.00 26.94 200 ARG H N 1
ATOM 11173 C CA . ARG H 1 222 ? 17.734 -19.751 -18.068 1.00 26.42 200 ARG H CA 1
ATOM 11174 C C . ARG H 1 222 ? 18.641 -20.770 -17.407 1.00 26.56 200 ARG H C 1
ATOM 11175 O O . ARG H 1 222 ? 18.214 -21.520 -16.537 1.00 26.41 200 ARG H O 1
ATOM 11183 N N . ARG H 1 223 ? 19.903 -20.767 -17.817 1.00 27.38 201 ARG H N 1
ATOM 11184 C CA . ARG H 1 223 ? 20.916 -21.635 -17.241 1.00 31.06 201 ARG H CA 1
ATOM 11185 C C . ARG H 1 223 ? 21.423 -20.991 -15.955 1.00 34.76 201 ARG H C 1
ATOM 11186 O O . ARG H 1 223 ? 21.331 -19.769 -15.786 1.00 33.26 201 ARG H O 1
ATOM 11188 N N . ARG H 1 224 ? 21.960 -21.792 -15.047 1.00 37.30 202 ARG H N 1
ATOM 11189 C CA . ARG H 1 224 ? 22.478 -21.237 -13.804 1.00 41.57 202 ARG H CA 1
ATOM 11190 C C . ARG H 1 224 ? 23.740 -20.433 -14.068 1.00 42.74 202 ARG H C 1
ATOM 11191 O O . ARG H 1 224 ? 24.603 -20.863 -14.843 1.00 44.17 202 ARG H O 1
#

CATH classification: 2.60.120.620

B-factor: mean 34.11, std 13.71, range [8.41, 87.03]

Nearest PDB structures (foldseek):
  4j25-assembly3_C  TM=1.006E+00  e=5.777E-41  Pseudomonas putida KT2440
  4j25-assembly1_A  TM=9.862E-01  e=1.177E-37  Pseudomonas putida KT2440
  4j25-assembly5_E  TM=9.957E-01  e=1.649E-34  Pseudomonas putida KT2440
  4j25-assembly7_G  TM=9.754E-01  e=4.478E-34  Pseudomonas putida KT2440
  4iw3-assembly2_J  TM=9.801E-01  e=1.479E-32  Pseudomonas putida KT2440

Foldseek 3Di:
DPDAFDAPDLLQQLVCCVPFQKDKDAQRGPLVLLQVVVVVLVVVVCQPKDDPPPDDSSNNVQNHVVVNVVSNCVRPVLQFDGKIKHKDKDAFPDKFDKDFQDDPPQRFFFKKKKAARDAPDDVLFAFWKWKQGPPRDIDTDDRHGNMMMMGTRHHIIIMTDGGRHMTIMMIMTGGHPTDDD/DPDAFDAPDLLVQLVCCVPFQKDKDALGGPLVLLQVVVVVLVVVVVVPQPKDDPPPDPSSNNVQNNVVVNVVSNCVRPVPQFDGKIKGKDKAAAPDKWDKDFLPVAFFFKKKKAWRDAPDDPQFAFWKWKQGPPRDIDTHDSHHNMMMMGGRHHIIIMTDGGRGMTMMMIMGGGHDD/DPDAFDADDLLQQLVCCVPFQKDKGALGGPLVLLQVVVVVLVVCVVVVVLKDDPPPDPSSNNVQNNVVVNQVSNCVRVVQQFDGKIKDKHKAAAPDKFPKDFQQDDPPFFFFKKKKAWRDAPDDPQFAFWKWKQGPPRDIDTDGRHHNMMMMGTRRHIIIMTDGGRHMTIMMIMTGGHD/DDPDAFDAPDLLQQLVCCVPFQKDKDAQGGPLVLLQVVVVVLVVVCQPKDDPPPDDSSNNVQNNVVVNVVSNCVRPVPQFDGKIKHKDKAAAPRKWDKDFQADPQRFFFKKKKAARDPPDDVLFAFWKWKQGPPRDIDTHGRHGNMMMMGTRRHIIIMTGGGRGMTIMMIMTGGHPTDDPD/DLLQQLVCCVPFQKDKDAQLDPLVLLQVVVVVLVVCVVVVNFDDPPPAWDKTKDKDDPPPDDSRNVVLVSVVVSVVSNCVRPVLQFDGKIKMKIKAAAPIKGDWDFLQDDPPDQFFKKKKAWRDPPDDVLFAFWKWKQGPPRDIDTDDRHHNMMMMGTRHHIIIMTGGTRHMTIMMIMTTGHDD/DCLLVQLVCCVPFQKDKDFQQDPLVLLQVVVVVLVVCVVVVNWAFDPCVPHRDQVAFGKTKDKDDPPPDDSVNVVLVVVVVSVVSNCVRPVPVFDGKIKMKIKADAPGKHDKDFQDVFFFFKKKKAWRDAPDDPQFAFWKWKQGPPRDIDTHDRHRNMMMMGTRHHIIIMTTGGRDMTMMMIMTGGD/DLLVQLVCCVPFQKDKDAQQDDLVLLLQVVVVCVVCVVVPWDAPPQVFWGKTKDKDDPDDGPSVVVVQVVVVVSQVSNCVRVVLQFDGKIKIKTKAAFVTKGDKDFQDDDPPFQFFKKKKAWRDADDDVQFPFWKWKQGPPRDIDTHGRHTNIMMMGTRRHIIIMTGGGNHMTIIIIMTTGHDD/DCLLVQQVCCVPFFKDKDFLQDPPVLLLVLLVVLVVCVVVVQWAAPPDQVFWGKTKHKDDPPPDPSVVVVQVVVVVSVVSNCVRVVLQFDGKIKMKIKAAAQTKGDKDQQDDDPPFFFFKKKKAWNDPPDDVVQFWWKWKQGPPRDIDTGGRYRNMMMMGTRHHIIIMTTGTNGMTMIMMMTTGHD

Radius of gyration: 44.69 Å; Cα contacts (8 Å, |Δi|>4): 3378; chains: 8; bounding box: 73×76×141 Å

Sequence (1459 aa):
SHISPEHPMLAAVVDDLATHGWSQQAHFLPADLVRALAAECRRRDAIQWIDPGQAEACDQYLAAMDQLRLAINQGLFLGLEDFECHFALYPPGAFYRRHLDRFRDDDRRMVSAVLYLNEGWQPHDGGQLRMFLADGVEHDVEPVAGCLVVFLSGEVPHEVLPAGRERLSLTTGWFRRRGNDPSHISPEHPMLAAVVDDLATHGWSQQAHFLPADLVRALAAECRRRDAEGIQWIDPGQAEACDQYLAAMDQLRLAINQGLFLGLEDFECHFALYPPGAFYRRHLDRFDRRMVSAVLYLNEGWQPHDGGQLRMFLADGVEHDVEPVAGCLVVFLSGEVPHEVLPAGRERLSLTGWFRRRGSHISPEHPMLAAVVDDLATHGWSQQAHFLPADLVRALAAECRRRDAEGELWIDPGQAEACDQYLAAMDQLRLAINQGLFLGLEDFECHFALYPPGAFYRRHLDRFRDDDRRMVSAVLYLNEGWQPHDGGQLRMFLADGVEHDVEPVAGCLVVFLSGEVPHEVLPAGRERLSLTGWFRRRASHISPEHPMLAAVVDDLATHGWSQQAHFLPADLVRALAAECRRRDIQWIDPGQAEACDQYLAAMDQLRLAINQGLFLGLEDFECHFALYPPGAFYRRHLDRFDDDRRMVSAVLYLNEGWQPHDGGQLRMFLADGVEHDVEPVAGCLVVFLSGEVPHEVLPAGRERLSLTGWFRRRGNDPFMLAAVVDDLATHGWSQQAHFLPADLVRALAAECRRRDAEGELNPAETIRGDQIQWIDPGQAEACDQYLAAMDQLRLAINQGLFLGLEDFECHFALYPPGAFYRRHLDRFRDDDRRMVSAVLYLNEGWQPHDGGQLRMFLADGVEHDVEPVAGCLVVFLSGEVPHEVLPAGRERLSLTGWFRRRGPMLAAVVDDLATHGWSQQAHFLPADLVRALAAECRRRDAEGELNPAGVTQEVRETIRGDQIQWIDPGQAEACDQYLAAMDQLRLAINQGLFLGLEDFECHFALYPPGAFYRRHLDRDDRRMVSAVLYLNEGWQPHDGGQLRMFLADGVEHDVEPVAGCLVVFLSGEVPHEVLPAGRERLSLTGWFRRMLAAVVDDLATHGWSQQAHFLPADLVRALAAECRRRDAEELNPARETIRGDQIQWIDPGQAEACDQYLAAMDQLRLAINQGLFLGLEDFECHFALYPPGAFYRRHLDRFRDDDRRMVSAVLYLNEGWQPHDGGQLRMFLADGVEHDVEPVAGCLVVFLSGEVPHEVLPAGRERLSLTGWFRRRGPMLAAVVDDLATHGWSQQAHFLPADLVRALAAECRRRDAEGELNPAVRETIRGDQIQWIDPGQAEACDQYLAAMDQLRLAINQGLFLGLEDFECHFALYPPGAFYRRHLDRFRDDDRRMVSAVLYLNEGWQPHDGGQLRMFLADGVEHDVEPVAGCLVVFLSGEVPHEVLPAGRERLSLTGWFRRR

Secondary structure (DSSP, 8-state):
---------HHHHHHHHHHHSEEEETT-S-HHHHHHHHHHHHHHH------TTS-HHHHHHHHHHHHHHHHHHHHH-----EEEEEEEEEPTT--EEEE-SS-SS--SEEEEEEEE-BTT--GGGB--EEEE-GGG-EEEE--BTT-EEEEETTT--EEE--BSS-EEEEEEEEE---S--/---------HHHHHHHHHHHSEEEETT-S-HHHHHHHHHHHHHHHHT---B--TTS-HHHHHHHHHHHHHHHHHHHHH---EEEEEEEEEEE-TT--EEEE-S----EEEEEEEE-BSS--GGGB--EEEEEGGGEEEEE--BTT-EEEEETTT--EEE--BSS-EEEEEEEEEE--/---------HHHHHHHHHHHSEEEETT-S-HHHHHHHHHHHHHHHHTT-----TTS-HHHHHHHHHHHHHHHHHHHHH---EEEEEEEEEEEPTT--EEEE-S--SSS--EEEEEEEE-BSS--GGGB--EEEE-GGG-EEEE--BTT-EEEEETTT--EEE--BSS-EEEEEEEEEE-/--S-------HHHHHHHHHHHSEEEETT-S-HHHHHHHHHHHHHH------TTS-HHHHHHHHHHHHHHHHHHHHH-----EEEEEEEEE-TT--EEEE-S------EEEEEEEE-BSS--GGGB-PEEEE-GGG-EEEE--BTT-EEEEETTT--EEE--BSS-EEEEEEEEE---S---/-HHHHHHHHHHTSEEEETTSS-HHHHHHHHHHHHHHHHHT--EE---SB--EEEE--TTS-HHHHHHHHHHHHHHHHHHHHH---EEEEEEEEEEE-TT--EEEE-S-SSTT--EEEEEEEE-BTT--GGGB--EEEE-GGG-EEEE--BTT-EEEEETTT--EEE--BSS-EEEEEEEEEE--/-HHHHHHHHHHHTSEEEESS-S-HHHHHHHHHHHHHHHHTT--EEPP---S--TTTB--EEEE--TTS-HHHHHHHHHHHHHHHHHHHHH-----EEEEEEEEE-TT--EEEE------EEEEEEEE-BSS--GGGB--EEEE-GGG-EEEE--BTT-EEEEETTT--EEE--BSS-EEEEEEEEE-/-HHHHHHHHHHTSEEEESS-S-HHHHHHHHHHHHHHHH---EE--TTTB--EEEE--SSS-HHHHHHHHHHHHHHHHHHHHT---EEEEEEEEEEE-TT--EEEE-S--SSS--EEEEEEEE-BSS--TTT--PEEEE-GGG-EEEE--BTT-EEEEETTT--EEE---SS-EEEEEEEEEE--/-HHHHHHHHHHHHSEEEETTSS-HHHHHHHHHHHHHHHTTT--EE---TTTB--EEEE--TTS-HHHHHHHHHHHHHHHHHHHHH---EEEEEEEEEEE-TT--EEEE-S--STT--EEEEEEEE-BTT--GGGB-PEEEE-GGG-EEEE--BTT-EEEEETTT--EEE--BSS-EEEEEEEEEE-

Organism: Pseudomonas putida (strain ATCC 47054 / DSM 6125 / CFBP 8728 / NCIMB 11950 / KT2440) (NCBI:txid160488)

InterPro domains:
  IPR005123 Oxoglutarate/iron-dependent dioxygenase domain [PS51471] (106-201)
  IPR006620 Prolyl 4-hydroxylase, alpha subunit [SM00702] (20-200)
  IPR044862 Prolyl 4-hydroxylase alpha subunit, Fe(2+) 2OG dioxygenase domain [PF13640] (110-200)
  IPR051559 Hypoxia-inducible factor prolyl hydroxylases [PTHR12907] (4-201)